Protein AF-A0ABD0RFU5-F1 (afdb_monomer)

InterPro domains:
  IPR001101 Plectin repeat [SM00250] (771-805)
  IPR001101 Plectin repeat [SM00250] (820-855)
  IPR035915 Plakin repeat superfamily [SSF75399] (776-875)
  IPR043197 Plakin [PTHR23169] (759-874)
  IPR058847 Periplakin-like, plectin repeat domain [PF26346] (124-287)
  IPR058847 Periplakin-like, plectin repeat domain [PF26346] (361-521)

Solvent-accessible surface area (backbone atoms only — not comparable to full-atom values): 50513 Å² total; per-residue (Å²): 137,92,83,83,86,82,94,75,61,66,68,57,54,53,51,49,52,52,52,52,50,50,53,50,50,57,49,51,53,50,51,51,51,50,53,53,51,52,49,51,55,55,73,66,53,71,83,75,86,75,83,77,77,81,77,87,74,70,78,75,67,57,66,68,58,51,51,49,50,50,51,51,50,49,50,52,51,50,52,52,48,50,48,51,50,50,50,51,50,50,50,52,48,52,50,51,48,48,50,50,52,46,42,60,70,57,58,67,79,67,61,56,73,44,85,42,77,52,71,82,80,56,68,68,57,55,51,49,52,49,49,54,49,51,52,51,51,49,52,51,51,52,48,51,52,52,50,50,51,50,54,51,50,52,50,52,53,50,51,56,51,51,50,56,54,55,68,70,72,67,84,92,70,94,74,95,70,93,71,86,70,59,70,64,60,57,49,51,51,50,51,50,51,52,50,53,50,49,53,53,51,54,50,48,52,52,52,51,50,50,50,51,51,54,52,49,48,54,48,51,52,51,50,47,54,57,46,63,69,64,69,74,84,88,80,94,70,92,69,84,77,58,66,65,58,56,50,49,51,50,49,52,50,50,52,49,52,53,53,50,51,52,51,51,49,53,50,50,52,51,53,52,51,48,51,52,48,50,52,52,47,54,65,69,61,62,77,77,79,88,65,98,65,93,77,78,79,76,67,58,69,65,59,50,50,50,53,50,48,54,51,50,50,51,52,49,49,52,47,53,51,51,54,50,51,48,51,51,48,52,52,50,51,50,50,49,50,56,65,69,58,54,88,78,80,74,85,72,91,71,77,96,70,87,78,80,81,76,77,62,72,64,59,55,51,51,52,50,51,52,51,50,53,51,52,54,50,49,53,51,50,53,52,50,52,52,50,51,51,52,51,49,51,49,51,48,52,57,68,69,49,70,81,84,79,78,87,72,94,73,81,86,82,88,82,86,76,80,70,60,68,64,63,53,52,48,52,52,50,49,51,48,52,51,50,50,53,54,47,51,52,53,50,52,51,51,51,48,54,53,49,52,49,50,51,51,51,50,52,50,51,72,72,64,77,73,90,72,91,68,93,68,84,81,74,79,74,86,67,58,71,66,61,51,53,50,51,53,52,52,51,52,49,52,51,50,53,51,50,51,53,49,52,52,49,52,51,50,53,52,52,51,51,54,49,52,54,50,53,52,52,50,52,50,54,52,50,52,55,48,53,52,49,53,50,51,52,48,50,51,51,50,49,53,50,48,51,53,50,50,50,51,49,50,50,47,52,50,54,50,56,61,64,66,72,51,95,65,79,78,56,73,64,58,55,49,50,53,50,50,52,49,50,52,52,52,50,52,51,49,52,50,53,50,51,52,51,51,51,53,51,50,52,53,50,49,54,50,48,56,62,51,57,67,71,66,72,68,84,77,88,72,85,75,79,74,83,74,57,67,66,60,54,51,49,53,51,51,52,50,52,52,50,54,50,51,57,47,52,52,51,52,50,54,50,50,51,52,55,50,52,50,51,48,52,52,51,52,50,51,49,54,50,49,51,51,52,50,51,50,51,50,53,52,49,53,50,52,51,52,50,51,52,50,51,52,51,48,52,52,50,54,52,50,51,52,52,50,52,52,50,51,51,48,49,56,63,72,71,54,73,96,66,61,72,66,57,54,51,55,51,50,53,48,50,5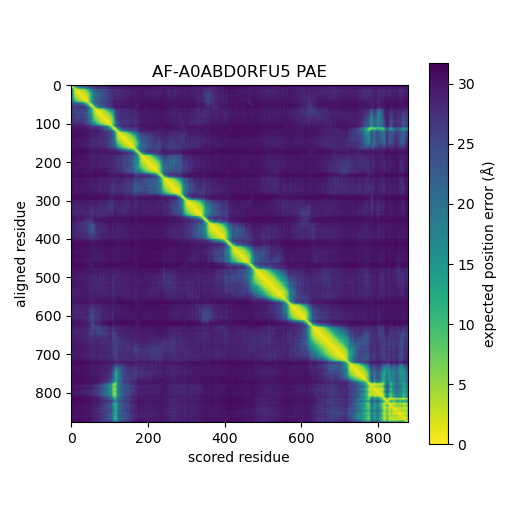0,49,51,52,51,49,51,52,49,53,49,51,55,48,53,52,48,50,51,53,49,50,53,48,50,52,52,48,49,54,53,47,53,59,54,62,48,50,66,33,50,48,58,35,38,29,41,71,88,77,67,47,76,36,46,47,69,57,32,35,77,70,66,75,40,53,74,71,53,33,54,51,56,59,65,69,42,61,50,69,33,68,44,74,47,80,51,102,90,47,79,45,55,29,41,30,35,66,84,78,72,47,73,44,48,53,67,57,26,46,75,70,62,56,43,52,75,66,59,52,50,34,42,76,70,63,75,41,52,72,64,62,51,50,41,39,63,68,57,73,84,114

Radius of gyration: 62.75 Å; Cα contacts (8 Å, |Δi|>4): 184; chains: 1; bounding box: 178×101×195 Å

Secondary structure (DSSP, 8-state):
------TTSHHHHHHHHHHHHHHHHHHHHHHHHHHHHHHHHHHT-PPP--------------HHHHHHHHHHHHHHHHHHHHHHHHHHHHHHHHHHHHHHHHHHHTT----EEEEEEEPPP-HHHHHHHHHHHHHHHHHHHHHHHHHHHHHHHHHHHHHHHHHHHHTTSS--S---------HHHHHHHHHHHHHHHHHHHHHHHHHHHHHHHHHHHHHHHHHHHHHHTT------------HHHHHHHHHHHHHHHHHHHHHHHHHHHHHHHHHHHHHHHHHHT------S--------HHHHHHHHHHHHHHHHHHHHHHHHHHHHHHHHHHHHHHHHH----------------PPPHHHHHHHHHHHHHHHHHHHHHHHHHHHHHHHHHHHHHHHHS-------------------HHHHHHHHHHHHHHHHHHHHHHHHHHHHHHHHHHHHHHHHHHHHS---------------HHHHHHHHHHHHHHHHHHHHHHHHHHHHHHHHHHHHHHHHHHHHHHHHHHHHHHHHHHHHHHHHHHHHHHHHHHHHHHHHHHHTTS--PPPHHHHHHHHHHHHHHHHHHHHHHHHHHHHHHHHHHHHHHHHHHHHH-------------HHHHHHHHHHHHHHHHHHHHHHHHHHHHHHHHHHHHHHHHHHHHHHHHHHHHHHHHHHHHHHHHHHHHHHHHHHHHHHHHHHHHHHHHHH-----HHHHHHHHHHHHHHHHHHHHHHHHHHHHHHHHHHHHHHHHHHHHHHHTT-EEEEEEEPTTT--EE-HHHHHHTTSS-HHHHHHHHHH---EEEEEEEETTEEEEEEEETTTTEEEEHHHHHHTTSS-HHHHHHHHTTSS-HHHHHHHHHTTT-

Foldseek 3Di:
DDDDDDPDCVVVVVVVVVVVVVVVVVVVVVVVVVVVVVVVVVVPDDPPPPDDDDDPPPPPPPVVVVVVVVVVVVVVVVVVVVVVVVVVVVVVVVVVVVVVVVCVVVPVQPWDWDWDFDQDDDVVVVVVVVVVVVVVVVVVVVVVVVVVVVVVVVVVVVVVVVVVVVVVPPDPDDDDDDDPDDVVVVVVVVVVVVVVVVVVVVVVVVVVVVVVVVVVVVVVVVVVVVVVVVPPDDDDDPDPDDPVVVVVVVVVVVVVVVVVVVVVVVVVVVVVVVVVVVVVVVVVPPDDDDDDDDDDPDDDVVVVVVVVVVVVVVVVVVVVVVVVVVVVVVVVVVVVVVVVVPDPPPPPPDDDDPPDDDDDVVVVVVVVVVVVVVVVVVVVVVVVVVVVVVVVVVVVVVVVPDPPDPDDDDDDDDDDPPDDVVVVVVVVVVVVVVVVVVVVVVVVVVVVVVVVVVVVVVVVVVVPDDPDDDDDDPPPPPDPVVVVVVVVVVVVVVVVVVVVVVVVVVVVVVVVVVVVVVVVVVVVVVVVVVVVVVVVVVVVVVVVVVVVVVVVVVVVVVVVVVVVPPDDDDDPVVVVVVVVVVVVVVVVVVVVVVVVVVVVVVVVVVVVVVVVVVVPPPDDPDPPPDPDDVVVVVVVVVVVVVVVVVVVVVVVVVVVVVVVVVVVVVVVVVVVVVVVVVVVVVVVVVVVVVVVVVVVVVVVVVVVVVVVVVVVVVCVVVPDDDDDPVVVVVVVVVVVVVVVVVVVVVVVVVVVVVVVVVVVVVVVVVVLVSVLFRWRAMWIARPVPRDTDHLVVCVVVVVDDPVVSVVNVVPGWRWGWDFDQDPVGTWIWIAGPVVRDIFTPVVCCVVVLDDPVVVVCVVVVVDDSVRVVCSRVSVPD

pLDDT: mean 75.1, std 18.08, range [30.41, 97.56]

Organism: Cirrhinus mrigala (NCBI:txid683832)

Structure (mmCIF, N/CA/C/O backbone):
data_AF-A0ABD0RFU5-F1
#
_entry.id   AF-A0ABD0RFU5-F1
#
loop_
_atom_site.group_PDB
_atom_site.id
_atom_site.type_symbol
_atom_site.label_atom_id
_atom_site.label_alt_id
_atom_site.label_comp_id
_atom_site.label_asym_id
_atom_site.label_entity_id
_atom_site.label_seq_id
_atom_site.pdbx_PDB_ins_code
_atom_site.Cartn_x
_atom_site.Cartn_y
_atom_site.Cartn_z
_atom_site.occupancy
_atom_site.B_iso_or_equiv
_atom_site.auth_seq_id
_atom_site.auth_comp_id
_atom_site.auth_asym_id
_atom_site.auth_atom_id
_atom_site.pdbx_PDB_model_num
ATOM 1 N N . THR A 1 1 ? -107.453 -53.284 82.824 1.00 35.47 1 THR A N 1
ATOM 2 C CA . THR A 1 1 ? -108.414 -53.002 81.732 1.00 35.47 1 THR A CA 1
ATOM 3 C C . THR A 1 1 ? -108.145 -51.609 81.189 1.00 35.47 1 THR A C 1
ATOM 5 O O . THR A 1 1 ? -107.844 -50.714 81.962 1.00 35.47 1 THR A O 1
ATOM 8 N N . VAL A 1 2 ? -108.129 -51.476 79.861 1.00 50.88 2 VAL A N 1
ATOM 9 C CA . VAL A 1 2 ? -107.646 -50.331 79.058 1.00 50.88 2 VAL A CA 1
ATOM 10 C C . VAL A 1 2 ? -108.650 -49.164 79.044 1.00 50.88 2 VAL A C 1
ATOM 12 O O . VAL A 1 2 ? -109.825 -49.450 78.836 1.00 50.88 2 VAL A O 1
ATOM 15 N N . ARG A 1 3 ? -108.195 -47.894 79.156 1.00 39.25 3 ARG A N 1
ATOM 16 C CA . ARG A 1 3 ? -108.497 -46.755 78.233 1.00 39.25 3 ARG A CA 1
ATOM 17 C C . ARG A 1 3 ? -108.211 -45.339 78.798 1.00 39.25 3 ARG A C 1
ATOM 19 O O . ARG A 1 3 ? -108.617 -45.016 79.903 1.00 39.25 3 ARG A O 1
ATOM 26 N N . SER A 1 4 ? -107.577 -44.530 77.934 1.00 41.38 4 SER A N 1
ATOM 27 C CA . SER A 1 4 ? -107.754 -43.085 77.638 1.00 41.38 4 SER A CA 1
ATOM 28 C C . SER A 1 4 ? -107.786 -42.013 78.748 1.00 41.38 4 SER A C 1
ATOM 30 O O . SER A 1 4 ? -108.756 -41.912 79.489 1.00 41.38 4 SER A O 1
ATOM 32 N N . SER A 1 5 ? -106.760 -41.146 78.689 1.00 48.62 5 SER A N 1
ATOM 33 C CA . SER A 1 5 ? -106.679 -39.688 78.952 1.00 48.62 5 SER A CA 1
ATOM 34 C C . SER A 1 5 ? -107.575 -39.026 80.012 1.00 48.62 5 SER A C 1
ATOM 36 O O . SER A 1 5 ? -108.797 -39.004 79.876 1.00 48.62 5 SER A O 1
ATOM 38 N N . ALA A 1 6 ? -106.945 -38.285 80.931 1.00 39.69 6 ALA A N 1
ATOM 39 C CA . ALA A 1 6 ? -107.581 -37.188 81.664 1.00 39.69 6 ALA A CA 1
ATOM 40 C C . ALA A 1 6 ? -107.280 -35.836 80.964 1.00 39.69 6 ALA A C 1
ATOM 42 O O . ALA A 1 6 ? -106.107 -35.501 80.787 1.00 39.69 6 ALA A O 1
ATOM 43 N N . PRO A 1 7 ? -108.295 -35.052 80.550 1.00 51.09 7 PRO A N 1
ATOM 44 C CA . PRO A 1 7 ? -108.116 -33.744 79.925 1.00 51.09 7 PRO A CA 1
ATOM 45 C C . PRO A 1 7 ? -107.973 -32.673 81.018 1.00 51.09 7 PRO A C 1
ATOM 47 O O . PRO A 1 7 ? -108.948 -32.309 81.670 1.00 51.09 7 PRO A O 1
ATOM 50 N N . GLY A 1 8 ? -106.754 -32.183 81.253 1.00 51.75 8 GLY A N 1
ATOM 51 C CA . GLY A 1 8 ? -106.532 -31.121 82.245 1.00 51.75 8 GLY A CA 1
ATOM 52 C C . GLY A 1 8 ? -105.090 -30.639 82.429 1.00 51.75 8 GLY A C 1
ATOM 53 O O . GLY A 1 8 ? -104.894 -29.518 82.888 1.00 51.75 8 GLY A O 1
ATOM 54 N N . GLU A 1 9 ? -104.077 -31.424 82.044 1.00 51.84 9 GLU A N 1
ATOM 55 C CA . GLU A 1 9 ? -102.667 -31.081 82.327 1.00 51.84 9 GLU A CA 1
ATOM 56 C C . GLU A 1 9 ? -101.907 -30.384 81.181 1.00 51.84 9 GLU A C 1
ATOM 58 O O . GLU A 1 9 ? -100.854 -29.787 81.418 1.00 51.84 9 GLU A O 1
ATOM 63 N N . GLU A 1 10 ? -102.426 -30.385 79.950 1.00 57.97 10 GLU A N 1
ATOM 64 C CA . GLU A 1 10 ? -101.756 -29.735 78.810 1.00 57.97 10 GLU A CA 1
ATOM 65 C C . GLU A 1 10 ? -101.673 -28.194 78.907 1.00 57.97 10 GLU A C 1
ATOM 67 O O . GLU A 1 10 ? -100.599 -27.649 78.632 1.00 57.97 10 GLU A O 1
ATOM 72 N N . PRO A 1 11 ? -102.706 -27.454 79.373 1.00 62.16 11 PRO A N 1
ATOM 73 C CA . PRO A 1 11 ? -102.636 -25.992 79.435 1.00 62.16 11 PRO A CA 1
ATOM 74 C C . PRO A 1 11 ? -101.603 -25.484 80.449 1.00 62.16 11 PRO A C 1
ATOM 76 O O . PRO A 1 11 ? -100.984 -24.439 80.240 1.00 62.16 11 PRO A O 1
ATOM 79 N N . TRP A 1 12 ? -101.409 -26.211 81.556 1.00 68.12 12 TRP A N 1
ATOM 80 C CA . TRP A 1 12 ? -100.485 -25.806 82.616 1.00 68.12 12 TRP A CA 1
ATOM 81 C C . TRP A 1 12 ? -99.023 -26.009 82.210 1.00 68.12 12 TRP A C 1
ATOM 83 O O . TRP A 1 12 ? -98.196 -25.136 82.467 1.00 68.12 12 TRP A O 1
ATOM 93 N N . ARG A 1 13 ? -98.708 -27.104 81.504 1.00 72.12 13 ARG A N 1
ATOM 94 C CA . ARG A 1 13 ? -97.360 -27.334 80.957 1.00 72.12 13 ARG A CA 1
ATOM 95 C C . ARG A 1 13 ? -96.965 -26.266 79.946 1.00 72.12 13 ARG A C 1
ATOM 97 O O . ARG A 1 13 ? -95.862 -25.739 80.040 1.00 72.12 13 ARG A O 1
ATOM 104 N N . ILE A 1 14 ? -97.874 -25.914 79.036 1.00 74.38 14 ILE A N 1
ATOM 105 C CA . ILE A 1 14 ? -97.617 -24.887 78.019 1.00 74.38 14 ILE A CA 1
ATOM 106 C C . ILE A 1 14 ? -97.474 -23.510 78.677 1.00 74.38 14 ILE A C 1
ATOM 108 O O . ILE A 1 14 ? -96.556 -22.769 78.339 1.00 74.38 14 ILE A O 1
ATOM 112 N N . ARG A 1 15 ? -98.306 -23.178 79.678 1.00 75.12 15 ARG A N 1
ATOM 113 C CA . ARG A 1 15 ? -98.135 -21.942 80.463 1.00 75.12 15 ARG A CA 1
ATOM 114 C C . ARG A 1 15 ? -96.795 -21.890 81.185 1.00 75.12 15 ARG A C 1
ATOM 116 O O . ARG A 1 15 ? -96.161 -20.843 81.181 1.00 75.12 15 ARG A O 1
ATOM 123 N N . LYS A 1 16 ? -96.357 -23.000 81.778 1.00 81.12 16 LYS A N 1
ATOM 124 C CA . LYS A 1 16 ? -95.074 -23.066 82.480 1.00 81.12 16 LYS A CA 1
ATOM 125 C C . LYS A 1 16 ? -93.895 -22.910 81.518 1.00 81.12 16 LYS A C 1
ATOM 127 O O . LYS A 1 16 ? -93.005 -22.122 81.802 1.00 81.12 16 LYS A O 1
ATOM 132 N N . GLN A 1 17 ? -93.930 -23.575 80.365 1.00 80.44 17 GLN A N 1
ATOM 133 C CA . GLN A 1 17 ? -92.904 -23.427 79.328 1.00 80.44 17 GLN A CA 1
ATOM 134 C C . GLN A 1 17 ? -92.864 -22.008 78.754 1.00 80.44 17 GLN A C 1
ATOM 136 O O . GLN A 1 17 ? -91.788 -21.449 78.585 1.00 80.44 17 GLN A O 1
ATOM 141 N N . LEU A 1 18 ? -94.026 -21.390 78.521 1.00 81.69 18 LEU A N 1
ATOM 142 C CA . LEU A 1 18 ? -94.098 -19.999 78.080 1.00 81.69 18 LEU A CA 1
ATOM 143 C C . LEU A 1 18 ? -93.520 -19.050 79.136 1.00 81.69 18 LEU A C 1
ATOM 145 O O . LEU A 1 18 ? -92.829 -18.099 78.797 1.00 81.69 18 LEU A O 1
ATOM 149 N N . GLN A 1 19 ? -93.769 -19.320 80.416 1.00 83.56 19 GLN A N 1
ATOM 150 C CA . GLN A 1 19 ? -93.255 -18.506 81.512 1.00 83.56 19 GLN A CA 1
ATOM 151 C C . GLN A 1 19 ? -91.744 -18.682 81.717 1.00 83.56 19 GLN A C 1
ATOM 153 O O . GLN A 1 19 ? -91.059 -17.707 82.013 1.00 83.56 19 GLN A O 1
ATOM 158 N N . GLU A 1 20 ? -91.213 -19.885 81.497 1.00 87.56 20 GLU A N 1
ATOM 159 C CA . GLU A 1 20 ? -89.769 -20.152 81.469 1.00 87.56 20 GLU A CA 1
ATOM 160 C C . GLU A 1 20 ? -89.090 -19.471 80.264 1.00 87.56 20 GLU A C 1
ATOM 162 O O . GLU A 1 20 ? -88.023 -18.883 80.421 1.00 87.56 20 GLU A O 1
ATOM 167 N N . GLU A 1 21 ? -89.719 -19.463 79.084 1.00 82.50 21 GLU A N 1
ATOM 168 C CA . GLU A 1 21 ? -89.208 -18.744 77.905 1.00 82.50 21 GLU A CA 1
ATOM 169 C C . GLU A 1 21 ? -89.274 -17.218 78.062 1.00 82.50 21 GLU A C 1
ATOM 171 O O . GLU A 1 21 ? -88.336 -16.523 77.676 1.00 82.50 21 GLU A O 1
ATOM 176 N N . ILE A 1 22 ? -90.319 -16.683 78.703 1.00 87.31 22 ILE A N 1
ATOM 177 C CA . ILE A 1 22 ? -90.385 -15.257 79.063 1.00 87.31 22 ILE A CA 1
ATOM 178 C C . ILE A 1 22 ? -89.231 -14.898 80.008 1.00 87.31 22 ILE A C 1
ATOM 180 O O . ILE A 1 22 ? -88.539 -13.914 79.780 1.00 87.31 22 ILE A O 1
ATOM 184 N N . GLN A 1 23 ? -88.950 -15.729 81.016 1.00 85.94 23 GLN A N 1
ATOM 185 C CA . GLN A 1 23 ? -87.837 -15.486 81.941 1.00 85.94 23 GLN A CA 1
ATOM 186 C C . GLN A 1 23 ? -86.466 -15.538 81.256 1.00 85.94 23 GLN A C 1
ATOM 188 O O . GLN A 1 23 ? -85.592 -14.732 81.585 1.00 85.94 23 GLN A O 1
ATOM 193 N N . ARG A 1 24 ? -86.273 -16.450 80.293 1.00 84.38 24 ARG A N 1
ATOM 194 C CA . ARG A 1 24 ? -85.044 -16.508 79.484 1.00 84.38 24 ARG A CA 1
ATOM 195 C C . ARG A 1 24 ? -84.901 -15.285 78.592 1.00 84.38 24 ARG A C 1
ATOM 197 O O . ARG A 1 24 ? -83.819 -14.707 78.526 1.00 84.38 24 ARG A O 1
ATOM 204 N N . ARG A 1 25 ? -85.989 -14.855 77.950 1.00 84.19 25 ARG A N 1
ATOM 205 C CA . ARG A 1 25 ? -86.008 -13.626 77.154 1.00 84.19 25 ARG A CA 1
ATOM 206 C C . ARG A 1 25 ? -85.663 -12.407 78.012 1.00 84.19 25 ARG A C 1
ATOM 208 O O . ARG A 1 25 ? -84.822 -11.617 77.602 1.00 84.19 25 ARG A O 1
ATOM 215 N N . ASP A 1 26 ? -86.235 -12.292 79.207 1.00 87.31 26 ASP A N 1
ATOM 216 C CA . ASP A 1 26 ? -85.967 -11.182 80.129 1.00 87.31 26 ASP A CA 1
ATOM 217 C C . ASP A 1 26 ? -84.525 -11.192 80.669 1.00 87.31 26 ASP A C 1
ATOM 219 O O . ASP A 1 26 ? -83.987 -10.151 81.052 1.00 87.31 26 ASP A O 1
ATOM 223 N N . GLN A 1 27 ? -83.881 -12.360 80.760 1.00 87.44 27 GLN A N 1
ATOM 224 C CA . GLN A 1 27 ? -82.448 -12.453 81.067 1.00 87.44 27 GLN A CA 1
ATOM 225 C C . GLN A 1 27 ? -81.597 -11.976 79.890 1.00 87.44 27 GLN A C 1
ATOM 227 O O . GLN A 1 27 ? -80.731 -11.127 80.085 1.00 87.44 27 GLN A O 1
ATOM 232 N N . LEU A 1 28 ? -81.897 -12.438 78.676 1.00 84.31 28 LEU A N 1
ATOM 233 C CA . LEU A 1 28 ? -81.171 -12.033 77.472 1.00 84.31 28 LEU A CA 1
ATOM 234 C C . LEU A 1 28 ? -81.341 -10.540 77.165 1.00 84.31 28 LEU A C 1
ATOM 236 O O . LEU A 1 28 ? -80.373 -9.883 76.799 1.00 84.31 28 LEU A O 1
ATOM 240 N N . GLU A 1 29 ? -82.531 -9.966 77.364 1.00 86.25 29 GLU A N 1
ATOM 241 C CA . GLU A 1 29 ? -82.743 -8.519 77.210 1.00 86.25 29 GLU A CA 1
ATOM 242 C C . GLU A 1 29 ? -81.906 -7.708 78.210 1.00 86.25 29 GLU A C 1
ATOM 244 O O . GLU A 1 29 ? -81.348 -6.676 77.838 1.00 86.25 29 GLU A O 1
ATOM 249 N N . ARG A 1 30 ? -81.749 -8.186 79.452 1.00 88.69 30 ARG A N 1
ATOM 250 C CA . ARG A 1 30 ? -80.888 -7.533 80.453 1.00 88.69 30 ARG A CA 1
ATOM 251 C C . ARG A 1 30 ? -79.405 -7.648 80.116 1.00 88.69 30 ARG A C 1
ATOM 253 O O . ARG A 1 30 ? -78.675 -6.675 80.281 1.00 88.69 30 ARG A O 1
ATOM 260 N N . GLU A 1 31 ? -78.960 -8.799 79.622 1.00 87.56 31 GLU A N 1
ATOM 261 C CA . GLU A 1 31 ? -77.579 -8.988 79.162 1.00 87.56 31 GLU A CA 1
ATOM 262 C C . GLU A 1 31 ? -77.273 -8.098 77.952 1.00 87.56 31 GLU A C 1
ATOM 264 O O . GLU A 1 31 ? -76.248 -7.420 77.931 1.00 87.56 31 GLU A O 1
ATOM 269 N N . ILE A 1 32 ? -78.198 -8.006 76.992 1.00 84.50 32 ILE A N 1
ATOM 270 C CA . ILE A 1 32 ? -78.070 -7.111 75.835 1.00 84.50 32 ILE A CA 1
ATOM 271 C C . ILE A 1 32 ? -78.010 -5.646 76.284 1.00 84.50 32 ILE A C 1
ATOM 273 O O . ILE A 1 32 ? -77.172 -4.901 75.782 1.00 84.50 32 ILE A O 1
ATOM 277 N N . GLN A 1 33 ? -78.837 -5.226 77.246 1.00 85.31 33 GLN A N 1
ATOM 278 C CA . GLN A 1 33 ? -78.786 -3.866 77.800 1.00 85.31 33 GLN A CA 1
ATOM 279 C C . GLN A 1 33 ? -77.475 -3.579 78.547 1.00 85.31 33 GLN A C 1
ATOM 281 O O . GLN A 1 33 ? -76.949 -2.469 78.441 1.00 85.31 33 GLN A O 1
ATOM 286 N N . SER A 1 34 ? -76.919 -4.564 79.260 1.00 85.62 34 SER A N 1
ATOM 287 C CA . SER A 1 34 ? -75.598 -4.451 79.893 1.00 85.62 34 SER A CA 1
ATOM 288 C C . SER A 1 34 ? -74.511 -4.250 78.841 1.00 85.62 34 SER A C 1
ATOM 290 O O . SER A 1 34 ? -73.767 -3.279 78.908 1.00 85.62 34 SER A O 1
ATOM 292 N N . VAL A 1 35 ? -74.485 -5.098 77.810 1.00 79.38 35 VAL A N 1
ATOM 293 C CA . VAL A 1 35 ? -73.499 -5.018 76.723 1.00 79.38 35 VAL A CA 1
ATOM 294 C C . VAL A 1 35 ? -73.638 -3.713 75.937 1.00 79.38 35 VAL A C 1
ATOM 296 O O . VAL A 1 35 ? -72.638 -3.097 75.586 1.00 79.38 35 VAL A O 1
ATOM 299 N N . GLN A 1 36 ? -74.862 -3.238 75.692 1.00 75.00 36 GLN A N 1
ATOM 300 C CA . GLN A 1 36 ? -75.094 -1.937 75.056 1.00 75.00 36 GLN A CA 1
ATOM 301 C C . GLN A 1 36 ? -74.589 -0.776 75.919 1.00 75.00 36 GLN A C 1
ATOM 303 O O . GLN A 1 36 ? -74.031 0.176 75.379 1.00 75.00 36 GLN A O 1
ATOM 308 N N . SER A 1 37 ? -74.741 -0.863 77.243 1.00 80.19 37 SER A N 1
ATOM 309 C CA . SER A 1 37 ? -74.216 0.139 78.178 1.00 80.19 37 SER A CA 1
ATOM 310 C C . SER A 1 37 ? -72.684 0.129 78.214 1.00 80.19 37 SER A C 1
ATOM 312 O O . SER A 1 37 ? -72.069 1.195 78.216 1.00 80.19 37 SER A O 1
ATOM 314 N N . ASP A 1 38 ? -72.067 -1.054 78.158 1.00 75.31 38 ASP A N 1
ATOM 315 C CA . ASP A 1 38 ? -70.611 -1.221 78.113 1.00 75.31 38 ASP A CA 1
ATOM 316 C C . ASP A 1 38 ? -70.021 -0.695 76.798 1.00 75.31 38 ASP A C 1
ATOM 318 O O . ASP A 1 38 ? -69.011 0.006 76.808 1.00 75.31 38 ASP A O 1
ATOM 322 N N . ILE A 1 39 ? -70.686 -0.946 75.665 1.00 73.19 39 ILE A N 1
ATOM 323 C CA . ILE A 1 39 ? -70.300 -0.376 74.366 1.00 73.19 39 ILE A CA 1
ATOM 324 C C . ILE A 1 39 ? -70.395 1.151 74.407 1.00 73.19 39 ILE A C 1
ATOM 326 O O . ILE A 1 39 ? -69.466 1.825 73.978 1.00 73.19 39 ILE A O 1
ATOM 330 N N . TYR A 1 40 ? -71.463 1.709 74.983 1.00 75.81 40 TYR A N 1
ATOM 331 C CA . TYR A 1 40 ? -71.621 3.162 75.094 1.00 75.81 40 TYR A CA 1
ATOM 332 C C . TYR A 1 40 ? -70.557 3.799 76.007 1.00 75.81 40 TYR A C 1
ATOM 334 O O . TYR A 1 40 ? -70.088 4.909 75.750 1.00 75.81 40 TYR A O 1
ATOM 342 N N . LEU A 1 41 ? -70.133 3.087 77.058 1.00 73.88 41 LEU A N 1
ATOM 343 C CA . LEU A 1 41 ? -69.018 3.488 77.921 1.00 73.88 41 LEU A CA 1
ATOM 344 C C . LEU A 1 41 ? -67.668 3.428 77.192 1.00 73.88 41 LEU A C 1
ATOM 346 O O . LEU A 1 41 ? -66.829 4.298 77.421 1.00 73.88 41 LEU A O 1
ATOM 350 N N . LEU A 1 42 ? -67.465 2.452 76.304 1.00 67.19 42 LEU A N 1
ATOM 351 C CA . LEU A 1 42 ? -66.245 2.310 75.502 1.00 67.19 42 LEU A CA 1
ATOM 352 C C . LEU A 1 42 ? -66.186 3.316 74.341 1.00 67.19 42 LEU A C 1
ATOM 354 O O . LEU A 1 42 ? -65.129 3.883 74.085 1.00 67.19 42 LEU A O 1
ATOM 358 N N . GLU A 1 43 ? -67.311 3.613 73.687 1.00 64.12 43 GLU A N 1
ATOM 359 C CA . GLU A 1 43 ? -67.405 4.636 72.633 1.00 64.12 43 GLU A CA 1
ATOM 360 C C . GLU A 1 43 ? -67.293 6.067 73.194 1.00 64.12 43 GLU A C 1
ATOM 362 O O . GLU A 1 43 ? -66.829 6.978 72.505 1.00 64.12 43 GLU A O 1
ATOM 367 N N . GLY A 1 44 ? -67.674 6.274 74.461 1.00 56.19 44 GLY A N 1
ATOM 368 C CA . GLY A 1 44 ? -67.515 7.542 75.179 1.00 56.19 44 GLY A CA 1
ATOM 369 C C . GLY A 1 44 ? -66.098 7.808 75.706 1.00 56.19 44 GLY A C 1
ATOM 370 O O . GLY A 1 44 ? -65.784 8.948 76.068 1.00 56.19 44 GLY A O 1
ATOM 371 N N . GLN A 1 45 ? -65.225 6.797 75.737 1.00 48.19 45 GLN A N 1
ATOM 372 C CA . GLN A 1 45 ? -63.822 6.960 76.111 1.00 48.19 45 GLN A CA 1
ATOM 373 C C . GLN A 1 45 ? -63.013 7.435 74.900 1.00 48.19 45 GLN A C 1
ATOM 375 O O . GLN A 1 45 ? -62.533 6.652 74.085 1.00 48.19 45 GLN A O 1
ATOM 380 N N . LYS A 1 46 ? -62.812 8.755 74.798 1.00 51.19 46 LYS A N 1
ATOM 381 C CA . LYS A 1 46 ? -61.717 9.294 73.980 1.00 51.19 46 LYS A CA 1
ATOM 382 C C . LYS A 1 46 ? -60.401 8.706 74.513 1.00 51.19 46 LYS A C 1
ATOM 384 O O . LYS A 1 46 ? -60.172 8.830 75.721 1.00 51.19 46 LYS A O 1
ATOM 389 N N . PRO A 1 47 ? -59.542 8.099 73.675 1.00 46.47 47 PRO A N 1
ATOM 390 C CA . PRO A 1 47 ? -58.239 7.643 74.133 1.00 46.47 47 PRO A CA 1
ATOM 391 C C . PRO A 1 47 ? -57.481 8.846 74.699 1.00 46.47 47 PRO A C 1
ATOM 393 O O . PRO A 1 47 ? -57.372 9.888 74.055 1.00 46.47 47 PRO A O 1
ATOM 396 N N . GLN A 1 48 ? -57.043 8.718 75.951 1.00 41.03 48 GLN A N 1
ATOM 397 C CA . GLN A 1 48 ? -56.195 9.700 76.609 1.00 41.03 48 GLN A CA 1
ATOM 398 C C . GLN A 1 48 ? -54.919 9.873 75.785 1.00 41.03 48 GLN A C 1
ATOM 400 O O . GLN A 1 48 ? -54.284 8.885 75.419 1.00 41.03 48 GLN A O 1
ATOM 405 N N . ASP A 1 49 ? -54.555 11.128 75.521 1.00 43.53 49 ASP A N 1
ATOM 406 C CA . ASP A 1 49 ? -53.274 11.516 74.941 1.00 43.53 49 ASP A CA 1
ATOM 407 C C . ASP A 1 49 ? -52.132 10.978 75.815 1.00 43.53 49 ASP A C 1
ATOM 409 O O . ASP A 1 49 ? -51.690 11.609 76.780 1.00 43.53 49 ASP A O 1
ATOM 413 N N . THR A 1 50 ? -51.633 9.789 75.485 1.00 41.22 50 THR A N 1
ATOM 414 C CA . THR A 1 50 ? -50.338 9.326 75.966 1.00 41.22 50 THR A CA 1
ATOM 415 C C . THR A 1 50 ? -49.275 10.199 75.323 1.00 41.22 50 THR A C 1
ATOM 417 O O . THR A 1 50 ? -48.983 10.102 74.131 1.00 41.22 50 THR A O 1
ATOM 420 N N . ILE A 1 51 ? -48.709 11.080 76.142 1.00 42.84 51 ILE A N 1
ATOM 421 C CA . ILE A 1 51 ? -47.537 11.895 75.849 1.00 42.84 51 ILE A CA 1
ATOM 422 C C . ILE A 1 51 ? -46.379 10.954 75.488 1.00 42.84 51 ILE A C 1
ATOM 424 O O . ILE A 1 51 ? -45.676 10.455 76.365 1.00 42.84 51 ILE A O 1
ATOM 428 N N . VAL A 1 52 ? -46.151 10.733 74.194 1.00 31.27 52 VAL A N 1
ATOM 429 C CA . VAL A 1 52 ? -44.892 10.169 73.701 1.00 31.27 52 VAL A CA 1
ATOM 430 C C . VAL A 1 52 ? -43.885 11.311 73.642 1.00 31.27 52 VAL A C 1
ATOM 432 O O . VAL A 1 52 ? -43.840 12.107 72.702 1.00 31.27 52 VAL A O 1
ATOM 435 N N . LYS A 1 53 ? -43.064 11.416 74.689 1.00 32.84 53 LYS A N 1
ATOM 436 C CA . LYS A 1 53 ? -41.775 12.093 74.567 1.00 32.84 53 LYS A CA 1
ATOM 437 C C . LYS A 1 53 ? -40.899 11.246 73.645 1.00 32.84 53 LYS A C 1
ATOM 439 O O . LYS A 1 53 ? -40.639 10.093 73.950 1.00 32.84 53 LYS A O 1
ATOM 444 N N . LYS A 1 54 ? -40.515 11.875 72.529 1.00 48.22 54 LYS A N 1
ATOM 445 C CA . LYS A 1 54 ? -39.357 11.634 71.653 1.00 48.22 54 LYS A CA 1
ATOM 446 C C . LYS A 1 54 ? -38.549 10.366 71.943 1.00 48.22 54 LYS A C 1
ATOM 448 O O . LYS A 1 54 ? -37.902 10.308 72.973 1.00 48.22 54 LYS A O 1
ATOM 453 N N . GLU A 1 55 ? -38.361 9.571 70.898 1.00 41.34 55 GLU A N 1
ATOM 454 C CA . GLU A 1 55 ? -37.031 9.362 70.326 1.00 41.34 55 GLU A CA 1
ATOM 455 C C . GLU A 1 55 ? -37.190 9.082 68.828 1.00 41.34 55 GLU A C 1
ATOM 457 O O . GLU A 1 55 ? -37.780 8.094 68.400 1.00 41.34 55 GLU A O 1
ATOM 462 N N . LEU A 1 56 ? -36.727 10.029 68.007 1.00 43.66 56 LEU A N 1
ATOM 463 C CA . LEU A 1 56 ? -36.462 9.791 66.593 1.00 43.66 56 LEU A CA 1
ATOM 464 C C . LEU A 1 56 ? -35.316 8.781 66.544 1.00 43.66 56 LEU A C 1
ATOM 466 O O . LEU A 1 56 ? -34.152 9.174 66.459 1.00 43.66 56 LEU A O 1
ATOM 470 N N . ILE A 1 57 ? -35.633 7.490 66.623 1.00 37.72 57 ILE A N 1
ATOM 471 C CA . ILE A 1 57 ? -34.689 6.450 66.238 1.00 37.72 57 ILE A CA 1
ATOM 472 C C . ILE A 1 57 ? -34.544 6.603 64.729 1.00 37.72 57 ILE A C 1
ATOM 474 O O . ILE A 1 57 ? -35.347 6.111 63.933 1.00 37.72 57 ILE A O 1
ATOM 478 N N . LYS A 1 58 ? -33.534 7.388 64.337 1.00 46.41 58 LYS A N 1
ATOM 479 C CA . LYS A 1 58 ? -32.941 7.317 63.009 1.00 46.41 58 LYS A CA 1
ATOM 480 C C . LYS A 1 58 ? -32.734 5.831 62.747 1.00 46.41 58 LYS A C 1
ATOM 482 O O . LYS A 1 58 ? -31.943 5.203 63.444 1.00 46.41 58 LYS A O 1
ATOM 487 N N . LYS A 1 59 ? -33.441 5.277 61.759 1.00 44.41 59 LYS A N 1
ATOM 488 C CA . LYS A 1 59 ? -32.984 4.060 61.094 1.00 44.41 59 LYS A CA 1
ATOM 489 C C . LYS A 1 59 ? -31.574 4.388 60.624 1.00 44.41 59 LYS A C 1
ATOM 491 O O . LYS A 1 59 ? -31.425 5.136 59.657 1.00 44.41 59 LYS A O 1
ATOM 496 N N . VAL A 1 60 ? -30.565 3.960 61.380 1.00 52.41 60 VAL A N 1
ATOM 497 C CA . VAL A 1 60 ? -29.181 4.030 60.931 1.00 52.41 60 VAL A CA 1
ATOM 498 C C . VAL A 1 60 ? -29.177 3.158 59.693 1.00 52.41 60 VAL A C 1
ATOM 500 O O . VAL A 1 60 ? -29.378 1.948 59.781 1.00 52.41 60 VAL A O 1
ATOM 503 N N . HIS A 1 61 ? -29.139 3.815 58.538 1.00 53.62 61 HIS A N 1
ATOM 504 C CA . HIS A 1 61 ? -28.961 3.119 57.285 1.00 53.62 61 HIS A CA 1
ATOM 505 C C . HIS A 1 61 ? -27.615 2.426 57.397 1.00 53.62 61 HIS A C 1
ATOM 507 O O . HIS A 1 61 ? -26.663 3.008 57.921 1.00 53.62 61 HIS A O 1
ATOM 513 N N . ASP A 1 62 ? -27.576 1.163 56.997 1.00 60.59 62 ASP A N 1
ATOM 514 C CA . ASP A 1 62 ? -26.331 0.425 56.927 1.00 60.59 62 ASP A CA 1
ATOM 515 C C . ASP A 1 62 ? -25.377 1.239 56.032 1.00 60.59 62 ASP A C 1
ATOM 517 O O . ASP A 1 62 ? -25.674 1.408 54.846 1.00 60.59 62 ASP A O 1
ATOM 521 N N . PRO A 1 63 ? -24.295 1.831 56.578 1.00 70.38 63 PRO A N 1
ATOM 522 C CA . PRO A 1 63 ? -23.460 2.768 55.831 1.00 70.38 63 PRO A CA 1
ATOM 523 C C . PRO A 1 63 ? -22.829 2.099 54.608 1.00 70.38 63 PRO A C 1
ATOM 525 O O . PRO A 1 63 ? -22.574 2.761 53.609 1.00 70.38 63 PRO A O 1
ATOM 528 N N . LEU A 1 64 ? -22.655 0.775 54.648 1.00 72.38 64 LEU A N 1
ATOM 529 C CA . LEU A 1 64 ? -22.191 -0.004 53.507 1.00 72.38 64 LEU A CA 1
ATOM 530 C C . LEU A 1 64 ? -23.255 -0.087 52.408 1.00 72.38 64 LEU A C 1
ATOM 532 O O . LEU A 1 64 ? -22.927 0.071 51.236 1.00 72.38 64 LEU A O 1
ATOM 536 N N . LEU A 1 65 ? -24.527 -0.266 52.772 1.00 73.50 65 LEU A N 1
ATOM 537 C CA . LEU A 1 65 ? -25.630 -0.326 51.813 1.00 73.50 65 LEU A CA 1
ATOM 538 C C . LEU A 1 65 ? -25.932 1.052 51.210 1.00 73.50 65 LEU A C 1
ATOM 540 O O . LEU A 1 65 ? -26.226 1.144 50.022 1.00 73.50 65 LEU A O 1
ATOM 544 N N . ASP A 1 66 ? -25.811 2.122 51.997 1.00 75.94 66 ASP A N 1
ATOM 545 C CA . ASP A 1 66 ? -25.929 3.492 51.495 1.00 75.94 66 ASP A CA 1
ATOM 546 C C . ASP A 1 66 ? -24.776 3.839 50.562 1.00 75.94 66 ASP A C 1
ATOM 548 O O . ASP A 1 66 ? -25.013 4.391 49.489 1.00 75.94 66 ASP A O 1
ATOM 552 N N . GLU A 1 67 ? -23.539 3.480 50.906 1.00 81.75 67 GLU A N 1
ATOM 553 C CA . GLU A 1 67 ? -22.403 3.647 50.004 1.00 81.75 67 GLU A CA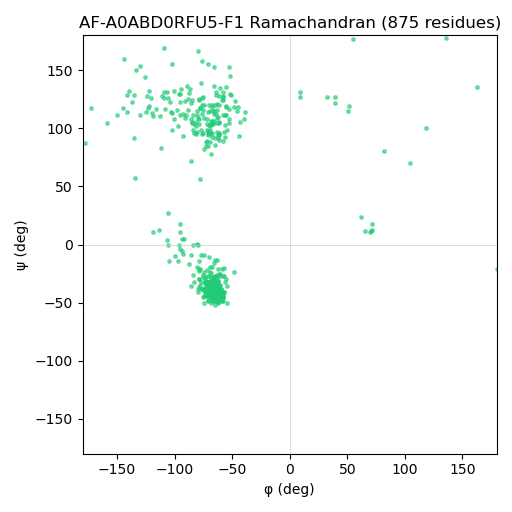 1
ATOM 554 C C . GLU A 1 67 ? -22.570 2.832 48.719 1.00 81.75 67 GLU A C 1
ATOM 556 O O . GLU A 1 67 ? -22.279 3.339 47.637 1.00 81.75 67 GLU A O 1
ATOM 561 N N . GLU A 1 68 ? -23.052 1.592 48.796 1.00 82.69 68 GLU A N 1
ATOM 562 C CA . GLU A 1 68 ? -23.326 0.760 47.622 1.00 82.69 68 GLU A CA 1
ATOM 563 C C . GLU A 1 68 ? -24.459 1.334 46.769 1.00 82.69 68 GLU A C 1
ATOM 565 O O . GLU A 1 68 ? -24.310 1.439 45.550 1.00 82.69 68 GLU A O 1
ATOM 570 N N . TYR A 1 69 ? -25.548 1.791 47.387 1.00 79.62 69 TYR A N 1
ATOM 571 C CA . TYR A 1 69 ? -26.651 2.463 46.708 1.00 79.62 69 TYR A CA 1
ATOM 572 C C . TYR A 1 69 ? -26.185 3.756 46.033 1.00 79.62 69 TYR A C 1
ATOM 574 O O . TYR A 1 69 ? -26.478 3.972 44.859 1.00 79.62 69 TYR A O 1
ATOM 582 N N . HIS A 1 70 ? -25.377 4.577 46.712 1.00 83.75 70 HIS A N 1
ATOM 583 C CA . HIS A 1 70 ? -24.810 5.798 46.139 1.00 83.75 70 HIS A CA 1
ATOM 584 C C . HIS A 1 70 ? -23.818 5.489 45.013 1.00 83.75 70 HIS A C 1
ATOM 586 O O . HIS A 1 70 ? -23.833 6.179 43.995 1.00 83.75 70 HIS A O 1
ATOM 592 N N . ARG A 1 71 ? -23.002 4.431 45.128 1.00 85.81 71 ARG A N 1
ATOM 593 C CA . ARG A 1 71 ? -22.106 3.971 44.050 1.00 85.81 71 ARG A CA 1
ATOM 594 C C . ARG A 1 71 ? -22.894 3.475 42.840 1.00 85.81 71 ARG A C 1
ATOM 596 O O . ARG A 1 71 ? -22.531 3.800 41.713 1.00 85.81 71 ARG A O 1
ATOM 603 N N . VAL A 1 72 ? -23.967 2.710 43.041 1.00 84.31 72 VAL A N 1
ATOM 604 C CA . VAL A 1 72 ? -24.842 2.238 41.954 1.00 84.31 72 VAL A CA 1
ATOM 605 C C . VAL A 1 72 ? -25.587 3.410 41.320 1.00 84.31 72 VAL A C 1
ATOM 607 O O . VAL A 1 72 ? -25.653 3.499 40.098 1.00 84.31 72 VAL A O 1
ATOM 610 N N . GLN A 1 73 ? -26.075 4.358 42.118 1.00 86.81 73 GLN A N 1
ATOM 611 C CA . GLN A 1 73 ? -26.748 5.558 41.629 1.00 86.81 73 GLN A CA 1
ATOM 612 C C . GLN A 1 73 ? -25.787 6.479 40.861 1.00 86.81 73 GLN A C 1
ATOM 614 O O . GLN A 1 73 ? -26.161 7.017 39.821 1.00 86.81 73 GLN A O 1
ATOM 619 N N . GLN A 1 74 ? -24.537 6.624 41.313 1.00 89.00 74 GLN A N 1
ATOM 620 C CA . GLN A 1 74 ? -23.491 7.343 40.579 1.00 89.00 74 GLN A CA 1
ATOM 621 C C . GLN A 1 74 ? -23.154 6.648 39.261 1.00 89.00 74 GLN A C 1
ATOM 623 O O . GLN A 1 74 ? -23.169 7.311 38.228 1.00 89.00 74 GLN A O 1
ATOM 628 N N . LYS A 1 75 ? -22.955 5.325 39.265 1.00 89.25 75 LYS A N 1
ATOM 629 C CA . LYS A 1 75 ? -22.723 4.550 38.037 1.00 89.25 75 LYS A CA 1
ATOM 630 C C . LYS A 1 75 ? -23.890 4.658 37.063 1.00 89.25 75 LYS A C 1
ATOM 632 O O . LYS A 1 75 ? -23.663 4.894 35.887 1.00 89.25 75 LYS A O 1
ATOM 637 N N . LEU A 1 76 ? -25.133 4.591 37.539 1.00 88.69 76 LEU A N 1
ATOM 638 C CA . LEU A 1 76 ? -26.320 4.761 36.700 1.00 88.69 76 LEU A CA 1
ATOM 639 C C . LEU A 1 76 ? -26.408 6.177 36.112 1.00 88.69 76 LEU A C 1
ATOM 641 O O . LEU A 1 76 ? -26.821 6.349 34.967 1.00 88.69 76 LEU A O 1
ATOM 645 N N . LEU A 1 77 ? -26.018 7.207 36.869 1.00 88.38 77 LEU A N 1
ATOM 646 C CA . LEU A 1 77 ? -25.959 8.586 36.376 1.00 88.38 77 LEU A CA 1
ATOM 647 C C . LEU A 1 77 ? -24.817 8.792 35.373 1.00 88.38 77 LEU A C 1
ATOM 649 O O . LEU A 1 77 ? -24.990 9.536 34.410 1.00 88.38 77 LEU A O 1
ATOM 653 N N . GLU A 1 78 ? -23.670 8.148 35.572 1.00 88.62 78 GLU A N 1
ATOM 654 C CA . GLU A 1 78 ? -22.550 8.136 34.627 1.00 88.62 78 GLU A CA 1
ATOM 655 C C . GLU A 1 78 ? -22.912 7.377 33.345 1.00 88.62 78 GLU A C 1
ATOM 657 O O . GLU A 1 78 ? -22.700 7.894 32.250 1.00 88.62 78 GLU A O 1
ATOM 662 N N . GLU A 1 79 ? -23.566 6.222 33.454 1.00 86.50 79 GLU A N 1
ATOM 663 C CA . GLU A 1 79 ? -24.133 5.477 32.327 1.00 86.50 79 GLU A CA 1
ATOM 664 C C . GLU A 1 79 ? -25.222 6.285 31.611 1.00 86.50 79 GLU A C 1
ATOM 666 O O . GLU A 1 79 ? -25.244 6.345 30.386 1.00 86.50 79 GLU A O 1
ATOM 671 N N . SER A 1 80 ? -26.073 7.010 32.342 1.00 82.81 80 SER A N 1
ATOM 672 C CA . SER A 1 80 ? -27.080 7.916 31.762 1.00 82.81 80 SER A CA 1
ATOM 673 C C . SER A 1 80 ? -26.453 9.127 31.057 1.00 82.81 80 SER A C 1
ATOM 675 O O . SER A 1 80 ? -27.001 9.663 30.095 1.00 82.81 80 SER A O 1
ATOM 677 N N . ARG A 1 81 ? -25.301 9.611 31.538 1.00 89.06 81 ARG A N 1
ATOM 678 C CA . ARG A 1 81 ? -24.554 10.704 30.897 1.00 89.06 81 ARG A CA 1
ATOM 679 C C . ARG A 1 81 ? -23.829 10.216 29.654 1.00 89.06 81 ARG A C 1
ATOM 681 O O . ARG A 1 81 ? -23.902 10.885 28.631 1.00 89.06 81 ARG A O 1
ATOM 688 N N . THR A 1 82 ? -23.166 9.067 29.729 1.00 88.12 82 THR A N 1
ATOM 689 C CA . THR A 1 82 ? -22.485 8.457 28.581 1.00 88.12 82 THR A CA 1
ATOM 690 C C . THR A 1 82 ? -23.486 8.067 27.503 1.00 88.12 82 THR A C 1
ATOM 692 O O . THR A 1 82 ? -23.262 8.408 26.351 1.00 88.12 82 THR A O 1
ATOM 695 N N . THR A 1 83 ? -24.638 7.487 27.852 1.00 87.25 83 THR A N 1
ATOM 696 C CA . THR A 1 83 ? -25.725 7.239 26.887 1.00 87.25 83 THR A CA 1
ATOM 697 C C . THR A 1 83 ? -26.246 8.524 26.259 1.00 87.25 83 THR A C 1
ATOM 699 O O . THR A 1 83 ? -26.366 8.556 25.045 1.00 87.25 83 THR A O 1
ATOM 702 N N . ARG A 1 84 ? -26.450 9.618 27.006 1.00 88.56 84 ARG A N 1
ATOM 703 C CA . ARG A 1 84 ? -26.820 10.919 26.405 1.00 88.56 84 ARG A CA 1
ATOM 704 C C . ARG A 1 84 ? -25.748 11.493 25.481 1.00 88.56 84 ARG A C 1
ATOM 706 O O . ARG A 1 84 ? -26.083 12.091 24.462 1.00 88.56 84 ARG A O 1
ATOM 713 N N . VAL A 1 85 ? -24.470 11.344 25.830 1.00 91.31 85 VAL A N 1
ATOM 714 C CA . VAL A 1 85 ? -23.358 11.760 24.961 1.00 91.31 85 VAL A CA 1
ATOM 715 C C . VAL A 1 85 ? -23.361 10.915 23.692 1.00 91.31 85 VAL A C 1
ATOM 717 O O . VAL A 1 85 ? -23.374 11.481 22.604 1.00 91.31 85 VAL A O 1
ATOM 720 N N . LEU A 1 86 ? -23.472 9.593 23.812 1.00 86.00 86 LEU A N 1
ATOM 721 C CA . LEU A 1 86 ? -23.567 8.680 22.677 1.00 86.00 86 LEU A CA 1
ATOM 722 C C . LEU A 1 86 ? -24.812 8.953 21.829 1.00 86.00 86 LEU A C 1
ATOM 724 O O . LEU A 1 86 ? -24.703 8.956 20.615 1.00 86.00 86 LEU A O 1
ATOM 728 N N . GLU A 1 87 ? -25.971 9.244 22.422 1.00 88.00 87 GLU A N 1
ATOM 729 C CA . GLU A 1 87 ? -27.192 9.657 21.716 1.00 88.00 87 GLU A CA 1
ATOM 730 C C . GLU A 1 87 ? -26.975 10.967 20.957 1.00 88.00 87 GLU A C 1
ATOM 732 O O . GLU A 1 87 ? -27.355 11.067 19.792 1.00 88.00 87 GLU A O 1
ATOM 737 N N . SER A 1 88 ? -26.304 11.946 21.571 1.00 89.44 88 SER A N 1
ATOM 738 C CA . SER A 1 88 ? -25.952 13.199 20.902 1.00 89.44 88 SER A CA 1
ATOM 739 C C . SER A 1 88 ? -24.961 12.976 19.758 1.00 89.44 88 SER A C 1
ATOM 741 O O . SER A 1 88 ? -25.142 13.530 18.676 1.00 89.44 88 SER A O 1
ATOM 743 N N . GLU A 1 89 ? -23.966 12.105 19.935 1.00 91.00 89 GLU A N 1
ATOM 744 C CA . GLU A 1 89 ? -23.041 11.698 18.880 1.00 91.00 89 GLU A CA 1
ATOM 745 C C . GLU A 1 89 ? -23.795 10.983 17.756 1.00 91.00 89 GLU A C 1
ATOM 747 O O . GLU A 1 89 ? -23.608 11.322 16.590 1.00 91.00 89 GLU A O 1
ATOM 752 N N . LEU A 1 90 ? -24.723 10.082 18.082 1.00 87.44 90 LEU A N 1
ATOM 753 C CA . LEU A 1 90 ? -25.569 9.368 17.127 1.00 87.44 90 LEU A CA 1
ATOM 754 C C . LEU A 1 90 ? -26.470 10.337 16.353 1.00 87.44 90 LEU A C 1
ATOM 756 O O . LEU A 1 90 ? -26.621 10.191 15.143 1.00 87.44 90 LEU A O 1
ATOM 760 N N . ASP A 1 91 ? -27.009 11.369 16.998 1.00 89.75 91 ASP A N 1
ATOM 761 C CA . ASP A 1 91 ? -27.788 12.413 16.334 1.00 89.75 91 ASP A CA 1
ATOM 762 C C . ASP A 1 91 ? -26.913 13.322 15.461 1.00 89.75 91 ASP A C 1
ATOM 764 O O . ASP A 1 91 ? -27.303 13.624 14.330 1.00 89.75 91 ASP A O 1
ATOM 768 N N . THR A 1 92 ? -25.697 13.682 15.893 1.00 90.81 92 THR A N 1
ATOM 769 C CA . THR A 1 92 ? -24.746 14.390 15.016 1.00 90.81 92 THR A CA 1
ATOM 770 C C . THR A 1 92 ? -24.339 13.534 13.822 1.00 90.81 92 THR A C 1
ATOM 772 O O . THR A 1 92 ? -24.261 14.044 12.705 1.00 90.81 92 THR A O 1
ATOM 775 N N . LEU A 1 93 ? -24.139 12.228 14.019 1.00 84.12 93 LEU A N 1
ATOM 776 C CA . LEU A 1 93 ? -23.850 11.278 12.954 1.00 84.12 93 LEU A CA 1
ATOM 777 C C . LEU A 1 93 ? -25.054 11.129 12.031 1.00 84.12 93 LEU A C 1
ATOM 779 O O . LEU A 1 93 ? -24.865 11.176 10.829 1.00 84.12 93 LEU A O 1
ATOM 783 N N . ARG A 1 94 ? -26.290 11.063 12.534 1.00 86.56 94 ARG A N 1
ATOM 784 C CA . ARG A 1 94 ? -27.515 11.057 11.711 1.00 86.56 94 ARG A CA 1
ATOM 785 C C . ARG A 1 94 ? -27.697 12.346 10.920 1.00 86.56 94 ARG A C 1
ATOM 787 O O . ARG A 1 94 ? -28.246 12.303 9.823 1.00 86.56 94 ARG A O 1
ATOM 794 N N . VAL A 1 95 ? -27.299 13.497 11.460 1.00 86.75 95 VAL A N 1
ATOM 795 C CA . VAL A 1 95 ? -27.311 14.772 10.726 1.00 86.75 95 VAL A CA 1
ATOM 796 C C . VAL A 1 95 ? -26.228 14.780 9.651 1.00 86.75 95 VAL A C 1
ATOM 798 O O . VAL A 1 95 ? -26.527 15.141 8.521 1.00 86.75 95 VAL A O 1
ATOM 801 N N . LYS A 1 96 ? -25.010 14.313 9.951 1.00 84.75 96 LYS A N 1
ATOM 802 C CA . LYS A 1 96 ? -23.933 14.156 8.959 1.00 84.75 96 LYS A CA 1
ATOM 803 C C . LYS A 1 96 ? -24.291 13.146 7.874 1.00 84.75 96 LYS A C 1
ATOM 805 O O . LYS A 1 96 ? -24.041 13.405 6.711 1.00 84.75 96 LYS A O 1
ATOM 810 N N . LEU A 1 97 ? -24.908 12.027 8.240 1.00 79.00 97 LEU A N 1
ATOM 811 C CA . LEU A 1 97 ? -25.333 10.970 7.327 1.00 79.00 97 LEU A CA 1
ATOM 812 C C . LEU A 1 97 ? -26.487 11.466 6.455 1.00 79.00 97 LEU A C 1
ATOM 814 O O . LEU A 1 97 ? -26.446 11.256 5.256 1.00 79.00 97 LEU A O 1
ATOM 818 N N . ARG A 1 98 ? -27.429 12.246 7.008 1.00 80.50 98 ARG A N 1
ATOM 819 C CA . ARG A 1 98 ? -28.408 12.988 6.198 1.00 80.50 98 ARG A CA 1
ATOM 820 C C . ARG A 1 98 ? -27.752 14.020 5.286 1.00 80.50 98 ARG A C 1
ATOM 822 O O . ARG A 1 98 ? -28.180 14.112 4.150 1.00 80.50 98 ARG A O 1
ATOM 829 N N . GLY A 1 99 ? -26.726 14.735 5.749 1.00 73.94 99 GLY A N 1
ATOM 830 C CA . GLY A 1 99 ? -25.921 15.655 4.938 1.00 73.94 99 GLY A CA 1
ATOM 831 C C . GLY A 1 99 ? -25.256 14.950 3.756 1.00 73.94 99 GLY A C 1
ATOM 832 O O . GLY A 1 99 ? -25.434 15.363 2.618 1.00 73.94 99 GLY A O 1
ATOM 833 N N . ILE A 1 100 ? -24.603 13.816 4.009 1.00 73.25 100 ILE A N 1
ATOM 834 C CA . ILE A 1 100 ? -23.977 12.970 2.986 1.00 73.25 100 ILE A CA 1
ATOM 835 C C . ILE A 1 100 ? -25.038 12.359 2.063 1.00 73.25 100 ILE A C 1
ATOM 837 O O . ILE A 1 100 ? -24.862 12.346 0.856 1.00 73.25 100 ILE A O 1
ATOM 841 N N . GLU A 1 101 ? -26.173 11.887 2.581 1.00 71.06 101 GLU A N 1
ATOM 842 C CA . GLU A 1 101 ? -27.283 11.382 1.765 1.00 71.06 101 GLU A CA 1
ATOM 843 C C . GLU A 1 101 ? -27.911 12.484 0.906 1.00 71.06 101 GLU A C 1
ATOM 845 O O . GLU A 1 101 ? -28.345 12.199 -0.209 1.00 71.06 101 GLU A O 1
ATOM 850 N N . THR A 1 102 ? -27.969 13.728 1.390 1.00 68.19 102 THR A N 1
ATOM 851 C CA . THR A 1 102 ? -28.395 14.880 0.588 1.00 68.19 102 THR A CA 1
ATOM 852 C C . THR A 1 102 ? -27.341 15.272 -0.437 1.00 68.19 102 THR A C 1
ATOM 854 O O . THR A 1 102 ? -27.725 15.496 -1.569 1.00 68.19 102 THR A O 1
ATOM 857 N N . GLU A 1 103 ? -26.044 15.225 -0.124 1.00 65.75 103 GLU A N 1
ATOM 858 C CA . GLU A 1 103 ? -24.933 15.413 -1.081 1.00 65.75 103 GLU A CA 1
ATOM 859 C C . GLU A 1 103 ? -24.825 14.258 -2.101 1.00 65.75 103 GLU A C 1
ATOM 861 O O . GLU A 1 103 ? -24.299 14.417 -3.201 1.00 65.75 103 GLU A O 1
ATOM 866 N N . MET A 1 104 ? -25.329 13.069 -1.760 1.00 54.62 104 MET A N 1
ATOM 867 C CA . MET A 1 104 ? -25.451 11.938 -2.683 1.00 54.62 104 MET A CA 1
ATOM 868 C C . MET A 1 104 ? -26.718 12.020 -3.545 1.00 54.62 104 MET A C 1
ATOM 870 O O . MET A 1 104 ? -26.704 11.546 -4.680 1.00 54.62 104 MET A O 1
ATOM 874 N N . LYS A 1 105 ? -27.816 12.592 -3.026 1.00 55.44 105 LYS A N 1
ATOM 875 C CA . LYS A 1 105 ? -29.074 12.815 -3.769 1.00 55.44 105 LYS A CA 1
ATOM 876 C C . LYS A 1 105 ? -28.998 14.047 -4.673 1.00 55.44 105 LYS A C 1
ATOM 878 O O . LYS A 1 105 ? -29.469 13.997 -5.805 1.00 55.44 105 LYS A O 1
ATOM 883 N N . GLU A 1 106 ? -28.390 15.121 -4.193 1.00 52.75 106 GLU A N 1
ATOM 884 C CA . GLU A 1 106 ? -27.915 16.267 -4.964 1.00 52.75 106 GLU A CA 1
ATOM 885 C C . GLU A 1 106 ? -26.524 15.901 -5.463 1.00 52.75 106 GLU A C 1
ATOM 887 O O . GLU A 1 106 ? -25.532 16.355 -4.908 1.00 52.75 106 GLU A O 1
ATOM 892 N N . GLY A 1 107 ? -26.469 14.975 -6.428 1.00 41.06 107 GLY A N 1
ATOM 893 C CA . GLY A 1 107 ? -25.236 14.329 -6.861 1.00 41.06 107 GLY A CA 1
ATOM 894 C C . GLY A 1 107 ? -24.071 15.308 -6.892 1.00 41.06 107 GLY A C 1
ATOM 895 O O . GLY A 1 107 ? -24.094 16.258 -7.673 1.00 41.06 107 GLY A O 1
ATOM 896 N N . ALA A 1 108 ? -23.090 15.084 -6.012 1.00 41.47 108 ALA A N 1
ATOM 897 C CA . ALA A 1 108 ? -21.830 15.802 -6.017 1.00 41.47 108 ALA A CA 1
ATOM 898 C C . ALA A 1 108 ? -21.349 15.900 -7.467 1.00 41.47 108 ALA A C 1
ATOM 900 O O . ALA A 1 108 ? -20.944 14.898 -8.061 1.00 41.47 108 ALA A O 1
ATOM 901 N N . GLN A 1 109 ? -21.465 17.095 -8.050 1.00 46.53 109 GLN A N 1
ATOM 902 C CA . GLN A 1 109 ? -20.962 17.394 -9.379 1.00 46.53 109 GLN A CA 1
ATOM 903 C C . GLN A 1 109 ? -19.454 17.176 -9.314 1.00 46.53 109 GLN A C 1
ATOM 905 O O . GLN A 1 109 ? -18.697 18.038 -8.871 1.00 46.53 109 GLN A O 1
ATOM 910 N N . GLN A 1 110 ? -19.010 15.976 -9.678 1.00 47.78 110 GLN A N 1
ATOM 911 C CA . GLN A 1 110 ? -17.602 15.645 -9.797 1.00 47.78 110 GLN A CA 1
ATOM 912 C C . GLN A 1 110 ? -17.083 16.348 -11.046 1.00 47.78 110 GLN A C 1
ATOM 914 O O . GLN A 1 110 ? -17.042 15.778 -12.131 1.00 47.78 110 GLN A O 1
ATOM 919 N N . TYR A 1 111 ? -16.707 17.615 -10.909 1.00 53.59 111 TYR A N 1
ATOM 920 C CA . TYR A 1 111 ? -16.009 18.328 -11.965 1.00 53.59 111 TYR A CA 1
ATOM 921 C C . TYR A 1 111 ? -14.558 17.834 -12.013 1.00 53.59 111 TYR A C 1
ATOM 923 O O . TYR A 1 111 ? -13.789 17.934 -11.057 1.00 53.59 111 TYR A O 1
ATOM 931 N N . THR A 1 112 ? -14.154 17.278 -13.151 1.00 51.56 112 THR A N 1
ATOM 932 C CA . THR A 1 112 ? -12.744 16.973 -13.405 1.00 51.56 112 THR A CA 1
ATOM 933 C C . THR A 1 112 ? -12.055 18.231 -13.917 1.00 51.56 112 THR A C 1
ATOM 935 O O . THR A 1 112 ? -12.229 18.607 -15.078 1.00 51.56 112 THR A O 1
ATOM 938 N N . VAL A 1 113 ? -11.269 18.890 -13.063 1.00 48.28 113 VAL A N 1
ATOM 939 C CA . VAL A 1 113 ? -10.355 19.959 -13.491 1.00 48.28 113 VAL A CA 1
ATOM 940 C C . VAL A 1 113 ? -9.154 19.306 -14.163 1.00 48.28 113 VAL A C 1
ATOM 942 O O . VAL A 1 113 ? -8.457 18.504 -13.542 1.00 48.28 113 VAL A O 1
ATOM 945 N N . LYS A 1 114 ? -8.908 19.633 -15.435 1.00 51.00 114 LYS A N 1
ATOM 946 C CA . LYS A 1 114 ? -7.699 19.197 -16.143 1.00 51.00 114 LYS A CA 1
ATOM 947 C C . LYS A 1 114 ? -6.796 20.397 -16.400 1.00 51.00 114 LYS A C 1
ATOM 949 O O . LYS A 1 114 ? -7.218 21.394 -16.985 1.00 51.00 114 LYS A O 1
ATOM 954 N N . GLU A 1 115 ? -5.536 20.273 -15.994 1.00 46.38 115 GLU A N 1
ATOM 955 C CA . GLU A 1 115 ? -4.468 21.160 -16.448 1.00 46.38 115 GLU A CA 1
ATOM 956 C C . GLU A 1 115 ? -4.068 20.724 -17.861 1.00 46.38 115 GLU A C 1
ATOM 958 O O . GLU A 1 115 ? -3.640 19.587 -18.071 1.00 46.38 115 GLU A O 1
ATOM 963 N N . VAL A 1 116 ? -4.254 21.601 -18.849 1.00 49.31 116 VAL A N 1
ATOM 964 C CA . VAL A 1 116 ? -3.933 21.290 -20.246 1.00 49.31 116 VAL A CA 1
ATOM 965 C C . VAL A 1 116 ? -2.927 22.307 -20.767 1.00 49.31 116 VAL A C 1
ATOM 967 O O . VAL A 1 116 ? -3.205 23.503 -20.850 1.00 49.31 116 VAL A O 1
ATOM 970 N N . LEU A 1 117 ? -1.757 21.813 -21.174 1.00 41.56 117 LEU A N 1
ATOM 971 C CA . LEU A 1 117 ? -0.780 22.584 -21.938 1.00 41.56 117 LEU A CA 1
ATOM 972 C C . LEU A 1 117 ? -1.322 22.773 -23.360 1.00 41.56 117 LEU A C 1
ATOM 974 O O . LEU A 1 117 ? -1.316 21.840 -24.167 1.00 41.56 117 LEU A O 1
ATOM 978 N N . ARG A 1 118 ? -1.830 23.969 -23.675 1.00 46.12 118 ARG A N 1
ATOM 979 C CA . ARG A 1 118 ? -2.296 24.294 -25.031 1.00 46.12 118 ARG A CA 1
ATOM 980 C C . ARG A 1 118 ? -1.152 24.895 -25.839 1.00 46.12 118 ARG A C 1
ATOM 982 O O . ARG A 1 118 ? -0.766 26.040 -25.636 1.00 46.12 118 ARG A O 1
ATOM 989 N N . ILE A 1 119 ? -0.658 24.113 -26.794 1.00 42.19 119 ILE A N 1
ATOM 990 C CA . ILE A 1 119 ? 0.157 24.602 -27.908 1.00 42.19 119 ILE A CA 1
ATOM 991 C C . ILE A 1 119 ? -0.821 25.229 -28.911 1.00 42.19 119 ILE A C 1
ATOM 993 O O . ILE A 1 119 ? -1.711 24.537 -29.413 1.00 42.19 119 ILE A O 1
ATOM 997 N N . GLU A 1 120 ? -0.715 26.535 -29.174 1.00 44.19 120 GLU A N 1
ATOM 998 C CA . GLU A 1 120 ? -1.470 27.157 -30.270 1.00 44.19 120 GLU A CA 1
ATOM 999 C C . GLU A 1 120 ? -1.079 26.467 -31.586 1.00 44.19 120 GLU A C 1
ATOM 1001 O O . GLU A 1 120 ? 0.101 26.339 -31.913 1.00 44.19 120 GLU A O 1
ATOM 1006 N N . ARG A 1 121 ? -2.079 25.945 -32.306 1.00 44.56 121 ARG A N 1
ATOM 1007 C CA . ARG A 1 121 ? -1.863 25.206 -33.553 1.00 44.56 121 ARG A CA 1
ATOM 1008 C C . ARG A 1 121 ? -1.413 26.171 -34.639 1.00 44.56 121 ARG A C 1
ATOM 1010 O O . ARG A 1 121 ? -2.129 27.107 -34.989 1.00 44.56 121 ARG A O 1
ATOM 1017 N N . ASP A 1 122 ? -0.227 25.911 -35.166 1.00 50.91 122 ASP A N 1
ATOM 1018 C CA . ASP A 1 122 ? 0.355 26.644 -36.277 1.00 50.91 122 ASP A CA 1
ATOM 1019 C C . ASP A 1 122 ? -0.439 26.330 -37.558 1.00 50.91 122 ASP A C 1
ATOM 1021 O O . ASP A 1 122 ? -0.478 25.183 -38.012 1.00 50.91 122 ASP A O 1
ATOM 1025 N N . ARG A 1 123 ? -1.114 27.337 -38.132 1.00 58.81 123 ARG A N 1
ATOM 1026 C CA . ARG A 1 123 ? -1.935 27.181 -39.350 1.00 58.81 123 ARG A CA 1
ATOM 1027 C C . ARG A 1 123 ? -1.136 26.588 -40.514 1.00 58.81 123 ARG A C 1
ATOM 1029 O O . ARG A 1 123 ? -1.704 25.846 -41.311 1.00 58.81 123 ARG A O 1
ATOM 1036 N N . ALA A 1 124 ? 0.173 26.839 -40.563 1.00 57.41 124 ALA A N 1
ATOM 1037 C CA . ALA A 1 124 ? 1.053 26.263 -41.573 1.00 57.41 124 ALA A CA 1
ATOM 1038 C C . ALA A 1 124 ? 1.172 24.732 -41.442 1.00 57.41 124 ALA A C 1
ATOM 1040 O O . ALA A 1 124 ? 1.195 24.026 -42.448 1.00 57.41 124 ALA A O 1
ATOM 1041 N N . GLN A 1 125 ? 1.167 24.194 -40.216 1.00 59.06 125 GLN A N 1
ATOM 1042 C CA . GLN A 1 125 ? 1.223 22.747 -39.984 1.00 59.06 125 GLN A CA 1
ATOM 1043 C C . GLN A 1 125 ? -0.098 22.048 -40.324 1.00 59.06 125 GLN A C 1
ATOM 1045 O O . GLN A 1 125 ? -0.087 20.911 -40.788 1.00 59.06 125 GLN A O 1
ATOM 1050 N N . GLU A 1 126 ? -1.245 22.704 -40.122 1.00 63.59 126 GLU A N 1
ATOM 1051 C CA . GLU A 1 126 ? -2.538 22.154 -40.557 1.00 63.59 126 GLU A CA 1
ATOM 1052 C C . GLU A 1 126 ? -2.662 22.125 -42.085 1.00 63.59 126 GLU A C 1
ATOM 1054 O O . GLU A 1 126 ? -3.219 21.176 -42.637 1.00 63.59 126 GLU A O 1
ATOM 1059 N N . GLU A 1 127 ? -2.108 23.122 -42.774 1.00 69.88 127 GLU A N 1
ATOM 1060 C CA . GLU A 1 127 ? -2.035 23.145 -44.235 1.00 69.88 127 GLU A CA 1
ATOM 1061 C C . GLU A 1 127 ? -1.068 22.083 -44.776 1.00 69.88 127 GLU A C 1
ATOM 1063 O O . GLU A 1 127 ? -1.415 21.388 -45.730 1.00 69.88 127 GLU A O 1
ATOM 1068 N N . GLU A 1 128 ? 0.086 21.866 -44.136 1.00 68.25 128 GLU A N 1
ATOM 1069 C CA . GLU A 1 128 ? 0.997 20.760 -44.470 1.00 68.25 128 GLU A CA 1
ATOM 1070 C C . GLU A 1 128 ? 0.365 19.389 -44.205 1.00 68.25 128 GLU A C 1
ATOM 1072 O O . GLU A 1 128 ? 0.455 18.501 -45.046 1.00 68.25 128 GLU A O 1
ATOM 1077 N N . LEU A 1 129 ? -0.340 19.206 -43.085 1.00 62.38 129 LEU A N 1
ATOM 1078 C CA . LEU A 1 129 ? -1.062 17.961 -42.810 1.00 62.38 129 LEU A CA 1
ATOM 1079 C C . LEU A 1 129 ? -2.205 17.730 -43.798 1.00 62.38 129 LEU A C 1
ATOM 1081 O O . LEU A 1 129 ? -2.494 16.580 -44.124 1.00 62.38 129 LEU A O 1
ATOM 1085 N N . ARG A 1 130 ? -2.861 18.793 -44.277 1.00 77.44 130 ARG A N 1
ATOM 1086 C CA . ARG A 1 130 ? -3.887 18.687 -45.319 1.00 77.44 130 ARG A CA 1
ATOM 1087 C C . ARG A 1 130 ? -3.262 18.275 -46.653 1.00 77.44 130 ARG A C 1
ATOM 1089 O O . ARG A 1 130 ? -3.751 17.324 -47.249 1.00 77.44 130 ARG A O 1
ATOM 1096 N N . ARG A 1 131 ? -2.136 18.882 -47.044 1.00 81.88 131 ARG A N 1
ATOM 1097 C CA . ARG A 1 131 ? -1.375 18.490 -48.245 1.00 81.88 131 ARG A CA 1
ATOM 1098 C C . ARG A 1 131 ? -0.863 17.054 -48.164 1.00 81.88 131 ARG A C 1
ATOM 1100 O O . ARG A 1 131 ? -1.094 16.281 -49.077 1.00 81.88 131 ARG A O 1
ATOM 1107 N N . LEU A 1 132 ? -0.270 16.651 -47.040 1.00 78.62 132 LEU A N 1
ATOM 1108 C CA . LEU A 1 132 ? 0.202 15.276 -46.837 1.00 78.62 132 LEU A CA 1
ATOM 1109 C C . LEU A 1 132 ? -0.947 14.260 -46.845 1.00 78.62 132 LEU A C 1
ATOM 1111 O O . LEU A 1 132 ? -0.764 13.123 -47.272 1.00 78.62 132 LEU A O 1
ATOM 1115 N N . ARG A 1 133 ? -2.144 14.642 -46.378 1.00 80.56 133 ARG A N 1
ATOM 1116 C CA . ARG A 1 133 ? -3.343 13.798 -46.492 1.00 80.56 133 ARG A CA 1
ATOM 1117 C C . ARG A 1 133 ? -3.816 13.682 -47.937 1.00 80.56 133 ARG A C 1
ATOM 1119 O O . ARG A 1 133 ? -4.138 12.574 -48.348 1.00 80.56 133 ARG A O 1
ATOM 1126 N N . GLU A 1 134 ? -3.821 14.779 -48.688 1.00 85.44 134 GLU A N 1
ATOM 1127 C CA . GLU A 1 134 ? -4.144 14.788 -50.120 1.00 85.44 134 GLU A CA 1
ATOM 1128 C C . GLU A 1 134 ? -3.144 13.928 -50.916 1.00 85.44 134 GLU A C 1
ATOM 1130 O O . GLU A 1 134 ? -3.563 13.038 -51.654 1.00 85.44 134 GLU A O 1
ATOM 1135 N N . GLU A 1 135 ? -1.840 14.070 -50.666 1.00 87.06 135 GLU A N 1
ATOM 1136 C CA . GLU A 1 135 ? -0.784 13.242 -51.269 1.00 87.06 135 GLU A CA 1
ATOM 1137 C C . GLU A 1 135 ? -0.932 11.757 -50.894 1.00 87.06 135 GLU A C 1
ATOM 1139 O O . GLU A 1 135 ? -0.797 10.871 -51.739 1.00 87.06 135 GLU A O 1
ATOM 1144 N N . LEU A 1 136 ? -1.268 11.444 -49.636 1.00 83.06 136 LEU A N 1
ATOM 1145 C CA . LEU A 1 136 ? -1.506 10.063 -49.205 1.00 83.06 136 LEU A CA 1
ATOM 1146 C C . LEU A 1 136 ? -2.757 9.465 -49.872 1.00 83.06 136 LEU A C 1
ATOM 1148 O O . LEU A 1 136 ? -2.779 8.275 -50.197 1.00 83.06 136 LEU A O 1
ATOM 1152 N N . GLU A 1 137 ? -3.809 10.260 -50.070 1.00 85.75 137 GLU A N 1
ATOM 1153 C CA . GLU A 1 137 ? -4.995 9.843 -50.819 1.00 85.75 137 GLU A CA 1
ATOM 1154 C C . GLU A 1 137 ? -4.682 9.616 -52.302 1.00 85.75 137 GLU A C 1
ATOM 1156 O O . GLU A 1 137 ? -5.149 8.626 -52.871 1.00 85.75 137 GLU A O 1
ATOM 1161 N N . GLU A 1 138 ? -3.844 10.448 -52.917 1.00 86.44 138 GLU A N 1
ATOM 1162 C CA . GLU A 1 138 ? -3.358 10.242 -54.285 1.00 86.44 138 GLU A CA 1
ATOM 1163 C C . GLU A 1 138 ? -2.519 8.967 -54.411 1.00 86.44 138 GLU A C 1
ATOM 1165 O O . GLU A 1 138 ? -2.766 8.155 -55.306 1.00 86.44 138 GLU A O 1
ATOM 1170 N N . VAL A 1 139 ? -1.608 8.708 -53.469 1.00 84.88 139 VAL A N 1
ATOM 1171 C CA . VAL A 1 139 ? -0.829 7.459 -53.427 1.00 84.88 139 VAL A CA 1
ATOM 1172 C C . VAL A 1 139 ? -1.744 6.243 -53.263 1.00 84.88 139 VAL A C 1
ATOM 1174 O O . VAL A 1 139 ? -1.538 5.221 -53.920 1.00 84.88 139 VAL A O 1
ATOM 1177 N N . LYS A 1 140 ? -2.801 6.337 -52.446 1.00 84.19 140 LYS A N 1
ATOM 1178 C CA . LYS A 1 140 ? -3.805 5.266 -52.318 1.00 84.19 140 LYS A CA 1
ATOM 1179 C C . LYS A 1 140 ? -4.584 5.043 -53.616 1.00 84.19 140 LYS A C 1
ATOM 1181 O O . LYS A 1 140 ? -4.810 3.889 -53.979 1.00 84.19 140 LYS A O 1
ATOM 1186 N N . ARG A 1 141 ? -4.955 6.106 -54.340 1.00 88.75 141 ARG A N 1
ATOM 1187 C CA . ARG A 1 141 ? -5.603 5.994 -55.661 1.00 88.75 141 ARG A CA 1
ATOM 1188 C C . ARG A 1 141 ? -4.673 5.332 -56.677 1.00 88.75 141 ARG A C 1
ATOM 1190 O O . ARG A 1 141 ? -5.096 4.407 -57.364 1.00 88.75 141 ARG A O 1
ATOM 1197 N N . LEU A 1 142 ? -3.401 5.732 -56.721 1.00 87.19 142 LEU A N 1
ATOM 1198 C CA . LEU A 1 142 ? -2.394 5.110 -57.587 1.00 87.19 142 LEU A CA 1
ATOM 1199 C C . LEU A 1 142 ? -2.180 3.632 -57.238 1.00 87.19 142 LEU A C 1
ATOM 1201 O O . LEU A 1 142 ? -2.094 2.802 -58.141 1.00 87.19 142 LEU A O 1
ATOM 1205 N N . LYS A 1 143 ? -2.167 3.277 -55.947 1.00 88.69 143 LYS A N 1
ATOM 1206 C CA . LYS A 1 143 ? -2.102 1.880 -55.499 1.00 88.69 143 LYS A CA 1
ATOM 1207 C C . LYS A 1 143 ? -3.297 1.069 -56.002 1.00 88.69 143 LYS A C 1
ATOM 1209 O O . LYS A 1 143 ? -3.086 -0.008 -56.543 1.00 88.69 143 LYS A O 1
ATOM 1214 N N . MET A 1 144 ? -4.518 1.597 -55.896 1.00 84.06 144 MET A N 1
ATOM 1215 C CA . MET A 1 144 ? -5.717 0.930 -56.423 1.00 84.06 144 MET A CA 1
ATOM 12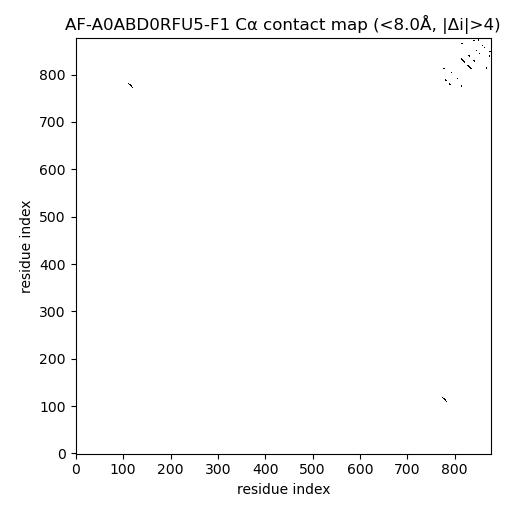16 C C . MET A 1 144 ? -5.660 0.739 -57.945 1.00 84.06 144 MET A C 1
ATOM 1218 O O . MET A 1 144 ? -6.049 -0.314 -58.443 1.00 84.06 144 MET A O 1
ATOM 1222 N N . VAL A 1 145 ? -5.147 1.720 -58.697 1.00 90.19 145 VAL A N 1
ATOM 1223 C CA . VAL A 1 145 ? -4.951 1.582 -60.152 1.00 90.19 145 VAL A CA 1
ATOM 1224 C C . VAL A 1 145 ? -3.940 0.475 -60.461 1.00 90.19 145 VAL A C 1
ATOM 1226 O O . VAL A 1 145 ? -4.237 -0.405 -61.263 1.00 90.19 145 VAL A O 1
ATOM 1229 N N . ARG A 1 146 ? -2.794 0.451 -59.769 1.00 88.12 146 ARG A N 1
ATOM 1230 C CA . ARG A 1 146 ? -1.774 -0.602 -59.919 1.00 88.12 146 ARG A CA 1
ATOM 1231 C C . ARG A 1 146 ? -2.295 -1.986 -59.523 1.00 88.12 146 ARG A C 1
ATOM 1233 O O . ARG A 1 146 ? -1.989 -2.964 -60.192 1.00 88.12 146 ARG A O 1
ATOM 1240 N N . GLU A 1 147 ? -3.096 -2.085 -58.465 1.00 85.81 147 GLU A N 1
ATOM 1241 C CA . GLU A 1 147 ? -3.743 -3.340 -58.057 1.00 85.81 147 GLU A CA 1
ATOM 1242 C C . GLU A 1 147 ? -4.726 -3.830 -59.131 1.00 85.81 147 GLU A C 1
ATOM 1244 O O . GLU A 1 147 ? -4.729 -5.014 -59.466 1.00 85.81 147 GLU A O 1
ATOM 1249 N N . ASN A 1 148 ? -5.491 -2.925 -59.748 1.00 88.44 148 ASN A N 1
ATOM 1250 C CA . ASN A 1 148 ? -6.370 -3.262 -60.868 1.00 88.44 148 ASN A CA 1
ATOM 1251 C C . ASN A 1 148 ? -5.589 -3.697 -62.121 1.00 88.44 148 ASN A C 1
ATOM 1253 O O . ASN A 1 148 ? -5.994 -4.661 -62.772 1.00 88.44 148 ASN A O 1
ATOM 1257 N N . GLU A 1 149 ? -4.464 -3.048 -62.441 1.00 89.06 149 GLU A N 1
ATOM 1258 C CA . GLU A 1 149 ? -3.550 -3.474 -63.515 1.00 89.06 149 GLU A CA 1
ATOM 1259 C C . GLU A 1 149 ? -2.997 -4.882 -63.246 1.00 89.06 149 GLU A C 1
ATOM 1261 O O . GLU A 1 149 ? -3.010 -5.732 -64.134 1.00 89.06 149 GLU A O 1
ATOM 1266 N N . ILE A 1 150 ? -2.581 -5.172 -62.008 1.00 86.31 150 ILE A N 1
ATOM 1267 C CA . ILE A 1 150 ? -2.102 -6.504 -61.609 1.00 86.31 150 ILE A CA 1
ATOM 1268 C C . ILE A 1 150 ? -3.205 -7.552 -61.785 1.00 86.31 150 ILE A C 1
ATOM 1270 O O . ILE A 1 150 ? -2.941 -8.621 -62.332 1.00 86.31 150 ILE A O 1
ATOM 1274 N N . ILE A 1 151 ? -4.443 -7.251 -61.384 1.00 88.69 151 ILE A N 1
ATOM 1275 C CA . ILE A 1 151 ? -5.584 -8.159 -61.573 1.00 88.69 151 ILE A CA 1
ATOM 1276 C C . ILE A 1 151 ? -5.851 -8.397 -63.067 1.00 88.69 151 ILE A C 1
ATOM 1278 O O . ILE A 1 151 ? -6.146 -9.523 -63.467 1.00 88.69 151 ILE A O 1
ATOM 1282 N N . GLN A 1 152 ? -5.738 -7.369 -63.913 1.00 86.06 152 GLN A N 1
ATOM 1283 C CA . GLN A 1 152 ? -5.885 -7.521 -65.365 1.00 86.06 152 GLN A CA 1
ATOM 1284 C C . GLN A 1 152 ? -4.773 -8.389 -65.967 1.00 86.06 152 GLN A C 1
ATOM 1286 O O . GLN A 1 152 ? -5.070 -9.283 -66.757 1.00 86.06 152 GLN A O 1
ATOM 1291 N N . ILE A 1 153 ? -3.522 -8.192 -65.547 1.00 86.12 153 ILE A N 1
ATOM 1292 C CA . ILE A 1 153 ? -2.384 -9.014 -65.980 1.00 86.12 153 ILE A CA 1
ATOM 1293 C C . ILE A 1 153 ? -2.565 -10.463 -65.515 1.00 86.12 153 ILE A C 1
ATOM 1295 O O . ILE A 1 153 ? -2.380 -11.387 -66.299 1.00 86.12 153 ILE A O 1
ATOM 1299 N N . GLN A 1 154 ? -2.999 -10.694 -64.274 1.00 82.00 154 GLN A N 1
ATOM 1300 C CA . GLN A 1 154 ? -3.286 -12.040 -63.764 1.00 82.00 154 GLN A CA 1
ATOM 1301 C C . GLN A 1 154 ? -4.409 -12.731 -64.550 1.00 82.00 154 GLN A C 1
ATOM 1303 O O . GLN A 1 154 ? -4.314 -13.926 -64.833 1.00 82.00 154 GLN A O 1
ATOM 1308 N N . LYS A 1 155 ? -5.445 -11.987 -64.959 1.00 85.12 155 LYS A N 1
ATOM 1309 C CA . LYS A 1 155 ? -6.501 -12.494 -65.851 1.00 85.12 155 LYS A CA 1
ATOM 1310 C C . LYS A 1 155 ? -5.964 -12.851 -67.238 1.00 85.12 155 LYS A C 1
ATOM 1312 O O . LYS A 1 155 ? -6.312 -13.893 -67.773 1.00 85.12 155 LYS A O 1
ATOM 1317 N N . GLN A 1 156 ? -5.079 -12.035 -67.808 1.00 83.00 156 GLN A N 1
ATOM 1318 C CA . GLN A 1 156 ? -4.433 -12.360 -69.085 1.00 83.00 156 GLN A CA 1
ATOM 1319 C C . GLN A 1 156 ? -3.533 -13.595 -68.969 1.00 83.00 156 GLN A C 1
ATOM 1321 O O . GLN A 1 156 ? -3.572 -14.459 -69.835 1.00 83.00 156 GLN A O 1
ATOM 1326 N N . VAL A 1 157 ? -2.772 -13.727 -67.880 1.00 82.56 157 VAL A N 1
ATOM 1327 C CA . VAL A 1 157 ? -1.915 -14.896 -67.631 1.00 82.56 157 VAL A CA 1
ATOM 1328 C C . VAL A 1 157 ? -2.738 -16.171 -67.446 1.00 82.56 157 VAL A C 1
ATOM 1330 O O . VAL A 1 157 ? -2.343 -17.219 -67.945 1.00 82.56 157 VAL A O 1
ATOM 1333 N N . THR A 1 158 ? -3.883 -16.097 -66.765 1.00 82.69 158 THR A N 1
ATOM 1334 C CA . THR A 1 158 ? -4.785 -17.250 -66.599 1.00 82.69 158 THR A CA 1
ATOM 1335 C C . THR A 1 158 ? -5.449 -17.647 -67.913 1.00 82.69 158 THR A C 1
ATOM 1337 O O . THR A 1 158 ? -5.439 -18.828 -68.238 1.00 82.69 158 THR A O 1
ATOM 1340 N N . ILE A 1 159 ? -5.903 -16.686 -68.725 1.00 83.31 159 ILE A N 1
ATOM 1341 C CA . ILE A 1 159 ? -6.422 -16.965 -70.075 1.00 83.31 159 ILE A CA 1
ATOM 1342 C C . ILE A 1 159 ? -5.339 -17.607 -70.956 1.00 83.31 159 ILE A C 1
ATOM 1344 O O . ILE A 1 159 ? -5.588 -18.641 -71.561 1.00 83.31 159 ILE A O 1
ATOM 1348 N N . LEU A 1 160 ? -4.115 -17.069 -70.965 1.00 78.50 160 LEU A N 1
ATOM 1349 C CA . LEU A 1 160 ? -2.995 -17.636 -71.731 1.00 78.50 160 LEU A CA 1
ATOM 1350 C C . LEU A 1 160 ? -2.576 -19.032 -71.233 1.00 78.50 160 LEU A C 1
ATOM 1352 O O . LEU A 1 160 ? -2.103 -19.860 -72.013 1.00 78.50 160 LEU A O 1
ATOM 1356 N N . ALA A 1 161 ? -2.725 -19.311 -69.935 1.00 71.75 161 ALA A N 1
ATOM 1357 C CA . ALA A 1 161 ? -2.480 -20.636 -69.370 1.00 71.75 161 ALA A CA 1
ATOM 1358 C C . ALA A 1 161 ? -3.577 -21.640 -69.766 1.00 71.75 161 ALA A C 1
ATOM 1360 O O . ALA A 1 161 ? -3.258 -22.788 -70.072 1.00 71.75 161 ALA A O 1
ATOM 1361 N N . GLU A 1 162 ? -4.839 -21.204 -69.812 1.00 72.62 162 GLU A N 1
ATOM 1362 C CA . GLU A 1 162 ? -5.974 -22.007 -70.286 1.00 72.62 162 GLU A CA 1
ATOM 1363 C C . GLU A 1 162 ? -5.934 -22.243 -71.804 1.00 72.62 162 GLU A C 1
ATOM 1365 O O . GLU A 1 162 ? -6.283 -23.324 -72.271 1.00 72.62 162 GLU A O 1
ATOM 1370 N N . GLU A 1 163 ? -5.471 -21.271 -72.594 1.00 71.12 163 GLU A N 1
ATOM 1371 C CA . GLU A 1 163 ? -5.227 -21.447 -74.031 1.00 71.12 163 GLU A CA 1
ATOM 1372 C C . GLU A 1 163 ? -4.129 -22.491 -74.271 1.00 71.12 163 GLU A C 1
ATOM 1374 O O . GLU A 1 163 ? -4.323 -23.413 -75.062 1.00 71.12 163 GLU A O 1
ATOM 1379 N N . LYS A 1 164 ? -3.036 -22.450 -73.493 1.00 62.16 164 LYS A N 1
ATOM 1380 C CA . LYS A 1 164 ? -1.995 -23.490 -73.533 1.00 62.16 164 LYS A CA 1
ATOM 1381 C C . LYS A 1 164 ? -2.482 -24.875 -73.108 1.00 62.16 164 LYS A C 1
ATOM 1383 O O . LYS A 1 164 ? -1.953 -25.862 -73.615 1.00 62.16 164 LYS A O 1
ATOM 1388 N N . SER A 1 165 ? -3.438 -24.980 -72.182 1.00 54.78 165 SER A N 1
ATOM 1389 C CA . SER A 1 165 ? -3.998 -26.282 -71.796 1.00 54.78 165 SER A CA 1
ATOM 1390 C C . SER A 1 165 ? -5.020 -26.799 -72.812 1.00 54.78 165 SER A C 1
ATOM 1392 O O . SER A 1 165 ? -5.103 -28.006 -73.011 1.00 54.78 165 SER A O 1
ATOM 1394 N N . ARG A 1 166 ? -5.741 -25.913 -73.516 1.00 57.16 166 ARG A N 1
ATOM 1395 C CA . ARG A 1 166 ? -6.653 -26.280 -74.618 1.00 57.16 166 ARG A CA 1
ATOM 1396 C C . ARG A 1 166 ? -5.913 -26.707 -75.887 1.00 57.16 166 ARG A C 1
ATOM 1398 O O . ARG A 1 166 ? -6.348 -27.646 -76.545 1.00 57.16 166 ARG A O 1
ATOM 1405 N N . GLU A 1 167 ? -4.771 -26.091 -76.197 1.00 53.66 167 GLU A N 1
ATOM 1406 C CA . GLU A 1 167 ? -3.893 -26.533 -77.296 1.00 53.66 167 GLU A CA 1
ATOM 1407 C C . GLU A 1 167 ? -3.266 -27.920 -77.043 1.00 53.66 167 GLU A C 1
ATOM 1409 O O . GLU A 1 167 ? -2.799 -28.559 -77.981 1.00 53.66 167 GLU A O 1
ATOM 1414 N N . GLN A 1 168 ? -3.291 -28.423 -75.800 1.00 47.16 168 GLN A N 1
ATOM 1415 C CA . GLN A 1 168 ? -2.797 -29.759 -75.439 1.00 47.16 168 GLN A CA 1
ATOM 1416 C C . GLN A 1 168 ? -3.876 -30.861 -75.444 1.00 47.16 168 GLN A C 1
ATOM 1418 O O . GLN A 1 168 ? -3.521 -32.031 -75.296 1.00 47.16 168 GLN A O 1
ATOM 1423 N N . GLU A 1 169 ? -5.161 -30.538 -75.654 1.00 42.97 169 GLU A N 1
ATOM 1424 C CA . GLU A 1 169 ? -6.264 -31.522 -75.639 1.00 42.97 169 GLU A CA 1
ATOM 1425 C C . GLU A 1 169 ? -6.837 -31.893 -77.020 1.00 42.97 169 GLU A C 1
ATOM 1427 O O . GLU A 1 169 ? -7.699 -32.766 -77.106 1.00 42.97 169 GLU A O 1
ATOM 1432 N N . ILE A 1 170 ? -6.330 -31.330 -78.122 1.00 44.03 170 ILE A N 1
ATOM 1433 C CA . ILE A 1 170 ? -6.702 -31.774 -79.474 1.00 44.03 170 ILE A CA 1
ATOM 1434 C C . ILE A 1 170 ? -5.527 -32.551 -80.085 1.00 44.03 170 ILE A C 1
ATOM 1436 O O . ILE A 1 170 ? -4.399 -32.071 -80.096 1.00 44.03 170 ILE A O 1
ATOM 1440 N N . ILE A 1 171 ? -5.840 -33.734 -80.634 1.00 38.97 171 ILE A N 1
ATOM 1441 C CA . ILE A 1 171 ? -4.990 -34.717 -81.347 1.00 38.97 171 ILE A CA 1
ATOM 1442 C C . ILE A 1 171 ? -4.626 -35.966 -80.511 1.00 38.97 171 ILE A C 1
ATOM 1444 O O . ILE A 1 171 ? -3.478 -36.237 -80.161 1.00 38.97 171 ILE A O 1
ATOM 1448 N N . ARG A 1 172 ? -5.642 -36.808 -80.279 1.00 38.53 172 ARG A N 1
ATOM 1449 C CA . ARG A 1 172 ? -5.530 -38.277 -80.348 1.00 38.53 172 ARG A CA 1
ATOM 1450 C C . ARG A 1 172 ? -6.710 -38.850 -81.133 1.00 38.53 172 ARG A C 1
ATOM 1452 O O . ARG A 1 172 ? -7.438 -39.683 -80.620 1.00 38.53 172 ARG A O 1
ATOM 1459 N N . GLU A 1 173 ? -6.891 -38.403 -82.368 1.00 34.47 173 GLU A N 1
ATOM 1460 C CA . GLU A 1 173 ? -7.633 -39.172 -83.369 1.00 34.47 173 GLU A CA 1
ATOM 1461 C C . GLU A 1 173 ? -6.855 -39.094 -84.684 1.00 34.47 173 GLU A C 1
ATOM 1463 O O . GLU A 1 173 ? -6.470 -38.021 -85.149 1.00 34.47 173 GLU A O 1
ATOM 1468 N N . GLU A 1 174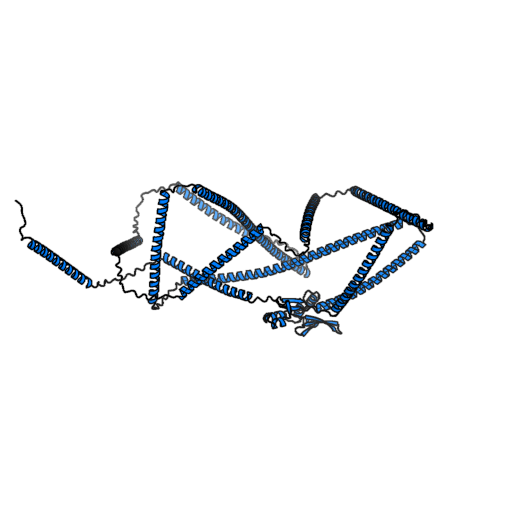 ? -6.508 -40.271 -85.195 1.00 35.44 174 GLU A N 1
ATOM 1469 C CA . GLU A 1 174 ? -5.768 -40.482 -86.429 1.00 35.44 174 GLU A CA 1
ATOM 1470 C C . GLU A 1 174 ? -6.664 -40.148 -87.623 1.00 35.44 174 GLU A C 1
ATOM 1472 O O . GLU A 1 174 ? -7.521 -40.951 -87.964 1.00 35.44 174 GLU A O 1
ATOM 1477 N N . GLU A 1 175 ? -6.427 -39.038 -88.323 1.00 30.41 175 GLU A N 1
ATOM 1478 C CA . GLU A 1 175 ? -6.747 -38.961 -89.750 1.00 30.41 175 GLU A CA 1
ATOM 1479 C C . GLU A 1 175 ? -5.653 -38.219 -90.522 1.00 30.41 175 GLU A C 1
ATOM 1481 O O . GLU A 1 175 ? -5.131 -37.170 -90.146 1.00 30.41 175 GLU A O 1
ATOM 1486 N N . VAL A 1 176 ? -5.262 -38.863 -91.614 1.00 39.97 176 VAL A N 1
ATOM 1487 C CA . VAL A 1 176 ? -4.122 -38.568 -92.469 1.00 39.97 176 VAL A CA 1
ATOM 1488 C C . VAL A 1 176 ? -4.306 -37.222 -93.168 1.00 39.97 176 VAL A C 1
ATOM 1490 O O . VAL A 1 176 ? -5.019 -37.131 -94.163 1.00 39.97 176 VAL A O 1
ATOM 1493 N N . ILE A 1 177 ? -3.570 -36.198 -92.736 1.00 33.62 177 ILE A N 1
ATOM 1494 C CA . ILE A 1 177 ? -3.278 -35.026 -93.568 1.00 33.62 177 ILE A CA 1
ATOM 1495 C C . ILE A 1 177 ? -1.772 -34.781 -93.520 1.00 33.62 177 ILE A C 1
ATOM 1497 O O . ILE A 1 177 ? -1.202 -34.419 -92.495 1.00 33.62 177 ILE A O 1
ATOM 1501 N N . LYS A 1 178 ? -1.115 -35.013 -94.663 1.00 45.06 178 LYS A N 1
ATOM 1502 C CA . LYS A 1 178 ? 0.282 -34.646 -94.906 1.00 45.06 178 LYS A CA 1
ATOM 1503 C C . LYS A 1 178 ? 0.412 -33.126 -94.810 1.00 45.06 178 LYS A C 1
ATOM 1505 O O . LYS A 1 178 ? 0.201 -32.432 -95.800 1.00 45.06 178 LYS A O 1
ATOM 1510 N N . VAL A 1 179 ? 0.780 -32.621 -93.641 1.00 44.09 179 VAL A N 1
ATOM 1511 C CA . VAL A 1 179 ? 1.306 -31.264 -93.505 1.00 44.09 179 VAL A CA 1
ATOM 1512 C C . VAL A 1 179 ? 2.820 -31.382 -93.615 1.00 44.09 179 VAL A C 1
ATOM 1514 O O . VAL A 1 179 ? 3.470 -32.028 -92.796 1.00 44.09 179 VAL A O 1
ATOM 1517 N N . GLN A 1 180 ? 3.375 -30.840 -94.699 1.00 48.62 180 GLN A N 1
ATOM 1518 C CA . GLN A 1 180 ? 4.809 -30.599 -94.804 1.00 48.62 180 GLN A CA 1
ATOM 1519 C C . GLN A 1 180 ? 5.174 -29.589 -93.715 1.00 48.62 180 GLN A C 1
ATOM 1521 O O . GLN A 1 180 ? 4.980 -28.391 -93.893 1.00 48.62 180 GLN A O 1
ATOM 1526 N N . ASN A 1 181 ? 5.659 -30.079 -92.576 1.00 52.00 181 ASN A N 1
ATOM 1527 C CA . ASN A 1 181 ? 6.344 -29.232 -91.614 1.00 52.00 181 ASN A CA 1
ATOM 1528 C C . ASN A 1 181 ? 7.611 -28.703 -92.283 1.00 52.00 181 ASN A C 1
ATOM 1530 O O . ASN A 1 181 ? 8.391 -29.480 -92.844 1.00 52.00 181 ASN A O 1
ATOM 1534 N N . ASP A 1 182 ? 7.806 -27.387 -92.234 1.00 59.00 182 ASP A N 1
ATOM 1535 C CA . ASP A 1 182 ? 9.034 -26.758 -92.700 1.00 59.00 182 ASP A CA 1
ATOM 1536 C C . ASP A 1 182 ? 10.225 -27.406 -91.965 1.00 59.00 182 ASP A C 1
ATOM 1538 O O . ASP A 1 182 ? 10.308 -27.321 -90.733 1.00 59.00 182 ASP A O 1
ATOM 1542 N N . PRO A 1 183 ? 11.163 -28.067 -92.671 1.00 68.31 183 PRO A N 1
ATOM 1543 C CA . PRO A 1 183 ? 12.248 -28.821 -92.036 1.00 68.31 183 PRO A CA 1
ATOM 1544 C C . PRO A 1 183 ? 13.165 -27.926 -91.192 1.00 68.31 183 PRO A C 1
ATOM 1546 O O . PRO A 1 183 ? 13.839 -28.400 -90.277 1.00 68.31 183 PRO A O 1
ATOM 1549 N N . GLN A 1 184 ? 13.162 -26.622 -91.471 1.00 68.06 184 GLN A N 1
ATOM 1550 C CA . GLN A 1 184 ? 13.893 -25.617 -90.711 1.00 68.06 184 GLN A CA 1
ATOM 1551 C C . GLN A 1 184 ? 13.297 -25.421 -89.312 1.00 68.06 184 GLN A C 1
ATOM 1553 O O . GLN A 1 184 ? 14.045 -25.466 -88.337 1.00 68.06 184 GLN A O 1
ATOM 1558 N N . LEU A 1 185 ? 11.971 -25.336 -89.176 1.00 71.38 185 LEU A N 1
ATOM 1559 C CA . LEU A 1 185 ? 11.321 -25.115 -87.882 1.00 71.38 185 LEU A CA 1
ATOM 1560 C C . LEU A 1 185 ? 11.436 -26.342 -86.964 1.00 71.38 185 LEU A C 1
ATOM 1562 O O . LEU A 1 185 ? 11.683 -26.205 -85.767 1.00 71.38 185 LEU A O 1
ATOM 1566 N N . GLU A 1 186 ? 11.348 -27.555 -87.520 1.00 71.38 186 GLU A N 1
ATOM 1567 C CA . GLU A 1 186 ? 11.625 -28.776 -86.753 1.00 71.38 186 GLU A CA 1
ATOM 1568 C C . GLU A 1 186 ? 13.087 -28.859 -86.306 1.00 71.38 186 GLU A C 1
ATOM 1570 O O . GLU A 1 186 ? 13.367 -29.317 -85.196 1.00 71.38 186 GLU A O 1
ATOM 1575 N N . SER A 1 187 ? 14.028 -28.421 -87.149 1.00 74.19 187 SER A N 1
ATOM 1576 C CA . SER A 1 187 ? 15.444 -28.392 -86.780 1.00 74.19 187 SER A CA 1
ATOM 1577 C C . SER A 1 187 ? 15.715 -27.376 -85.669 1.00 74.19 187 SER A C 1
ATOM 1579 O O . SER A 1 187 ? 16.419 -27.691 -84.712 1.00 74.19 187 SER A O 1
ATOM 1581 N N . GLU A 1 188 ? 15.082 -26.203 -85.723 1.00 78.75 188 GLU A N 1
ATOM 1582 C CA . GLU A 1 188 ? 15.192 -25.172 -84.692 1.00 78.75 188 GLU A CA 1
ATOM 1583 C C . GLU A 1 188 ? 14.546 -25.611 -83.377 1.00 78.75 188 GLU A C 1
ATOM 1585 O O . GLU A 1 188 ? 15.135 -25.414 -82.314 1.00 78.75 188 GLU A O 1
ATOM 1590 N N . TYR A 1 189 ? 13.393 -26.284 -83.433 1.00 73.19 189 TYR A N 1
ATOM 1591 C CA . TYR A 1 189 ? 12.747 -26.859 -82.255 1.00 73.19 189 TYR A CA 1
ATOM 1592 C C . TYR A 1 189 ? 13.601 -27.960 -81.610 1.00 73.19 189 TYR A C 1
ATOM 1594 O O . TYR A 1 189 ? 13.750 -27.989 -80.387 1.00 73.19 189 TYR A O 1
ATOM 1602 N N . ARG A 1 190 ? 14.240 -28.825 -82.415 1.00 81.75 190 ARG A N 1
ATOM 1603 C CA . ARG A 1 190 ? 15.200 -29.825 -81.913 1.00 81.75 190 ARG A CA 1
ATOM 1604 C C . ARG A 1 190 ? 16.425 -29.167 -81.281 1.00 81.75 190 ARG A C 1
ATOM 1606 O O . ARG A 1 190 ? 16.820 -29.568 -80.191 1.00 81.75 190 ARG A O 1
ATOM 1613 N N . ILE A 1 191 ? 16.976 -28.119 -81.895 1.00 83.25 191 ILE A N 1
ATOM 1614 C CA . ILE A 1 191 ? 18.101 -27.354 -81.332 1.00 83.25 191 ILE A CA 1
ATOM 1615 C C . ILE A 1 191 ? 17.698 -26.677 -80.013 1.00 83.25 191 ILE A C 1
ATOM 1617 O O . ILE A 1 191 ? 18.486 -26.651 -79.070 1.00 83.25 191 ILE A O 1
ATOM 1621 N N . LEU A 1 192 ? 16.479 -26.146 -79.910 1.00 82.06 192 LEU A N 1
ATOM 1622 C CA . LEU A 1 192 ? 15.952 -25.555 -78.677 1.00 82.06 192 LEU A CA 1
ATOM 1623 C C . LEU A 1 192 ? 15.753 -26.596 -77.572 1.00 82.06 192 LEU A C 1
ATOM 1625 O O . LEU A 1 192 ? 16.110 -26.331 -76.424 1.00 82.06 192 LEU A O 1
ATOM 1629 N N . LEU A 1 193 ? 15.248 -27.785 -77.908 1.00 80.62 193 LEU A N 1
ATOM 1630 C CA . LEU A 1 193 ? 15.163 -28.913 -76.978 1.00 80.62 193 LEU A CA 1
ATOM 1631 C C . LEU A 1 193 ? 16.548 -29.361 -76.507 1.00 80.62 193 LEU A C 1
ATOM 1633 O O . LEU A 1 193 ? 16.745 -29.541 -75.308 1.00 80.62 193 LEU A O 1
ATOM 1637 N N . GLU A 1 194 ? 17.522 -29.469 -77.411 1.00 87.06 194 GLU A N 1
ATOM 1638 C CA . GLU A 1 194 ? 18.905 -29.796 -77.053 1.00 87.06 194 GLU A CA 1
ATOM 1639 C C . GLU A 1 194 ? 19.553 -28.714 -76.184 1.00 87.06 194 GLU A C 1
ATOM 1641 O O . GLU A 1 194 ? 20.277 -29.040 -75.247 1.00 87.06 194 GLU A O 1
ATOM 1646 N N . ARG A 1 195 ? 19.290 -27.428 -76.448 1.00 86.44 195 ARG A N 1
ATOM 1647 C CA . ARG A 1 195 ? 19.778 -26.319 -75.611 1.00 86.44 195 ARG A CA 1
ATOM 1648 C C . ARG A 1 195 ? 19.163 -26.361 -74.219 1.00 86.44 195 ARG A C 1
ATOM 1650 O O . ARG A 1 195 ? 19.900 -26.282 -73.244 1.00 86.44 195 ARG A O 1
ATOM 1657 N N . LYS A 1 196 ? 17.847 -26.566 -74.124 1.00 86.44 196 LYS A N 1
ATOM 1658 C CA . LYS A 1 196 ? 17.148 -26.729 -72.843 1.00 86.44 196 LYS A CA 1
ATOM 1659 C C . LYS A 1 196 ? 17.686 -27.933 -72.071 1.00 86.44 196 LYS A C 1
ATOM 1661 O O . LYS A 1 196 ? 17.877 -27.847 -70.864 1.00 86.44 196 LYS A O 1
ATOM 1666 N N . GLN A 1 197 ? 17.947 -29.044 -72.758 1.00 86.69 197 GLN A N 1
ATOM 1667 C CA . GLN A 1 197 ? 18.491 -30.244 -72.134 1.00 86.69 197 GLN A CA 1
ATOM 1668 C C . GLN A 1 197 ? 19.921 -30.015 -71.628 1.00 86.69 197 GLN A C 1
ATOM 1670 O O . GLN A 1 197 ? 20.205 -30.321 -70.476 1.00 86.69 197 GLN A O 1
ATOM 1675 N N . LYS A 1 198 ? 20.783 -29.378 -72.431 1.00 89.38 198 LYS A N 1
ATOM 1676 C CA . LYS A 1 198 ? 22.137 -28.981 -72.012 1.00 89.38 198 LYS A CA 1
ATOM 1677 C C . LYS A 1 198 ? 22.116 -28.042 -70.809 1.00 89.38 198 LYS A C 1
ATOM 1679 O O . LYS A 1 198 ? 22.906 -28.221 -69.897 1.00 89.38 198 LYS A O 1
ATOM 1684 N N . GLU A 1 199 ? 21.196 -27.085 -70.769 1.00 83.50 199 GLU A N 1
ATOM 1685 C CA . GLU A 1 199 ? 21.062 -26.153 -69.645 1.00 83.50 199 GLU A CA 1
ATOM 1686 C C . GLU A 1 199 ? 20.570 -26.851 -68.363 1.00 83.50 199 GLU A C 1
ATOM 1688 O O . GLU A 1 199 ? 21.051 -26.552 -67.270 1.00 83.50 199 GLU A O 1
ATOM 1693 N N . ILE A 1 200 ? 19.670 -27.836 -68.487 1.00 86.88 200 ILE A N 1
ATOM 1694 C CA . ILE A 1 200 ? 19.259 -28.701 -67.370 1.00 86.88 200 ILE A CA 1
ATOM 1695 C C . ILE A 1 200 ? 20.446 -29.516 -66.852 1.00 86.88 200 ILE A C 1
ATOM 1697 O O . ILE A 1 200 ? 20.617 -29.634 -65.639 1.00 86.88 200 ILE A O 1
ATOM 1701 N N . ASP A 1 201 ? 21.254 -30.077 -67.746 1.00 88.81 201 ASP A N 1
ATOM 1702 C CA . ASP A 1 201 ? 22.374 -30.929 -67.359 1.00 88.81 201 ASP A CA 1
ATOM 1703 C C . ASP A 1 201 ? 23.531 -30.101 -66.765 1.00 88.81 201 ASP A C 1
ATOM 1705 O O . ASP A 1 201 ? 24.020 -30.449 -65.694 1.00 88.81 201 ASP A O 1
ATOM 1709 N N . SER A 1 202 ? 23.850 -28.921 -67.314 1.00 86.69 202 SER A N 1
ATOM 1710 C CA . SER A 1 202 ? 24.794 -27.974 -66.694 1.00 86.69 202 SER A CA 1
ATOM 1711 C C . SER A 1 202 ? 24.315 -27.466 -65.331 1.00 86.69 202 SER A C 1
ATOM 1713 O O . SER A 1 202 ? 25.112 -27.293 -64.411 1.00 86.69 202 SER A O 1
ATOM 1715 N N . ARG A 1 203 ? 23.005 -27.250 -65.151 1.00 87.50 203 ARG A N 1
ATOM 1716 C CA . ARG A 1 203 ? 22.453 -26.892 -63.839 1.00 87.50 203 ARG A CA 1
ATOM 1717 C C . ARG A 1 203 ? 22.617 -28.028 -62.828 1.00 87.50 203 ARG A C 1
ATOM 1719 O O . ARG A 1 203 ? 22.936 -27.750 -61.677 1.00 87.50 203 ARG A O 1
ATOM 1726 N N . LYS A 1 204 ? 22.416 -29.284 -63.239 1.00 89.75 204 LYS A N 1
ATOM 1727 C CA . LYS A 1 204 ? 22.656 -30.447 -62.368 1.00 89.75 204 LYS A CA 1
ATOM 1728 C C . LYS A 1 204 ? 24.128 -30.568 -61.987 1.00 89.75 204 LYS A C 1
ATOM 1730 O O . LYS A 1 204 ? 24.408 -30.780 -60.816 1.00 89.75 204 LYS A O 1
ATOM 1735 N N . GLU A 1 205 ? 25.046 -30.369 -62.933 1.00 90.44 205 GLU A N 1
ATOM 1736 C CA . GLU A 1 205 ? 26.490 -30.367 -62.660 1.00 90.44 205 GLU A CA 1
ATOM 1737 C C . GLU A 1 205 ? 26.856 -29.312 -61.603 1.00 90.44 205 GLU A C 1
ATOM 1739 O O . GLU A 1 205 ? 27.519 -29.633 -60.620 1.00 90.44 205 GLU A O 1
ATOM 1744 N N . LEU A 1 206 ? 26.332 -28.087 -61.726 1.00 88.44 206 LEU A N 1
ATOM 1745 C CA . LEU A 1 206 ? 26.536 -27.029 -60.728 1.00 88.44 206 LEU A CA 1
ATOM 1746 C C . LEU A 1 206 ? 25.884 -27.347 -59.371 1.00 88.44 206 LEU A C 1
ATOM 1748 O O . LEU A 1 206 ? 26.447 -27.032 -58.322 1.00 88.44 206 LEU A O 1
ATOM 1752 N N . GLU A 1 207 ? 24.699 -27.964 -59.361 1.00 87.25 207 GLU A N 1
ATOM 1753 C CA . GLU A 1 207 ? 24.035 -28.406 -58.128 1.00 87.25 207 GLU A CA 1
ATOM 1754 C C . GLU A 1 207 ? 24.828 -29.527 -57.429 1.00 87.25 207 GLU A C 1
ATOM 1756 O O . GLU A 1 207 ? 24.924 -29.534 -56.197 1.00 87.25 207 GLU A O 1
ATOM 1761 N N . ASP A 1 208 ? 25.443 -30.435 -58.186 1.00 90.25 208 ASP A N 1
ATOM 1762 C CA . ASP A 1 208 ? 26.293 -31.505 -57.662 1.00 90.25 208 ASP A CA 1
ATOM 1763 C C . ASP A 1 208 ? 27.654 -30.975 -57.177 1.00 90.25 208 ASP A C 1
ATOM 1765 O O . ASP A 1 208 ? 28.117 -31.371 -56.102 1.00 90.25 208 ASP A O 1
ATOM 1769 N N . GLU A 1 209 ? 28.260 -30.010 -57.876 1.00 92.31 209 GLU A N 1
ATOM 1770 C CA . GLU A 1 209 ? 29.449 -29.288 -57.404 1.00 92.31 209 GLU A CA 1
ATOM 1771 C C . GLU A 1 209 ? 29.168 -28.520 -56.107 1.00 92.31 209 GLU A C 1
ATOM 1773 O O . GLU A 1 209 ? 29.961 -28.579 -55.162 1.00 92.31 209 GLU A O 1
ATOM 1778 N N . LEU A 1 210 ? 28.013 -27.853 -56.009 1.00 85.88 210 LEU A N 1
ATOM 1779 C CA . LEU A 1 210 ? 27.585 -27.171 -54.789 1.00 85.88 210 LEU A CA 1
ATOM 1780 C C . LEU A 1 210 ? 27.453 -28.163 -53.627 1.00 85.88 210 LEU A C 1
ATOM 1782 O O . LEU A 1 210 ? 27.937 -27.889 -52.526 1.00 85.88 210 LEU A O 1
ATOM 1786 N N . ARG A 1 211 ? 26.833 -29.327 -53.860 1.00 89.06 211 ARG A N 1
ATOM 1787 C CA . ARG A 1 211 ? 26.720 -30.393 -52.850 1.00 89.06 211 ARG A CA 1
ATOM 1788 C C . ARG A 1 211 ? 28.094 -30.898 -52.426 1.00 89.06 211 ARG A C 1
ATOM 1790 O O . ARG A 1 211 ? 28.344 -31.021 -51.228 1.00 89.06 211 ARG A O 1
ATOM 1797 N N . PHE A 1 212 ? 29.000 -31.122 -53.375 1.00 91.19 212 PHE A N 1
ATOM 1798 C CA . PHE A 1 212 ? 30.367 -31.547 -53.090 1.00 91.19 212 PHE A CA 1
ATOM 1799 C C . PHE A 1 212 ? 31.135 -30.508 -52.260 1.00 91.19 212 PHE A C 1
ATOM 1801 O O . PHE A 1 212 ? 31.787 -30.862 -51.274 1.00 91.19 212 PHE A O 1
ATOM 1808 N N . LEU A 1 213 ? 31.027 -29.219 -52.598 1.00 89.56 213 LEU A N 1
ATOM 1809 C CA . LEU A 1 213 ? 31.651 -28.130 -51.843 1.00 89.56 213 LEU A CA 1
ATOM 1810 C C . LEU A 1 213 ? 31.059 -27.990 -50.439 1.00 89.56 213 LEU A C 1
ATOM 1812 O O . LEU A 1 213 ? 31.814 -27.820 -49.483 1.00 89.56 213 LEU A O 1
ATOM 1816 N N . GLN A 1 214 ? 29.741 -28.125 -50.283 1.00 84.38 214 GLN A N 1
ATOM 1817 C CA . GLN A 1 214 ? 29.084 -28.136 -48.971 1.00 84.38 214 GLN A CA 1
ATOM 1818 C C . GLN A 1 214 ? 29.544 -29.320 -48.115 1.00 84.38 214 GLN A C 1
ATOM 1820 O O . GLN A 1 214 ? 29.773 -29.177 -46.912 1.00 84.38 214 GLN A O 1
ATOM 1825 N N . GLU A 1 215 ? 29.713 -30.496 -48.716 1.00 89.31 215 GLU A N 1
ATOM 1826 C CA . GLU A 1 215 ? 30.194 -31.674 -48.005 1.00 89.31 215 GLU A CA 1
ATOM 1827 C C . GLU A 1 215 ? 31.677 -31.547 -47.628 1.00 89.31 215 GLU A C 1
ATOM 1829 O O . GLU A 1 215 ? 32.069 -31.902 -46.514 1.00 89.31 215 GLU A O 1
ATOM 1834 N N . ARG A 1 216 ? 32.497 -30.962 -48.510 1.00 88.38 216 ARG A N 1
ATOM 1835 C CA . ARG A 1 216 ? 33.898 -30.624 -48.230 1.00 88.38 216 ARG A CA 1
ATOM 1836 C C . ARG A 1 216 ? 34.021 -29.571 -47.130 1.00 88.38 216 ARG A C 1
ATOM 1838 O O . ARG A 1 216 ? 34.868 -29.733 -46.257 1.00 88.38 216 ARG A O 1
ATOM 1845 N N . LEU A 1 217 ? 33.160 -28.554 -47.120 1.00 83.62 217 LEU A N 1
ATOM 1846 C CA . LEU A 1 217 ? 33.095 -27.553 -46.054 1.00 83.62 217 LEU A CA 1
ATOM 1847 C C . LEU A 1 217 ? 32.788 -28.222 -44.711 1.00 83.62 217 LEU A C 1
ATOM 1849 O O . LEU A 1 217 ? 33.531 -28.032 -43.757 1.00 83.62 217 LEU A O 1
ATOM 1853 N N . ARG A 1 218 ? 31.785 -29.109 -44.659 1.00 87.50 218 ARG A N 1
ATOM 1854 C CA . ARG A 1 218 ? 31.460 -29.877 -43.444 1.00 87.50 218 ARG A CA 1
ATOM 1855 C C . ARG A 1 218 ? 32.608 -30.770 -42.973 1.00 87.50 218 ARG A C 1
ATOM 1857 O O . ARG A 1 218 ? 32.767 -30.972 -41.771 1.00 87.50 218 ARG A O 1
ATOM 1864 N N . ARG A 1 219 ? 33.394 -31.344 -43.891 1.00 87.00 219 ARG A N 1
ATOM 1865 C CA . ARG A 1 219 ? 34.599 -32.119 -43.538 1.00 87.00 219 ARG A CA 1
ATOM 1866 C C . ARG A 1 219 ? 35.679 -31.213 -42.953 1.00 87.00 219 ARG A C 1
ATOM 1868 O O . ARG A 1 219 ? 36.192 -31.538 -41.892 1.00 87.00 219 ARG A O 1
ATOM 1875 N N . LEU A 1 220 ? 35.941 -30.061 -43.567 1.00 81.94 220 LEU A N 1
ATOM 1876 C CA . LEU A 1 220 ? 36.895 -29.073 -43.056 1.00 81.94 220 LEU A CA 1
ATOM 1877 C C . LEU A 1 220 ? 36.460 -28.477 -41.711 1.00 81.94 220 LEU A C 1
ATOM 1879 O O . LEU A 1 220 ? 37.297 -28.262 -40.846 1.00 81.94 220 LEU A O 1
ATOM 1883 N N . GLU A 1 221 ? 35.165 -28.259 -41.490 1.00 78.94 221 GLU A N 1
ATOM 1884 C CA . GLU A 1 221 ? 34.619 -27.827 -40.198 1.00 78.94 221 GLU A CA 1
ATOM 1885 C C . GLU A 1 221 ? 34.812 -28.897 -39.117 1.00 78.94 221 GLU A C 1
ATOM 1887 O O . GLU A 1 221 ? 35.213 -28.578 -37.999 1.00 78.94 221 GLU A O 1
ATOM 1892 N N . LYS A 1 222 ? 34.594 -30.176 -39.453 1.00 81.81 222 LYS A N 1
ATOM 1893 C CA . LYS A 1 222 ? 34.883 -31.299 -38.548 1.00 81.81 222 LYS A CA 1
ATOM 1894 C C . LYS A 1 222 ? 36.379 -31.445 -38.279 1.00 81.81 222 LYS A C 1
ATOM 1896 O O . LYS A 1 222 ? 36.764 -31.677 -37.141 1.00 81.81 222 LYS A O 1
ATOM 1901 N N . GLU A 1 223 ? 37.225 -31.295 -39.291 1.00 77.75 223 GLU A N 1
ATOM 1902 C CA . GLU A 1 223 ? 38.683 -31.318 -39.137 1.00 77.75 223 GLU A CA 1
ATOM 1903 C C . GLU A 1 223 ? 39.180 -30.131 -38.310 1.00 77.75 223 GLU A C 1
ATOM 1905 O O . GLU A 1 223 ? 40.052 -30.315 -37.467 1.00 77.75 223 GLU A O 1
ATOM 1910 N N . LYS A 1 224 ? 38.583 -28.946 -38.476 1.00 72.56 224 LYS A N 1
ATOM 1911 C CA . LYS A 1 224 ? 38.851 -27.764 -37.654 1.00 72.56 224 LYS A CA 1
ATOM 1912 C C . LYS A 1 224 ? 38.460 -28.006 -36.197 1.00 72.56 224 LYS A C 1
ATOM 1914 O O . LYS A 1 224 ? 39.291 -27.774 -35.331 1.00 72.56 224 LYS A O 1
ATOM 1919 N N . ALA A 1 225 ? 37.275 -28.557 -35.928 1.00 70.38 225 ALA A N 1
ATOM 1920 C CA . ALA A 1 225 ? 36.869 -28.931 -34.571 1.00 70.38 225 ALA A CA 1
ATOM 1921 C C . ALA A 1 225 ? 37.827 -29.972 -33.950 1.00 70.38 225 ALA A C 1
ATOM 1923 O O . ALA A 1 225 ? 38.260 -29.825 -32.810 1.00 70.38 225 ALA A O 1
ATOM 1924 N N . MET A 1 226 ? 38.246 -30.976 -34.729 1.00 65.50 226 MET A N 1
ATOM 1925 C CA . MET A 1 226 ? 39.210 -31.998 -34.291 1.00 65.50 226 MET A CA 1
ATOM 1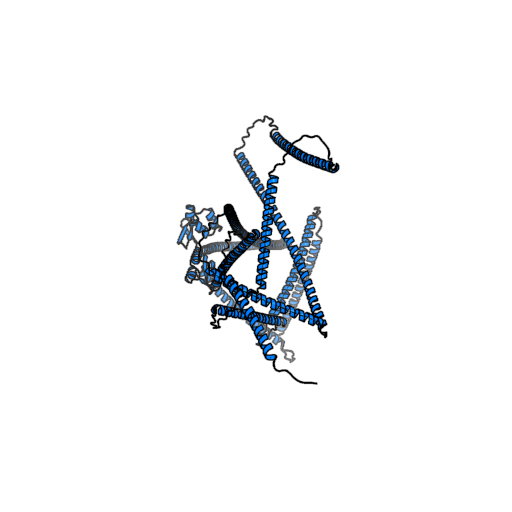926 C C . MET A 1 226 ? 40.641 -31.456 -34.121 1.00 65.50 226 MET A C 1
ATOM 1928 O O . MET A 1 226 ? 41.423 -32.020 -33.354 1.00 65.50 226 MET A O 1
ATOM 1932 N N . ALA A 1 227 ? 41.021 -30.404 -34.850 1.00 59.59 227 ALA A N 1
ATOM 1933 C CA . ALA A 1 227 ? 42.311 -29.730 -34.717 1.00 59.59 227 ALA A CA 1
ATOM 1934 C C . ALA A 1 227 ? 42.316 -28.762 -33.525 1.00 59.59 227 ALA A C 1
ATOM 1936 O O . ALA A 1 227 ? 43.297 -28.718 -32.789 1.00 59.59 227 ALA A O 1
ATOM 1937 N N . GLU A 1 228 ? 41.211 -28.056 -33.283 1.00 56.91 228 GLU A N 1
ATOM 1938 C CA . GLU A 1 228 ? 41.016 -27.200 -32.109 1.00 56.91 228 GLU A CA 1
ATOM 1939 C C . GLU A 1 228 ? 41.056 -28.020 -30.807 1.00 56.91 228 GLU A C 1
ATOM 1941 O O . GLU A 1 228 ? 41.686 -27.591 -29.842 1.00 56.91 228 GLU A O 1
ATOM 1946 N N . GLU A 1 229 ? 40.528 -29.251 -30.800 1.00 54.03 229 GLU A N 1
ATOM 1947 C CA . GLU A 1 229 ? 40.667 -30.181 -29.664 1.00 54.03 229 GLU A CA 1
ATOM 1948 C C . GLU A 1 229 ? 42.089 -30.760 -29.495 1.00 54.03 229 GLU A C 1
ATOM 1950 O O . GLU A 1 229 ? 42.464 -31.167 -28.396 1.00 54.03 229 GLU A O 1
ATOM 1955 N N . LYS A 1 230 ? 42.922 -30.781 -30.547 1.00 50.34 230 LYS A N 1
ATOM 1956 C CA . LYS A 1 230 ? 44.302 -31.316 -30.499 1.00 50.34 230 LYS A CA 1
ATOM 1957 C C . LYS A 1 230 ? 45.382 -30.272 -30.197 1.00 50.34 230 LYS A C 1
ATOM 1959 O O . LYS A 1 230 ? 46.527 -30.658 -29.966 1.00 50.34 230 LYS A O 1
ATOM 1964 N N . ILE A 1 231 ? 45.050 -28.978 -30.171 1.00 44.44 231 ILE A N 1
ATOM 1965 C CA . ILE A 1 231 ? 46.004 -27.877 -29.914 1.00 44.44 231 ILE A CA 1
ATOM 1966 C C . ILE A 1 231 ? 46.013 -27.447 -28.430 1.00 44.44 231 ILE A C 1
ATOM 1968 O O . ILE A 1 231 ? 46.683 -26.491 -28.047 1.00 44.44 231 ILE A O 1
ATOM 1972 N N . SER A 1 232 ? 45.379 -28.196 -27.524 1.00 45.00 232 SER A N 1
ATOM 1973 C CA . SER A 1 232 ? 45.697 -28.058 -26.102 1.00 45.00 232 SER A CA 1
ATOM 1974 C C . SER A 1 232 ? 46.927 -28.902 -25.748 1.00 45.00 232 SER A C 1
ATOM 1976 O O . SER A 1 232 ? 46.839 -30.127 -25.693 1.00 45.00 232 SER A O 1
ATOM 1978 N N . ILE A 1 233 ? 48.024 -28.202 -25.430 1.00 35.59 233 ILE A N 1
ATOM 1979 C CA . ILE A 1 233 ? 49.225 -28.596 -24.658 1.00 35.59 233 ILE A CA 1
ATOM 1980 C C . ILE A 1 233 ? 50.529 -28.537 -25.477 1.00 35.59 233 ILE A C 1
ATOM 1982 O O . ILE A 1 233 ? 50.899 -29.484 -26.168 1.00 35.59 233 ILE A O 1
ATOM 1986 N N . LYS A 1 234 ? 51.287 -27.446 -25.282 1.00 39.25 234 LYS A N 1
ATOM 1987 C CA . LYS A 1 234 ? 52.633 -27.438 -24.667 1.00 39.25 234 LYS A CA 1
ATOM 1988 C C . LYS A 1 234 ? 53.151 -25.998 -24.563 1.00 39.25 234 LYS A C 1
ATOM 1990 O O . LYS A 1 234 ? 53.905 -25.543 -25.409 1.00 39.25 234 LYS A O 1
ATOM 1995 N N . GLU A 1 235 ? 52.819 -25.326 -23.468 1.00 39.12 235 GLU A N 1
ATOM 1996 C CA . GLU A 1 235 ? 53.770 -24.415 -22.836 1.00 39.12 235 GLU A CA 1
ATOM 1997 C C . GLU A 1 235 ? 53.572 -24.485 -21.325 1.00 39.12 235 GLU A C 1
ATOM 1999 O O . GLU A 1 235 ? 52.482 -24.299 -20.786 1.00 39.12 235 GLU A O 1
ATOM 2004 N N . VAL A 1 236 ? 54.634 -24.926 -20.661 1.00 42.72 236 VAL A N 1
ATOM 2005 C CA . VAL A 1 236 ? 54.687 -25.170 -19.229 1.00 42.72 236 VAL A CA 1
ATOM 2006 C C . VAL A 1 236 ? 54.922 -23.831 -18.546 1.00 42.72 236 VAL A C 1
ATOM 2008 O O . VAL A 1 236 ? 56.045 -23.341 -18.516 1.00 42.72 236 VAL A O 1
ATOM 2011 N N . LEU A 1 237 ? 53.879 -23.291 -17.925 1.00 35.00 237 LEU A N 1
ATOM 2012 C CA . LEU A 1 237 ? 54.014 -22.473 -16.727 1.00 35.00 237 LEU A CA 1
ATOM 2013 C C . LEU A 1 237 ? 53.158 -23.134 -15.649 1.00 35.00 237 LEU A C 1
ATOM 2015 O O . LEU A 1 237 ? 51.951 -23.306 -15.809 1.00 35.00 237 LEU A O 1
ATOM 2019 N N . LYS A 1 238 ? 53.807 -23.573 -14.565 1.00 49.66 238 LYS A N 1
ATOM 2020 C CA . LYS A 1 238 ? 53.124 -23.982 -13.336 1.00 49.66 238 LYS A CA 1
ATOM 2021 C C . LYS A 1 238 ? 52.375 -22.759 -12.807 1.00 49.66 238 LYS A C 1
ATOM 2023 O O . LYS A 1 238 ? 52.970 -21.932 -12.127 1.00 49.66 238 LYS A O 1
ATOM 2028 N N . VAL A 1 239 ? 51.097 -22.640 -13.142 1.00 49.56 239 VAL A N 1
ATOM 2029 C CA . VAL A 1 239 ? 50.177 -21.760 -12.427 1.00 49.56 239 VAL A CA 1
ATOM 2030 C C . VAL A 1 239 ? 49.619 -22.599 -11.289 1.00 49.56 239 VAL A C 1
ATOM 2032 O O . VAL A 1 239 ? 49.006 -23.643 -11.527 1.00 49.56 239 VAL A O 1
ATOM 2035 N N . GLU A 1 240 ? 49.919 -22.199 -10.057 1.00 50.72 240 GLU A N 1
ATOM 2036 C CA . GLU A 1 240 ? 49.241 -22.730 -8.880 1.00 50.72 240 GLU A CA 1
ATOM 2037 C C . GLU A 1 240 ? 47.737 -22.573 -9.100 1.00 50.72 240 GLU A C 1
ATOM 2039 O O . GLU A 1 240 ? 47.223 -21.477 -9.314 1.00 50.72 240 GLU A O 1
ATOM 2044 N N . LYS A 1 241 ? 47.044 -23.706 -9.163 1.00 51.03 241 LYS A N 1
ATOM 2045 C CA . LYS A 1 241 ? 45.602 -23.739 -9.346 1.00 51.03 241 LYS A CA 1
ATOM 2046 C C . LYS A 1 241 ? 44.950 -23.385 -8.021 1.00 51.03 241 LYS A C 1
ATOM 2048 O O . LYS A 1 241 ? 45.008 -24.175 -7.079 1.00 51.03 241 LYS A O 1
ATOM 2053 N N . ASP A 1 242 ? 44.299 -22.233 -7.967 1.00 64.44 242 ASP A N 1
ATOM 2054 C CA . ASP A 1 242 ? 43.412 -21.896 -6.863 1.00 64.44 242 ASP A CA 1
ATOM 2055 C C . ASP A 1 242 ? 42.188 -22.821 -6.884 1.00 64.44 242 ASP A C 1
ATOM 2057 O O . ASP A 1 242 ? 41.263 -22.670 -7.684 1.00 64.44 242 ASP A O 1
ATOM 2061 N N . ILE A 1 243 ? 42.171 -23.786 -5.963 1.00 72.62 243 ILE A N 1
ATOM 2062 C CA . ILE A 1 243 ? 41.069 -24.744 -5.765 1.00 72.62 243 ILE A CA 1
ATOM 2063 C C . ILE A 1 243 ? 39.745 -24.008 -5.477 1.00 72.62 243 ILE A C 1
ATOM 2065 O O . ILE A 1 243 ? 38.665 -24.518 -5.777 1.00 72.62 243 ILE A O 1
ATOM 2069 N N . ALA A 1 244 ? 39.815 -22.801 -4.904 1.00 72.31 244 ALA A N 1
ATOM 2070 C CA . ALA A 1 244 ? 38.655 -21.949 -4.661 1.00 72.31 244 ALA A CA 1
ATOM 2071 C C . ALA A 1 244 ? 38.006 -21.470 -5.971 1.00 72.31 244 ALA A C 1
ATOM 2073 O O . ALA A 1 244 ? 36.795 -21.611 -6.127 1.00 72.31 244 ALA A O 1
ATOM 2074 N N . LEU A 1 245 ? 38.805 -21.015 -6.942 1.00 75.44 245 LEU A N 1
ATOM 2075 C CA . LEU A 1 245 ? 38.310 -20.565 -8.245 1.00 75.44 245 LEU A CA 1
ATOM 2076 C C . LEU A 1 245 ? 37.740 -21.725 -9.069 1.00 75.44 245 LEU A C 1
ATOM 2078 O O . LEU A 1 245 ? 36.695 -21.568 -9.693 1.00 75.44 245 LEU A O 1
ATOM 2082 N N . GLU A 1 246 ? 38.355 -22.913 -9.032 1.00 80.00 246 GLU A N 1
ATOM 2083 C CA . GLU A 1 246 ? 37.785 -24.098 -9.696 1.00 80.00 246 GLU A CA 1
ATOM 2084 C C . GLU A 1 246 ? 36.415 -24.471 -9.095 1.00 80.00 246 GLU A C 1
ATOM 2086 O O . GLU A 1 246 ? 35.477 -24.755 -9.837 1.00 80.00 246 GLU A O 1
ATOM 2091 N N . ARG A 1 247 ? 36.247 -24.382 -7.766 1.00 83.88 247 ARG A N 1
ATOM 2092 C CA . ARG A 1 247 ? 34.947 -24.612 -7.106 1.00 83.88 247 ARG A CA 1
ATOM 2093 C C . ARG A 1 247 ? 33.914 -23.540 -7.436 1.00 83.88 247 ARG A C 1
ATOM 2095 O O . ARG A 1 247 ? 32.744 -23.871 -7.606 1.00 83.88 247 ARG A O 1
ATOM 2102 N N . GLU A 1 248 ? 34.313 -22.277 -7.526 1.00 85.62 248 GLU A N 1
ATOM 2103 C CA . GLU A 1 248 ? 33.417 -21.191 -7.932 1.00 85.62 248 GLU A CA 1
ATOM 2104 C C . GLU A 1 248 ? 32.965 -21.354 -9.383 1.00 85.62 248 GLU A C 1
ATOM 2106 O O . GLU A 1 248 ? 31.778 -21.226 -9.670 1.00 85.62 248 GLU A O 1
ATOM 2111 N N . VAL A 1 249 ? 33.872 -21.733 -10.285 1.00 84.81 249 VAL A N 1
ATOM 2112 C CA . VAL A 1 249 ? 33.536 -22.036 -11.680 1.00 84.81 249 VAL A CA 1
ATOM 2113 C C . VAL A 1 249 ? 32.612 -23.253 -11.773 1.00 84.81 249 VAL A C 1
ATOM 2115 O O . VAL A 1 249 ? 31.650 -23.219 -12.539 1.00 84.81 249 VAL A O 1
ATOM 2118 N N . GLU A 1 250 ? 32.837 -24.302 -10.979 1.00 86.75 250 GLU A N 1
ATOM 2119 C CA . GLU A 1 250 ? 31.953 -25.475 -10.913 1.00 86.75 250 GLU A CA 1
ATOM 2120 C C . GLU A 1 250 ? 30.557 -25.102 -10.377 1.00 86.75 250 GLU A C 1
ATOM 2122 O O . GLU A 1 250 ? 29.535 -25.510 -10.932 1.00 86.75 250 GLU A O 1
ATOM 2127 N N . ASN A 1 251 ? 30.494 -24.255 -9.343 1.00 90.38 251 ASN A N 1
ATOM 2128 C CA . ASN A 1 251 ? 29.241 -23.747 -8.785 1.00 90.38 251 ASN A CA 1
ATOM 2129 C C . ASN A 1 251 ? 28.485 -22.869 -9.791 1.00 90.38 251 ASN A C 1
ATOM 2131 O O . ASN A 1 251 ? 27.277 -23.036 -9.953 1.00 90.38 251 ASN A O 1
ATOM 2135 N N . LEU A 1 252 ? 29.179 -21.978 -10.503 1.00 88.50 252 LEU A N 1
ATOM 2136 C CA . LEU A 1 252 ? 28.593 -21.141 -11.551 1.00 88.50 252 LEU A CA 1
ATOM 2137 C C . LEU A 1 252 ? 28.099 -21.983 -12.734 1.00 88.50 252 LEU A C 1
ATOM 2139 O O . LEU A 1 252 ? 27.024 -21.716 -13.267 1.00 88.50 252 LEU A O 1
ATOM 2143 N N . ARG A 1 253 ? 28.828 -23.041 -13.117 1.00 89.56 253 ARG A N 1
ATOM 2144 C CA . ARG A 1 253 ? 28.378 -24.011 -14.131 1.00 89.56 253 ARG A CA 1
ATOM 2145 C C . ARG A 1 253 ? 27.113 -24.740 -13.690 1.00 89.56 253 ARG A C 1
ATOM 2147 O O . ARG A 1 253 ? 26.186 -24.873 -14.486 1.00 89.56 253 ARG A O 1
ATOM 2154 N N . ARG A 1 254 ? 27.044 -25.165 -12.426 1.00 93.62 254 ARG A N 1
ATOM 2155 C CA . ARG A 1 254 ? 25.854 -25.818 -11.866 1.00 93.62 254 ARG A CA 1
ATOM 2156 C C . ARG A 1 254 ? 24.653 -24.873 -11.826 1.00 93.62 254 ARG A C 1
ATOM 2158 O O . ARG A 1 254 ? 23.585 -25.248 -12.290 1.00 93.62 254 ARG A O 1
ATOM 2165 N N . GLN A 1 255 ? 24.842 -23.637 -11.364 1.00 87.75 255 GLN A N 1
ATOM 2166 C CA . GLN A 1 255 ? 23.794 -22.610 -11.372 1.00 87.75 255 GLN A CA 1
ATOM 2167 C C . GLN A 1 255 ? 23.318 -22.287 -12.793 1.00 87.75 255 GLN A C 1
ATOM 2169 O O . GLN A 1 255 ? 22.122 -22.125 -13.018 1.00 87.75 255 GLN A O 1
ATOM 2174 N N . TYR A 1 256 ? 24.230 -22.239 -13.765 1.00 91.00 256 TYR A N 1
ATOM 2175 C CA . TYR A 1 256 ? 23.879 -22.036 -15.166 1.00 91.00 256 TYR A CA 1
ATOM 2176 C C . TYR A 1 256 ? 23.041 -23.192 -15.732 1.00 91.00 256 TYR A C 1
ATOM 2178 O O . TYR A 1 256 ? 22.041 -22.942 -16.407 1.00 91.00 256 TYR A O 1
ATOM 2186 N N . GLU A 1 257 ? 23.399 -24.449 -15.453 1.00 91.69 257 GLU A N 1
ATOM 2187 C CA . GLU A 1 257 ? 22.597 -25.607 -15.877 1.00 91.69 257 GLU A CA 1
ATOM 2188 C C . GLU A 1 257 ? 21.237 -25.663 -15.152 1.00 91.69 257 GLU A C 1
ATOM 2190 O O . GLU A 1 257 ? 20.215 -25.944 -15.783 1.00 91.69 257 GLU A O 1
ATOM 2195 N N . ASP A 1 258 ? 21.173 -25.297 -13.870 1.00 92.12 258 ASP A N 1
ATOM 2196 C CA . ASP A 1 258 ? 19.912 -25.182 -13.127 1.00 92.12 258 ASP A CA 1
ATOM 2197 C C . ASP A 1 258 ? 19.007 -24.080 -13.720 1.00 92.12 258 ASP A C 1
ATOM 2199 O O . ASP A 1 258 ? 17.818 -24.295 -13.950 1.00 92.12 258 ASP A O 1
ATOM 2203 N N . GLU A 1 259 ? 19.551 -22.912 -14.067 1.00 87.25 259 GLU A N 1
ATOM 2204 C CA . GLU A 1 259 ? 18.787 -21.847 -14.735 1.00 87.25 259 GLU A CA 1
ATOM 2205 C C . GLU A 1 259 ? 18.370 -22.230 -16.162 1.00 87.25 259 GLU A C 1
ATOM 2207 O O . GLU A 1 259 ? 17.266 -21.914 -16.612 1.00 87.25 259 GLU A O 1
ATOM 2212 N N . LYS A 1 260 ? 19.205 -22.978 -16.883 1.00 92.25 260 LYS A N 1
ATOM 2213 C CA . LYS A 1 260 ? 18.882 -23.502 -18.215 1.00 92.25 260 LYS A CA 1
ATOM 2214 C C . LYS A 1 260 ? 17.759 -24.538 -18.165 1.00 92.25 260 LYS A C 1
ATOM 2216 O O . LYS A 1 260 ? 16.874 -24.507 -19.025 1.00 92.25 260 LYS A O 1
ATOM 2221 N N . THR A 1 261 ? 17.740 -25.414 -17.160 1.00 91.81 261 THR A N 1
ATOM 2222 C CA . THR A 1 261 ? 16.640 -26.372 -16.962 1.00 91.81 261 THR A CA 1
ATOM 2223 C C . THR A 1 261 ? 15.341 -25.667 -16.568 1.00 91.81 261 THR A C 1
ATOM 2225 O O . THR A 1 261 ? 14.312 -25.954 -17.182 1.00 91.81 261 THR A O 1
ATOM 2228 N N . LYS A 1 262 ? 15.383 -24.669 -15.670 1.00 91.94 262 LYS A N 1
ATOM 2229 C CA . LYS A 1 262 ? 14.225 -23.807 -15.353 1.00 91.94 262 LYS A CA 1
ATOM 2230 C C . LYS A 1 262 ? 13.715 -23.043 -16.573 1.00 91.94 262 LYS A C 1
ATOM 2232 O O . LYS A 1 262 ? 12.517 -22.990 -16.833 1.00 91.94 262 LYS A O 1
ATOM 2237 N N . ARG A 1 263 ? 14.610 -22.478 -17.386 1.00 88.06 263 ARG A N 1
ATOM 2238 C CA . ARG A 1 263 ? 14.224 -21.801 -18.631 1.00 88.06 263 ARG A CA 1
ATOM 2239 C C . ARG A 1 263 ? 13.571 -22.776 -19.610 1.00 88.06 263 ARG A C 1
ATOM 2241 O O . ARG A 1 263 ? 12.612 -22.405 -20.282 1.00 88.06 263 ARG A O 1
ATOM 2248 N N . SER A 1 264 ? 14.046 -24.021 -19.672 1.00 88.38 264 SER A N 1
ATOM 2249 C CA . SER A 1 264 ? 13.417 -25.064 -20.483 1.00 88.38 264 SER A CA 1
ATOM 2250 C C . SER A 1 264 ? 12.047 -25.491 -19.945 1.00 88.38 264 SER A C 1
ATOM 2252 O O . SER A 1 264 ? 11.178 -25.791 -20.763 1.00 88.38 264 SER A O 1
ATOM 2254 N N . SER A 1 265 ? 11.830 -25.544 -18.626 1.00 90.25 265 SER A N 1
ATOM 2255 C CA . SER A 1 265 ? 10.515 -25.867 -18.053 1.00 90.25 265 SER A CA 1
ATOM 2256 C C . SER A 1 265 ? 9.519 -24.729 -18.271 1.00 90.25 265 SER A C 1
ATOM 2258 O O . SER A 1 265 ? 8.429 -24.977 -18.776 1.00 90.25 265 SER A O 1
ATOM 2260 N N . LEU A 1 266 ? 9.929 -23.478 -18.041 1.00 91.25 266 LEU A N 1
ATOM 2261 C CA . LEU A 1 266 ? 9.114 -22.291 -18.324 1.00 91.25 266 LEU A CA 1
ATOM 2262 C C . LEU A 1 266 ? 8.770 -22.167 -19.813 1.00 91.25 266 LEU A C 1
ATOM 2264 O O . LEU A 1 266 ? 7.668 -21.754 -20.168 1.00 91.25 266 LEU A O 1
ATOM 2268 N N . LEU A 1 267 ? 9.688 -22.548 -20.709 1.00 93.50 267 LEU A N 1
ATOM 2269 C CA . LEU A 1 267 ? 9.401 -22.584 -22.143 1.00 93.50 267 LEU A CA 1
ATOM 2270 C C . LEU A 1 267 ? 8.327 -23.630 -22.472 1.00 93.50 267 LEU A C 1
ATOM 2272 O O . LEU A 1 267 ? 7.450 -23.343 -23.281 1.00 93.50 267 LEU A O 1
ATOM 2276 N N . ARG A 1 268 ? 8.360 -24.808 -21.831 1.00 92.69 268 ARG A N 1
ATOM 2277 C CA . ARG A 1 268 ? 7.318 -25.837 -21.991 1.00 92.69 268 ARG A CA 1
ATOM 2278 C C . ARG A 1 268 ? 5.967 -25.345 -21.475 1.00 92.69 268 ARG A C 1
ATOM 2280 O O . ARG A 1 268 ? 4.990 -25.409 -22.215 1.00 92.69 268 ARG A O 1
ATOM 2287 N N . GLU A 1 269 ? 5.932 -24.754 -20.284 1.00 92.19 269 GLU A N 1
ATOM 2288 C CA . GLU A 1 269 ? 4.716 -24.151 -19.723 1.00 92.19 269 GLU A CA 1
ATOM 2289 C C . GLU A 1 269 ? 4.158 -23.053 -20.633 1.00 92.19 269 GLU A C 1
ATOM 2291 O O . GLU A 1 269 ? 2.964 -23.035 -20.922 1.00 92.19 269 GLU A O 1
ATOM 2296 N N . LYS A 1 270 ? 5.020 -22.185 -21.175 1.00 90.81 270 LYS A N 1
ATOM 2297 C CA . LYS A 1 270 ? 4.618 -21.178 -22.162 1.00 90.81 270 LYS A CA 1
ATOM 2298 C C . LYS A 1 270 ? 4.016 -21.824 -23.408 1.00 90.81 270 LYS A C 1
ATOM 2300 O O . LYS A 1 270 ? 2.989 -21.346 -23.882 1.00 90.81 270 LYS A O 1
ATOM 2305 N N . THR A 1 271 ? 4.620 -22.888 -23.940 1.00 91.06 271 THR A N 1
ATOM 2306 C CA . THR A 1 271 ? 4.065 -23.585 -25.110 1.00 91.06 271 THR A CA 1
ATOM 2307 C C . THR A 1 271 ? 2.735 -24.269 -24.805 1.00 91.06 271 THR A C 1
ATOM 2309 O O . THR A 1 271 ? 1.846 -24.260 -25.653 1.00 91.06 271 THR A O 1
ATOM 2312 N N . ASP A 1 272 ? 2.550 -24.804 -23.599 1.00 92.50 272 ASP A N 1
ATOM 2313 C CA . ASP A 1 272 ? 1.295 -25.437 -23.189 1.00 92.50 272 ASP A CA 1
ATOM 2314 C C . ASP A 1 272 ? 0.191 -24.401 -22.946 1.00 92.50 272 ASP A C 1
ATOM 2316 O O . ASP A 1 272 ? -0.943 -24.599 -23.382 1.00 92.50 272 ASP A O 1
ATOM 2320 N N . LEU A 1 273 ? 0.525 -23.248 -22.356 1.00 91.19 273 LEU A N 1
ATOM 2321 C CA . LEU A 1 273 ? -0.380 -22.103 -22.252 1.00 91.19 273 LEU A CA 1
ATOM 2322 C C . LEU A 1 273 ? -0.735 -21.541 -23.628 1.00 91.19 273 LEU A C 1
ATOM 2324 O O . LEU A 1 273 ? -1.899 -21.246 -23.871 1.00 91.19 273 LEU A O 1
ATOM 2328 N N . GLN A 1 274 ? 0.222 -21.443 -24.553 1.00 87.94 274 GLN A N 1
ATOM 2329 C CA . GLN A 1 274 ? -0.052 -21.039 -25.932 1.00 87.94 274 GLN A CA 1
ATOM 2330 C C . GLN A 1 274 ? -0.995 -22.026 -26.626 1.00 87.94 274 GLN A C 1
ATOM 2332 O O . GLN A 1 274 ? -1.970 -21.585 -27.216 1.00 87.94 274 GLN A O 1
ATOM 2337 N N . ARG A 1 275 ? -0.801 -23.344 -26.479 1.00 91.38 275 ARG A N 1
ATOM 2338 C CA . ARG A 1 275 ? -1.752 -24.358 -26.982 1.00 91.38 275 ARG A CA 1
ATOM 2339 C C . ARG A 1 275 ? -3.136 -24.228 -26.338 1.00 91.38 275 ARG A C 1
ATOM 2341 O O . ARG A 1 275 ? -4.149 -24.388 -27.016 1.00 91.38 275 ARG A O 1
ATOM 2348 N N . LYS A 1 276 ? -3.204 -23.927 -25.037 1.00 90.31 276 LYS A N 1
ATOM 2349 C CA . LYS A 1 276 ? -4.465 -23.673 -24.322 1.00 90.31 276 LYS A CA 1
ATOM 2350 C C . LYS A 1 276 ? -5.166 -22.421 -24.859 1.00 90.31 276 LYS A C 1
ATOM 2352 O O . LYS A 1 276 ? -6.372 -22.435 -25.052 1.00 90.31 276 LYS A O 1
ATOM 2357 N N . ILE A 1 277 ? -4.413 -21.358 -25.129 1.00 84.00 277 ILE A N 1
ATOM 2358 C CA . ILE A 1 277 ? -4.934 -20.128 -25.730 1.00 84.00 277 ILE A CA 1
ATOM 2359 C C . ILE A 1 277 ? -5.432 -20.414 -27.144 1.00 84.00 277 ILE A C 1
ATOM 2361 O O . ILE A 1 277 ? -6.572 -20.086 -27.431 1.00 84.00 277 ILE A O 1
ATOM 2365 N N . THR A 1 278 ? -4.654 -21.105 -27.981 1.00 88.94 278 THR A N 1
ATOM 2366 C CA . THR A 1 278 ? -5.071 -21.462 -29.344 1.00 88.94 278 THR A CA 1
ATOM 2367 C C . THR A 1 278 ? -6.309 -22.356 -29.343 1.00 88.94 278 THR A C 1
ATOM 2369 O O . THR A 1 278 ? -7.226 -22.090 -30.102 1.00 88.94 278 THR A O 1
ATOM 2372 N N . SER A 1 279 ? -6.414 -23.346 -28.449 1.00 83.44 279 SER A N 1
ATOM 2373 C CA . SER A 1 279 ? -7.641 -24.158 -28.324 1.00 83.44 279 SER A CA 1
ATOM 2374 C C . SER A 1 279 ? -8.849 -23.343 -27.848 1.00 83.44 279 SER A C 1
ATOM 2376 O O . SER A 1 279 ? -9.941 -23.513 -28.380 1.00 83.44 279 SER A O 1
ATOM 2378 N N . LEU A 1 280 ? -8.669 -22.401 -26.917 1.00 78.94 280 LEU A N 1
ATOM 2379 C CA . LEU A 1 280 ? -9.728 -21.468 -26.512 1.00 78.94 280 LEU A CA 1
ATOM 2380 C C . LEU A 1 280 ? -10.092 -20.473 -27.627 1.00 78.94 280 LEU A C 1
ATOM 2382 O O . LEU A 1 280 ? -11.244 -20.062 -27.738 1.00 78.94 280 LEU A O 1
ATOM 2386 N N . GLU A 1 281 ? -9.133 -20.062 -28.451 1.00 76.00 281 GLU A N 1
ATOM 2387 C CA . GLU A 1 281 ? -9.347 -19.208 -29.621 1.00 76.00 281 GLU A CA 1
ATOM 2388 C C . GLU A 1 281 ? -10.033 -19.976 -30.757 1.00 76.00 281 GLU A C 1
ATOM 2390 O O . GLU A 1 281 ? -10.916 -19.424 -31.405 1.00 76.00 281 GLU A O 1
ATOM 2395 N N . GLU A 1 282 ? -9.716 -21.255 -30.963 1.00 79.50 282 GLU A N 1
ATOM 2396 C CA . GLU A 1 282 ? -10.410 -22.176 -31.874 1.00 79.50 282 GLU A CA 1
ATOM 2397 C C . GLU A 1 282 ? -11.845 -22.456 -31.406 1.00 79.50 282 GLU A C 1
ATOM 2399 O O . GLU A 1 282 ? -12.773 -22.473 -32.214 1.00 79.50 282 GLU A O 1
ATOM 2404 N N . GLU A 1 283 ? -12.068 -22.604 -30.098 1.00 71.69 283 GLU A N 1
ATOM 2405 C CA . GLU A 1 283 ? -13.413 -22.680 -29.518 1.00 71.69 283 GLU A CA 1
ATOM 2406 C C . GLU A 1 283 ? -14.196 -21.375 -29.718 1.00 71.69 283 GLU A C 1
ATOM 2408 O O . GLU A 1 283 ? -15.378 -21.419 -30.062 1.00 71.69 283 GLU A O 1
ATOM 2413 N N . LYS A 1 284 ? -13.543 -20.214 -29.572 1.00 69.50 284 LYS A N 1
ATOM 2414 C CA . LYS A 1 284 ? -14.158 -18.891 -29.782 1.00 69.50 284 LYS A CA 1
ATOM 2415 C C . LYS A 1 284 ? -14.371 -18.526 -31.254 1.00 69.50 284 LYS A C 1
ATOM 2417 O O . LYS A 1 284 ? -15.267 -17.741 -31.548 1.00 69.50 284 LYS A O 1
ATOM 2422 N N . SER A 1 285 ? -13.560 -19.054 -32.169 1.00 58.00 285 SER A N 1
ATOM 2423 C CA . SER A 1 285 ? -13.601 -18.741 -33.607 1.00 58.00 285 SER A CA 1
ATOM 2424 C C . SER A 1 285 ? -14.483 -19.687 -34.422 1.00 58.00 285 SER A C 1
ATOM 2426 O O . SER A 1 285 ? -14.595 -19.521 -35.638 1.00 58.00 285 SER A O 1
ATOM 2428 N N . LYS A 1 286 ? -15.197 -20.621 -33.778 1.00 54.38 286 LYS A N 1
ATOM 2429 C CA . LYS A 1 286 ? -16.337 -21.308 -34.399 1.00 54.38 286 LYS A CA 1
ATOM 2430 C C . LYS A 1 286 ? -17.453 -20.296 -34.673 1.00 54.38 286 LYS A C 1
ATOM 2432 O O . LYS A 1 286 ? -18.297 -20.008 -33.830 1.00 54.38 286 LYS A O 1
ATOM 2437 N N . VAL A 1 287 ? -17.417 -19.741 -35.880 1.00 48.91 287 VAL A N 1
ATOM 2438 C CA . VAL A 1 287 ? -18.419 -18.832 -36.435 1.00 48.91 287 VAL A CA 1
ATOM 2439 C C . VAL A 1 287 ? -19.755 -19.568 -36.545 1.00 48.91 287 VAL A C 1
ATOM 2441 O O . VAL A 1 287 ? -19.924 -20.452 -37.383 1.00 48.91 287 VAL A O 1
ATOM 2444 N N . ILE A 1 288 ? -20.717 -19.185 -35.705 1.00 46.53 288 ILE A N 1
ATOM 2445 C CA . ILE A 1 288 ? -22.123 -19.558 -35.868 1.00 46.53 288 ILE A CA 1
ATOM 2446 C C . ILE A 1 288 ? -22.674 -18.713 -37.021 1.00 46.53 288 ILE A C 1
ATOM 2448 O O . ILE A 1 288 ? -22.832 -17.496 -36.899 1.00 46.53 288 ILE A O 1
ATOM 2452 N N . ILE A 1 289 ? -22.935 -19.357 -38.158 1.00 46.22 289 ILE A N 1
ATOM 2453 C CA . ILE A 1 289 ? -23.661 -18.767 -39.285 1.00 46.22 289 ILE A CA 1
ATOM 2454 C C . ILE A 1 289 ? -25.077 -18.450 -38.787 1.00 46.22 289 ILE A C 1
ATOM 2456 O O . ILE A 1 289 ? -25.821 -19.348 -38.400 1.00 46.22 289 ILE A O 1
ATOM 2460 N N . GLN A 1 290 ? -25.437 -17.165 -38.749 1.00 38.31 290 GLN A N 1
ATOM 2461 C CA . GLN A 1 290 ? -26.761 -16.708 -38.328 1.00 38.31 290 GLN A CA 1
ATOM 2462 C C . GLN A 1 290 ? -27.805 -17.023 -39.404 1.00 38.31 290 GLN A C 1
ATOM 2464 O O . GLN A 1 290 ? -28.131 -16.180 -40.239 1.00 38.31 290 GLN A O 1
ATOM 2469 N N . GLU A 1 291 ? -28.383 -18.217 -39.338 1.00 40.00 291 GLU A N 1
ATOM 2470 C CA . GLU A 1 291 ? -29.734 -18.455 -39.835 1.00 40.00 291 GLU A CA 1
ATOM 2471 C C . GLU A 1 291 ? -30.692 -18.358 -38.641 1.00 40.00 291 GLU A C 1
ATOM 2473 O O . GLU A 1 291 ? -30.435 -18.907 -37.571 1.00 40.00 291 GLU A O 1
ATOM 2478 N N . LYS A 1 292 ? -31.758 -17.563 -38.774 1.00 41.12 292 LYS A N 1
ATOM 2479 C CA . LYS A 1 292 ? -32.684 -17.234 -37.680 1.00 41.12 292 LYS A CA 1
ATOM 2480 C C . LYS A 1 292 ? -33.377 -18.487 -37.122 1.00 41.12 292 LYS A C 1
ATOM 2482 O O . LYS A 1 292 ? -34.497 -18.785 -37.519 1.00 41.12 292 LYS A O 1
ATOM 2487 N N . VAL A 1 293 ? -32.785 -19.138 -36.123 1.00 36.81 293 VAL A N 1
ATOM 2488 C CA . VAL A 1 293 ? -33.468 -20.062 -35.208 1.00 36.81 293 VAL A CA 1
ATOM 2489 C C . VAL A 1 293 ? -32.893 -19.862 -33.806 1.00 36.81 293 VAL A C 1
ATOM 2491 O O . VAL A 1 293 ? -31.684 -19.831 -33.609 1.00 36.81 293 VAL A O 1
ATOM 2494 N N . ARG A 1 294 ? -33.779 -19.658 -32.825 1.00 39.97 294 ARG A N 1
ATOM 2495 C CA . ARG A 1 294 ? -33.430 -19.536 -31.404 1.00 39.97 294 ARG A CA 1
ATOM 2496 C C . ARG A 1 294 ? -32.784 -20.844 -30.945 1.00 39.97 294 ARG A C 1
ATOM 2498 O O . ARG A 1 294 ? -33.502 -21.817 -30.739 1.00 39.97 294 ARG A O 1
ATOM 2505 N N . GLU A 1 295 ? -31.471 -20.862 -30.761 1.00 38.59 295 GLU A N 1
ATOM 2506 C CA . GLU A 1 295 ? -30.786 -22.009 -30.173 1.00 38.59 295 GLU A CA 1
ATOM 2507 C C . GLU A 1 295 ? -30.500 -21.724 -28.695 1.00 38.59 295 GLU A C 1
ATOM 2509 O O . GLU A 1 295 ? -29.722 -20.845 -28.322 1.00 38.59 295 GLU A O 1
ATOM 2514 N N . ILE A 1 296 ? -31.255 -22.420 -27.848 1.00 41.59 296 ILE A N 1
ATOM 2515 C CA . ILE A 1 296 ? -31.176 -22.367 -26.393 1.00 41.59 296 ILE A CA 1
ATOM 2516 C C . ILE A 1 296 ? -29.858 -23.035 -26.003 1.00 41.59 296 ILE A C 1
ATOM 2518 O O . ILE A 1 296 ? -29.765 -24.262 -25.988 1.00 41.59 296 ILE A O 1
ATOM 2522 N N . VAL A 1 297 ? -28.843 -22.238 -25.663 1.00 43.16 297 VAL A N 1
ATOM 2523 C CA . VAL A 1 297 ? -27.764 -22.722 -24.797 1.00 43.16 297 VAL A CA 1
ATOM 2524 C C . VAL A 1 297 ? -28.466 -23.228 -23.540 1.00 43.16 297 VAL A C 1
ATOM 2526 O O . VAL A 1 297 ? -29.202 -22.462 -22.926 1.00 43.16 297 VAL A O 1
ATOM 2529 N N . ARG A 1 298 ? -28.330 -24.516 -23.209 1.00 51.66 298 ARG A N 1
ATOM 2530 C CA . ARG A 1 298 ? -28.720 -25.040 -21.895 1.00 51.66 298 ARG A CA 1
ATOM 2531 C C . ARG A 1 298 ? -27.539 -24.803 -20.959 1.00 51.66 298 ARG A C 1
ATOM 2533 O O . ARG A 1 298 ? -26.530 -25.496 -21.117 1.00 51.66 298 ARG A O 1
ATOM 2540 N N . PRO A 1 299 ? -27.603 -23.829 -20.038 1.00 59.34 299 PRO A N 1
ATOM 2541 C CA . PRO A 1 299 ? -26.714 -23.821 -18.895 1.00 59.34 299 PRO A CA 1
ATOM 2542 C C . PRO A 1 299 ? -26.794 -25.168 -18.171 1.00 59.34 299 PRO A C 1
ATOM 2544 O O . PRO A 1 299 ? -27.782 -25.895 -18.276 1.00 59.34 299 PRO A O 1
ATOM 2547 N N . ASP A 1 300 ? -25.710 -25.530 -17.492 1.00 62.94 300 ASP A N 1
ATOM 2548 C CA . ASP A 1 300 ? -25.612 -26.784 -16.750 1.00 62.94 300 ASP A CA 1
ATOM 2549 C C . ASP A 1 300 ? -26.871 -26.960 -15.870 1.00 62.94 300 ASP A C 1
ATOM 2551 O O . ASP A 1 300 ? -27.122 -26.101 -15.021 1.00 62.94 300 ASP A O 1
ATOM 2555 N N . PRO A 1 301 ? -27.699 -28.008 -16.061 1.00 76.44 301 PRO A N 1
ATOM 2556 C CA . PRO A 1 301 ? -29.000 -28.131 -15.398 1.00 76.44 301 PRO A CA 1
ATOM 2557 C C . PRO A 1 301 ? -28.897 -28.118 -13.869 1.00 76.44 301 PRO A C 1
ATOM 2559 O O . PRO A 1 301 ? -29.867 -27.790 -13.189 1.00 76.44 301 PRO A O 1
ATOM 2562 N N . LYS A 1 302 ? -27.721 -28.436 -13.315 1.00 73.75 302 LYS A N 1
ATOM 2563 C CA . LYS A 1 302 ? -27.443 -28.292 -11.882 1.00 73.75 302 LYS A CA 1
ATOM 2564 C C . LYS A 1 302 ? -27.244 -26.833 -11.477 1.00 73.75 302 LYS A C 1
ATOM 2566 O O . LYS A 1 302 ? -27.850 -26.399 -10.505 1.00 73.75 302 LYS A O 1
ATOM 2571 N N . ALA A 1 303 ? -26.479 -26.067 -12.253 1.00 76.94 303 ALA A N 1
ATOM 2572 C CA . ALA A 1 303 ? -26.300 -24.636 -12.026 1.00 76.94 303 ALA A CA 1
ATOM 2573 C C . ALA A 1 303 ? -27.612 -23.863 -12.244 1.00 76.94 303 ALA A C 1
ATOM 2575 O O . ALA A 1 303 ? -27.919 -22.955 -11.479 1.00 76.94 303 ALA A O 1
ATOM 2576 N N . GLU A 1 304 ? -28.433 -24.245 -13.230 1.00 78.31 304 GLU A N 1
ATOM 2577 C CA . GLU A 1 304 ? -29.771 -23.663 -13.403 1.00 78.31 304 GLU A CA 1
ATOM 2578 C C . GLU A 1 304 ? -30.698 -23.980 -12.232 1.00 78.31 304 GLU A C 1
ATOM 2580 O O . GLU A 1 304 ? -31.404 -23.088 -11.766 1.00 78.31 304 GLU A O 1
ATOM 2585 N N . ALA A 1 305 ? -30.691 -25.223 -11.738 1.00 83.81 305 ALA A N 1
ATOM 2586 C CA . ALA A 1 305 ? -31.501 -25.625 -10.592 1.00 83.81 305 ALA A CA 1
ATOM 2587 C C . ALA A 1 305 ? -31.058 -24.921 -9.301 1.00 83.81 305 ALA A C 1
ATOM 2589 O O . ALA A 1 305 ? -31.902 -24.447 -8.546 1.00 83.81 305 ALA A O 1
ATOM 2590 N N . GLU A 1 306 ? -29.752 -24.790 -9.062 1.00 85.31 306 GLU A N 1
ATOM 2591 C CA . GLU A 1 306 ? -29.211 -24.050 -7.918 1.00 85.31 306 GLU A CA 1
ATOM 2592 C C . GLU A 1 306 ? -29.537 -22.558 -8.008 1.00 85.31 306 GLU A C 1
ATOM 2594 O O . GLU A 1 306 ? -30.026 -21.978 -7.042 1.00 85.31 306 GLU A O 1
ATOM 2599 N N . VAL A 1 307 ? -29.370 -21.935 -9.178 1.00 82.94 307 VAL A N 1
ATOM 2600 C CA . VAL A 1 307 ? -29.749 -20.530 -9.389 1.00 82.94 307 VAL A CA 1
ATOM 2601 C C . VAL A 1 307 ? -31.261 -20.338 -9.254 1.00 82.94 307 VAL A C 1
ATOM 2603 O O . VAL A 1 307 ? -31.697 -19.326 -8.706 1.00 82.94 307 VAL A O 1
ATOM 2606 N N . ALA A 1 308 ? -32.081 -21.285 -9.712 1.00 86.25 308 ALA A N 1
ATOM 2607 C CA . ALA A 1 308 ? -33.530 -21.245 -9.532 1.00 86.25 308 ALA A CA 1
ATOM 2608 C C . ALA A 1 308 ? -33.928 -21.383 -8.055 1.00 86.25 308 ALA A C 1
ATOM 2610 O O . ALA A 1 308 ? -34.769 -20.615 -7.589 1.00 86.25 308 ALA A O 1
ATOM 2611 N N . ASN A 1 309 ? -33.287 -22.285 -7.307 1.00 88.69 309 ASN A N 1
ATOM 2612 C CA . ASN A 1 309 ? -33.505 -22.455 -5.870 1.00 88.69 309 ASN A CA 1
ATOM 2613 C C . ASN A 1 309 ? -33.076 -21.209 -5.087 1.00 88.69 309 ASN A C 1
ATOM 2615 O O . ASN A 1 309 ? -33.854 -20.712 -4.282 1.00 88.69 309 ASN A O 1
ATOM 2619 N N . LEU A 1 310 ? -31.903 -20.640 -5.383 1.00 90.38 310 LEU A N 1
ATOM 2620 C CA . LEU A 1 310 ? -31.426 -19.399 -4.762 1.00 90.38 310 LEU A CA 1
ATOM 2621 C C . LEU A 1 310 ? -32.328 -18.205 -5.096 1.00 90.38 310 LEU A C 1
ATOM 2623 O O . LEU A 1 310 ? -32.575 -17.356 -4.244 1.00 90.38 310 LEU A O 1
ATOM 2627 N N . ARG A 1 311 ? -32.864 -18.135 -6.322 1.00 90.44 311 ARG A N 1
ATOM 2628 C CA . ARG A 1 311 ? -33.867 -17.124 -6.695 1.00 90.44 311 ARG A CA 1
ATOM 2629 C C . ARG A 1 311 ? -35.168 -17.311 -5.921 1.00 90.44 311 ARG A C 1
ATOM 2631 O O . ARG A 1 311 ? -35.745 -16.317 -5.489 1.00 90.44 311 ARG A O 1
ATOM 2638 N N . LEU A 1 312 ? -35.625 -18.549 -5.742 1.00 92.25 312 LEU A N 1
ATOM 2639 C CA . LEU A 1 312 ? -36.829 -18.852 -4.970 1.00 92.25 312 LEU A CA 1
ATOM 2640 C C . LEU A 1 312 ? -36.636 -18.494 -3.490 1.00 92.25 312 LEU A C 1
ATOM 2642 O O . LEU A 1 312 ? -37.488 -17.828 -2.913 1.00 92.25 312 LEU A O 1
ATOM 2646 N N . GLU A 1 313 ? -35.490 -18.855 -2.914 1.00 90.81 313 GLU A N 1
ATOM 2647 C CA . GLU A 1 313 ? -35.133 -18.555 -1.528 1.00 90.81 313 GLU A CA 1
ATOM 2648 C C . GLU A 1 313 ? -34.983 -17.046 -1.303 1.00 90.81 313 GLU A C 1
ATOM 2650 O O . GLU A 1 313 ? -35.518 -16.517 -0.333 1.00 90.81 313 GLU A O 1
ATOM 2655 N N . LEU A 1 314 ? -34.370 -16.312 -2.238 1.00 91.62 314 LEU A N 1
ATOM 2656 C CA . LEU A 1 314 ? -34.302 -14.850 -2.182 1.00 91.62 314 LEU A CA 1
ATOM 2657 C C . LEU A 1 314 ? -35.697 -14.212 -2.210 1.00 91.62 314 LEU A C 1
ATOM 2659 O O . LEU A 1 314 ? -35.971 -13.305 -1.427 1.00 91.62 314 LEU A O 1
ATOM 2663 N N . VAL A 1 315 ? -36.586 -14.677 -3.093 1.00 94.12 315 VAL A N 1
ATOM 2664 C CA . VAL A 1 315 ? -37.969 -14.179 -3.174 1.00 94.12 315 VAL A CA 1
ATOM 2665 C C . VAL A 1 315 ? -38.750 -14.524 -1.906 1.00 94.12 315 VAL A C 1
ATOM 2667 O O . VAL A 1 315 ? -39.519 -13.697 -1.416 1.00 94.12 315 VAL A O 1
ATOM 2670 N N . GLU A 1 316 ? -38.544 -15.711 -1.340 1.00 92.56 316 GLU A N 1
ATOM 2671 C CA . GLU A 1 316 ? -39.187 -16.120 -0.095 1.00 92.56 316 GLU A CA 1
ATOM 2672 C C . GLU A 1 316 ? -38.683 -15.301 1.099 1.00 92.56 316 GLU A C 1
ATOM 2674 O O . GLU A 1 316 ? -39.494 -14.849 1.907 1.00 92.56 316 GLU A O 1
ATOM 2679 N N . GLN A 1 317 ? -37.381 -15.015 1.179 1.00 89.44 317 GLN A N 1
ATOM 2680 C CA . GLN A 1 317 ? -36.821 -14.118 2.193 1.00 89.44 317 GLN A CA 1
ATOM 2681 C C . GLN A 1 317 ? -37.330 -12.686 2.020 1.00 89.44 317 GLN A C 1
ATOM 2683 O O . GLN A 1 317 ? -37.775 -12.080 2.989 1.00 89.44 317 GLN A O 1
ATOM 2688 N N . GLN A 1 318 ? -37.377 -12.162 0.792 1.00 88.62 318 GLN A N 1
ATOM 2689 C CA . GLN A 1 318 ? -37.978 -10.852 0.520 1.00 88.62 318 GLN A CA 1
ATOM 2690 C C . GLN A 1 318 ? -39.456 -10.802 0.924 1.00 88.62 318 GLN A C 1
ATOM 2692 O O . GLN A 1 318 ? -39.913 -9.787 1.447 1.00 88.62 318 GLN A O 1
ATOM 2697 N N . ARG A 1 319 ? -40.208 -11.888 0.715 1.00 93.44 319 ARG A N 1
ATOM 2698 C CA . ARG A 1 319 ? -41.598 -11.997 1.166 1.00 93.44 319 ARG A CA 1
ATOM 2699 C C . ARG A 1 319 ? -41.691 -12.016 2.690 1.00 93.44 319 ARG A C 1
ATOM 2701 O O . ARG A 1 319 ? -42.481 -11.257 3.231 1.00 93.44 319 ARG A O 1
ATOM 2708 N N . ARG A 1 320 ? -40.863 -12.804 3.381 1.00 91.56 320 ARG A N 1
ATOM 2709 C CA . ARG A 1 320 ? -40.826 -12.839 4.854 1.00 91.56 320 ARG A CA 1
ATOM 2710 C C . ARG A 1 320 ? -40.447 -11.483 5.449 1.00 91.56 320 ARG A C 1
ATOM 2712 O O . ARG A 1 320 ? -41.065 -11.065 6.427 1.00 91.56 320 ARG A O 1
ATOM 2719 N N . CYS A 1 321 ? -39.486 -10.779 4.846 1.00 89.88 321 CYS A N 1
ATOM 2720 C CA . CYS A 1 321 ? -39.118 -9.419 5.241 1.00 89.88 321 CYS A CA 1
ATOM 2721 C C . CYS A 1 321 ? -40.295 -8.456 5.062 1.00 89.88 321 CYS A C 1
ATOM 2723 O O . CYS A 1 321 ? -40.646 -7.771 6.013 1.00 89.88 321 CYS A O 1
ATOM 2725 N N . ARG A 1 322 ? -40.969 -8.466 3.904 1.00 93.31 322 ARG A N 1
ATOM 2726 C CA . ARG A 1 322 ? -42.161 -7.632 3.664 1.00 93.31 322 ARG A CA 1
ATOM 2727 C C . ARG A 1 322 ? -43.320 -7.964 4.602 1.00 93.31 322 ARG A C 1
ATOM 2729 O O . ARG A 1 322 ? -43.977 -7.050 5.086 1.00 93.31 322 ARG A O 1
ATOM 2736 N N . ASP A 1 323 ? -43.567 -9.243 4.875 1.00 92.62 323 ASP A N 1
ATOM 2737 C CA . ASP A 1 323 ? -44.624 -9.676 5.793 1.00 92.62 323 ASP A CA 1
ATOM 2738 C C . ASP A 1 323 ? -44.316 -9.207 7.227 1.00 92.62 323 ASP A C 1
ATOM 2740 O O . ASP A 1 323 ? -45.202 -8.702 7.914 1.00 92.62 323 ASP A O 1
ATOM 2744 N N . SER A 1 324 ? -43.049 -9.283 7.651 1.00 89.94 324 SER A N 1
ATOM 2745 C CA . SER A 1 324 ? -42.593 -8.777 8.956 1.00 89.94 324 SER A CA 1
ATOM 2746 C C . SER A 1 324 ? -42.638 -7.247 9.035 1.00 89.94 324 SER A C 1
ATOM 2748 O O . SER A 1 324 ? -43.051 -6.697 10.051 1.00 89.94 324 SER A O 1
ATOM 2750 N N . GLU A 1 325 ? -42.257 -6.543 7.967 1.00 91.81 325 GLU A N 1
ATOM 2751 C CA . GLU A 1 325 ? -42.370 -5.081 7.856 1.00 91.81 325 GLU A CA 1
ATOM 2752 C C . GLU A 1 325 ? -43.833 -4.631 7.908 1.00 91.81 325 GLU A C 1
ATOM 2754 O O . GLU A 1 325 ? -44.154 -3.635 8.557 1.00 91.81 325 GLU A O 1
ATOM 2759 N N . LEU A 1 326 ? -44.737 -5.379 7.268 1.00 95.31 326 LEU A N 1
ATOM 2760 C CA . LEU A 1 326 ? -46.169 -5.114 7.320 1.00 95.31 326 LEU A CA 1
ATOM 2761 C C . LEU A 1 326 ? -46.718 -5.339 8.733 1.00 95.31 326 LEU A C 1
ATOM 2763 O O . LEU A 1 326 ? -47.463 -4.491 9.211 1.00 95.31 326 LEU A O 1
ATOM 2767 N N . GLN A 1 327 ? -46.311 -6.415 9.417 1.00 92.50 327 GLN A N 1
ATOM 2768 C CA . GLN A 1 327 ? -46.671 -6.672 10.820 1.00 92.50 327 GLN A CA 1
ATOM 2769 C C . GLN A 1 327 ? -46.156 -5.574 11.758 1.00 92.50 327 GLN A C 1
ATOM 2771 O O . GLN A 1 327 ? -46.883 -5.090 12.628 1.00 92.50 327 GLN A O 1
ATOM 2776 N N . LEU A 1 328 ? -44.913 -5.130 11.557 1.00 92.38 328 LEU A N 1
ATOM 2777 C CA . LEU A 1 328 ? -44.338 -4.016 12.304 1.00 92.38 328 LEU A CA 1
ATOM 2778 C C . LEU A 1 328 ? -45.165 -2.746 12.089 1.00 92.38 328 LEU A C 1
ATOM 2780 O O . LEU A 1 328 ? -45.484 -2.049 13.049 1.00 92.38 328 LEU A O 1
ATOM 2784 N N . LYS A 1 329 ? -45.549 -2.468 10.840 1.00 93.81 329 LYS A N 1
ATOM 2785 C CA . LYS A 1 329 ? -46.364 -1.307 10.492 1.00 93.81 329 LYS A CA 1
ATOM 2786 C C . LYS A 1 329 ? -47.766 -1.395 11.091 1.00 93.81 329 LYS A C 1
ATOM 2788 O O . LYS A 1 329 ? -48.222 -0.413 11.660 1.00 93.81 329 LYS A O 1
ATOM 2793 N N . THR A 1 330 ? -48.414 -2.562 11.062 1.00 93.50 330 THR A N 1
ATOM 2794 C CA . THR A 1 330 ? -49.720 -2.748 11.714 1.00 93.50 330 THR A CA 1
ATOM 2795 C C . THR A 1 330 ? -49.632 -2.549 13.222 1.00 93.50 330 THR A C 1
ATOM 2797 O O . THR A 1 330 ? -50.489 -1.878 13.781 1.00 93.50 330 THR A O 1
ATOM 2800 N N . HIS A 1 331 ? -48.579 -3.038 13.882 1.00 91.19 331 HIS A N 1
ATOM 2801 C CA . HIS A 1 331 ? -48.392 -2.805 15.316 1.00 91.19 331 HIS A CA 1
ATOM 2802 C C . HIS A 1 331 ? -48.051 -1.349 15.634 1.00 91.19 331 HIS A C 1
ATOM 2804 O O . HIS A 1 331 ? -48.515 -0.813 16.637 1.00 91.19 331 HIS A O 1
ATOM 2810 N N . GLN A 1 332 ? -47.275 -0.676 14.782 1.00 93.69 332 GLN A N 1
ATOM 2811 C CA . GLN A 1 332 ? -47.045 0.763 14.903 1.00 93.69 332 GLN A CA 1
ATOM 2812 C C . GLN A 1 332 ? -48.354 1.544 14.756 1.00 93.69 332 GLN A C 1
ATOM 2814 O O . GLN A 1 332 ? -48.622 2.421 15.573 1.00 93.69 332 GLN A O 1
ATOM 2819 N N . ASP A 1 333 ? -49.192 1.195 13.781 1.00 91.44 333 ASP A N 1
ATOM 2820 C CA . ASP A 1 333 ? -50.500 1.814 13.576 1.00 91.44 333 ASP A CA 1
ATOM 2821 C C . ASP A 1 333 ? -51.452 1.518 14.750 1.00 91.44 333 ASP A C 1
ATOM 2823 O O . ASP A 1 333 ? -52.145 2.420 15.214 1.00 91.44 333 ASP A O 1
ATOM 2827 N N . GLU A 1 334 ? -51.446 0.302 15.308 1.00 92.81 334 GLU A N 1
ATOM 2828 C CA . GLU A 1 334 ? -52.188 -0.062 16.526 1.00 92.81 334 GLU A CA 1
ATOM 2829 C C . GLU A 1 334 ? -51.720 0.738 17.745 1.00 92.81 334 GLU A C 1
ATOM 2831 O O . GLU A 1 334 ? -52.545 1.258 18.497 1.00 92.81 334 GLU A O 1
ATOM 2836 N N . LEU A 1 335 ? -50.407 0.896 17.928 1.00 85.19 335 LEU A N 1
ATOM 2837 C CA . LEU A 1 335 ? -49.838 1.716 18.997 1.00 85.19 335 LEU A CA 1
ATOM 2838 C C . LEU A 1 335 ? -50.197 3.191 18.821 1.00 85.19 335 LEU A C 1
ATOM 2840 O O . LEU A 1 335 ? -50.533 3.855 19.800 1.00 85.19 335 LEU A O 1
ATOM 2844 N N . ILE A 1 336 ? -50.178 3.704 17.588 1.00 89.50 336 ILE A N 1
ATOM 2845 C CA . ILE A 1 336 ? -50.629 5.063 17.271 1.00 89.50 336 ILE A CA 1
ATOM 2846 C C . ILE A 1 336 ? -52.127 5.193 17.558 1.00 89.50 336 ILE A C 1
ATOM 2848 O O . ILE A 1 336 ? -52.536 6.161 18.190 1.00 89.50 336 ILE A O 1
ATOM 2852 N N . MET A 1 337 ? -52.947 4.213 17.180 1.00 82.94 337 MET A N 1
ATOM 2853 C CA . MET A 1 337 ? -54.382 4.196 17.464 1.00 82.94 337 MET A CA 1
ATOM 2854 C C . MET A 1 337 ? -54.671 4.150 18.964 1.00 82.94 337 MET A C 1
ATOM 2856 O O . MET A 1 337 ? -55.530 4.896 19.420 1.00 82.94 337 MET A O 1
ATOM 2860 N N . LEU A 1 338 ? -53.952 3.340 19.746 1.00 80.19 338 LEU A N 1
ATOM 2861 C CA . LEU A 1 338 ? -54.084 3.270 21.206 1.00 80.19 338 LEU A CA 1
ATOM 2862 C C . LEU A 1 338 ? -53.617 4.561 21.880 1.00 80.19 338 LEU A C 1
ATOM 2864 O O . LEU A 1 338 ? -54.301 5.082 22.760 1.00 80.19 338 LEU A O 1
ATOM 2868 N N . ARG A 1 339 ? -52.499 5.126 21.415 1.00 78.81 339 ARG A N 1
ATOM 2869 C CA . ARG A 1 339 ? -51.987 6.418 21.881 1.00 78.81 339 ARG A CA 1
ATOM 2870 C C . ARG A 1 339 ? -52.960 7.556 21.569 1.00 78.81 339 ARG A C 1
ATOM 2872 O O . ARG A 1 339 ? -53.151 8.433 22.405 1.00 78.81 339 ARG A O 1
ATOM 2879 N N . ASN A 1 340 ? -53.603 7.517 20.403 1.00 79.00 340 ASN A N 1
ATOM 2880 C CA . ASN A 1 340 ? -54.599 8.499 19.974 1.00 79.00 340 ASN A CA 1
ATOM 2881 C C . ASN A 1 340 ? -55.974 8.277 20.619 1.00 79.00 340 ASN A C 1
ATOM 2883 O O . ASN A 1 340 ? -56.767 9.214 20.677 1.00 79.00 340 ASN A O 1
ATOM 2887 N N . ARG A 1 341 ? -56.276 7.067 21.111 1.00 73.00 341 ARG A N 1
ATOM 2888 C CA . ARG A 1 341 ? -57.565 6.758 21.748 1.00 73.00 341 ARG A CA 1
ATOM 2889 C C . ARG A 1 341 ? -57.738 7.450 23.098 1.00 73.00 341 ARG A C 1
ATOM 2891 O O . ARG A 1 341 ? -58.881 7.667 23.491 1.00 73.00 341 ARG A O 1
ATOM 2898 N N . GLY A 1 342 ? -56.641 7.819 23.772 1.00 57.25 342 GLY A N 1
ATOM 2899 C CA . GLY A 1 342 ? -56.670 8.390 25.123 1.00 57.25 342 GLY A CA 1
ATOM 2900 C C . GLY A 1 342 ? -57.408 7.490 26.133 1.00 57.25 342 GLY A C 1
ATOM 2901 O O . GLY A 1 342 ? -57.928 6.433 25.772 1.00 57.25 342 GLY A O 1
ATOM 2902 N N . PRO A 1 343 ? -57.467 7.852 27.424 1.00 57.50 343 PRO A N 1
ATOM 2903 C CA . PRO A 1 343 ? -58.274 7.107 28.384 1.00 57.50 343 PRO A CA 1
ATOM 2904 C C . PRO A 1 343 ? -59.760 7.211 28.002 1.00 57.50 343 PRO A C 1
ATOM 2906 O O . PRO A 1 343 ? -60.361 8.283 28.090 1.00 57.50 343 PRO A O 1
ATOM 2909 N N . GLN A 1 344 ? -60.366 6.097 27.581 1.00 45.81 344 GLN A N 1
ATOM 2910 C CA . GLN A 1 344 ? -61.818 5.998 27.447 1.00 45.81 344 GLN A CA 1
ATOM 2911 C C . GLN A 1 344 ? -62.439 6.071 28.845 1.00 45.81 344 GLN A C 1
ATOM 2913 O O . GLN A 1 344 ? -62.407 5.107 29.607 1.00 45.81 344 GLN A O 1
ATOM 2918 N N . ILE A 1 345 ? -63.015 7.225 29.182 1.00 54.50 345 ILE A N 1
ATOM 2919 C CA . ILE A 1 345 ? -63.964 7.341 30.289 1.00 54.50 345 ILE A CA 1
ATOM 2920 C C . ILE A 1 345 ? -65.247 6.650 29.819 1.00 54.50 345 ILE A C 1
ATOM 2922 O O . ILE A 1 345 ? -66.115 7.259 29.194 1.00 54.50 345 ILE A O 1
ATOM 2926 N N . GLU A 1 346 ? -65.346 5.346 30.072 1.00 44.47 346 GLU A N 1
ATOM 2927 C CA . GLU A 1 346 ? -66.635 4.666 30.065 1.00 44.47 346 GLU A CA 1
ATOM 2928 C C . GLU A 1 346 ? -67.436 5.191 31.260 1.00 44.47 346 GLU A C 1
ATOM 2930 O O . GLU A 1 346 ? -67.204 4.804 32.406 1.00 44.47 346 GLU A O 1
ATOM 2935 N N . TYR A 1 347 ? -68.408 6.068 31.003 1.00 44.12 347 TYR A N 1
ATOM 2936 C CA . TYR A 1 347 ? -69.505 6.293 31.938 1.00 44.12 347 TYR A CA 1
ATOM 2937 C C . TYR A 1 347 ? -70.371 5.027 31.968 1.00 44.12 347 TYR A C 1
ATOM 2939 O O . TYR A 1 347 ? -71.419 4.953 31.333 1.00 44.12 347 TYR A O 1
ATOM 2947 N N . LYS A 1 348 ? -69.914 3.992 32.676 1.00 38.75 348 LYS A N 1
ATOM 2948 C CA . LYS A 1 348 ? -70.792 2.917 33.134 1.00 38.75 348 LYS A CA 1
ATOM 2949 C C . LYS A 1 348 ? -71.425 3.378 34.436 1.00 38.75 348 LYS A C 1
ATOM 2951 O O . LYS A 1 348 ? -70.818 3.319 35.501 1.00 38.75 348 LYS A O 1
ATOM 2956 N N . GLU A 1 349 ? -72.650 3.875 34.322 1.00 48.12 349 GLU A N 1
ATOM 2957 C CA . GLU A 1 349 ? -73.574 4.047 35.439 1.00 48.12 349 GLU A CA 1
ATOM 2958 C C . GLU A 1 349 ? -73.811 2.687 36.110 1.00 48.12 349 GLU A C 1
ATOM 2960 O O . GLU A 1 349 ? -74.704 1.941 35.721 1.00 48.12 349 GLU A O 1
ATOM 2965 N N . ILE A 1 350 ? -72.997 2.314 37.098 1.00 35.16 350 ILE A N 1
ATOM 2966 C CA . ILE A 1 350 ? -73.259 1.132 37.924 1.00 35.16 350 ILE A CA 1
ATOM 2967 C C . ILE A 1 350 ? -73.024 1.505 39.389 1.00 35.16 350 ILE A C 1
ATOM 2969 O O . ILE A 1 350 ? -71.908 1.516 39.888 1.00 35.16 350 ILE A O 1
ATOM 2973 N N . ILE A 1 351 ? -74.131 1.925 40.006 1.00 34.12 351 ILE A N 1
ATOM 2974 C CA . ILE A 1 351 ? -74.613 1.632 41.366 1.00 34.12 351 ILE A CA 1
ATOM 2975 C C . ILE A 1 351 ? -73.557 1.569 42.489 1.00 34.12 351 ILE A C 1
ATOM 2977 O O . ILE A 1 351 ? -72.678 0.718 42.530 1.00 34.12 351 ILE A O 1
ATOM 2981 N N . LYS A 1 352 ? -73.761 2.437 43.491 1.00 36.66 352 LYS A N 1
ATOM 2982 C CA . LYS A 1 352 ? -73.132 2.391 44.818 1.00 36.66 352 LYS A CA 1
ATOM 2983 C C . LYS A 1 352 ? -73.327 1.015 45.471 1.00 36.66 352 LYS A C 1
ATOM 2985 O O . LYS A 1 352 ? -74.378 0.773 46.055 1.00 36.66 352 LYS A O 1
ATOM 2990 N N . GLU A 1 353 ? -72.292 0.186 45.495 1.00 36.75 353 GLU A N 1
ATOM 2991 C CA . GLU A 1 353 ? -72.164 -0.874 46.494 1.00 36.75 353 GLU A CA 1
ATOM 2992 C C . GLU A 1 353 ? -70.898 -0.643 47.316 1.00 36.75 353 GLU A C 1
ATOM 2994 O O . GLU A 1 353 ? -69.764 -0.714 46.847 1.00 36.75 353 GLU A O 1
ATOM 2999 N N . VAL A 1 354 ? -71.130 -0.287 48.577 1.00 35.53 354 VAL A N 1
ATOM 3000 C CA . VAL A 1 354 ? -70.112 -0.158 49.611 1.00 35.53 354 VAL A CA 1
ATOM 3001 C C . VAL A 1 354 ? -69.649 -1.568 49.967 1.00 35.53 354 VAL A C 1
ATOM 3003 O O . VAL A 1 354 ? -70.265 -2.236 50.794 1.00 35.53 354 VAL A O 1
ATOM 3006 N N . ILE A 1 355 ? -68.554 -2.026 49.365 1.00 41.75 355 ILE A N 1
ATOM 3007 C CA . ILE A 1 355 ? -67.858 -3.225 49.836 1.00 41.75 355 ILE A CA 1
ATOM 3008 C C . ILE A 1 355 ? -66.975 -2.796 51.014 1.00 41.75 355 ILE A C 1
ATOM 3010 O O . ILE A 1 355 ? -65.865 -2.296 50.843 1.00 41.75 355 ILE A O 1
ATOM 3014 N N . LYS A 1 356 ? -67.495 -2.953 52.239 1.00 45.31 356 LYS A N 1
ATOM 3015 C CA . LYS A 1 356 ? -66.673 -2.948 53.457 1.00 45.31 356 LYS A CA 1
ATOM 3016 C C . LYS A 1 356 ? -65.826 -4.223 53.452 1.00 45.31 356 LYS A C 1
ATOM 3018 O O . LYS A 1 356 ? -66.333 -5.286 53.801 1.00 45.31 356 LYS A O 1
ATOM 3023 N N . TYR A 1 357 ? -64.551 -4.117 53.093 1.00 41.69 357 TYR A N 1
ATOM 3024 C CA . TYR A 1 357 ? -63.575 -5.165 53.388 1.00 41.69 357 TYR A CA 1
ATOM 3025 C C . TYR A 1 357 ? -63.383 -5.229 54.908 1.00 41.69 357 TYR A C 1
ATOM 3027 O O . TYR A 1 357 ? -62.940 -4.260 55.525 1.00 41.69 357 TYR A O 1
ATOM 3035 N N . LYS A 1 358 ? -63.768 -6.349 55.523 1.00 46.12 358 LYS A N 1
ATOM 3036 C CA . LYS A 1 358 ? -63.301 -6.709 56.863 1.00 46.12 358 LYS A CA 1
ATOM 3037 C C . LYS A 1 358 ? -61.967 -7.422 56.675 1.00 46.12 358 LYS A C 1
ATOM 3039 O O . LYS A 1 358 ? -61.900 -8.375 55.908 1.00 46.12 358 LYS A O 1
ATOM 3044 N N . ILE A 1 359 ? -60.928 -6.917 57.329 1.00 53.06 359 ILE A N 1
ATOM 3045 C CA . ILE A 1 359 ? -59.635 -7.592 57.441 1.00 53.06 359 ILE A CA 1
ATOM 3046 C C . ILE A 1 359 ? -59.861 -8.856 58.278 1.00 53.06 359 ILE A C 1
ATOM 3048 O O . ILE A 1 359 ? -60.594 -8.807 59.271 1.00 53.06 359 ILE A O 1
ATOM 3052 N N . ASP A 1 360 ? -59.282 -9.983 57.862 1.00 58.81 360 ASP A N 1
ATOM 3053 C CA . ASP A 1 360 ? -59.380 -11.232 58.612 1.00 58.81 360 ASP A CA 1
ATOM 3054 C C . ASP A 1 360 ? -58.746 -11.046 60.004 1.00 58.81 360 ASP A C 1
ATOM 3056 O O . ASP A 1 360 ? -57.553 -10.740 60.096 1.00 58.81 360 ASP A O 1
ATOM 3060 N N . PRO A 1 361 ? -59.500 -11.239 61.103 1.00 76.88 361 PRO A N 1
ATOM 3061 C CA . PRO A 1 361 ? -59.058 -10.923 62.467 1.00 76.88 361 PRO A CA 1
ATOM 3062 C C . PRO A 1 361 ? -57.881 -11.785 62.945 1.00 76.88 361 PRO A C 1
ATOM 3064 O O . PRO A 1 361 ? -57.266 -11.495 63.970 1.00 76.88 361 PRO A O 1
ATOM 3067 N N . GLU A 1 362 ? -57.568 -12.863 62.232 1.00 69.06 362 GLU A N 1
ATOM 3068 C CA . GLU A 1 362 ? -56.405 -13.710 62.495 1.00 69.06 362 GLU A CA 1
ATOM 3069 C C . GLU A 1 362 ? -55.115 -13.052 61.996 1.00 69.06 362 GLU A C 1
ATOM 3071 O O . GLU A 1 362 ? -54.117 -13.057 62.713 1.00 69.06 362 GLU A O 1
ATOM 3076 N N . THR A 1 363 ? -55.166 -12.374 60.844 1.00 74.25 363 THR A N 1
ATOM 3077 C CA . THR A 1 363 ? -54.013 -11.649 60.288 1.00 74.25 363 THR A CA 1
ATOM 3078 C C . THR A 1 363 ? -53.625 -10.450 61.151 1.00 74.25 363 THR A C 1
ATOM 3080 O O . THR A 1 363 ? -52.444 -10.192 61.369 1.00 74.25 363 THR A O 1
ATOM 3083 N N . GLU A 1 364 ? -54.606 -9.754 61.730 1.00 77.06 364 GLU A N 1
ATOM 3084 C CA . GLU A 1 364 ? -54.353 -8.632 62.636 1.00 77.06 364 GLU A CA 1
ATOM 3085 C C . GLU A 1 364 ? -53.734 -9.107 63.960 1.00 77.06 364 GLU A C 1
ATOM 3087 O O . GLU A 1 364 ? -52.760 -8.522 64.430 1.00 77.06 364 GLU A O 1
ATOM 3092 N N . LYS A 1 365 ? -54.198 -10.242 64.501 1.00 82.38 365 LYS A N 1
ATOM 3093 C CA . LYS A 1 365 ? -53.607 -10.867 65.696 1.00 82.38 365 LYS A CA 1
ATOM 3094 C C . LYS A 1 365 ? -52.184 -11.364 65.461 1.00 82.38 365 LYS A C 1
ATOM 3096 O O . LYS A 1 365 ? -51.357 -11.279 66.367 1.00 82.38 365 LYS A O 1
ATOM 3101 N N . GLU A 1 366 ? -51.880 -11.903 64.284 1.00 83.25 366 GLU A N 1
ATOM 3102 C CA . GLU A 1 366 ? -50.513 -12.306 63.939 1.00 83.25 366 GLU A CA 1
ATOM 3103 C C . GLU A 1 366 ? -49.593 -11.096 63.768 1.00 83.25 366 GLU A C 1
ATOM 3105 O O . GLU A 1 366 ? -48.481 -11.099 64.298 1.00 83.25 366 GLU A O 1
ATOM 3110 N N . LEU A 1 367 ? -50.072 -10.024 63.135 1.00 79.06 367 LEU A N 1
ATOM 3111 C CA . LEU A 1 367 ? -49.330 -8.768 63.042 1.00 79.06 367 LEU A CA 1
ATOM 3112 C C . LEU A 1 367 ? -49.095 -8.135 64.419 1.00 79.06 367 LEU A C 1
ATOM 3114 O O . LEU A 1 367 ? -48.002 -7.636 64.671 1.00 79.06 367 LEU A O 1
ATOM 3118 N N . GLU A 1 368 ? -50.068 -8.179 65.329 1.00 82.81 368 GLU A N 1
ATOM 3119 C CA . GLU A 1 368 ? -49.895 -7.715 66.710 1.00 82.81 368 GLU A CA 1
ATOM 3120 C C . GLU A 1 368 ? -48.901 -8.577 67.497 1.00 82.81 368 GLU A C 1
ATOM 3122 O O . GLU A 1 368 ? -48.050 -8.033 68.201 1.00 82.81 368 GLU A O 1
ATOM 3127 N N . ARG A 1 369 ? -48.935 -9.908 67.345 1.00 92.00 369 ARG A N 1
ATOM 3128 C CA . ARG A 1 369 ? -47.939 -10.804 67.960 1.00 92.00 369 ARG A CA 1
ATOM 3129 C C . ARG A 1 369 ? -46.528 -10.505 67.465 1.00 92.00 369 ARG A C 1
ATOM 3131 O O . ARG A 1 369 ? -45.624 -10.381 68.284 1.00 92.00 369 ARG A O 1
ATOM 3138 N N . LEU A 1 370 ? -46.351 -10.349 66.153 1.00 88.06 370 LEU A N 1
ATOM 3139 C CA . LEU A 1 370 ? -45.053 -10.023 65.557 1.00 88.06 370 LEU A CA 1
ATOM 3140 C C . LEU A 1 370 ? -44.574 -8.630 65.975 1.00 88.06 370 LEU A C 1
ATOM 3142 O O . LEU A 1 370 ? -43.393 -8.450 66.258 1.00 88.06 370 LEU A O 1
ATOM 3146 N N . ARG A 1 371 ? -45.480 -7.649 66.077 1.00 88.88 371 ARG A N 1
ATOM 3147 C CA . ARG A 1 371 ? -45.157 -6.317 66.613 1.00 88.88 371 ARG A CA 1
ATOM 3148 C C . ARG A 1 371 ? -44.676 -6.399 68.060 1.00 88.88 371 ARG A C 1
ATOM 3150 O O . ARG A 1 371 ? -43.653 -5.798 68.373 1.00 88.88 371 ARG A O 1
ATOM 3157 N N . ASN A 1 372 ? -45.353 -7.170 68.909 1.00 91.12 372 ASN A N 1
ATOM 3158 C CA . ASN A 1 372 ? -44.945 -7.353 70.302 1.00 91.12 372 ASN A CA 1
ATOM 3159 C C . ASN A 1 372 ? -43.605 -8.098 70.415 1.00 91.12 372 ASN A C 1
ATOM 3161 O O . ASN A 1 372 ? -42.750 -7.684 71.189 1.00 91.12 372 ASN A O 1
ATOM 3165 N N . GLU A 1 373 ? -43.364 -9.125 69.592 1.00 93.69 373 GLU A N 1
ATOM 3166 C CA . GLU A 1 373 ? -42.080 -9.841 69.581 1.00 93.69 373 GLU A CA 1
ATOM 3167 C C . GLU A 1 373 ? -40.916 -8.936 69.144 1.00 93.69 373 GLU A C 1
ATOM 3169 O O . GLU A 1 373 ? -39.816 -9.021 69.696 1.00 93.69 373 GLU A O 1
ATOM 3174 N N . ILE A 1 374 ? -41.149 -8.041 68.176 1.00 90.12 374 ILE A N 1
ATOM 3175 C CA . ILE A 1 374 ? -40.155 -7.041 67.768 1.00 90.12 374 ILE A CA 1
ATOM 3176 C C . ILE A 1 374 ? -39.846 -6.100 68.937 1.00 90.12 374 ILE A C 1
ATOM 3178 O O . ILE A 1 374 ? -38.670 -5.877 69.218 1.00 90.12 374 ILE A O 1
ATOM 3182 N N . VAL A 1 375 ? -40.870 -5.607 69.642 1.00 93.25 375 VAL A N 1
ATOM 3183 C CA . VAL A 1 375 ? -40.704 -4.709 70.799 1.00 93.25 375 VAL A CA 1
ATOM 3184 C C . VAL A 1 375 ? -39.932 -5.391 71.939 1.00 93.25 375 VAL A C 1
ATOM 3186 O O . VAL A 1 375 ? -38.992 -4.813 72.492 1.00 93.25 375 VAL A O 1
ATOM 3189 N N . ASP A 1 376 ? -40.250 -6.648 72.247 1.00 90.75 376 ASP A N 1
ATOM 3190 C CA . ASP A 1 376 ? -39.548 -7.414 73.281 1.00 90.75 376 ASP A CA 1
ATOM 3191 C C . ASP A 1 376 ? -38.071 -7.642 72.921 1.00 90.75 376 ASP A C 1
ATOM 3193 O O . ASP A 1 376 ? -37.188 -7.506 73.774 1.00 90.75 376 ASP A O 1
ATOM 3197 N N . LYS A 1 377 ? -37.768 -7.939 71.648 1.00 91.38 377 LYS A N 1
ATOM 3198 C CA . LYS A 1 377 ? -36.380 -8.085 71.177 1.00 91.38 377 LYS A CA 1
ATOM 3199 C C . LYS A 1 377 ? -35.626 -6.759 71.161 1.00 91.38 377 LYS A C 1
ATOM 3201 O O . LYS A 1 377 ? -34.438 -6.751 71.493 1.00 91.38 377 LYS A O 1
ATOM 3206 N N . THR A 1 378 ? -36.281 -5.642 70.838 1.00 89.06 378 THR A N 1
ATOM 3207 C CA . THR A 1 378 ? -35.646 -4.318 70.939 1.00 89.06 378 THR A CA 1
ATOM 3208 C C . THR A 1 378 ? -35.288 -3.987 72.383 1.00 89.06 378 THR A C 1
ATOM 3210 O O . THR A 1 378 ? -34.143 -3.631 72.641 1.00 89.06 378 THR A O 1
ATOM 3213 N N . HIS A 1 379 ? -36.174 -4.250 73.347 1.00 90.56 379 HIS A N 1
ATOM 3214 C CA . HIS A 1 379 ? -35.867 -4.037 74.765 1.00 90.56 379 HIS A CA 1
ATOM 3215 C C . HIS A 1 379 ? -34.756 -4.954 75.295 1.00 90.56 379 HIS A C 1
ATOM 3217 O O . HIS A 1 379 ? -33.942 -4.538 76.121 1.00 90.56 379 HIS A O 1
ATOM 3223 N N . GLN A 1 380 ? -34.681 -6.203 74.823 1.00 91.56 380 GLN A N 1
ATOM 3224 C CA . GLN A 1 380 ? -33.552 -7.083 75.149 1.00 91.56 380 GLN A CA 1
ATOM 3225 C C . GLN A 1 380 ? -32.235 -6.543 74.585 1.00 91.56 380 GLN A C 1
ATOM 3227 O O . GLN A 1 380 ? -31.220 -6.570 75.278 1.00 91.56 380 GLN A O 1
ATOM 3232 N N . THR A 1 381 ? -32.262 -6.013 73.363 1.00 89.25 381 THR A N 1
ATOM 3233 C CA . THR A 1 381 ? -31.085 -5.421 72.715 1.00 89.25 381 THR A CA 1
ATOM 3234 C C . THR A 1 381 ? -30.613 -4.181 73.471 1.00 89.25 381 THR A C 1
ATOM 3236 O O . THR A 1 381 ? -29.447 -4.116 73.843 1.00 89.25 381 THR A O 1
ATOM 3239 N N . GLU A 1 382 ? -31.521 -3.267 73.819 1.00 90.44 382 GLU A N 1
ATOM 3240 C CA . GLU A 1 382 ? -31.225 -2.087 74.647 1.00 90.44 382 GLU A CA 1
ATOM 3241 C C . GLU A 1 382 ? -30.624 -2.479 76.007 1.00 90.44 382 GLU A C 1
ATOM 3243 O O . GLU A 1 382 ? -29.666 -1.867 76.482 1.00 90.44 382 GLU A O 1
ATOM 3248 N N . ARG A 1 383 ? -31.142 -3.544 76.636 1.00 92.75 383 ARG A N 1
ATOM 3249 C CA . ARG A 1 383 ? -30.591 -4.063 77.894 1.00 92.75 383 ARG A CA 1
ATOM 3250 C C . ARG A 1 383 ? -29.155 -4.563 77.724 1.00 92.75 383 ARG A C 1
ATOM 3252 O O . ARG A 1 383 ? -28.316 -4.253 78.570 1.00 92.75 383 ARG A O 1
ATOM 3259 N N . PHE A 1 384 ? -28.866 -5.305 76.654 1.00 91.31 384 PHE A N 1
ATOM 3260 C CA . PHE A 1 384 ? -27.508 -5.767 76.361 1.00 91.31 384 PHE A CA 1
ATOM 3261 C C . PHE A 1 384 ? -26.570 -4.611 76.007 1.00 91.31 384 PHE A C 1
ATOM 3263 O O . PHE A 1 384 ? -25.418 -4.613 76.428 1.00 91.31 384 PHE A O 1
ATOM 3270 N N . GLU A 1 385 ? -27.043 -3.594 75.291 1.00 90.94 385 GLU A N 1
ATOM 3271 C CA . GLU A 1 385 ? -26.252 -2.399 74.983 1.00 90.94 385 GLU A CA 1
ATOM 3272 C C . GLU A 1 385 ? -25.876 -1.623 76.249 1.00 90.94 385 GLU A C 1
ATOM 3274 O O . GLU A 1 385 ? -24.717 -1.232 76.413 1.00 90.94 385 GLU A O 1
ATOM 3279 N N . MET A 1 386 ? -26.814 -1.472 77.188 1.00 90.69 386 MET A N 1
ATOM 3280 C CA . MET A 1 386 ? -26.539 -0.861 78.490 1.00 90.69 386 MET A CA 1
ATOM 3281 C C . MET A 1 386 ? -25.545 -1.680 79.320 1.00 90.69 386 MET A C 1
ATOM 3283 O O . MET A 1 386 ? -24.660 -1.101 79.951 1.00 90.69 386 MET A O 1
ATOM 3287 N N . GLU A 1 387 ? -25.639 -3.010 79.297 1.00 92.81 387 GLU A N 1
ATOM 3288 C CA . GLU A 1 387 ? -24.678 -3.901 79.961 1.00 92.81 387 GLU A CA 1
ATOM 3289 C C . GLU A 1 387 ? -23.282 -3.795 79.326 1.00 92.81 387 GLU A C 1
ATOM 3291 O O . GLU A 1 387 ? -22.281 -3.677 80.030 1.00 92.81 387 GLU A O 1
ATOM 3296 N N . ILE A 1 388 ? -23.201 -3.724 77.994 1.00 90.94 388 ILE A N 1
ATOM 3297 C CA . ILE A 1 388 ? -21.942 -3.503 77.273 1.00 90.94 388 ILE A CA 1
ATOM 3298 C C . ILE A 1 388 ? -21.327 -2.151 77.647 1.00 90.94 388 ILE A C 1
ATOM 3300 O O . ILE A 1 388 ? -20.111 -2.069 77.825 1.00 90.94 388 ILE A O 1
ATOM 3304 N N . LEU A 1 389 ? -22.126 -1.087 77.761 1.00 90.81 389 LEU A N 1
ATOM 3305 C CA . LEU A 1 389 ? -21.635 0.228 78.181 1.00 90.81 389 LEU A CA 1
ATOM 3306 C C . LEU A 1 389 ? -21.107 0.201 79.619 1.00 90.81 389 LEU A C 1
ATOM 3308 O O . LEU A 1 389 ? -20.010 0.697 79.865 1.00 90.81 389 LEU A O 1
ATOM 3312 N N . GLN A 1 390 ? -21.819 -0.449 80.543 1.00 91.56 390 GLN A N 1
ATOM 3313 C CA . GLN A 1 390 ? -21.358 -0.629 81.924 1.00 91.56 390 GLN A CA 1
ATOM 3314 C C . GLN A 1 390 ? -20.043 -1.414 81.988 1.00 91.56 390 GLN A C 1
ATOM 3316 O O . GLN A 1 390 ? -19.100 -0.978 82.645 1.00 91.56 390 GLN A O 1
ATOM 3321 N N . LEU A 1 391 ? -19.936 -2.520 81.248 1.00 90.50 391 LEU A N 1
ATOM 3322 C CA . LEU A 1 391 ? -18.710 -3.317 81.177 1.00 90.50 391 LEU A CA 1
ATOM 3323 C C . LEU A 1 391 ? -17.552 -2.536 80.547 1.00 90.50 391 LEU A C 1
ATOM 3325 O O . LEU A 1 391 ? -16.411 -2.667 80.984 1.00 90.50 391 LEU A O 1
ATOM 3329 N N . LYS A 1 392 ? -17.817 -1.699 79.538 1.00 89.12 392 LYS A N 1
ATOM 3330 C CA . LYS A 1 392 ? -16.802 -0.813 78.951 1.00 89.12 392 LYS A CA 1
ATOM 3331 C C . LYS A 1 392 ? -16.317 0.226 79.957 1.00 89.12 392 LYS A C 1
ATOM 3333 O O . LYS A 1 392 ? -15.106 0.413 80.066 1.00 89.12 392 LYS A O 1
ATOM 3338 N N . ASP A 1 393 ? -17.222 0.841 80.712 1.00 89.31 393 ASP A N 1
ATOM 3339 C CA . ASP A 1 393 ? -16.872 1.781 81.777 1.00 89.31 393 ASP A CA 1
ATOM 3340 C C . ASP A 1 393 ? -16.085 1.094 82.897 1.00 89.31 393 ASP A C 1
ATOM 3342 O O . ASP A 1 393 ? -15.122 1.660 83.409 1.00 89.31 393 ASP A O 1
ATOM 3346 N N . GLU A 1 394 ? -16.433 -0.140 83.261 1.00 90.00 394 GLU A N 1
ATOM 3347 C CA . GLU A 1 394 ? -15.666 -0.938 84.218 1.00 90.00 394 GLU A CA 1
ATOM 3348 C C . GLU A 1 394 ? -14.274 -1.269 83.689 1.00 90.00 394 GLU A C 1
ATOM 3350 O O . GLU A 1 394 ? -13.293 -1.034 84.389 1.00 90.00 394 GLU A O 1
ATOM 3355 N N . ILE A 1 395 ? -14.151 -1.751 82.449 1.00 85.69 395 ILE A N 1
ATOM 3356 C CA . ILE A 1 395 ? -12.854 -2.000 81.802 1.00 85.69 395 ILE A CA 1
ATOM 3357 C C . ILE A 1 395 ? -12.020 -0.720 81.777 1.00 85.69 395 ILE A C 1
ATOM 3359 O O . ILE A 1 395 ? -10.817 -0.770 82.030 1.00 85.69 395 ILE A O 1
ATOM 3363 N N . GLN A 1 396 ? -12.639 0.423 81.489 1.00 84.38 396 GLN A N 1
ATOM 3364 C CA . GLN A 1 396 ? -11.953 1.706 81.466 1.00 84.38 396 GLN A CA 1
ATOM 3365 C C . GLN A 1 396 ? -11.491 2.108 82.872 1.00 84.38 396 GLN A C 1
ATOM 3367 O O . GLN A 1 396 ? -10.324 2.440 83.053 1.00 84.38 396 GLN A O 1
ATOM 3372 N N . ARG A 1 397 ? -12.334 1.933 83.897 1.00 85.31 397 ARG A N 1
ATOM 3373 C CA . ARG A 1 397 ? -11.943 2.109 85.306 1.00 85.31 397 ARG A CA 1
ATOM 3374 C C . ARG A 1 397 ? -10.811 1.160 85.710 1.00 85.31 397 ARG A C 1
ATOM 3376 O O . ARG A 1 397 ? -9.897 1.590 86.409 1.00 85.31 397 ARG A O 1
ATOM 3383 N N . TRP A 1 398 ? -10.816 -0.094 85.256 1.00 79.31 398 TRP A N 1
ATOM 3384 C CA . TRP A 1 398 ? -9.737 -1.059 85.502 1.00 79.31 398 TRP A CA 1
ATOM 3385 C C . TRP A 1 398 ? -8.436 -0.683 84.785 1.00 79.31 398 TRP A C 1
ATOM 3387 O O . TRP A 1 398 ? -7.364 -0.858 85.356 1.00 79.31 398 TRP A O 1
ATOM 3397 N N . LYS A 1 399 ? -8.511 -0.134 83.567 1.00 77.50 399 LYS A N 1
ATOM 3398 C CA . LYS A 1 399 ? -7.346 0.388 82.833 1.00 77.50 399 LYS A CA 1
ATOM 3399 C C . LYS A 1 399 ? -6.762 1.638 83.489 1.00 77.50 399 LYS A C 1
ATOM 3401 O O . LYS A 1 399 ? -5.542 1.774 83.561 1.00 77.50 399 LYS A O 1
ATOM 3406 N N . ASP A 1 400 ? -7.625 2.527 83.970 1.00 78.31 400 ASP A N 1
ATOM 3407 C CA . ASP A 1 400 ? -7.232 3.803 84.573 1.00 78.31 400 ASP A CA 1
ATOM 3408 C C . ASP A 1 400 ? -6.741 3.629 86.019 1.00 78.31 400 ASP A C 1
ATOM 3410 O O . ASP A 1 400 ? -5.941 4.424 86.525 1.00 78.31 400 ASP A O 1
ATOM 3414 N N . THR A 1 401 ? -7.144 2.540 86.677 1.00 76.12 401 THR A N 1
ATOM 3415 C CA . THR A 1 401 ? -6.582 2.142 87.965 1.00 76.12 401 THR A CA 1
ATOM 3416 C C . THR A 1 401 ? -5.200 1.526 87.747 1.00 76.12 401 THR A C 1
ATOM 3418 O O . THR A 1 401 ? -5.050 0.336 87.481 1.00 76.12 401 THR A O 1
ATOM 3421 N N . LYS A 1 402 ? -4.150 2.343 87.882 1.00 58.31 402 LYS A N 1
ATOM 3422 C CA . LYS A 1 402 ? -2.763 1.852 87.907 1.00 58.31 402 LYS A CA 1
ATOM 3423 C C . LYS A 1 402 ? -2.602 0.797 89.017 1.00 58.31 402 LYS A C 1
ATOM 3425 O O . LYS A 1 402 ? -3.049 1.052 90.139 1.00 58.31 402 LYS A O 1
ATOM 3430 N N . PRO A 1 403 ? -1.934 -0.347 88.773 1.00 60.44 403 PRO A N 1
ATOM 3431 C CA . PRO A 1 403 ? -1.685 -1.320 89.830 1.00 60.44 403 PRO A CA 1
ATOM 3432 C C . PRO A 1 403 ? -0.831 -0.673 90.929 1.00 60.44 403 PRO A C 1
ATOM 3434 O O . PRO A 1 403 ? 0.220 -0.093 90.651 1.00 60.44 403 PRO A O 1
ATOM 3437 N N . GLN A 1 404 ? -1.283 -0.753 92.184 1.00 48.50 404 GLN A N 1
ATOM 3438 C CA . GLN A 1 404 ? -0.483 -0.337 93.335 1.00 48.50 404 GLN A CA 1
ATOM 3439 C C . GLN A 1 404 ? 0.698 -1.299 93.495 1.00 48.50 404 GLN A C 1
ATOM 3441 O O . GLN A 1 404 ? 0.580 -2.366 94.092 1.00 48.50 404 GLN A O 1
ATOM 3446 N N . ILE A 1 405 ? 1.853 -0.916 92.953 1.00 54.62 405 ILE A N 1
ATOM 3447 C CA . ILE A 1 405 ? 3.118 -1.608 93.190 1.00 54.62 405 ILE A CA 1
ATOM 3448 C C . ILE A 1 405 ? 3.586 -1.219 94.598 1.00 54.62 405 ILE A C 1
ATOM 3450 O O . ILE A 1 405 ? 4.194 -0.170 94.798 1.00 54.62 405 ILE A O 1
ATOM 3454 N N . GLN A 1 406 ? 3.281 -2.059 95.589 1.00 41.88 406 GLN A N 1
ATOM 3455 C CA . GLN A 1 406 ? 4.031 -2.084 96.843 1.00 41.88 406 GLN A CA 1
ATOM 3456 C C . GLN A 1 406 ? 5.347 -2.818 96.577 1.00 41.88 406 GLN A C 1
ATOM 3458 O O . GLN A 1 406 ? 5.391 -4.047 96.569 1.00 41.88 406 GLN A O 1
ATOM 3463 N N . THR A 1 407 ? 6.431 -2.082 96.349 1.00 51.97 407 THR A N 1
ATOM 3464 C CA . THR A 1 407 ? 7.780 -2.652 96.379 1.00 51.97 407 THR A CA 1
ATOM 3465 C C . THR A 1 407 ? 8.120 -3.031 97.819 1.00 51.97 407 THR A C 1
ATOM 3467 O O . THR A 1 407 ? 8.506 -2.195 98.632 1.00 51.97 407 THR A O 1
ATOM 3470 N N . LYS A 1 408 ? 7.954 -4.315 98.144 1.00 40.50 408 LYS A N 1
ATOM 3471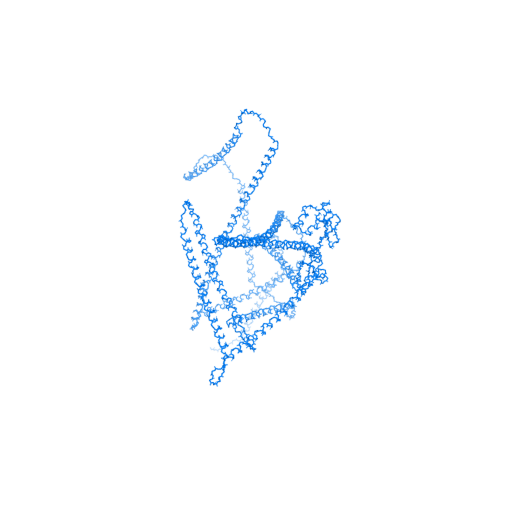 C CA . LYS A 1 408 ? 8.641 -4.965 99.261 1.00 40.50 408 LYS A CA 1
ATOM 3472 C C . LYS A 1 408 ? 9.773 -5.794 98.674 1.00 40.50 408 LYS A C 1
ATOM 3474 O O . LYS A 1 408 ? 9.523 -6.767 97.970 1.00 40.50 408 LYS A O 1
ATOM 3479 N N . GLU A 1 409 ? 11.007 -5.393 98.955 1.00 48.25 409 GLU A N 1
ATOM 3480 C CA . GLU A 1 409 ? 12.170 -6.254 98.772 1.00 48.25 409 GLU A CA 1
ATOM 3481 C C . GLU A 1 409 ? 12.029 -7.452 99.715 1.00 48.25 409 GLU A C 1
ATOM 3483 O O . GLU A 1 409 ? 12.123 -7.310 100.934 1.00 48.25 409 GLU A O 1
ATOM 3488 N N . VAL A 1 410 ? 11.768 -8.633 99.155 1.00 35.03 410 VAL A N 1
ATOM 3489 C CA . VAL A 1 410 ? 11.954 -9.909 99.845 1.00 35.03 410 VAL A CA 1
ATOM 3490 C C . VAL A 1 410 ? 12.640 -10.869 98.881 1.00 35.03 410 VAL A C 1
ATOM 3492 O O . VAL A 1 410 ? 12.264 -11.019 97.722 1.00 35.03 410 VAL A O 1
ATOM 3495 N N . VAL A 1 411 ? 13.709 -11.441 99.416 1.00 32.66 411 VAL A N 1
ATOM 3496 C CA . VAL A 1 411 ? 14.670 -12.385 98.855 1.00 32.66 411 VAL A CA 1
ATOM 3497 C C . VAL A 1 411 ? 14.005 -13.619 98.223 1.00 32.66 411 VAL A C 1
ATOM 3499 O O . VAL A 1 411 ? 13.000 -14.097 98.732 1.00 32.66 411 VAL A O 1
ATOM 3502 N N . ASN A 1 412 ? 14.628 -14.099 97.134 1.00 39.56 412 ASN A N 1
ATOM 3503 C CA . ASN A 1 412 ? 14.574 -15.426 96.493 1.00 39.56 412 ASN A CA 1
ATOM 3504 C C . ASN A 1 412 ? 13.519 -16.440 96.974 1.00 39.56 412 ASN A C 1
ATOM 3506 O O . ASN A 1 412 ? 13.558 -16.834 98.130 1.00 39.56 412 ASN A O 1
ATOM 3510 N N . GLU A 1 413 ? 12.794 -17.049 96.022 1.00 36.62 413 GLU A N 1
ATOM 3511 C CA . GLU A 1 413 ? 12.778 -18.514 95.819 1.00 36.62 413 GLU A CA 1
ATOM 3512 C C . GLU A 1 413 ? 12.002 -18.929 94.543 1.00 36.62 413 GLU A C 1
ATOM 3514 O O . GLU A 1 413 ? 10.808 -18.700 94.414 1.00 36.62 413 GLU A O 1
ATOM 3519 N N . ILE A 1 414 ? 12.747 -19.542 93.609 1.00 39.62 414 ILE A N 1
ATOM 3520 C CA . ILE A 1 414 ? 12.402 -20.639 92.677 1.00 39.62 414 ILE A CA 1
ATOM 3521 C C . ILE A 1 414 ? 11.136 -20.510 91.799 1.00 39.62 414 ILE A C 1
ATOM 3523 O O . ILE A 1 414 ? 10.020 -20.615 92.278 1.00 39.62 414 ILE A O 1
ATOM 3527 N N . LEU A 1 415 ? 11.337 -20.531 90.472 1.00 37.28 415 LEU A N 1
ATOM 3528 C CA . LEU A 1 415 ? 10.762 -21.551 89.571 1.00 37.28 415 LEU A CA 1
ATOM 3529 C C . LEU A 1 415 ? 11.589 -21.595 88.275 1.00 37.28 415 LEU A C 1
ATOM 3531 O O . LEU A 1 415 ? 11.532 -20.707 87.428 1.00 37.28 415 LEU A O 1
ATOM 3535 N N . GLN A 1 416 ? 12.417 -22.634 88.160 1.00 46.00 416 GLN A N 1
ATOM 3536 C CA . GLN A 1 416 ? 13.177 -22.955 86.955 1.00 46.00 416 GLN A CA 1
ATOM 3537 C C . GLN A 1 416 ? 12.209 -23.287 85.811 1.00 46.00 416 GLN A C 1
ATOM 3539 O O . GLN A 1 416 ? 11.691 -24.399 85.747 1.00 46.00 416 GLN A O 1
ATOM 3544 N N . TYR A 1 417 ? 12.027 -22.367 84.866 1.00 41.09 417 TYR A N 1
ATOM 3545 C CA . TYR A 1 417 ? 11.708 -22.762 83.498 1.00 41.09 417 TYR A CA 1
ATOM 3546 C C . TYR A 1 417 ? 13.023 -23.200 82.844 1.00 41.09 417 TYR A C 1
ATOM 3548 O O . TYR A 1 417 ? 13.881 -22.378 82.523 1.00 41.09 417 TYR A O 1
ATOM 3556 N N . ARG A 1 418 ? 13.223 -24.517 82.710 1.00 47.03 418 ARG A N 1
ATOM 3557 C CA . ARG A 1 418 ? 14.232 -25.055 81.791 1.00 47.03 418 ARG A CA 1
ATOM 3558 C C . ARG A 1 418 ? 13.720 -24.811 80.375 1.00 47.03 418 ARG A C 1
ATOM 3560 O O . ARG A 1 418 ? 12.956 -25.612 79.852 1.00 47.03 418 ARG A O 1
ATOM 3567 N N . GLU A 1 419 ? 14.127 -23.703 79.774 1.00 47.84 419 GLU A N 1
ATOM 3568 C CA . GLU A 1 419 ? 14.189 -23.629 78.318 1.00 47.84 419 GLU A CA 1
ATOM 3569 C C . GLU A 1 419 ? 15.242 -24.642 77.853 1.00 47.84 419 GLU A C 1
ATOM 3571 O O . GLU A 1 419 ? 16.336 -24.714 78.426 1.00 47.84 419 GLU A O 1
ATOM 3576 N N . ASP A 1 420 ? 14.891 -25.473 76.873 1.00 56.38 420 ASP A N 1
ATOM 3577 C CA . ASP A 1 420 ? 15.780 -26.503 76.345 1.00 56.38 420 ASP A CA 1
ATOM 3578 C C . ASP A 1 420 ? 17.143 -25.898 75.944 1.00 56.38 420 ASP A C 1
ATOM 3580 O O . ASP A 1 420 ? 17.199 -24.924 75.191 1.00 56.38 420 ASP A O 1
ATOM 3584 N N . PRO A 1 421 ? 18.280 -26.464 76.394 1.00 66.88 421 PRO A N 1
ATOM 3585 C CA . PRO A 1 421 ? 19.604 -25.890 76.132 1.00 66.88 421 PRO A CA 1
ATOM 3586 C C . PRO A 1 421 ? 19.917 -25.794 74.632 1.00 66.88 421 PRO A C 1
ATOM 3588 O O . PRO A 1 421 ? 20.634 -24.895 74.203 1.00 66.88 421 PRO A O 1
ATOM 3591 N N . LYS A 1 422 ? 19.312 -26.665 73.817 1.00 59.41 422 LYS A N 1
ATOM 3592 C CA . LYS A 1 422 ? 19.518 -26.712 72.366 1.00 59.41 422 LYS A CA 1
ATOM 3593 C C . LYS A 1 422 ? 18.898 -25.523 71.634 1.00 59.41 422 LYS A C 1
ATOM 3595 O O . LYS A 1 422 ? 19.539 -24.974 70.748 1.00 59.41 422 LYS A O 1
ATOM 3600 N N . THR A 1 423 ? 17.703 -25.071 72.021 1.00 64.12 423 THR A N 1
ATOM 3601 C CA . THR A 1 423 ? 17.071 -23.900 71.385 1.00 64.12 423 THR A CA 1
ATOM 3602 C C . THR A 1 423 ? 17.788 -22.610 71.766 1.00 64.12 423 THR A C 1
ATOM 3604 O O . THR A 1 423 ? 17.925 -21.712 70.936 1.00 64.12 423 THR A O 1
ATOM 3607 N N . ARG A 1 424 ? 18.342 -22.528 72.981 1.00 68.19 424 ARG A N 1
ATOM 3608 C CA . ARG A 1 424 ? 19.181 -21.397 73.395 1.00 68.19 424 ARG A CA 1
ATOM 3609 C C . ARG A 1 424 ? 20.530 -21.379 72.671 1.00 68.19 424 ARG A C 1
ATOM 3611 O O . ARG A 1 424 ? 20.927 -20.326 72.179 1.00 68.19 424 ARG A O 1
ATOM 3618 N N . GLU A 1 425 ? 21.189 -22.529 72.531 1.00 74.06 425 GLU A N 1
ATOM 3619 C CA . GLU A 1 425 ? 22.427 -22.661 71.749 1.00 74.06 425 GLU A CA 1
ATOM 3620 C C . GLU A 1 425 ? 22.204 -22.361 70.260 1.00 74.06 425 GLU A C 1
ATOM 3622 O O . GLU A 1 425 ? 23.029 -21.687 69.641 1.00 74.06 425 GLU A O 1
ATOM 3627 N N . GLU A 1 426 ? 21.075 -22.784 69.686 1.00 73.56 426 GLU A N 1
ATOM 3628 C CA . GLU A 1 426 ? 20.707 -22.479 68.303 1.00 73.56 426 GLU A CA 1
ATOM 3629 C C . GLU A 1 426 ? 20.442 -20.986 68.108 1.00 73.56 426 GLU A C 1
ATOM 3631 O O . GLU A 1 426 ? 21.013 -20.388 67.195 1.00 73.56 426 GLU A O 1
ATOM 3636 N N . ILE A 1 427 ? 19.676 -20.348 68.998 1.00 75.31 427 ILE A N 1
ATOM 3637 C CA . ILE A 1 427 ? 19.435 -18.899 68.960 1.00 75.31 427 ILE A CA 1
ATOM 3638 C C . ILE A 1 427 ? 20.743 -18.123 69.151 1.00 75.31 427 ILE A C 1
ATOM 3640 O O . ILE A 1 427 ? 20.983 -17.145 68.443 1.00 75.31 427 ILE A O 1
ATOM 3644 N N . GLU A 1 428 ? 21.624 -18.549 70.055 1.00 74.88 428 GLU A N 1
ATOM 3645 C CA . GLU A 1 428 ? 22.940 -17.931 70.231 1.00 74.88 428 GLU A CA 1
ATOM 3646 C C . GLU A 1 428 ? 23.856 -18.161 69.025 1.00 74.88 428 GLU A C 1
ATOM 3648 O O . GLU A 1 428 ? 24.625 -17.269 68.665 1.00 74.88 428 GLU A O 1
ATOM 3653 N N . SER A 1 429 ? 23.762 -19.314 68.358 1.00 77.94 429 SER A N 1
ATOM 3654 C CA . SER A 1 429 ? 24.498 -19.590 67.121 1.00 77.94 429 SER A CA 1
ATOM 3655 C C . SER A 1 429 ? 23.989 -18.740 65.956 1.00 77.94 429 SER A C 1
ATOM 3657 O O . SER A 1 429 ? 24.792 -18.232 65.177 1.00 77.94 429 SER A O 1
ATOM 3659 N N . LEU A 1 430 ? 22.674 -18.523 65.857 1.00 78.06 430 LEU A N 1
ATOM 3660 C CA . LEU A 1 430 ? 22.054 -17.689 64.831 1.00 78.06 430 LEU A CA 1
ATOM 3661 C C . LEU A 1 430 ? 22.341 -16.210 65.081 1.00 78.06 430 LEU A C 1
ATOM 3663 O O . LEU A 1 430 ? 22.673 -15.494 64.141 1.00 78.06 430 LEU A O 1
ATOM 3667 N N . LYS A 1 431 ? 22.320 -15.762 66.343 1.00 76.44 431 LYS A N 1
ATOM 3668 C CA . LYS A 1 431 ? 22.762 -14.413 66.724 1.00 76.44 431 LYS A CA 1
ATOM 3669 C C . LYS A 1 431 ? 24.246 -14.200 66.423 1.00 76.44 431 LYS A C 1
ATOM 3671 O O . LYS A 1 431 ? 24.598 -13.148 65.899 1.00 76.44 431 LYS A O 1
ATOM 3676 N N . ARG A 1 432 ? 25.105 -15.198 66.676 1.00 82.88 432 ARG A N 1
ATOM 3677 C CA . ARG A 1 432 ? 26.529 -15.151 66.295 1.00 82.88 432 ARG A CA 1
ATOM 3678 C C . ARG A 1 432 ? 26.721 -15.104 64.780 1.00 82.88 432 ARG A C 1
ATOM 3680 O O . ARG A 1 432 ? 27.446 -14.239 64.310 1.00 82.88 432 ARG A O 1
ATOM 3687 N N . LYS A 1 433 ? 26.019 -15.942 64.012 1.00 80.75 433 LYS A N 1
ATOM 3688 C CA . LYS A 1 433 ? 26.072 -15.937 62.538 1.00 80.75 433 LYS A CA 1
ATOM 3689 C C . LYS A 1 433 ? 25.565 -14.623 61.941 1.00 80.75 433 LYS A C 1
ATOM 3691 O O . LYS A 1 433 ? 26.162 -14.116 61.000 1.00 80.75 433 LYS A O 1
ATOM 3696 N N . LEU A 1 434 ? 24.502 -14.046 62.503 1.00 81.94 434 LEU A N 1
ATOM 3697 C CA . LEU A 1 434 ? 23.987 -12.744 62.080 1.00 81.94 434 LEU A CA 1
ATOM 3698 C C . LEU A 1 434 ? 24.989 -11.621 62.383 1.00 81.94 434 LEU A C 1
ATOM 3700 O O . LEU A 1 434 ? 25.232 -10.779 61.524 1.00 81.94 434 LEU A O 1
ATOM 3704 N N . ALA A 1 435 ? 25.609 -11.638 63.567 1.00 81.50 435 ALA A N 1
ATOM 3705 C CA . ALA A 1 435 ? 26.647 -10.676 63.931 1.00 81.50 435 ALA A CA 1
ATOM 3706 C C . ALA A 1 435 ? 27.914 -10.828 63.066 1.00 81.50 435 ALA A C 1
ATOM 3708 O O . ALA A 1 435 ? 28.517 -9.830 62.680 1.00 81.50 435 ALA A O 1
ATOM 3709 N N . GLU A 1 436 ? 28.303 -12.056 62.713 1.00 81.56 436 GLU A N 1
ATOM 3710 C CA . GLU A 1 436 ? 29.422 -12.331 61.803 1.00 81.56 436 GLU A CA 1
ATOM 3711 C C . GLU A 1 436 ? 29.133 -11.864 60.371 1.00 81.56 436 GLU A C 1
ATOM 3713 O O . GLU A 1 436 ? 30.004 -11.261 59.751 1.00 81.56 436 GLU A O 1
ATOM 3718 N N . GLU A 1 437 ? 27.919 -12.066 59.851 1.00 75.56 437 GLU A N 1
ATOM 3719 C CA . GLU A 1 437 ? 27.517 -11.563 58.529 1.00 75.56 437 GLU A CA 1
ATOM 3720 C C . GLU A 1 437 ? 27.423 -10.031 58.487 1.00 75.56 437 GLU A C 1
ATOM 3722 O O . GLU A 1 437 ? 27.866 -9.402 57.524 1.00 75.56 437 GLU A O 1
ATOM 3727 N N . GLN A 1 438 ? 26.924 -9.401 59.553 1.00 76.06 438 GLN A N 1
ATOM 3728 C CA . GLN A 1 438 ? 26.937 -7.941 59.682 1.00 76.06 438 GLN A CA 1
ATOM 3729 C C . GLN A 1 438 ? 28.367 -7.393 59.753 1.00 76.06 438 GLN A C 1
ATOM 3731 O O . GLN A 1 438 ? 28.676 -6.397 59.098 1.00 76.06 438 GLN A O 1
ATOM 3736 N N . ARG A 1 439 ? 29.265 -8.073 60.477 1.00 80.31 439 ARG A N 1
ATOM 3737 C CA . ARG A 1 439 ? 30.684 -7.710 60.542 1.00 80.31 439 ARG A CA 1
ATOM 3738 C C . ARG A 1 439 ? 31.381 -7.885 59.191 1.00 80.31 439 ARG A C 1
ATOM 3740 O O . ARG A 1 439 ? 32.079 -6.976 58.770 1.00 80.31 439 ARG A O 1
ATOM 3747 N N . ARG A 1 440 ? 31.115 -8.975 58.462 1.00 81.44 440 ARG A N 1
ATOM 3748 C CA . ARG A 1 440 ? 31.634 -9.190 57.097 1.00 81.44 440 ARG A CA 1
ATOM 3749 C C . ARG A 1 440 ? 31.173 -8.113 56.121 1.00 81.44 440 ARG A C 1
ATOM 3751 O O . ARG A 1 440 ? 31.963 -7.683 55.289 1.00 81.44 440 ARG A O 1
ATOM 3758 N N . ARG A 1 441 ? 29.919 -7.657 56.213 1.00 76.06 441 ARG A N 1
ATOM 3759 C CA . ARG A 1 441 ? 29.434 -6.543 55.381 1.00 76.06 441 ARG A CA 1
ATOM 3760 C C . ARG A 1 441 ? 30.152 -5.234 55.693 1.00 76.06 441 ARG A C 1
ATOM 3762 O O . ARG A 1 441 ? 30.583 -4.567 54.759 1.00 76.06 441 ARG A O 1
ATOM 3769 N N . LEU A 1 442 ? 30.334 -4.915 56.973 1.00 81.38 442 LEU A N 1
ATOM 3770 C CA . LEU A 1 442 ? 31.095 -3.737 57.401 1.00 81.38 442 LEU A CA 1
ATOM 3771 C C . LEU A 1 442 ? 32.571 -3.820 56.983 1.00 81.38 442 LEU A C 1
ATOM 3773 O O . LEU A 1 442 ? 33.130 -2.831 56.520 1.00 81.38 442 LEU A O 1
ATOM 3777 N N . ASP A 1 443 ? 33.195 -4.993 57.087 1.00 83.81 443 ASP A N 1
ATOM 3778 C CA . ASP A 1 443 ? 34.580 -5.206 56.660 1.00 83.81 443 ASP A CA 1
ATOM 3779 C C . ASP A 1 443 ? 34.722 -5.047 55.134 1.00 83.81 443 ASP A C 1
ATOM 3781 O O . ASP A 1 443 ? 35.635 -4.364 54.678 1.00 83.81 443 ASP A O 1
ATOM 3785 N N . LEU A 1 444 ? 33.775 -5.564 54.339 1.00 80.56 444 LEU A N 1
ATOM 3786 C CA . LEU A 1 444 ? 33.747 -5.373 52.881 1.00 80.56 444 LEU A CA 1
ATOM 3787 C C . LEU A 1 444 ? 33.511 -3.909 52.475 1.00 80.56 444 LEU A C 1
ATOM 3789 O O . LEU A 1 444 ? 34.094 -3.445 51.494 1.00 80.56 444 LEU A O 1
ATOM 3793 N N . GLU A 1 445 ? 32.668 -3.171 53.200 1.00 79.25 445 GLU A N 1
ATOM 3794 C CA . GLU A 1 445 ? 32.477 -1.731 52.981 1.00 79.25 445 GLU A CA 1
ATOM 3795 C C . GLU A 1 445 ? 33.743 -0.936 53.331 1.00 79.25 445 GLU A C 1
ATOM 3797 O O . GLU A 1 445 ? 34.169 -0.084 52.548 1.00 79.25 445 GLU A O 1
ATOM 3802 N N . ASN A 1 446 ? 34.414 -1.273 54.435 1.00 83.00 446 ASN A N 1
ATOM 3803 C CA . ASN A 1 446 ? 35.692 -0.670 54.816 1.00 83.00 446 ASN A CA 1
ATOM 3804 C C . ASN A 1 446 ? 36.816 -1.005 53.816 1.00 83.00 446 ASN A C 1
ATOM 3806 O O . ASN A 1 446 ? 37.620 -0.140 53.459 1.00 83.00 446 ASN A O 1
ATOM 3810 N N . GLU A 1 447 ? 36.879 -2.235 53.304 1.00 83.38 447 GLU A N 1
ATOM 3811 C CA . GLU A 1 447 ? 37.827 -2.629 52.254 1.00 83.38 447 GLU A CA 1
ATOM 3812 C C . GLU A 1 447 ? 37.572 -1.882 50.940 1.00 83.38 447 GLU A C 1
ATOM 3814 O O . GLU A 1 447 ? 38.519 -1.435 50.288 1.00 83.38 447 GLU A O 1
ATOM 3819 N N . ARG A 1 448 ? 36.305 -1.676 50.561 1.00 83.19 448 ARG A N 1
ATOM 3820 C CA . ARG A 1 448 ? 35.946 -0.847 49.399 1.00 83.19 448 ARG A CA 1
ATOM 3821 C C . ARG A 1 448 ? 36.386 0.600 49.592 1.00 83.19 448 ARG A C 1
ATOM 3823 O O . ARG A 1 448 ? 37.068 1.126 48.717 1.00 83.19 448 ARG A O 1
ATOM 3830 N N . ALA A 1 449 ? 36.100 1.198 50.748 1.00 77.50 449 ALA A N 1
ATOM 3831 C CA . ALA A 1 449 ? 36.506 2.567 51.061 1.00 77.50 449 ALA A CA 1
ATOM 3832 C C . ALA A 1 449 ? 38.038 2.737 51.058 1.00 77.50 449 ALA A C 1
ATOM 3834 O O . ALA A 1 449 ? 38.567 3.686 50.478 1.00 77.50 449 ALA A O 1
ATOM 3835 N N . THR A 1 450 ? 38.785 1.788 51.634 1.00 82.06 450 THR A N 1
ATOM 3836 C CA . THR A 1 450 ? 40.260 1.834 51.612 1.00 82.06 450 THR A CA 1
ATOM 3837 C C . THR A 1 450 ? 40.836 1.608 50.213 1.00 82.06 450 THR A C 1
ATOM 3839 O O . THR A 1 450 ? 41.868 2.192 49.877 1.00 82.06 450 THR A O 1
ATOM 3842 N N . ASN A 1 451 ? 40.194 0.793 49.373 1.00 74.94 451 ASN A N 1
ATOM 3843 C CA . ASN A 1 451 ? 40.602 0.601 47.983 1.00 74.94 451 ASN A CA 1
ATOM 3844 C C . ASN A 1 451 ? 40.300 1.830 47.118 1.00 74.94 451 ASN A C 1
ATOM 3846 O O . ASN A 1 451 ? 41.150 2.217 46.316 1.00 74.94 451 ASN A O 1
ATOM 3850 N N . GLU A 1 452 ? 39.154 2.483 47.309 1.00 79.88 452 GLU A N 1
ATOM 3851 C CA . GLU A 1 452 ? 38.832 3.756 46.658 1.00 79.88 452 GLU A CA 1
ATOM 3852 C C . GLU A 1 452 ? 39.826 4.858 47.038 1.00 79.88 452 GLU A C 1
ATOM 3854 O O . GLU A 1 452 ? 40.321 5.565 46.157 1.00 79.88 452 GLU A O 1
ATOM 3859 N N . GLU A 1 453 ? 40.205 4.956 48.314 1.00 80.69 453 GLU A N 1
ATOM 3860 C CA . GLU A 1 453 ? 41.199 5.933 48.763 1.00 80.69 453 GLU A CA 1
ATOM 3861 C C . GLU A 1 453 ? 42.599 5.618 48.208 1.00 80.69 453 GLU A C 1
ATOM 3863 O O . GLU A 1 453 ? 43.290 6.510 47.721 1.00 80.69 453 GLU A O 1
ATOM 3868 N N . LYS A 1 454 ? 43.003 4.340 48.142 1.00 82.94 454 LYS A N 1
ATOM 3869 C CA . LYS A 1 454 ? 44.250 3.932 47.462 1.00 82.94 454 LYS A CA 1
ATOM 3870 C C . LYS A 1 454 ? 44.235 4.266 45.970 1.00 82.94 454 LYS A C 1
ATOM 3872 O O . LYS A 1 454 ? 45.276 4.627 45.425 1.00 82.94 454 LYS A O 1
ATOM 3877 N N . ILE A 1 455 ? 43.091 4.138 45.294 1.00 75.50 455 ILE A N 1
ATOM 3878 C CA . ILE A 1 455 ? 42.936 4.534 43.885 1.00 75.50 455 ILE A CA 1
ATOM 3879 C C . ILE A 1 455 ? 43.051 6.055 43.752 1.00 75.50 455 ILE A C 1
ATOM 3881 O O . ILE A 1 455 ? 43.688 6.536 42.815 1.00 75.50 455 ILE A O 1
ATOM 3885 N N . ARG A 1 456 ? 42.481 6.814 44.692 1.00 79.50 456 ARG A N 1
ATOM 3886 C CA . ARG A 1 456 ? 42.564 8.277 44.724 1.00 79.50 456 ARG A CA 1
ATOM 3887 C C . ARG A 1 456 ? 44.001 8.755 44.949 1.00 79.50 456 ARG A C 1
ATOM 3889 O O . ARG A 1 456 ? 44.478 9.579 44.175 1.00 79.50 456 ARG A O 1
ATOM 3896 N N . ILE A 1 457 ? 44.715 8.173 45.912 1.00 76.12 457 ILE A N 1
ATOM 3897 C CA . ILE A 1 457 ? 46.133 8.464 46.172 1.00 76.12 457 ILE A CA 1
ATOM 3898 C C . ILE A 1 457 ? 46.993 8.064 44.969 1.00 76.12 457 ILE A C 1
ATOM 3900 O O . ILE A 1 457 ? 47.763 8.882 44.487 1.00 76.12 457 ILE A O 1
ATOM 3904 N N . LYS A 1 458 ? 46.793 6.876 44.379 1.00 75.25 458 LYS A N 1
ATOM 3905 C CA . LYS A 1 458 ? 47.515 6.478 43.157 1.00 75.25 458 LYS A CA 1
ATOM 3906 C C . LYS A 1 458 ? 47.240 7.407 41.975 1.00 75.25 458 LYS A C 1
ATOM 3908 O O . LYS A 1 458 ? 48.146 7.641 41.188 1.00 75.25 458 LYS A O 1
ATOM 3913 N N . LYS A 1 459 ? 46.026 7.953 41.833 1.00 70.94 459 LYS A N 1
ATOM 3914 C CA . LYS A 1 459 ? 45.728 8.980 40.818 1.00 70.94 459 LYS A CA 1
ATOM 3915 C C . LYS A 1 459 ? 46.506 10.273 41.073 1.00 70.94 459 LYS A C 1
ATOM 3917 O O . LYS A 1 459 ? 46.997 10.866 40.119 1.00 70.94 459 LYS A O 1
ATOM 3922 N N . ILE A 1 460 ? 46.645 10.677 42.335 1.00 72.31 460 ILE A N 1
ATOM 3923 C CA . ILE A 1 460 ? 47.426 11.856 42.728 1.00 72.31 460 ILE A CA 1
ATOM 3924 C C . ILE A 1 460 ? 48.926 11.605 42.505 1.00 72.31 460 ILE A C 1
ATOM 3926 O O . ILE A 1 460 ? 49.589 12.425 41.876 1.00 72.31 460 ILE A O 1
ATOM 3930 N N . ASP A 1 461 ? 49.441 10.439 42.888 1.00 63.94 461 ASP A N 1
ATOM 3931 C CA . ASP A 1 461 ? 50.842 10.056 42.684 1.00 63.94 461 ASP A CA 1
ATOM 3932 C C . ASP A 1 461 ? 51.192 9.926 41.193 1.00 63.94 461 ASP A C 1
ATOM 3934 O O . ASP A 1 461 ? 52.255 10.368 40.762 1.00 63.94 461 ASP A O 1
ATOM 3938 N N . LEU A 1 462 ? 50.277 9.398 40.367 1.00 58.78 462 LEU A N 1
ATOM 3939 C CA . LEU A 1 462 ? 50.431 9.369 38.906 1.00 58.78 462 LEU A CA 1
ATOM 3940 C C . LEU A 1 462 ? 50.464 10.779 38.296 1.00 58.78 462 LEU A C 1
ATOM 3942 O O . LEU A 1 462 ? 51.091 10.968 37.257 1.00 58.78 462 LEU A O 1
ATOM 3946 N N . SER A 1 463 ? 49.838 11.766 38.947 1.00 59.47 463 SER A N 1
ATOM 3947 C CA . SER A 1 463 ? 49.903 13.177 38.547 1.00 59.47 463 SER A CA 1
ATOM 3948 C C . SER A 1 463 ? 51.112 13.942 39.114 1.00 59.47 463 SER A C 1
ATOM 3950 O O . SER A 1 463 ? 51.359 15.063 38.679 1.00 59.47 463 SER A O 1
ATOM 3952 N N . GLN A 1 464 ? 51.891 13.358 40.040 1.00 52.84 464 GLN A N 1
ATOM 3953 C CA . GLN A 1 464 ? 53.000 14.040 40.734 1.00 52.84 464 GLN A CA 1
ATOM 3954 C C . GLN A 1 464 ? 54.408 13.442 40.526 1.00 52.84 464 GLN A C 1
ATOM 3956 O O . GLN A 1 464 ? 55.361 13.887 41.169 1.00 52.84 464 GLN A O 1
ATOM 3961 N N . VAL A 1 465 ? 54.631 12.507 39.595 1.00 39.44 465 VAL A N 1
ATOM 3962 C CA . VAL A 1 465 ? 55.984 11.957 39.360 1.00 39.44 465 VAL A CA 1
ATOM 3963 C C . VAL A 1 465 ? 56.671 12.549 38.114 1.00 39.44 465 VAL A C 1
ATOM 3965 O O . VAL A 1 465 ? 56.552 12.037 37.007 1.00 39.44 465 VAL A O 1
ATOM 3968 N N . ARG A 1 466 ? 57.534 13.540 38.410 1.00 34.91 466 ARG A N 1
ATOM 3969 C CA . ARG A 1 466 ? 58.838 13.889 37.789 1.00 34.91 466 ARG A CA 1
ATOM 3970 C C . ARG A 1 466 ? 58.864 14.716 36.493 1.00 34.91 466 ARG A C 1
ATOM 3972 O O . ARG A 1 466 ? 59.289 14.226 35.449 1.00 34.91 466 ARG A O 1
ATOM 3979 N N . GLU A 1 467 ? 58.706 16.033 36.629 1.00 38.16 467 GLU A N 1
ATOM 3980 C CA . GLU A 1 467 ? 59.536 16.971 35.857 1.00 38.16 467 GLU A CA 1
ATOM 3981 C C . GLU A 1 467 ? 60.984 16.874 36.364 1.00 38.16 467 GLU A C 1
ATOM 3983 O O . GLU A 1 467 ? 61.382 17.463 37.369 1.00 38.16 467 GLU A O 1
ATOM 3988 N N . LYS A 1 468 ? 61.790 16.051 35.688 1.00 36.03 468 LYS A N 1
ATOM 3989 C CA . LYS A 1 468 ? 63.244 16.192 35.742 1.00 36.03 468 LYS A CA 1
ATOM 3990 C C . LYS A 1 468 ? 63.601 17.396 34.878 1.00 36.03 468 LYS A C 1
ATOM 3992 O O . LYS A 1 468 ? 63.413 17.345 33.667 1.00 36.03 468 LYS A O 1
ATOM 3997 N N . PHE A 1 469 ? 64.149 18.441 35.491 1.00 39.19 469 PHE A N 1
ATOM 3998 C CA . PHE A 1 469 ? 64.855 19.499 34.777 1.00 39.19 469 PHE A CA 1
ATOM 3999 C C . PHE A 1 469 ? 65.986 18.873 33.948 1.00 39.19 469 PHE A C 1
ATOM 4001 O O . PHE A 1 469 ? 67.029 18.500 34.482 1.00 39.19 469 PHE A O 1
ATOM 4008 N N . VAL A 1 470 ? 65.768 18.744 32.642 1.00 32.41 470 VAL A N 1
ATOM 4009 C CA . VAL A 1 470 ? 66.835 18.608 31.654 1.00 32.41 470 VAL A CA 1
ATOM 4010 C C . VAL A 1 470 ? 66.935 19.972 30.991 1.00 32.41 470 VAL A C 1
ATOM 4012 O O . VAL A 1 470 ? 65.990 20.428 30.353 1.00 32.41 470 VAL A O 1
ATOM 4015 N N . GLN A 1 471 ? 68.062 20.651 31.204 1.00 39.38 471 GLN A N 1
ATOM 4016 C CA . GLN A 1 471 ? 68.433 21.813 30.408 1.00 39.38 471 GLN A CA 1
ATOM 4017 C C . GLN A 1 471 ? 68.460 21.373 28.943 1.00 39.38 471 GLN A C 1
ATOM 4019 O O . GLN A 1 471 ? 69.304 20.568 28.558 1.00 39.38 471 GLN A O 1
ATOM 4024 N N . GLN A 1 472 ? 67.520 21.868 28.146 1.00 34.25 472 GLN A N 1
ATOM 4025 C CA . GLN A 1 472 ? 67.550 21.711 26.703 1.00 34.25 472 GLN A CA 1
ATOM 4026 C C . GLN A 1 472 ? 67.693 23.105 26.110 1.00 34.25 472 GLN A C 1
ATOM 4028 O O . GLN A 1 472 ? 66.862 23.984 26.345 1.00 34.25 472 GLN A O 1
ATOM 4033 N N . GLU A 1 473 ? 68.814 23.312 25.423 1.00 37.34 473 GLU A N 1
ATOM 4034 C CA . GLU A 1 473 ? 69.113 24.512 24.654 1.00 37.34 473 GLU A CA 1
ATOM 4035 C C . GLU A 1 473 ? 67.894 24.909 23.823 1.00 37.34 473 GLU A C 1
ATOM 4037 O O . GLU A 1 473 ? 67.430 24.165 22.957 1.00 37.34 473 GLU A O 1
ATOM 4042 N N . VAL A 1 474 ? 67.368 26.100 24.099 1.00 37.59 474 VAL A N 1
ATOM 4043 C CA . VAL A 1 474 ? 66.317 26.708 23.292 1.00 37.59 474 VAL A CA 1
ATOM 4044 C C . VAL A 1 474 ? 66.970 27.208 22.007 1.00 37.59 474 VAL A C 1
ATOM 4046 O O . VAL A 1 474 ? 67.305 28.384 21.875 1.00 37.59 474 VAL A O 1
ATOM 4049 N N . VAL A 1 475 ? 67.153 26.312 21.038 1.00 43.19 475 VAL A N 1
ATOM 4050 C CA . VAL A 1 475 ? 67.199 26.732 19.639 1.00 43.19 475 VAL A CA 1
ATOM 4051 C C . VAL A 1 475 ? 65.781 27.179 19.308 1.00 43.19 475 VAL A C 1
ATOM 4053 O O . VAL A 1 475 ? 64.862 26.365 19.206 1.00 43.19 475 VAL A O 1
ATOM 4056 N N . LYS A 1 476 ? 65.584 28.496 19.204 1.00 46.41 476 LYS A N 1
ATOM 4057 C CA . LYS A 1 476 ? 64.369 29.068 18.625 1.00 46.41 476 LYS A CA 1
ATOM 4058 C C . LYS A 1 476 ? 64.291 28.599 17.174 1.00 46.41 476 LYS A C 1
ATOM 4060 O O . LYS A 1 476 ? 64.916 29.186 16.299 1.00 46.41 476 LYS A O 1
ATOM 4065 N N . MET A 1 477 ? 63.542 27.531 16.930 1.00 52.56 477 MET A N 1
ATOM 4066 C CA . MET A 1 477 ? 63.016 27.258 15.602 1.00 52.56 477 MET A CA 1
ATOM 4067 C C . MET A 1 477 ? 61.984 28.350 15.322 1.00 52.56 477 MET A C 1
ATOM 4069 O O . MET A 1 477 ? 60.888 28.327 15.885 1.00 52.56 477 MET A O 1
ATOM 4073 N N . GLU A 1 478 ? 62.351 29.332 14.501 1.00 51.78 478 GLU A N 1
ATOM 4074 C CA . GLU A 1 478 ? 61.379 30.179 13.814 1.00 51.78 478 GLU A CA 1
ATOM 4075 C C . GLU A 1 478 ? 60.567 29.261 12.898 1.00 51.78 478 GLU A C 1
ATOM 4077 O O . GLU A 1 478 ? 60.975 28.920 11.794 1.00 51.78 478 GLU A O 1
ATOM 4082 N N . GLN A 1 479 ? 59.453 28.752 13.418 1.00 58.38 479 GLN A N 1
ATOM 4083 C CA . GLN A 1 479 ? 58.462 28.073 12.601 1.00 58.38 479 GLN A CA 1
ATOM 4084 C C . GLN A 1 479 ? 57.640 29.149 11.904 1.00 58.38 479 GLN A C 1
ATOM 4086 O O . GLN A 1 479 ? 57.088 30.031 12.569 1.00 58.38 479 GLN A O 1
ATOM 4091 N N . ASP A 1 480 ? 57.574 29.066 10.577 1.00 67.69 480 ASP A N 1
ATOM 4092 C CA . ASP A 1 480 ? 56.793 29.985 9.763 1.00 67.69 480 ASP A CA 1
ATOM 4093 C C . ASP A 1 480 ? 55.355 30.091 10.303 1.00 67.69 480 ASP A C 1
ATOM 4095 O O . ASP A 1 480 ? 54.684 29.067 10.491 1.00 67.69 480 ASP A O 1
ATOM 4099 N N . PRO A 1 481 ? 54.839 31.311 10.544 1.00 77.44 481 PRO A N 1
ATOM 4100 C CA . PRO A 1 481 ? 53.514 31.511 11.133 1.00 77.44 481 PRO A CA 1
ATOM 4101 C C . PRO A 1 481 ? 52.391 30.912 10.273 1.00 77.44 481 PRO A C 1
ATOM 4103 O O . PRO A 1 481 ? 51.355 30.520 10.807 1.00 77.44 481 PRO A O 1
ATOM 4106 N N . VAL A 1 482 ? 52.623 30.784 8.963 1.00 77.69 482 VAL A N 1
ATOM 4107 C CA . VAL A 1 482 ? 51.705 30.154 8.003 1.00 77.69 482 VAL A CA 1
ATOM 4108 C C . VAL A 1 482 ? 51.610 28.644 8.232 1.00 77.69 482 VAL A C 1
ATOM 4110 O O . VAL A 1 482 ? 50.512 28.097 8.305 1.00 77.69 482 VAL A O 1
ATOM 4113 N N . LEU A 1 483 ? 52.745 27.973 8.452 1.00 79.00 483 LEU A N 1
ATOM 4114 C CA . LEU A 1 483 ? 52.777 26.529 8.697 1.00 79.00 483 LEU A CA 1
ATOM 4115 C C . LEU A 1 483 ? 52.109 26.178 10.034 1.00 79.00 483 LEU A C 1
ATOM 4117 O O . LEU A 1 483 ? 51.476 25.133 10.177 1.00 79.00 483 LEU A O 1
ATOM 4121 N N . LYS A 1 484 ? 52.210 27.077 11.020 1.00 82.44 484 LYS A N 1
ATOM 4122 C CA . LYS A 1 484 ? 51.516 26.928 12.299 1.00 82.44 484 LYS A CA 1
ATOM 4123 C C . LYS A 1 484 ? 50.002 27.070 12.146 1.00 82.44 484 LYS A C 1
ATOM 4125 O O . LYS A 1 484 ? 49.279 26.221 12.658 1.00 82.44 484 LYS A O 1
ATOM 4130 N N . SER A 1 485 ? 49.521 28.073 11.404 1.00 83.75 485 SER A N 1
ATOM 4131 C CA . SER A 1 485 ? 48.079 28.199 11.161 1.00 83.75 485 SER A CA 1
ATOM 4132 C C . SER A 1 485 ? 47.531 27.026 10.351 1.00 83.75 485 SER A C 1
ATOM 4134 O O . SER A 1 485 ? 46.440 26.548 10.642 1.00 83.75 485 SER A O 1
ATOM 4136 N N . GLU A 1 486 ? 48.296 26.502 9.391 1.00 89.19 486 GLU A N 1
ATOM 4137 C CA . GLU A 1 486 ? 47.930 25.282 8.665 1.00 89.19 486 GLU A CA 1
ATOM 4138 C C . GLU A 1 486 ? 47.836 24.071 9.607 1.00 89.19 486 GLU A C 1
ATOM 4140 O O . GLU A 1 486 ? 46.804 23.401 9.634 1.00 89.19 486 GLU A O 1
ATOM 4145 N N . CYS A 1 487 ? 48.836 23.830 10.462 1.00 86.56 487 CYS A N 1
ATOM 4146 C CA . CYS A 1 487 ? 48.789 22.762 11.468 1.00 86.56 487 CYS A CA 1
ATOM 4147 C C . CYS A 1 487 ? 47.605 22.906 12.439 1.00 86.56 487 CYS A C 1
ATOM 4149 O O . CYS A 1 487 ? 46.951 21.910 12.763 1.00 86.56 487 CYS A O 1
ATOM 4151 N N . ASP A 1 488 ? 47.297 24.127 12.877 1.00 88.81 488 ASP A N 1
ATOM 4152 C CA . ASP A 1 488 ? 46.163 24.402 13.761 1.00 88.81 488 ASP A CA 1
ATOM 4153 C C . ASP A 1 488 ? 44.830 24.115 13.045 1.00 88.81 488 ASP A C 1
ATOM 4155 O O . ASP A 1 488 ? 43.955 23.453 13.610 1.00 88.81 488 ASP A O 1
ATOM 4159 N N . THR A 1 489 ? 44.692 24.506 11.770 1.00 91.69 489 THR A N 1
ATOM 4160 C CA . THR A 1 489 ? 43.496 24.183 10.967 1.00 91.69 489 THR A CA 1
ATOM 4161 C C . THR A 1 489 ? 43.353 22.684 10.706 1.00 91.69 489 THR A C 1
ATOM 4163 O O . THR A 1 489 ? 42.254 22.146 10.845 1.00 91.69 489 THR A O 1
ATOM 4166 N N . PHE A 1 490 ? 44.444 21.966 10.412 1.00 92.06 490 PHE A N 1
ATOM 4167 C CA . PHE A 1 490 ? 44.408 20.509 10.264 1.00 92.06 490 PHE A CA 1
ATOM 4168 C C . PHE A 1 490 ? 44.039 19.818 11.573 1.00 92.06 490 PHE A C 1
ATOM 4170 O O . PHE A 1 490 ? 43.221 18.902 11.567 1.00 92.06 490 PHE A O 1
ATOM 4177 N N . THR A 1 491 ? 44.563 20.289 12.703 1.00 93.88 491 THR A N 1
ATOM 4178 C CA . THR A 1 491 ? 44.205 19.768 14.028 1.00 93.88 491 THR A CA 1
ATOM 4179 C C . THR A 1 491 ? 42.722 19.996 14.322 1.00 93.88 491 THR A C 1
ATOM 4181 O O . THR A 1 491 ? 42.036 19.096 14.808 1.00 93.88 491 THR A O 1
ATOM 4184 N N . GLN A 1 492 ? 42.190 21.170 13.977 1.00 94.12 492 GLN A N 1
ATOM 4185 C CA . GLN A 1 492 ? 40.771 21.476 14.141 1.00 94.12 492 GLN A CA 1
ATOM 4186 C C . GLN A 1 492 ? 39.886 20.600 13.242 1.00 94.12 492 GLN A C 1
ATOM 4188 O O . GLN A 1 492 ? 38.877 20.077 13.714 1.00 94.12 492 GLN A O 1
ATOM 4193 N N . ASN A 1 493 ? 40.287 20.371 11.990 1.00 94.88 493 ASN A N 1
ATOM 4194 C CA . ASN A 1 493 ? 39.584 19.475 11.070 1.00 94.88 493 ASN A CA 1
ATOM 4195 C C . ASN A 1 493 ? 39.609 18.026 11.567 1.00 94.88 493 ASN A C 1
ATOM 4197 O O . ASN A 1 493 ? 38.563 17.391 11.625 1.00 94.88 493 ASN A O 1
ATOM 4201 N N . ILE A 1 494 ? 40.762 17.529 12.023 1.00 94.06 494 ILE A N 1
ATOM 4202 C CA . ILE A 1 494 ? 40.888 16.188 12.613 1.00 94.06 4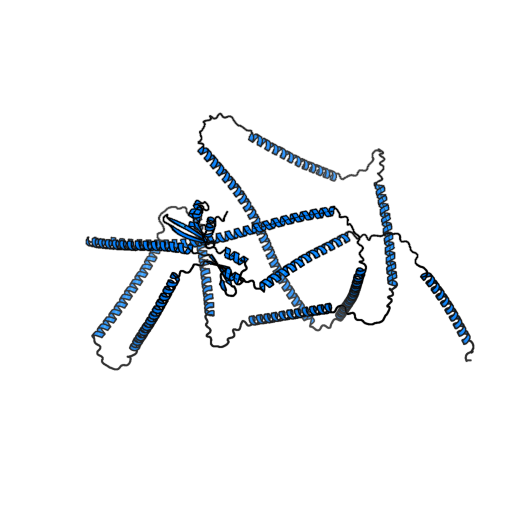94 ILE A CA 1
ATOM 4203 C C . ILE A 1 494 ? 39.980 16.048 13.840 1.00 94.06 494 ILE A C 1
ATOM 4205 O O . ILE A 1 494 ? 39.301 15.034 13.986 1.00 94.06 494 ILE A O 1
ATOM 4209 N N . ASN A 1 495 ? 39.920 17.061 14.705 1.00 95.31 495 ASN A N 1
ATOM 4210 C CA . ASN A 1 495 ? 39.040 17.044 15.873 1.00 95.31 495 ASN A CA 1
ATOM 4211 C C . ASN A 1 495 ? 37.554 17.058 15.480 1.00 95.31 495 ASN A C 1
ATOM 4213 O O . ASN A 1 495 ? 36.746 16.375 16.108 1.00 95.31 495 ASN A O 1
ATOM 4217 N N . ASN A 1 496 ? 37.182 17.804 14.438 1.00 94.62 496 ASN A N 1
ATOM 4218 C CA . ASN A 1 496 ? 35.815 17.813 13.920 1.00 94.62 496 ASN A CA 1
ATOM 4219 C C . ASN A 1 496 ? 35.434 16.451 13.318 1.00 94.62 496 ASN A C 1
ATOM 4221 O O . ASN A 1 496 ? 34.375 15.924 13.648 1.00 94.62 496 ASN A O 1
ATOM 4225 N N . GLU A 1 497 ? 36.319 15.842 12.528 1.00 92.75 497 GLU A N 1
ATOM 4226 C CA . GLU A 1 497 ? 36.149 14.492 11.974 1.00 92.75 497 GLU A CA 1
ATOM 4227 C C . GLU A 1 497 ? 36.059 13.424 13.078 1.00 92.75 497 GLU A C 1
ATOM 4229 O O . GLU A 1 497 ? 35.234 12.513 13.017 1.00 92.75 497 GLU A O 1
ATOM 4234 N N . GLN A 1 498 ? 36.856 13.543 14.146 1.00 94.25 498 GLN A N 1
ATOM 4235 C CA . GLN A 1 498 ? 36.768 12.642 15.299 1.00 94.25 498 GLN A CA 1
ATOM 4236 C C . GLN A 1 498 ? 35.416 12.749 16.010 1.00 94.25 498 GLN A C 1
ATOM 4238 O O . GLN A 1 498 ? 34.820 11.712 16.302 1.00 94.25 498 GLN A O 1
ATOM 4243 N N . ARG A 1 499 ? 34.905 13.969 16.218 1.00 95.50 499 ARG A N 1
ATOM 4244 C CA . ARG A 1 499 ? 33.569 14.199 16.794 1.00 95.50 499 ARG A CA 1
ATOM 4245 C C . ARG A 1 499 ? 32.464 13.653 15.895 1.00 95.50 499 ARG A C 1
ATOM 4247 O O . ARG A 1 499 ? 31.561 12.987 16.385 1.00 95.50 499 ARG A O 1
ATOM 4254 N N . GLN A 1 500 ? 32.545 13.878 14.583 1.00 94.62 500 GLN A N 1
ATOM 4255 C CA . GLN A 1 500 ? 31.585 13.314 13.629 1.00 94.62 500 GLN A CA 1
ATOM 4256 C C . GLN A 1 500 ? 31.603 11.783 13.659 1.00 94.62 500 GLN A C 1
ATOM 4258 O O . GLN A 1 500 ? 30.552 11.151 13.713 1.00 94.62 500 GLN A O 1
ATOM 4263 N N . ARG A 1 501 ? 32.789 11.169 13.717 1.00 95.81 501 ARG A N 1
ATOM 4264 C CA . ARG A 1 501 ? 32.931 9.716 13.860 1.00 95.81 501 ARG A CA 1
ATOM 4265 C C . ARG A 1 501 ? 32.341 9.196 15.174 1.00 95.81 501 ARG A C 1
ATOM 4267 O O . ARG A 1 501 ? 31.813 8.089 15.189 1.00 95.81 501 ARG A O 1
ATOM 4274 N N . GLU A 1 502 ? 32.459 9.936 16.273 1.00 96.19 502 GLU A N 1
ATOM 4275 C CA . GLU A 1 502 ? 31.837 9.581 17.558 1.00 96.19 502 GLU A CA 1
ATOM 4276 C C . GLU A 1 502 ? 30.309 9.653 17.482 1.00 96.19 502 GLU A C 1
ATOM 4278 O O . GLU A 1 502 ? 29.652 8.677 17.839 1.00 96.19 502 GLU A O 1
ATOM 4283 N N . ILE A 1 503 ? 29.755 10.721 16.902 1.00 96.75 503 ILE A N 1
ATOM 4284 C CA . ILE A 1 503 ? 28.309 10.866 16.668 1.00 96.75 503 ILE A CA 1
ATOM 4285 C C . ILE A 1 503 ? 27.781 9.704 15.813 1.00 96.75 503 ILE A C 1
ATOM 4287 O O . ILE A 1 503 ? 26.834 9.026 16.208 1.00 96.75 503 ILE A O 1
ATOM 4291 N N . LEU A 1 504 ? 28.444 9.394 14.694 1.00 94.06 504 LEU A N 1
ATOM 4292 C CA . LEU A 1 504 ? 28.055 8.282 13.817 1.00 94.06 504 LEU A CA 1
ATOM 4293 C C . LEU A 1 504 ? 28.158 6.915 14.514 1.00 94.06 504 LEU A C 1
ATOM 4295 O O . LEU A 1 504 ? 27.354 6.021 14.254 1.00 94.06 504 LEU A O 1
ATOM 4299 N N . LYS A 1 505 ? 29.131 6.727 15.415 1.00 95.88 505 LYS A N 1
ATOM 4300 C CA . LYS A 1 505 ? 29.226 5.504 16.229 1.00 95.88 505 LYS A CA 1
ATOM 4301 C C . LYS A 1 505 ? 28.061 5.386 17.206 1.00 95.88 505 LYS A C 1
ATOM 4303 O O . LYS A 1 505 ? 27.517 4.296 17.356 1.00 95.88 505 LYS A O 1
ATOM 4308 N N . GLU A 1 506 ? 27.670 6.476 17.858 1.00 96.31 506 GLU A N 1
ATOM 4309 C CA . GLU A 1 506 ? 26.504 6.485 18.746 1.00 96.31 506 GLU A CA 1
ATOM 4310 C C . GLU A 1 506 ? 25.199 6.234 17.983 1.00 96.31 506 GLU A C 1
ATOM 4312 O O . GLU A 1 506 ? 24.324 5.525 18.480 1.00 96.31 506 GLU A O 1
ATOM 4317 N N . GLU A 1 507 ? 25.054 6.787 16.779 1.00 96.50 507 GLU A N 1
ATOM 4318 C CA . GLU A 1 507 ? 23.917 6.516 15.892 1.00 96.50 507 GLU A CA 1
ATOM 4319 C C . GLU A 1 507 ? 23.878 5.050 15.454 1.00 96.50 507 GLU A C 1
ATOM 4321 O O . GLU A 1 507 ? 22.826 4.419 15.527 1.00 96.50 507 GLU A O 1
ATOM 4326 N N . LEU A 1 508 ? 25.024 4.466 15.088 1.00 94.44 508 LEU A N 1
ATOM 4327 C CA . LEU A 1 508 ? 25.116 3.046 14.748 1.00 94.44 508 LEU A CA 1
ATOM 4328 C C . LEU A 1 508 ? 24.690 2.156 15.921 1.00 94.44 508 LEU A C 1
ATOM 4330 O O . LEU A 1 508 ? 23.928 1.213 15.723 1.00 94.44 508 LEU A O 1
ATOM 4334 N N . ILE A 1 509 ? 25.149 2.462 17.139 1.00 95.38 509 ILE A N 1
ATOM 4335 C CA . ILE A 1 509 ? 24.752 1.724 18.344 1.00 95.38 509 ILE A CA 1
ATOM 4336 C C . ILE A 1 509 ? 23.244 1.873 18.578 1.00 95.38 509 ILE A C 1
ATOM 4338 O O . ILE A 1 509 ? 22.575 0.876 18.847 1.00 95.38 509 ILE A O 1
ATOM 4342 N N . ARG A 1 510 ? 22.678 3.078 18.435 1.00 96.06 510 ARG A N 1
ATOM 4343 C CA . ARG A 1 510 ? 21.227 3.304 18.562 1.00 96.06 510 ARG A CA 1
ATOM 4344 C C . ARG A 1 510 ? 20.424 2.499 17.539 1.00 96.06 510 ARG A C 1
ATOM 4346 O O . ARG A 1 510 ? 19.466 1.831 17.919 1.00 96.06 510 ARG A O 1
ATOM 4353 N N . LEU A 1 511 ? 20.847 2.493 16.277 1.00 93.44 511 LEU A N 1
ATOM 4354 C CA . LEU A 1 511 ? 20.209 1.710 15.215 1.00 93.44 511 LEU A CA 1
ATOM 4355 C C . LEU A 1 511 ? 20.331 0.199 15.454 1.00 93.44 511 LEU A C 1
ATOM 4357 O O . LEU A 1 511 ? 19.393 -0.544 15.178 1.00 93.44 511 LEU A O 1
ATOM 4361 N N . GLN A 1 512 ? 21.457 -0.269 15.998 1.00 93.31 512 GLN A N 1
ATOM 4362 C CA . GLN A 1 512 ? 21.630 -1.676 16.368 1.00 93.31 512 GLN A CA 1
ATOM 4363 C C . GLN A 1 512 ? 20.675 -2.105 17.489 1.00 93.31 512 GLN A C 1
ATOM 4365 O O . GLN A 1 512 ? 20.109 -3.192 17.396 1.00 93.31 512 GLN A O 1
ATOM 4370 N N . HIS A 1 513 ? 20.455 -1.262 18.504 1.00 95.12 513 HIS A N 1
ATOM 4371 C CA . HIS A 1 513 ? 19.470 -1.539 19.556 1.00 95.12 513 HIS A CA 1
ATOM 4372 C C . HIS A 1 513 ? 18.045 -1.558 18.993 1.00 95.12 513 HIS A C 1
ATOM 4374 O O . HIS A 1 513 ? 17.329 -2.528 19.205 1.00 95.12 513 HIS A O 1
ATOM 4380 N N . GLN A 1 514 ? 17.672 -0.562 18.180 1.00 96.44 514 GLN A N 1
ATOM 4381 C CA . GLN A 1 514 ? 16.356 -0.532 17.528 1.00 96.44 514 GLN A CA 1
ATOM 4382 C C . GLN A 1 514 ? 16.111 -1.759 16.644 1.00 96.44 514 GLN A C 1
ATOM 4384 O O . GLN A 1 514 ? 15.013 -2.307 16.634 1.00 96.44 514 GLN A O 1
ATOM 4389 N N . LYS A 1 515 ? 17.134 -2.217 15.914 1.00 92.88 515 LYS A N 1
ATOM 4390 C CA . LYS A 1 515 ? 17.046 -3.452 15.135 1.00 92.88 515 LYS A CA 1
ATOM 4391 C C . LYS A 1 515 ? 16.801 -4.666 16.037 1.00 92.88 515 LYS A C 1
ATOM 4393 O O . LYS A 1 515 ? 15.929 -5.463 15.723 1.00 92.88 515 LYS A O 1
ATOM 4398 N N . ALA A 1 516 ? 17.539 -4.794 17.141 1.00 94.94 516 ALA A N 1
ATOM 4399 C CA . ALA A 1 516 ? 17.359 -5.900 18.080 1.00 94.94 516 ALA A CA 1
ATOM 4400 C C . ALA A 1 516 ? 15.952 -5.902 18.708 1.00 94.94 516 ALA A C 1
ATOM 4402 O O . ALA A 1 516 ? 15.337 -6.960 18.813 1.00 94.94 516 ALA A O 1
ATOM 4403 N N . ASP A 1 517 ? 15.416 -4.728 19.050 1.00 95.56 517 ASP A N 1
ATOM 4404 C CA . ASP A 1 517 ? 14.053 -4.590 19.574 1.00 95.56 517 ASP A CA 1
ATOM 4405 C C . ASP A 1 517 ? 13.002 -5.017 18.534 1.00 95.56 517 ASP A C 1
ATOM 4407 O O . ASP A 1 517 ? 12.063 -5.748 18.857 1.00 95.56 517 ASP A O 1
ATOM 4411 N N . LEU A 1 518 ? 13.176 -4.618 17.267 1.00 93.81 518 LEU A N 1
ATOM 4412 C CA . LEU A 1 518 ? 12.303 -5.038 16.166 1.00 93.81 518 LEU A CA 1
ATOM 4413 C C . LEU A 1 518 ? 12.400 -6.543 15.884 1.00 93.81 518 LEU A C 1
ATOM 4415 O O . LEU A 1 518 ? 11.375 -7.177 15.633 1.00 93.81 518 LEU A O 1
ATOM 4419 N N . ASP A 1 519 ? 13.597 -7.128 15.953 1.00 92.50 519 ASP A N 1
ATOM 4420 C CA . ASP A 1 519 ? 13.798 -8.571 15.789 1.00 92.50 519 ASP A CA 1
ATOM 4421 C C . ASP A 1 519 ? 13.052 -9.351 16.897 1.00 92.50 519 ASP A C 1
ATOM 4423 O O . ASP A 1 519 ? 12.359 -10.327 16.604 1.00 92.50 519 ASP A O 1
ATOM 4427 N N . ILE A 1 520 ? 13.085 -8.876 18.151 1.00 95.00 520 ILE A N 1
ATOM 4428 C CA . ILE A 1 520 ? 12.322 -9.471 19.266 1.00 95.00 520 ILE A CA 1
ATOM 4429 C C . ILE A 1 520 ? 10.808 -9.369 19.027 1.00 95.00 520 ILE A C 1
ATOM 4431 O O . ILE A 1 520 ? 10.093 -10.359 19.201 1.00 95.00 520 ILE A O 1
ATOM 4435 N N . GLN A 1 521 ? 10.310 -8.209 18.588 1.00 94.94 521 GLN A N 1
ATOM 4436 C CA . GLN A 1 521 ? 8.887 -8.025 18.270 1.00 94.94 521 GLN A CA 1
ATOM 4437 C C . GLN A 1 521 ? 8.428 -8.941 17.128 1.00 94.94 521 GLN A C 1
ATOM 4439 O O . GLN A 1 521 ? 7.336 -9.513 17.178 1.00 94.94 521 GLN A O 1
ATOM 4444 N N . LEU A 1 522 ? 9.260 -9.119 16.099 1.00 90.75 522 LEU A N 1
ATOM 4445 C CA . LEU A 1 522 ? 8.977 -10.050 15.009 1.00 90.75 522 LEU A CA 1
ATOM 4446 C C . LEU A 1 522 ? 8.918 -11.495 15.512 1.00 90.75 522 LEU A C 1
ATOM 4448 O O . LEU A 1 522 ? 7.980 -12.217 15.165 1.00 90.75 522 LEU A O 1
ATOM 4452 N N . GLU A 1 523 ? 9.847 -11.911 16.375 1.00 94.38 523 GLU A N 1
ATOM 4453 C CA . GLU A 1 523 ? 9.799 -13.240 16.987 1.00 94.38 523 GLU A CA 1
ATOM 4454 C C . GLU A 1 523 ? 8.536 -13.450 17.836 1.00 94.38 523 GLU A C 1
ATOM 4456 O O . GLU A 1 523 ? 7.936 -14.528 17.791 1.00 94.38 523 GLU A O 1
ATOM 4461 N N . GLU A 1 524 ? 8.104 -12.444 18.599 1.00 94.38 524 GLU A N 1
ATOM 4462 C CA . GLU A 1 524 ? 6.857 -12.486 19.371 1.00 94.38 524 GLU A CA 1
ATOM 4463 C C . GLU A 1 524 ? 5.635 -12.644 18.462 1.00 94.38 524 GLU A C 1
ATOM 4465 O O . GLU A 1 524 ? 4.820 -13.547 18.680 1.00 94.38 524 GLU A O 1
ATOM 4470 N N . LEU A 1 525 ? 5.552 -11.870 17.377 1.00 89.25 525 LEU A N 1
ATOM 4471 C CA . LEU A 1 525 ? 4.490 -12.005 16.377 1.00 89.25 525 LEU A CA 1
ATOM 4472 C C . LEU A 1 525 ? 4.506 -13.380 15.694 1.00 89.25 525 LEU A C 1
ATOM 4474 O O . LEU A 1 525 ? 3.450 -13.961 15.427 1.00 89.25 525 LEU A O 1
ATOM 4478 N N . GLU A 1 526 ? 5.681 -13.950 15.425 1.00 93.62 526 GLU A N 1
ATOM 4479 C CA . GLU A 1 526 ? 5.803 -15.310 14.898 1.00 93.62 526 GLU A CA 1
ATOM 4480 C C . GLU A 1 526 ? 5.373 -16.381 15.907 1.00 93.62 526 GLU A C 1
ATOM 4482 O O . GLU A 1 526 ? 4.772 -17.392 15.522 1.00 93.62 526 GLU A O 1
ATOM 4487 N N . ARG A 1 527 ? 5.668 -16.192 17.200 1.00 94.75 527 ARG A N 1
ATOM 4488 C CA . ARG A 1 527 ? 5.168 -17.059 18.279 1.00 94.75 527 ARG A CA 1
ATOM 4489 C C . ARG A 1 527 ? 3.645 -16.970 18.371 1.00 94.75 527 ARG A C 1
ATOM 4491 O O . ARG A 1 527 ? 2.996 -18.014 18.347 1.00 94.75 527 ARG A O 1
ATOM 4498 N N . GLU A 1 528 ? 3.056 -15.777 18.334 1.00 92.50 528 GLU A N 1
ATOM 4499 C CA . GLU A 1 528 ? 1.597 -15.627 18.292 1.00 92.50 528 GLU A CA 1
ATOM 4500 C C . GLU A 1 528 ? 0.974 -16.288 17.058 1.00 92.50 528 GLU A C 1
ATOM 4502 O O . GLU A 1 528 ? -0.034 -16.984 17.165 1.00 92.50 528 GLU A O 1
ATOM 4507 N N . ARG A 1 529 ? 1.567 -16.115 15.868 1.00 91.94 529 ARG A N 1
ATOM 4508 C CA . ARG A 1 529 ? 1.102 -16.777 14.635 1.00 91.94 529 ARG A CA 1
ATOM 4509 C C . ARG A 1 529 ? 1.193 -18.303 14.722 1.00 91.94 529 ARG A C 1
ATOM 4511 O O . ARG A 1 529 ? 0.402 -18.991 14.081 1.00 91.94 529 ARG A O 1
ATOM 4518 N N . ARG A 1 530 ? 2.155 -18.860 15.466 1.00 94.00 530 ARG A N 1
ATOM 4519 C CA . ARG A 1 530 ? 2.223 -20.307 15.750 1.00 94.00 530 ARG A CA 1
ATOM 4520 C C . ARG A 1 530 ? 1.079 -20.741 16.664 1.00 94.00 530 ARG A C 1
ATOM 4522 O O . ARG A 1 530 ? 0.332 -21.631 16.275 1.00 94.00 530 ARG A O 1
ATOM 4529 N N . VAL A 1 531 ? 0.870 -20.046 17.781 1.00 94.31 531 VAL A N 1
ATOM 4530 C CA . VAL A 1 531 ? -0.223 -20.343 18.725 1.00 94.31 531 VAL A CA 1
ATOM 4531 C C . VAL A 1 531 ? -1.599 -20.208 18.060 1.00 94.31 531 VAL A C 1
ATOM 4533 O O . VAL A 1 531 ? -2.447 -21.079 18.233 1.00 94.31 531 VAL A O 1
ATOM 4536 N N . ARG A 1 532 ? -1.822 -19.176 17.230 1.00 92.00 532 ARG A N 1
ATOM 4537 C CA . ARG A 1 532 ? -3.066 -19.018 16.450 1.00 92.00 532 ARG A CA 1
ATOM 4538 C C . ARG A 1 532 ? -3.297 -20.198 15.502 1.00 92.00 532 ARG A C 1
ATOM 4540 O O . ARG A 1 532 ? -4.395 -20.740 15.485 1.00 92.00 532 ARG A O 1
ATOM 4547 N N . ARG A 1 533 ? -2.265 -20.647 14.775 1.00 92.69 533 ARG A N 1
ATOM 4548 C CA . ARG A 1 533 ? -2.361 -21.829 13.895 1.00 92.69 533 ARG A CA 1
ATOM 4549 C C . ARG A 1 533 ? -2.664 -23.112 14.670 1.00 92.69 533 ARG A C 1
ATOM 4551 O O . ARG A 1 533 ? -3.466 -23.919 14.215 1.00 92.69 533 ARG A O 1
ATOM 4558 N N . GLU A 1 534 ? -2.047 -23.309 15.831 1.00 93.56 534 GLU A N 1
ATOM 4559 C CA . GLU A 1 534 ? -2.329 -24.463 16.694 1.00 93.56 534 GLU A CA 1
ATOM 4560 C C . GLU A 1 534 ? -3.771 -24.437 17.219 1.00 93.56 534 GLU A C 1
ATOM 4562 O O . GLU A 1 534 ? -4.463 -25.453 17.158 1.00 93.56 534 GLU A O 1
ATOM 4567 N N . ALA A 1 535 ? -4.260 -23.268 17.644 1.00 92.81 535 ALA A N 1
ATOM 4568 C CA . ALA A 1 535 ? -5.647 -23.083 18.058 1.00 92.81 535 ALA A CA 1
ATOM 4569 C C . ALA A 1 535 ? -6.637 -23.308 16.901 1.00 92.81 535 ALA A C 1
ATOM 4571 O O . ALA A 1 535 ? -7.667 -23.947 17.095 1.00 92.81 535 ALA A O 1
ATOM 4572 N N . GLU A 1 536 ? -6.329 -22.847 15.686 1.00 92.38 536 GLU A N 1
ATOM 4573 C CA . GLU A 1 536 ? -7.139 -23.105 14.489 1.00 92.38 536 GLU A CA 1
ATOM 4574 C C . GLU A 1 536 ? -7.210 -24.600 14.153 1.00 92.38 536 GLU A C 1
ATOM 4576 O O . GLU A 1 536 ? -8.294 -25.113 13.862 1.00 92.38 536 GLU A O 1
ATOM 4581 N N . LEU A 1 537 ? -6.084 -25.317 14.236 1.00 94.00 537 LEU A N 1
ATOM 4582 C CA . LEU A 1 537 ? -6.050 -26.770 14.056 1.00 94.00 537 LEU A CA 1
ATOM 4583 C C . LEU A 1 537 ? -6.872 -27.490 15.132 1.00 94.00 537 LEU A C 1
ATOM 4585 O O . LEU A 1 537 ? -7.585 -28.445 14.818 1.00 94.00 537 LEU A O 1
ATOM 4589 N N . GLU A 1 538 ? -6.827 -27.028 16.381 1.00 94.31 538 GLU A N 1
ATOM 4590 C CA . GLU A 1 538 ? -7.636 -27.596 17.460 1.00 94.31 538 GLU A CA 1
ATOM 4591 C C . GLU A 1 538 ? -9.129 -27.300 17.267 1.00 94.31 538 GLU A C 1
ATOM 4593 O O . GLU A 1 538 ? -9.956 -28.196 17.407 1.00 94.31 538 GLU A O 1
ATOM 4598 N N . ILE A 1 539 ? -9.493 -26.096 16.815 1.00 92.50 539 ILE A N 1
ATOM 4599 C CA . ILE A 1 539 ? -10.871 -25.769 16.422 1.00 92.50 539 ILE A CA 1
ATOM 4600 C C . ILE A 1 539 ? -11.337 -26.683 15.284 1.00 92.50 539 ILE A C 1
ATOM 4602 O O . ILE A 1 539 ? -12.469 -27.164 15.318 1.00 92.50 539 ILE A O 1
ATOM 4606 N N . GLN A 1 540 ? -10.499 -26.958 14.281 1.00 91.75 540 GLN A N 1
ATOM 4607 C CA . GLN A 1 540 ? -10.842 -27.895 13.206 1.00 91.75 540 GLN A CA 1
ATOM 4608 C C . GLN A 1 540 ? -11.059 -29.317 13.739 1.00 91.75 540 GLN A C 1
ATOM 4610 O O . GLN A 1 540 ? -12.052 -29.952 13.382 1.00 91.75 540 GLN A O 1
ATOM 4615 N N . ARG A 1 541 ? -10.193 -29.803 14.637 1.00 95.38 541 ARG A N 1
ATOM 4616 C CA . ARG A 1 541 ? -10.367 -31.106 15.303 1.00 95.38 541 ARG A CA 1
ATOM 4617 C C . ARG A 1 541 ? -11.658 -31.162 16.114 1.00 95.38 541 ARG A C 1
ATOM 4619 O O . ARG A 1 541 ? -12.412 -32.124 15.984 1.00 95.38 541 ARG A O 1
ATOM 4626 N N . LEU A 1 542 ? -11.948 -30.122 16.895 1.00 92.75 542 LEU A N 1
ATOM 4627 C CA . LEU A 1 542 ? -13.178 -30.012 17.677 1.00 92.75 542 LEU A CA 1
ATOM 4628 C C . LEU A 1 542 ? -14.417 -29.934 16.780 1.00 92.75 542 LEU A C 1
ATOM 4630 O O . LEU A 1 542 ? -15.423 -30.554 17.105 1.00 92.75 542 LEU A O 1
ATOM 4634 N N . ARG A 1 543 ? -14.350 -29.258 15.626 1.00 93.62 543 ARG A N 1
ATOM 4635 C CA . ARG A 1 543 ? -15.434 -29.242 14.625 1.00 93.62 543 ARG A CA 1
ATOM 4636 C C . ARG A 1 543 ? -15.694 -30.625 14.041 1.00 93.62 543 ARG A C 1
ATOM 4638 O O . ARG A 1 543 ? -16.848 -31.032 13.950 1.00 93.62 543 ARG A O 1
ATOM 4645 N N . VAL A 1 544 ? -14.645 -31.364 13.676 1.00 94.19 544 VAL A N 1
ATOM 4646 C CA . VAL A 1 544 ? -14.788 -32.756 13.216 1.00 94.19 544 VAL A CA 1
ATOM 4647 C C . VAL A 1 544 ? -15.403 -33.607 14.323 1.00 94.19 544 VAL A C 1
ATOM 4649 O O . VAL A 1 544 ? -16.359 -34.337 14.075 1.00 94.19 544 VAL A O 1
ATOM 4652 N N . ARG A 1 545 ? -14.929 -33.453 15.564 1.00 93.56 545 ARG A N 1
ATOM 4653 C CA . ARG A 1 545 ? -15.463 -34.190 16.708 1.00 93.56 545 ARG A CA 1
ATOM 4654 C C . ARG A 1 545 ? -16.924 -33.849 17.004 1.00 93.56 545 ARG A C 1
ATOM 4656 O O . ARG A 1 545 ? -17.698 -34.746 17.325 1.00 93.56 545 ARG A O 1
ATOM 4663 N N . LEU A 1 546 ? -17.305 -32.581 16.889 1.00 92.19 546 LEU A N 1
ATOM 4664 C CA . LEU A 1 546 ? -18.684 -32.135 17.046 1.00 92.19 546 LEU A CA 1
ATOM 4665 C C . LEU A 1 546 ? -19.570 -32.748 15.960 1.00 92.19 546 LEU A C 1
ATOM 4667 O O . LEU A 1 546 ? -20.593 -33.333 16.291 1.00 92.19 546 LEU A O 1
ATOM 4671 N N . ASN A 1 547 ? -19.136 -32.720 14.697 1.00 91.88 547 ASN A N 1
ATOM 4672 C CA . ASN A 1 547 ? -19.858 -33.360 13.597 1.00 91.88 547 ASN A CA 1
ATOM 4673 C C . ASN A 1 547 ? -20.019 -34.874 13.818 1.00 91.88 547 ASN A C 1
ATOM 4675 O O . ASN A 1 547 ? -21.098 -35.415 13.590 1.00 91.88 547 ASN A O 1
ATOM 4679 N N . GLU A 1 548 ? -18.984 -35.572 14.297 1.00 92.31 548 GLU A N 1
ATOM 4680 C CA . GLU A 1 548 ? -19.088 -36.991 14.667 1.00 92.31 548 GLU A CA 1
ATOM 4681 C C . GLU A 1 548 ? -20.120 -37.222 15.776 1.00 92.31 548 GLU A C 1
ATOM 4683 O O . GLU A 1 548 ? -20.888 -38.184 15.715 1.00 92.31 548 GLU A O 1
ATOM 4688 N N . LEU A 1 549 ? -20.132 -36.363 16.800 1.00 90.25 549 LEU A N 1
ATOM 4689 C CA . LEU A 1 549 ? -21.098 -36.441 17.890 1.00 90.25 549 LEU A CA 1
ATOM 4690 C C . LEU A 1 549 ? -22.514 -36.143 17.398 1.00 90.25 549 LEU A C 1
ATOM 4692 O O . LEU A 1 549 ? -23.415 -36.889 17.748 1.00 90.25 549 LEU A O 1
ATOM 4696 N N . GLU A 1 550 ? -22.713 -35.145 16.538 1.00 89.31 550 GLU A N 1
ATOM 4697 C CA . GLU A 1 550 ? -24.011 -34.837 15.934 1.00 89.31 550 GLU A CA 1
ATOM 4698 C C . GLU A 1 550 ? -24.531 -35.971 15.049 1.00 89.31 550 GLU A C 1
ATOM 4700 O O . GLU A 1 550 ? -25.721 -36.279 15.088 1.00 89.31 550 GLU A O 1
ATOM 4705 N N . ILE A 1 551 ? -23.662 -36.617 14.264 1.00 87.50 551 ILE A N 1
ATOM 4706 C CA . ILE A 1 551 ? -24.032 -37.791 13.462 1.00 87.50 551 ILE A CA 1
ATOM 4707 C C . ILE A 1 551 ? -24.432 -38.943 14.384 1.00 87.50 551 ILE A C 1
ATOM 4709 O O . ILE A 1 551 ? -25.475 -39.556 14.171 1.00 87.50 551 ILE A O 1
ATOM 4713 N N . ARG A 1 552 ? -23.670 -39.199 15.455 1.00 83.88 552 ARG A N 1
ATOM 4714 C CA . ARG A 1 552 ? -24.039 -40.204 16.467 1.00 83.88 552 ARG A CA 1
ATOM 4715 C C . ARG A 1 552 ? -25.351 -39.857 17.162 1.00 83.88 552 ARG A C 1
ATOM 4717 O O . ARG A 1 552 ? -26.138 -40.757 17.429 1.00 83.88 552 ARG A O 1
ATOM 4724 N N . ASP A 1 553 ? -25.607 -38.582 17.432 1.00 78.62 553 ASP A N 1
ATOM 4725 C CA . ASP A 1 553 ? -26.848 -38.117 18.048 1.00 78.62 553 ASP A CA 1
ATOM 4726 C C . ASP A 1 553 ? -28.037 -38.295 17.097 1.00 78.62 553 ASP A C 1
ATOM 4728 O O . ASP A 1 553 ? -29.092 -38.769 17.514 1.00 78.62 553 ASP A O 1
ATOM 4732 N N . LYS A 1 554 ? -27.860 -38.007 15.801 1.00 78.19 554 LYS A N 1
ATOM 4733 C CA . LYS A 1 554 ? -28.852 -38.280 14.749 1.00 78.19 554 LYS A CA 1
ATOM 4734 C C . LYS A 1 554 ? -29.120 -39.774 14.610 1.00 78.19 554 LYS A C 1
ATOM 4736 O O . LYS A 1 554 ? -30.275 -40.174 14.672 1.00 78.19 554 LYS A O 1
ATOM 4741 N N . GLU A 1 555 ? -28.084 -40.607 14.544 1.00 79.00 555 GLU A N 1
ATOM 4742 C CA . GLU A 1 555 ? -28.235 -42.064 14.519 1.00 79.00 555 GLU A CA 1
ATOM 4743 C C . GLU A 1 555 ? -28.896 -42.603 15.790 1.00 79.00 555 GLU A C 1
ATOM 4745 O O . GLU A 1 555 ? -29.670 -43.553 15.721 1.00 79.00 555 GLU A O 1
ATOM 4750 N N . ASN A 1 556 ? -28.605 -42.031 16.960 1.00 72.19 556 ASN A N 1
ATOM 4751 C CA . ASN A 1 556 ? -29.254 -42.412 18.210 1.00 72.19 556 ASN A CA 1
ATOM 4752 C C . ASN A 1 556 ? -30.725 -41.981 18.210 1.00 72.19 556 ASN A C 1
ATOM 4754 O O . ASN A 1 556 ? -31.574 -42.781 18.587 1.00 72.19 556 ASN A O 1
ATOM 4758 N N . ARG A 1 557 ? -31.059 -40.780 17.724 1.00 65.19 557 ARG A N 1
ATOM 4759 C CA . ARG A 1 557 ? -32.449 -40.325 17.541 1.00 65.19 557 ARG A CA 1
ATOM 4760 C C . ARG A 1 557 ? -33.197 -41.196 16.536 1.00 65.19 557 ARG A C 1
ATOM 4762 O O . ARG A 1 557 ? -34.341 -41.558 16.791 1.00 65.19 557 ARG A O 1
ATOM 4769 N N . GLU A 1 558 ? -32.559 -41.601 15.445 1.00 58.53 558 GLU A N 1
ATOM 4770 C CA . GLU A 1 558 ? -33.113 -42.530 14.455 1.00 58.53 558 GLU A CA 1
ATOM 4771 C C . GLU A 1 558 ? -33.269 -43.946 15.034 1.00 58.53 558 GLU A C 1
ATOM 4773 O O . GLU A 1 558 ? -34.321 -44.559 14.889 1.00 58.53 558 GLU A O 1
ATOM 4778 N N . LYS A 1 559 ? -32.302 -44.457 15.806 1.00 58.62 559 LYS A N 1
ATOM 4779 C CA . LYS A 1 559 ? -32.407 -45.757 16.501 1.00 58.62 559 LYS A CA 1
ATOM 4780 C C . LYS A 1 559 ? -33.464 -45.748 17.613 1.00 58.62 559 LYS A C 1
ATOM 4782 O O . LYS A 1 559 ? -34.117 -46.770 17.827 1.00 58.62 559 LYS A O 1
ATOM 4787 N N . VAL A 1 560 ? -33.661 -44.623 18.303 1.00 51.81 560 VAL A N 1
ATOM 4788 C CA . VAL A 1 560 ? -34.711 -44.441 19.322 1.00 51.81 560 VAL A CA 1
ATOM 4789 C C . VAL A 1 560 ? -36.085 -44.328 18.655 1.00 51.81 560 VAL A C 1
ATOM 4791 O O . VAL A 1 560 ? -37.003 -45.039 19.050 1.00 51.81 560 VAL A O 1
ATOM 4794 N N . THR A 1 561 ? -36.220 -43.555 17.575 1.00 50.78 561 THR A N 1
ATOM 4795 C CA . THR A 1 561 ? -37.488 -43.432 16.828 1.00 50.78 561 THR A CA 1
ATOM 4796 C C . THR A 1 561 ? -37.871 -44.710 16.072 1.00 50.78 561 THR A C 1
ATOM 4798 O O . THR A 1 561 ? -39.056 -45.030 15.989 1.00 50.78 561 THR A O 1
ATOM 4801 N N . VAL A 1 562 ? -36.901 -45.503 15.598 1.00 46.62 562 VAL A N 1
ATOM 4802 C CA . VAL A 1 562 ? -37.148 -46.801 14.939 1.00 46.62 562 VAL A CA 1
ATOM 4803 C C . VAL A 1 562 ? -37.481 -47.907 15.952 1.00 46.62 562 VAL A C 1
ATOM 4805 O O . VAL A 1 562 ? -38.324 -48.753 15.659 1.00 46.62 562 VAL A O 1
ATOM 4808 N N . LYS A 1 563 ? -36.925 -47.883 17.175 1.00 48.50 563 LYS A N 1
ATOM 4809 C CA . LYS A 1 563 ? -37.339 -48.808 18.254 1.00 48.50 563 LYS A CA 1
ATOM 4810 C C . LYS A 1 563 ? -38.692 -48.453 18.879 1.00 48.50 563 LYS A C 1
ATOM 4812 O O . LYS A 1 563 ? -39.359 -49.341 19.399 1.00 48.50 563 LYS A O 1
ATOM 4817 N N . GLN A 1 564 ? -39.121 -47.195 18.796 1.00 41.31 564 GLN A N 1
ATOM 4818 C CA . GLN A 1 564 ? -40.373 -46.714 19.394 1.00 41.31 564 GLN A CA 1
ATOM 4819 C C . GLN A 1 564 ? -41.572 -46.735 18.427 1.00 41.31 564 GLN A C 1
ATOM 4821 O O . GLN A 1 564 ? -42.673 -46.327 18.792 1.00 41.31 564 GLN A O 1
ATOM 4826 N N . LYS A 1 565 ? -41.388 -47.260 17.205 1.00 39.47 565 LYS A N 1
ATOM 4827 C CA . LYS A 1 565 ? -42.468 -47.532 16.239 1.00 39.47 565 LYS A CA 1
ATOM 4828 C C . LYS A 1 565 ? -42.786 -49.028 16.105 1.00 39.47 565 LYS A C 1
ATOM 4830 O O . LYS A 1 565 ? -43.266 -49.480 15.070 1.00 39.47 565 LYS A O 1
ATOM 4835 N N . VAL A 1 566 ? -42.534 -49.792 17.166 1.00 43.47 566 VAL A N 1
ATOM 4836 C CA . VAL A 1 566 ? -43.174 -51.088 17.414 1.00 43.47 566 VAL A CA 1
ATOM 4837 C C . VAL A 1 566 ? -44.173 -50.845 18.533 1.00 43.47 566 VAL A C 1
ATOM 4839 O O . VAL A 1 566 ? -43.807 -50.274 19.554 1.00 43.47 566 VAL A O 1
ATOM 4842 N N . VAL A 1 567 ? -45.430 -51.213 18.291 1.00 52.03 567 VAL A N 1
ATOM 4843 C CA . VAL A 1 567 ? -46.589 -51.058 19.180 1.00 52.03 567 VAL A CA 1
ATOM 4844 C C . VAL A 1 567 ? -46.232 -51.466 20.615 1.00 52.03 567 VAL A C 1
ATOM 4846 O O . VAL A 1 567 ? -46.312 -52.635 20.978 1.00 52.03 567 VAL A O 1
ATOM 4849 N N . LEU A 1 568 ? -45.821 -50.497 21.431 1.00 49.53 568 LEU A N 1
ATOM 4850 C CA . LEU A 1 568 ? -45.703 -50.638 22.872 1.00 49.53 568 LEU A CA 1
ATOM 4851 C C . LEU A 1 568 ? -47.004 -50.093 23.437 1.00 49.53 568 LEU A C 1
ATOM 4853 O O . LEU A 1 568 ? -47.297 -48.903 23.316 1.00 49.53 568 LEU A O 1
ATOM 4857 N N . GLN A 1 569 ? -47.811 -50.993 23.997 1.00 55.66 569 GLN A N 1
ATOM 4858 C CA . GLN A 1 569 ? -48.870 -50.602 24.917 1.00 55.66 569 GLN A CA 1
ATOM 4859 C C . GLN A 1 569 ? -48.258 -49.625 25.921 1.00 55.66 569 GLN A C 1
ATOM 4861 O O . GLN A 1 569 ? -47.221 -49.919 26.515 1.00 55.66 569 GLN A O 1
ATOM 4866 N N . GLN A 1 570 ? -48.848 -48.434 26.009 1.00 48.72 570 GLN A N 1
ATOM 4867 C CA . GLN A 1 570 ? -48.359 -47.379 26.883 1.00 48.72 570 GLN A CA 1
ATOM 4868 C C . GLN A 1 570 ? -48.350 -47.905 28.318 1.00 48.72 570 GLN A C 1
ATOM 4870 O O . GLN A 1 570 ? -49.347 -48.451 28.790 1.00 48.72 570 GLN A O 1
ATOM 4875 N N . ASP A 1 571 ? -47.200 -47.784 28.975 1.00 59.16 571 ASP A N 1
ATOM 4876 C CA . ASP A 1 571 ? -47.030 -48.178 30.365 1.00 59.16 571 ASP A CA 1
ATOM 4877 C C . ASP A 1 571 ? -47.957 -47.306 31.241 1.00 59.16 571 ASP A C 1
ATOM 4879 O O . ASP A 1 571 ? -47.822 -46.075 31.225 1.00 59.16 571 ASP A O 1
ATOM 4883 N N . PRO A 1 572 ? -48.902 -47.890 32.006 1.00 68.62 572 PRO A N 1
ATOM 4884 C CA . PRO A 1 572 ? -49.819 -47.139 32.863 1.00 68.62 572 PRO A CA 1
ATOM 4885 C C . PRO A 1 572 ? -49.113 -46.242 33.888 1.00 68.62 572 PRO A C 1
ATOM 4887 O O . PRO A 1 572 ? -49.729 -45.316 34.418 1.00 68.62 572 PRO A O 1
ATOM 4890 N N . GLN A 1 573 ? -47.840 -46.506 34.208 1.00 67.88 573 GLN A N 1
ATOM 4891 C CA . GLN A 1 573 ? -47.050 -45.624 35.069 1.00 67.88 573 GLN A CA 1
ATOM 4892 C C . GLN A 1 573 ? -46.589 -44.354 34.342 1.00 67.88 573 GLN A C 1
ATOM 4894 O O . GLN A 1 573 ? -46.678 -43.278 34.930 1.00 67.88 573 GLN A O 1
ATOM 4899 N N . GLN A 1 574 ? -46.214 -44.428 33.060 1.00 72.38 574 GLN A N 1
ATOM 4900 C CA . GLN A 1 574 ? -45.824 -43.242 32.284 1.00 72.38 574 GLN A CA 1
ATOM 4901 C C . GLN A 1 574 ? -46.996 -42.286 32.041 1.00 72.38 574 GLN A C 1
ATOM 4903 O O . GLN A 1 574 ? -46.811 -41.071 32.068 1.00 72.38 574 GLN A O 1
ATOM 4908 N N . GLU A 1 575 ? -48.213 -42.798 31.844 1.00 73.12 575 GLU A N 1
ATOM 4909 C CA . GLU A 1 575 ? -49.397 -41.942 31.696 1.00 73.12 575 GLU A CA 1
ATOM 4910 C C . GLU A 1 575 ? -49.752 -41.233 33.011 1.00 73.12 575 GLU A C 1
ATOM 4912 O O . GLU A 1 575 ? -50.128 -40.059 33.002 1.00 73.12 575 GLU A O 1
ATOM 4917 N N . LYS A 1 576 ? -49.556 -41.902 34.155 1.00 79.44 576 LYS A N 1
ATOM 4918 C CA . LYS A 1 576 ? -49.712 -41.286 35.480 1.00 79.44 576 LYS A CA 1
ATOM 4919 C C . LYS A 1 576 ? -48.664 -40.207 35.721 1.00 79.44 576 LYS A C 1
ATOM 4921 O O . LYS A 1 576 ? -49.031 -39.111 36.125 1.00 79.44 576 LYS A O 1
ATOM 4926 N N . GLU A 1 577 ? -47.396 -40.476 35.427 1.00 81.38 577 GLU A N 1
ATOM 4927 C CA . GLU A 1 577 ? -46.320 -39.487 35.558 1.00 81.38 577 GLU A CA 1
ATOM 4928 C C . GLU A 1 577 ? -46.545 -38.283 34.642 1.00 81.38 577 GLU A C 1
ATOM 4930 O O . GLU A 1 577 ? -46.443 -37.141 35.079 1.00 81.38 577 GLU A O 1
ATOM 4935 N N . HIS A 1 578 ? -46.943 -38.517 33.393 1.00 80.19 578 HIS A N 1
ATOM 4936 C CA . HIS A 1 578 ? -47.260 -37.447 32.456 1.00 80.19 578 HIS A CA 1
ATOM 4937 C C . HIS A 1 578 ? -48.511 -36.655 32.870 1.00 80.19 578 HIS A C 1
ATOM 4939 O O . HIS A 1 578 ? -48.554 -35.439 32.690 1.00 80.19 578 HIS A O 1
ATOM 4945 N N . SER A 1 579 ? -49.507 -37.307 33.475 1.00 82.62 579 SER A N 1
ATOM 4946 C CA . SER A 1 579 ? -50.683 -36.632 34.040 1.00 82.62 579 SER A CA 1
ATOM 4947 C C . SER A 1 579 ? -50.323 -35.793 35.269 1.00 82.62 579 SER A C 1
ATOM 4949 O O . SER A 1 579 ? -50.802 -34.670 35.393 1.00 82.62 579 SER A O 1
ATOM 4951 N N . ILE A 1 580 ? -49.432 -36.286 36.135 1.00 86.88 580 ILE A N 1
ATOM 4952 C CA . ILE A 1 580 ? -48.917 -35.547 37.298 1.00 86.88 580 ILE A CA 1
ATOM 4953 C C . ILE A 1 580 ? -48.081 -34.347 36.843 1.00 86.88 580 ILE A C 1
ATOM 4955 O O . ILE A 1 580 ? -48.274 -33.247 37.349 1.00 86.88 580 ILE A O 1
ATOM 4959 N N . LEU A 1 581 ? -47.202 -34.518 35.852 1.00 86.56 581 LEU A N 1
ATOM 4960 C CA . LEU A 1 581 ? -46.411 -33.420 35.290 1.00 86.56 581 LEU A CA 1
ATOM 4961 C C . LEU A 1 581 ? -47.299 -32.371 34.613 1.00 86.56 581 LEU A C 1
ATOM 4963 O O . LEU A 1 581 ? -47.050 -31.178 34.755 1.00 86.56 581 LEU A O 1
ATOM 4967 N N . ARG A 1 582 ? -48.362 -32.786 33.911 1.00 89.44 582 ARG A N 1
ATOM 4968 C CA . ARG A 1 582 ? -49.357 -31.848 33.367 1.00 89.44 582 ARG A CA 1
ATOM 4969 C C . ARG A 1 582 ? -50.062 -31.068 34.468 1.00 89.44 582 ARG A C 1
ATOM 4971 O O . ARG A 1 582 ? -50.163 -29.853 34.344 1.00 89.44 582 ARG A O 1
ATOM 4978 N N . LEU A 1 583 ? -50.475 -31.741 35.541 1.00 91.44 583 LEU A N 1
ATOM 4979 C CA . LEU A 1 583 ? -51.103 -31.091 36.688 1.00 91.44 583 LEU A CA 1
ATOM 4980 C C . LEU A 1 583 ? -50.149 -30.082 37.346 1.00 91.44 583 LEU A C 1
ATOM 4982 O O . LEU A 1 583 ? -50.537 -28.946 37.578 1.00 91.44 583 LEU A O 1
ATOM 4986 N N . GLN A 1 584 ? -48.879 -30.443 37.545 1.00 88.62 584 GLN A N 1
ATOM 4987 C CA . GLN A 1 584 ? -47.860 -29.534 38.084 1.00 88.62 584 GLN A CA 1
ATOM 4988 C C . GLN A 1 584 ? -47.632 -28.318 37.178 1.00 88.62 584 GLN A C 1
ATOM 4990 O O . GLN A 1 584 ? -47.504 -27.195 37.657 1.00 88.62 584 GLN A O 1
ATOM 4995 N N . VAL A 1 585 ? -47.623 -28.508 35.856 1.00 90.56 585 VAL A N 1
ATOM 4996 C CA . VAL A 1 585 ? -47.518 -27.395 34.902 1.00 90.56 585 VAL A CA 1
ATOM 4997 C C . VAL A 1 585 ? -48.760 -26.502 34.950 1.00 90.56 585 VAL A C 1
ATOM 4999 O O . VAL A 1 585 ? -48.639 -25.283 34.831 1.00 90.56 585 VAL A O 1
ATOM 5002 N N . GLU A 1 586 ? -49.953 -27.070 35.121 1.00 89.00 586 GLU A N 1
ATOM 5003 C CA . GLU A 1 586 ? -51.196 -26.310 35.290 1.00 89.00 586 GLU A CA 1
ATOM 5004 C C . GLU A 1 586 ? -51.224 -25.539 36.618 1.00 89.00 586 GLU A C 1
ATOM 5006 O O . GLU A 1 586 ? -51.612 -24.369 36.631 1.00 89.00 586 GLU A O 1
ATOM 5011 N N . GLU A 1 587 ? -50.724 -26.130 37.704 1.00 90.38 587 GLU A N 1
ATOM 5012 C CA . GLU A 1 587 ? -50.546 -25.470 39.002 1.00 90.38 587 GLU A CA 1
ATOM 5013 C C . GLU A 1 587 ? -49.548 -24.309 38.918 1.00 90.38 587 GLU A C 1
ATOM 5015 O O . GLU A 1 587 ? -49.849 -23.209 39.379 1.00 90.38 587 GLU A O 1
ATOM 5020 N N . GLU A 1 588 ? -48.392 -24.498 38.278 1.00 86.56 588 GLU A N 1
ATOM 5021 C CA . GLU A 1 588 ? -47.407 -23.426 38.076 1.00 86.56 588 GLU A CA 1
ATOM 5022 C C . GLU A 1 588 ? -47.941 -22.315 37.161 1.00 86.56 588 GLU A C 1
ATOM 5024 O O . GLU A 1 588 ? -47.710 -21.130 37.408 1.00 86.56 588 GLU A O 1
ATOM 5029 N N . ARG A 1 589 ? -48.740 -22.658 36.141 1.00 89.38 589 ARG A N 1
ATOM 5030 C CA . ARG A 1 589 ? -49.461 -21.662 35.328 1.00 89.38 589 ARG A CA 1
ATOM 5031 C C . ARG A 1 589 ? -50.478 -20.882 36.156 1.00 89.38 589 ARG A C 1
ATOM 5033 O O . ARG A 1 589 ? -50.615 -19.676 35.958 1.00 89.38 589 ARG A O 1
ATOM 5040 N N . HIS A 1 590 ? -51.173 -21.539 37.082 1.00 90.75 590 HIS A N 1
ATOM 5041 C CA . HIS A 1 590 ? -52.111 -20.870 37.976 1.00 90.75 590 HIS A CA 1
ATOM 5042 C C . HIS A 1 590 ? -51.390 -19.950 38.970 1.00 90.75 590 HIS A C 1
ATOM 5044 O O . HIS A 1 590 ? -51.779 -18.791 39.103 1.00 90.75 590 HIS A O 1
ATOM 5050 N N . LYS A 1 591 ? -50.291 -20.404 39.588 1.00 91.38 591 LYS A N 1
ATOM 5051 C CA . LYS A 1 591 ? -49.437 -19.570 40.455 1.00 91.38 591 LYS A CA 1
ATOM 5052 C C . LYS A 1 591 ? -48.895 -18.356 39.711 1.00 91.38 591 LYS A C 1
ATOM 5054 O O . LYS A 1 591 ? -48.978 -17.244 40.219 1.00 91.38 591 LYS A O 1
ATOM 5059 N N . ARG A 1 592 ? -48.416 -18.543 38.478 1.00 91.69 592 ARG A N 1
ATOM 5060 C CA . ARG A 1 592 ? -47.982 -17.438 37.619 1.00 91.69 592 ARG A CA 1
ATOM 5061 C C . ARG A 1 592 ? -49.111 -16.444 37.357 1.00 91.69 592 ARG A C 1
ATOM 5063 O O . ARG A 1 592 ? -48.883 -15.247 37.459 1.00 91.69 592 ARG A O 1
ATOM 5070 N N . MET A 1 593 ? -50.323 -16.918 37.066 1.00 91.94 593 MET A N 1
ATOM 5071 C CA . MET A 1 593 ? -51.482 -16.041 36.872 1.00 91.94 593 MET A CA 1
ATOM 5072 C C . MET A 1 593 ? -51.822 -15.248 38.145 1.00 91.94 593 MET A C 1
ATOM 5074 O O . MET A 1 593 ? -52.206 -14.084 38.052 1.00 91.94 593 MET A O 1
ATOM 5078 N N . LEU A 1 594 ? -51.701 -15.857 39.328 1.00 91.50 594 LEU A N 1
ATOM 5079 C CA . LEU A 1 594 ? -51.915 -15.172 40.607 1.00 91.50 594 LEU A CA 1
ATOM 5080 C C . LEU A 1 594 ? -50.845 -14.101 40.850 1.00 91.50 594 LEU A C 1
ATOM 5082 O O . LEU A 1 594 ? -51.199 -12.957 41.118 1.00 91.50 594 LEU A O 1
ATOM 5086 N N . LEU A 1 595 ? -49.570 -14.428 40.635 1.00 90.38 595 LEU A N 1
ATOM 5087 C CA . LEU A 1 595 ? -48.464 -13.472 40.732 1.00 90.38 595 LEU A CA 1
ATOM 5088 C C . LEU A 1 595 ? -48.590 -12.332 39.712 1.00 90.38 595 LEU A C 1
ATOM 5090 O O . LEU A 1 595 ? -48.326 -11.183 40.041 1.00 90.38 595 LEU A O 1
ATOM 5094 N N . GLU A 1 596 ? -49.042 -12.611 38.487 1.00 90.50 596 GLU A N 1
ATOM 5095 C CA . GLU A 1 596 ? -49.323 -11.574 37.486 1.00 90.50 596 GLU A CA 1
ATOM 5096 C C . GLU A 1 596 ? -50.479 -10.662 37.931 1.00 90.50 596 GLU A C 1
ATOM 5098 O O . GLU A 1 596 ? -50.435 -9.453 37.704 1.00 90.50 596 GLU A O 1
ATOM 5103 N N . LYS A 1 597 ? -51.508 -11.195 38.603 1.00 92.06 597 LYS A N 1
ATOM 5104 C CA . LYS A 1 597 ? -52.587 -10.377 39.188 1.00 92.06 597 LYS A CA 1
ATOM 5105 C C . LYS A 1 597 ? -52.091 -9.522 40.355 1.00 92.06 597 LYS A C 1
ATOM 5107 O O . LYS A 1 597 ? -52.438 -8.345 40.410 1.00 92.06 597 LYS A O 1
ATOM 5112 N N . GLU A 1 598 ? -51.273 -10.080 41.244 1.00 90.75 598 GLU A N 1
ATOM 5113 C CA . GLU A 1 598 ? -50.652 -9.350 42.357 1.00 90.75 598 GLU A CA 1
ATOM 5114 C C . GLU A 1 598 ? -49.716 -8.249 41.852 1.00 90.75 598 GLU A C 1
ATOM 5116 O O . GLU A 1 598 ? -49.801 -7.109 42.302 1.00 90.75 598 GLU A O 1
ATOM 5121 N N . PHE A 1 599 ? -48.891 -8.549 40.849 1.00 91.12 599 PHE A N 1
ATOM 5122 C CA . PHE A 1 599 ? -48.015 -7.578 40.200 1.00 91.12 599 PHE A CA 1
ATOM 5123 C C . PHE A 1 599 ? -48.806 -6.428 39.567 1.00 91.12 599 PHE A C 1
ATOM 5125 O O . PHE A 1 599 ? -48.470 -5.263 39.763 1.00 91.12 599 PHE A O 1
ATOM 5132 N N . ASN A 1 600 ? -49.902 -6.734 38.865 1.00 90.31 600 ASN A N 1
ATOM 5133 C CA . ASN A 1 600 ? -50.777 -5.708 38.298 1.00 90.31 600 ASN A CA 1
ATOM 5134 C C . ASN A 1 600 ? -51.467 -4.861 39.382 1.00 90.31 600 ASN A C 1
ATOM 5136 O O . ASN A 1 600 ? -51.633 -3.656 39.200 1.00 90.31 600 ASN A O 1
ATOM 5140 N N . ALA A 1 601 ? -51.842 -5.458 40.518 1.00 90.44 601 ALA A N 1
ATOM 5141 C CA . ALA A 1 601 ? -52.389 -4.719 41.653 1.00 90.44 601 ALA A CA 1
ATOM 5142 C C . ALA A 1 601 ? -51.340 -3.787 42.287 1.00 90.44 601 ALA A C 1
ATOM 5144 O O . ALA A 1 601 ? -51.655 -2.636 42.589 1.00 90.44 601 ALA A O 1
ATOM 5145 N N . LEU A 1 602 ? -50.090 -4.242 42.429 1.00 89.31 602 LEU A N 1
ATOM 5146 C CA . LEU A 1 602 ? -48.974 -3.424 42.913 1.00 89.31 602 LEU A CA 1
ATOM 5147 C C . LEU A 1 602 ? -48.646 -2.273 41.953 1.00 89.31 602 LEU A C 1
ATOM 5149 O O . LEU A 1 602 ? -48.435 -1.154 42.407 1.00 89.31 602 LEU A O 1
ATOM 5153 N N . LEU A 1 603 ? -48.680 -2.510 40.640 1.00 91.31 603 LEU A N 1
ATOM 5154 C CA . LEU A 1 603 ? -48.536 -1.462 39.621 1.00 91.31 603 LEU A CA 1
ATOM 5155 C C . LEU A 1 603 ? -49.622 -0.388 39.748 1.00 91.31 603 LEU A C 1
ATOM 5157 O O . LEU A 1 603 ? -49.321 0.802 39.714 1.00 91.31 603 LEU A O 1
ATOM 5161 N N . GLN A 1 604 ? -50.880 -0.791 39.945 1.00 88.69 604 GLN A N 1
ATOM 5162 C CA . GLN A 1 604 ? -51.973 0.158 40.174 1.00 88.69 604 GLN A CA 1
ATOM 5163 C C . GLN A 1 604 ? -51.795 0.926 41.490 1.00 88.69 604 GLN A C 1
ATOM 5165 O O . GLN A 1 604 ? -52.069 2.124 41.539 1.00 88.69 604 GLN A O 1
ATOM 5170 N N . GLN A 1 605 ? -51.311 0.273 42.551 1.00 84.88 605 GLN A N 1
ATOM 5171 C CA . GLN A 1 605 ? -50.987 0.942 43.814 1.00 84.88 605 GLN A CA 1
ATOM 5172 C C . GLN A 1 605 ? -49.839 1.943 43.654 1.00 84.88 605 GLN A C 1
ATOM 5174 O O . GLN A 1 605 ? -49.948 3.056 44.161 1.00 84.88 605 GLN A O 1
ATOM 5179 N N . GLN A 1 606 ? -48.786 1.590 42.914 1.00 82.81 606 GLN A N 1
ATOM 5180 C CA . GLN A 1 606 ? -47.688 2.497 42.584 1.00 82.81 606 GLN A CA 1
ATOM 5181 C C . GLN A 1 606 ? -48.202 3.709 41.800 1.00 82.81 606 GLN A C 1
ATOM 5183 O O . GLN A 1 606 ? -47.901 4.840 42.163 1.00 82.81 606 GLN A O 1
ATOM 5188 N N . GLU A 1 607 ? -49.038 3.498 40.783 1.00 85.31 607 GLU A N 1
ATOM 5189 C CA . GLU A 1 607 ? -49.601 4.590 39.986 1.00 85.31 607 GLU A CA 1
ATOM 5190 C C . GLU A 1 607 ? -50.493 5.521 40.831 1.00 85.31 607 GLU A C 1
ATOM 5192 O O . GLU A 1 607 ? -50.492 6.741 40.649 1.00 85.31 607 GLU A O 1
ATOM 5197 N N . ILE A 1 608 ? -51.241 4.973 41.795 1.00 83.69 608 ILE A N 1
ATOM 5198 C CA . ILE A 1 608 ? -52.018 5.766 42.755 1.00 83.69 608 ILE A CA 1
ATOM 5199 C C . ILE A 1 608 ? -51.086 6.558 43.679 1.00 83.69 608 ILE A C 1
ATOM 5201 O O . ILE A 1 608 ? -51.317 7.753 43.867 1.00 83.69 608 ILE A O 1
ATOM 5205 N N . LEU A 1 609 ? -50.033 5.929 44.212 1.00 76.50 609 LEU A N 1
ATOM 5206 C CA . LEU A 1 609 ? -49.056 6.575 45.091 1.00 76.50 609 LEU A CA 1
ATOM 5207 C C . LEU A 1 609 ? -48.325 7.716 44.376 1.00 76.50 609 LEU A C 1
ATOM 5209 O O . LEU A 1 609 ? -48.310 8.835 44.887 1.00 76.50 609 LEU A O 1
ATOM 5213 N N . GLU A 1 610 ? -47.847 7.491 43.153 1.00 74.69 610 GLU A N 1
ATOM 5214 C CA . GLU A 1 610 ? -47.219 8.514 42.309 1.00 74.69 610 GLU A CA 1
ATOM 5215 C C . GLU A 1 610 ? -48.178 9.683 42.026 1.00 74.69 610 GLU A C 1
ATOM 5217 O O . GLU A 1 610 ? -47.795 10.851 42.111 1.00 74.69 610 GLU A O 1
ATOM 5222 N N . ARG A 1 611 ? -49.4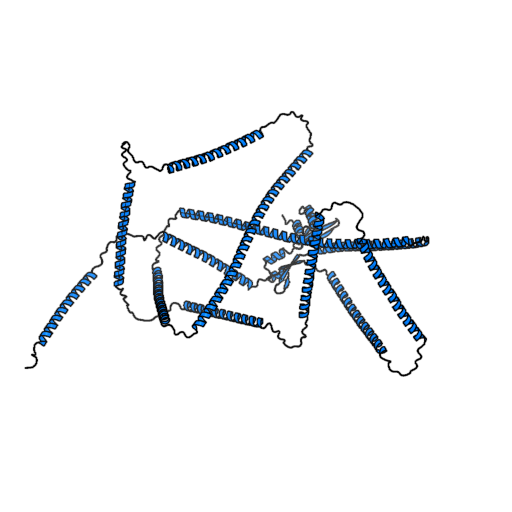64 9.408 41.763 1.00 74.19 611 ARG A N 1
ATOM 5223 C CA . ARG A 1 611 ? -50.485 10.458 41.582 1.00 74.19 611 ARG A CA 1
ATOM 5224 C C . ARG A 1 611 ? -50.791 11.221 42.876 1.00 74.19 611 ARG A C 1
ATOM 5226 O O . ARG A 1 611 ? -51.139 12.403 42.805 1.00 74.19 611 ARG A O 1
ATOM 5233 N N . THR A 1 612 ? -50.682 10.582 44.042 1.00 63.75 612 THR A N 1
ATOM 5234 C CA . THR A 1 612 ? -50.868 11.239 45.347 1.00 63.75 612 THR A CA 1
ATOM 5235 C C . THR A 1 612 ? -49.648 12.051 45.788 1.00 63.75 612 THR A C 1
ATOM 5237 O O . THR A 1 612 ? -49.831 13.165 46.277 1.00 63.75 612 THR A O 1
ATOM 5240 N N . GLU A 1 613 ? -48.421 11.591 45.515 1.00 54.94 613 GLU A N 1
ATOM 5241 C CA . GLU A 1 613 ? -47.177 12.321 45.818 1.00 54.94 613 GLU A CA 1
ATOM 5242 C C . GLU A 1 613 ? -47.071 13.651 45.054 1.00 54.94 613 GLU A C 1
ATOM 5244 O O . GLU A 1 613 ? -46.499 14.626 45.547 1.00 54.94 613 GLU A O 1
ATOM 5249 N N . VAL A 1 614 ? -47.683 13.748 43.869 1.00 51.72 614 VAL A N 1
ATOM 5250 C CA . VAL A 1 614 ? -47.716 14.999 43.089 1.00 51.72 614 VAL A CA 1
ATOM 5251 C C . VAL A 1 614 ? -48.552 16.095 43.777 1.00 51.72 614 VAL A C 1
ATOM 5253 O O . VAL A 1 614 ? -48.343 17.276 43.498 1.00 51.72 614 VAL A O 1
ATOM 5256 N N . ARG A 1 615 ? -49.446 15.762 44.724 1.00 49.34 615 ARG A N 1
ATOM 5257 C CA . ARG A 1 615 ? -50.241 16.762 45.469 1.00 49.34 615 ARG A CA 1
ATOM 5258 C C . ARG A 1 615 ? -49.550 17.309 46.725 1.00 49.34 615 ARG A C 1
ATOM 5260 O O . ARG A 1 615 ? -49.942 18.380 47.180 1.00 49.34 615 ARG A O 1
ATOM 5267 N N . GLU A 1 616 ? -48.512 16.650 47.245 1.00 47.88 616 GLU A N 1
ATOM 5268 C CA . GLU A 1 616 ? -47.779 17.098 48.446 1.00 47.88 616 GLU A CA 1
ATOM 5269 C C . GLU A 1 616 ? -46.508 17.912 48.160 1.00 47.88 616 GLU A C 1
ATOM 5271 O O . GLU A 1 616 ? -45.885 18.433 49.085 1.00 47.88 616 GLU A O 1
ATOM 5276 N N . LYS A 1 617 ? -46.156 18.156 46.891 1.00 47.25 617 LYS A N 1
ATOM 5277 C CA . LYS A 1 617 ? -45.109 19.132 46.535 1.00 47.25 617 LYS A CA 1
ATOM 5278 C C . LYS A 1 617 ? -45.628 20.576 46.603 1.00 47.25 617 LYS A C 1
ATOM 5280 O O . LYS A 1 617 ? -45.526 21.339 45.645 1.00 47.25 617 LYS A O 1
ATOM 5285 N N . VAL A 1 618 ? -46.148 20.980 47.764 1.00 41.38 618 VAL A N 1
ATOM 5286 C CA . VAL A 1 618 ? -46.166 22.394 48.156 1.00 41.38 618 VAL A CA 1
ATOM 5287 C C . VAL A 1 618 ? -44.766 22.724 48.658 1.00 41.38 618 VAL A C 1
ATOM 5289 O O . VAL A 1 618 ? -44.322 22.267 49.707 1.00 41.38 618 VAL A O 1
ATOM 5292 N N . VAL A 1 619 ? -44.064 23.496 47.837 1.00 49.56 619 VAL A N 1
ATOM 5293 C CA . VAL A 1 619 ? -42.712 24.019 48.025 1.00 49.56 619 VAL A CA 1
ATOM 5294 C C . VAL A 1 619 ? -42.466 24.472 49.472 1.00 49.56 619 VAL A C 1
ATOM 5296 O O . VAL A 1 619 ? -42.922 25.535 49.889 1.00 49.56 619 VAL A O 1
ATOM 5299 N N . ARG A 1 620 ? -41.667 23.707 50.222 1.00 39.12 620 ARG A N 1
ATOM 5300 C CA . ARG A 1 620 ? -40.843 24.253 51.305 1.00 39.12 620 ARG A CA 1
ATOM 5301 C C . ARG A 1 620 ? -39.447 24.466 50.740 1.00 39.12 620 ARG A C 1
ATOM 5303 O O . ARG A 1 620 ? -38.690 23.520 50.562 1.00 39.12 620 ARG A O 1
ATOM 5310 N N . THR A 1 621 ? -39.114 25.712 50.414 1.00 45.66 621 THR A N 1
ATOM 5311 C CA . THR A 1 621 ? -37.729 26.107 50.146 1.00 45.66 621 THR A CA 1
ATOM 5312 C C . THR A 1 621 ? -36.957 26.094 51.461 1.00 45.66 621 THR A C 1
ATOM 5314 O O . THR A 1 621 ? -36.824 27.125 52.119 1.00 45.66 621 THR A O 1
ATOM 5317 N N . GLU A 1 622 ? -36.459 24.931 51.861 1.00 41.41 622 GLU A N 1
ATOM 5318 C CA . GLU A 1 622 ? -35.414 24.855 52.872 1.00 41.41 622 GLU A CA 1
ATOM 5319 C C . GLU A 1 622 ? -34.079 25.026 52.140 1.00 41.41 622 GLU A C 1
ATOM 5321 O O . GLU A 1 622 ? -33.667 24.188 51.337 1.00 41.41 622 GLU A O 1
ATOM 5326 N N . LYS A 1 623 ? -33.439 26.186 52.326 1.00 41.78 623 LYS A N 1
ATOM 5327 C CA . LYS A 1 623 ? -32.073 26.418 51.849 1.00 41.78 623 LYS A CA 1
ATOM 5328 C C . LYS A 1 623 ? -31.140 25.547 52.686 1.00 41.78 623 LYS A C 1
ATOM 5330 O O . LYS A 1 623 ? -30.629 25.996 53.707 1.00 41.78 623 LYS A O 1
ATOM 5335 N N . ILE A 1 624 ? -30.926 24.312 52.252 1.00 47.16 624 ILE A N 1
ATOM 5336 C CA . ILE A 1 624 ? -29.874 23.453 52.786 1.00 47.16 624 ILE A CA 1
ATOM 5337 C C . ILE A 1 624 ? -28.547 24.024 52.273 1.00 47.16 624 ILE A C 1
ATOM 5339 O O . ILE A 1 624 ? -28.162 23.818 51.122 1.00 47.16 624 ILE A O 1
ATOM 5343 N N . GLN A 1 625 ? -27.861 24.798 53.115 1.00 50.28 625 GLN A N 1
ATOM 5344 C CA . GLN A 1 625 ? -26.420 24.974 52.976 1.00 50.28 625 GLN A CA 1
ATOM 5345 C C . GLN A 1 625 ? -25.786 23.640 53.361 1.00 50.28 625 GLN A C 1
ATOM 5347 O O . GLN A 1 625 ? -25.628 23.334 54.536 1.00 50.28 625 GLN A O 1
ATOM 5352 N N . VAL A 1 626 ? -25.492 22.821 52.353 1.00 54.03 626 VAL A N 1
ATOM 5353 C CA . VAL A 1 626 ? -24.629 21.653 52.517 1.00 54.03 626 VAL A CA 1
ATOM 5354 C C . VAL A 1 626 ? -23.241 22.197 52.852 1.00 54.03 626 VAL A C 1
ATOM 5356 O O . VAL A 1 626 ? -22.655 22.908 52.030 1.00 54.03 626 VAL A O 1
ATOM 5359 N N . GLU A 1 627 ? -22.745 21.929 54.062 1.00 55.09 627 GLU A N 1
ATOM 5360 C CA . GLU A 1 627 ? -21.337 22.149 54.391 1.00 55.09 627 GLU A CA 1
ATOM 5361 C C . GLU A 1 627 ? -20.504 21.317 53.416 1.00 55.09 627 GLU A C 1
ATOM 5363 O O . GLU A 1 627 ? -20.566 20.089 53.392 1.00 55.09 627 GLU A O 1
ATOM 5368 N N . ARG A 1 628 ? -19.799 22.019 52.530 1.00 58.38 628 ARG A N 1
ATOM 5369 C CA . ARG A 1 628 ? -18.838 21.429 51.607 1.00 58.38 628 ARG A CA 1
ATOM 5370 C C . ARG A 1 628 ? -17.676 20.922 52.435 1.00 58.38 628 ARG A C 1
ATOM 5372 O O . ARG A 1 628 ? -17.035 21.711 53.123 1.00 58.38 628 ARG A O 1
ATOM 5379 N N . ASP A 1 629 ? -17.427 19.626 52.348 1.00 76.44 629 ASP A N 1
ATOM 5380 C CA . ASP A 1 629 ? -16.268 19.017 52.972 1.00 76.44 629 ASP A CA 1
ATOM 5381 C C . ASP A 1 629 ? -14.995 19.553 52.279 1.00 76.44 629 ASP A C 1
ATOM 5383 O O . ASP A 1 629 ? -14.809 19.320 51.075 1.00 76.44 629 ASP A O 1
ATOM 5387 N N . PRO A 1 630 ? -14.152 20.349 52.966 1.00 78.94 630 PRO A N 1
ATOM 5388 C CA . PRO A 1 630 ? -13.026 21.038 52.337 1.00 78.94 630 PRO A CA 1
ATOM 5389 C C . PRO A 1 630 ? -11.985 20.068 51.765 1.00 78.94 630 PRO A C 1
ATOM 5391 O O . PRO A 1 630 ? -11.295 20.412 50.805 1.00 78.94 630 PRO A O 1
ATOM 5394 N N . GLU A 1 631 ? -11.883 18.852 52.305 1.00 79.94 631 GLU A N 1
ATOM 5395 C CA . GLU A 1 631 ? -10.975 17.821 51.793 1.00 79.94 631 GLU A CA 1
ATOM 5396 C C . GLU A 1 631 ? -11.456 17.266 50.446 1.00 79.94 631 GLU A C 1
ATOM 5398 O O . GLU A 1 631 ? -10.673 17.190 49.497 1.00 79.94 631 GLU A O 1
ATOM 5403 N N . ALA A 1 632 ? -12.761 17.008 50.311 1.00 79.69 632 ALA A N 1
ATOM 5404 C CA . ALA A 1 632 ? -13.356 16.549 49.059 1.00 79.69 632 ALA A CA 1
ATOM 5405 C C . ALA A 1 632 ? -13.260 17.610 47.947 1.00 79.69 632 ALA A C 1
ATOM 5407 O O . ALA A 1 632 ? -13.004 17.278 46.788 1.00 79.69 632 ALA A O 1
ATOM 5408 N N . GLU A 1 633 ? -13.412 18.900 48.271 1.00 84.62 633 GLU A N 1
ATOM 5409 C CA . GLU A 1 633 ? -13.206 19.971 47.286 1.00 84.62 633 GLU A CA 1
ATOM 5410 C C . GLU A 1 633 ? -11.747 20.069 46.832 1.00 84.62 633 GLU A C 1
ATOM 5412 O O . GLU A 1 633 ? -11.482 20.235 45.637 1.00 84.62 633 GLU A O 1
ATOM 5417 N N . MET A 1 634 ? -10.797 19.915 47.758 1.00 86.62 634 MET A N 1
ATOM 5418 C CA . MET A 1 634 ? -9.373 19.884 47.427 1.00 86.62 634 MET A CA 1
ATOM 5419 C C . MET A 1 634 ? -9.018 18.682 46.549 1.00 86.62 634 MET A C 1
ATOM 5421 O O . MET A 1 634 ? -8.250 18.834 45.597 1.00 86.62 634 MET A O 1
ATOM 5425 N N . ASP A 1 635 ? -9.607 17.513 46.799 1.00 89.44 635 ASP A N 1
ATOM 5426 C CA . ASP A 1 635 ? -9.422 16.329 45.958 1.00 89.44 635 ASP A CA 1
ATOM 5427 C C . ASP A 1 635 ? -10.020 16.495 44.566 1.00 89.44 635 ASP A C 1
ATOM 5429 O O . ASP A 1 635 ? -9.359 16.190 43.573 1.00 89.44 635 ASP A O 1
ATOM 5433 N N . ILE A 1 636 ? -11.215 17.075 44.459 1.00 86.19 636 ILE A N 1
ATOM 5434 C CA . ILE A 1 636 ? -11.820 17.399 43.163 1.00 86.19 636 ILE A CA 1
ATOM 5435 C C . ILE A 1 636 ? -10.936 18.383 42.384 1.00 86.19 636 ILE A C 1
ATOM 5437 O O . ILE A 1 636 ? -10.761 18.222 41.176 1.00 86.19 636 ILE A O 1
ATOM 5441 N N . ILE A 1 637 ? -10.353 19.389 43.044 1.00 91.94 637 ILE A N 1
ATOM 5442 C CA . ILE A 1 637 ? -9.435 20.343 42.402 1.00 91.94 637 ILE A CA 1
ATOM 5443 C C . ILE A 1 637 ? -8.142 19.645 41.958 1.00 91.94 637 ILE A C 1
ATOM 5445 O O . ILE A 1 637 ? -7.691 19.866 40.832 1.00 91.94 637 ILE A O 1
ATOM 5449 N N . ARG A 1 638 ? -7.562 18.773 42.796 1.00 93.56 638 ARG A N 1
ATOM 5450 C CA . ARG A 1 638 ? -6.370 17.981 42.447 1.00 93.56 638 ARG A CA 1
ATOM 5451 C C . ARG A 1 638 ? -6.623 17.075 41.244 1.00 93.56 638 ARG A C 1
ATOM 5453 O O . ARG A 1 638 ? -5.829 17.082 40.306 1.00 93.56 638 ARG A O 1
ATOM 5460 N N . LEU A 1 639 ? -7.737 16.346 41.242 1.00 91.88 639 LEU A N 1
ATOM 5461 C CA . LEU A 1 639 ? -8.115 15.444 40.154 1.00 91.88 639 LEU A CA 1
ATOM 5462 C C . LEU A 1 639 ? -8.401 16.203 38.857 1.00 91.88 639 LEU A C 1
ATOM 5464 O O . LEU A 1 639 ? -7.942 15.783 37.800 1.00 91.88 639 LEU A O 1
ATOM 5468 N N . LYS A 1 640 ? -9.079 17.355 38.926 1.00 95.12 640 LYS A N 1
ATOM 5469 C CA . LYS A 1 640 ? -9.278 18.225 37.756 1.00 95.12 640 LYS A CA 1
ATOM 5470 C C . LYS A 1 640 ? -7.959 18.722 37.181 1.00 95.12 640 LYS A C 1
ATOM 5472 O O . LYS A 1 640 ? -7.776 18.671 35.973 1.00 95.12 640 LYS A O 1
ATOM 5477 N N . LYS A 1 641 ? -7.024 19.145 38.034 1.00 95.50 641 LYS A N 1
ATOM 5478 C CA . LYS A 1 641 ? -5.701 19.586 37.586 1.00 95.50 641 LYS A CA 1
ATOM 5479 C C . LYS A 1 641 ? -4.918 18.445 36.929 1.00 95.50 641 LYS A C 1
ATOM 5481 O O . LYS A 1 641 ? -4.336 18.646 35.870 1.00 95.50 641 LYS A O 1
ATOM 5486 N N . SER A 1 642 ? -4.957 17.245 37.512 1.00 93.94 642 SER A N 1
ATOM 5487 C CA . SER A 1 642 ? -4.343 16.054 36.914 1.00 93.94 642 SER A CA 1
ATOM 5488 C C . SER A 1 642 ? -4.981 15.696 35.569 1.00 93.94 642 SER A C 1
ATOM 5490 O O . SER A 1 642 ? -4.267 15.352 34.634 1.00 93.94 642 SER A O 1
ATOM 5492 N N . LEU A 1 643 ? -6.308 15.802 35.450 1.00 95.19 643 LEU A N 1
ATOM 5493 C CA . LEU A 1 643 ? -7.022 15.554 34.199 1.00 95.19 643 LEU A CA 1
ATOM 5494 C C . LEU A 1 643 ? -6.643 16.580 33.123 1.00 95.19 643 LEU A C 1
ATOM 5496 O O . LEU A 1 643 ? -6.361 16.198 31.994 1.00 95.19 643 LEU A O 1
ATOM 5500 N N . GLU A 1 644 ? -6.575 17.866 33.470 1.00 96.00 644 GLU A N 1
ATOM 5501 C CA . GLU A 1 644 ? -6.143 18.924 32.548 1.00 96.00 644 GLU A CA 1
ATOM 5502 C C . GLU A 1 644 ? -4.690 18.738 32.081 1.00 96.00 644 GLU A C 1
ATOM 5504 O O . GLU A 1 644 ? -4.365 19.040 30.930 1.00 96.00 644 GLU A O 1
ATOM 5509 N N . GLU A 1 645 ? -3.803 18.258 32.958 1.00 95.38 645 GLU A N 1
ATOM 5510 C CA . GLU A 1 645 ? -2.418 17.922 32.613 1.00 95.38 645 GLU A CA 1
ATOM 5511 C C . GLU A 1 645 ? -2.351 16.717 31.661 1.00 95.38 645 GLU A C 1
ATOM 5513 O O . GLU A 1 645 ? -1.644 16.786 30.655 1.00 95.38 645 GLU A O 1
ATOM 5518 N N . GLU A 1 646 ? -3.136 15.663 31.896 1.00 91.12 646 GLU A N 1
ATOM 5519 C CA . GLU A 1 646 ? -3.227 14.517 30.979 1.00 91.12 646 GLU A CA 1
ATOM 5520 C C . GLU A 1 646 ? -3.871 14.886 29.633 1.00 91.12 646 GLU A C 1
ATOM 5522 O O . GLU A 1 646 ? -3.400 14.465 28.578 1.00 91.12 646 GLU A O 1
ATOM 5527 N N . GLU A 1 647 ? -4.889 15.748 29.613 1.00 94.31 647 GLU A N 1
ATOM 5528 C CA . GLU A 1 647 ? -5.472 16.260 28.367 1.00 94.31 647 GLU A CA 1
ATOM 5529 C C . GLU A 1 647 ? -4.499 17.137 27.570 1.00 94.31 647 GLU A C 1
ATOM 5531 O O . GLU A 1 647 ? -4.604 17.219 26.341 1.00 94.31 647 GLU A O 1
ATOM 5536 N N . LYS A 1 648 ? -3.572 17.834 28.239 1.00 95.81 648 LYS A N 1
ATOM 5537 C CA . LYS A 1 648 ? -2.482 18.558 27.568 1.00 95.81 648 LYS A CA 1
ATOM 5538 C C . LYS A 1 648 ? -1.470 17.583 26.977 1.00 95.81 648 LYS A C 1
ATOM 5540 O O . LYS A 1 648 ? -1.204 17.686 25.785 1.00 95.81 648 LYS A O 1
ATOM 5545 N N . ARG A 1 649 ? -1.009 16.593 27.750 1.00 94.62 649 ARG A N 1
ATOM 5546 C CA . ARG A 1 649 ? -0.087 15.552 27.259 1.00 94.62 649 ARG A CA 1
ATOM 5547 C C . ARG A 1 649 ? -0.670 14.777 26.082 1.00 94.62 649 ARG A C 1
ATOM 5549 O O . ARG A 1 649 ? 0.018 14.565 25.093 1.00 94.62 649 ARG A O 1
ATOM 5556 N N . ARG A 1 650 ? -1.958 14.417 26.137 1.00 95.81 650 ARG A N 1
ATOM 5557 C CA . ARG A 1 650 ? -2.645 13.764 25.013 1.00 95.81 650 ARG A CA 1
ATOM 5558 C C . ARG A 1 650 ? -2.609 14.633 23.756 1.00 95.81 650 ARG A C 1
ATOM 5560 O O . ARG A 1 650 ? -2.276 14.136 22.691 1.00 95.81 650 ARG A O 1
ATOM 5567 N N . ARG A 1 651 ? -2.898 15.934 23.880 1.00 95.88 651 ARG A N 1
ATOM 5568 C CA . ARG A 1 651 ? -2.841 16.875 22.747 1.00 95.88 651 ARG A CA 1
ATOM 5569 C C . ARG A 1 651 ? -1.430 17.053 22.188 1.00 95.88 651 ARG A C 1
ATOM 5571 O O . ARG A 1 651 ? -1.292 17.204 20.980 1.00 95.88 651 ARG A O 1
ATOM 5578 N N . GLU A 1 652 ? -0.409 17.056 23.040 1.00 96.56 652 GLU A N 1
ATOM 5579 C CA . GLU A 1 652 ? 0.997 17.103 22.620 1.00 96.56 652 GLU A CA 1
ATOM 5580 C C . GLU A 1 652 ? 1.367 15.840 21.827 1.00 96.56 652 GLU A C 1
ATOM 5582 O O . GLU A 1 652 ? 1.873 15.949 20.713 1.00 96.56 652 GLU A O 1
ATOM 5587 N N . LEU A 1 653 ? 0.994 14.655 22.322 1.00 93.69 653 LEU A N 1
ATOM 5588 C CA . LEU A 1 653 ? 1.195 13.387 21.612 1.00 93.69 653 LEU A CA 1
ATOM 5589 C C . LEU A 1 653 ? 0.426 13.327 20.283 1.00 93.69 653 LEU A C 1
ATOM 5591 O O . LEU A 1 653 ? 0.977 12.886 19.278 1.00 93.69 653 LEU A O 1
ATOM 5595 N N . ASP A 1 654 ? -0.816 13.814 20.236 1.00 95.75 654 ASP A N 1
ATOM 5596 C CA . ASP A 1 654 ? -1.594 13.885 18.991 1.00 95.75 654 ASP A CA 1
ATOM 5597 C C . ASP A 1 654 ? -0.902 14.790 17.950 1.00 95.75 654 ASP A C 1
ATOM 5599 O O . ASP A 1 654 ? -0.861 14.470 16.760 1.00 95.75 654 ASP A O 1
ATOM 5603 N N . GLN A 1 655 ? -0.304 15.907 18.382 1.00 96.75 655 GLN A N 1
ATOM 5604 C CA . GLN A 1 655 ? 0.479 16.790 17.508 1.00 96.75 655 GLN A CA 1
ATOM 5605 C C . GLN A 1 655 ? 1.787 16.139 17.038 1.00 96.75 655 GLN A C 1
ATOM 5607 O O . GLN A 1 655 ? 2.166 16.288 15.869 1.00 96.75 655 GLN A O 1
ATOM 5612 N N . GLU A 1 656 ? 2.466 15.392 17.909 1.00 96.94 656 GLU A N 1
ATOM 5613 C CA . GLU A 1 656 ? 3.648 14.602 17.551 1.00 96.94 656 GLU A CA 1
ATOM 5614 C C . GLU A 1 656 ? 3.307 13.519 16.520 1.00 96.94 656 GLU A C 1
ATOM 5616 O O . GLU A 1 656 ? 4.007 13.376 15.520 1.00 96.94 656 GLU A O 1
ATOM 5621 N N . ILE A 1 657 ? 2.180 12.823 16.680 1.00 95.44 657 ILE A N 1
ATOM 5622 C CA . ILE A 1 657 ? 1.700 11.833 15.707 1.00 95.44 657 ILE A CA 1
ATOM 5623 C C . ILE A 1 657 ? 1.431 12.492 14.350 1.00 95.44 657 ILE A C 1
ATOM 5625 O O . ILE A 1 657 ? 1.850 11.967 13.318 1.00 95.44 657 ILE A O 1
ATOM 5629 N N . ILE A 1 658 ? 0.778 13.658 14.325 1.00 96.50 658 ILE A N 1
ATOM 5630 C CA . ILE A 1 658 ? 0.517 14.391 13.075 1.00 96.50 658 ILE A CA 1
ATOM 5631 C C . ILE A 1 658 ? 1.831 14.789 12.387 1.00 96.50 658 ILE A C 1
ATOM 5633 O O . ILE A 1 658 ? 1.973 14.595 11.179 1.00 96.50 658 ILE A O 1
ATOM 5637 N N . THR A 1 659 ? 2.804 15.306 13.141 1.00 96.69 659 THR A N 1
ATOM 5638 C CA . THR A 1 659 ? 4.109 15.708 12.587 1.00 96.69 659 THR A CA 1
ATOM 5639 C C . THR A 1 659 ? 4.971 14.523 12.152 1.00 96.69 659 THR A C 1
ATOM 5641 O O . THR A 1 659 ? 5.718 14.633 11.180 1.00 96.69 659 THR A O 1
ATOM 5644 N N . ILE A 1 660 ? 4.874 13.374 12.821 1.00 93.62 660 ILE A N 1
ATOM 5645 C CA . ILE A 1 660 ? 5.529 12.136 12.382 1.00 93.62 660 ILE A CA 1
ATOM 5646 C C . ILE A 1 660 ? 4.871 11.616 11.101 1.00 93.62 660 ILE A C 1
ATOM 5648 O O . ILE A 1 660 ? 5.581 11.273 10.159 1.00 93.62 660 ILE A O 1
ATOM 5652 N N . ASN A 1 661 ? 3.540 11.624 11.013 1.00 93.00 661 ASN A N 1
ATOM 5653 C CA . ASN A 1 661 ? 2.815 11.178 9.821 1.00 93.00 661 ASN A CA 1
ATOM 5654 C C . ASN A 1 661 ? 3.090 12.063 8.597 1.00 93.00 661 ASN A C 1
ATOM 5656 O O . ASN A 1 661 ? 3.222 11.545 7.486 1.00 93.00 661 ASN A O 1
ATOM 5660 N N . SER A 1 662 ? 3.223 13.382 8.777 1.00 94.94 662 SER A N 1
ATOM 5661 C CA . SER A 1 662 ? 3.608 14.271 7.675 1.00 94.94 662 SER A CA 1
ATOM 5662 C C . SER A 1 662 ? 5.027 13.968 7.188 1.00 94.94 662 SER A C 1
ATOM 5664 O O . SER A 1 662 ? 5.239 13.823 5.987 1.00 94.94 662 SER A O 1
ATOM 5666 N N . LYS A 1 663 ? 5.982 13.772 8.109 1.00 95.75 663 LYS A N 1
ATOM 5667 C CA . LYS A 1 663 ? 7.357 13.369 7.768 1.00 95.75 663 LYS A CA 1
ATOM 5668 C C . LYS A 1 663 ? 7.405 12.002 7.089 1.00 95.75 663 LYS A C 1
ATOM 5670 O O . LYS A 1 663 ? 8.153 11.831 6.133 1.00 95.75 663 LYS A O 1
ATOM 5675 N N . LEU A 1 664 ? 6.605 11.040 7.550 1.00 92.81 664 LEU A N 1
ATOM 5676 C CA . LEU A 1 664 ? 6.499 9.725 6.923 1.00 92.81 664 LEU A CA 1
ATOM 5677 C C . LEU A 1 664 ? 6.004 9.861 5.481 1.00 92.81 664 LEU A C 1
ATOM 5679 O O . LEU A 1 664 ? 6.631 9.323 4.577 1.00 92.81 664 LEU A O 1
ATOM 5683 N N . SER A 1 665 ? 4.956 10.654 5.259 1.00 94.62 665 SER A N 1
ATOM 5684 C CA . SER A 1 665 ? 4.404 10.904 3.922 1.00 94.62 665 SER A CA 1
ATOM 5685 C C . SER A 1 665 ? 5.427 11.572 2.987 1.00 94.62 665 SER A C 1
ATOM 5687 O O . SER A 1 665 ? 5.533 11.213 1.816 1.00 94.62 665 SER A O 1
ATOM 5689 N N . GLU A 1 666 ? 6.223 12.522 3.492 1.00 95.38 666 GLU A N 1
ATOM 5690 C CA . GLU A 1 666 ? 7.322 13.150 2.741 1.00 95.38 666 GLU A CA 1
ATOM 5691 C C . GLU A 1 666 ? 8.438 12.149 2.396 1.00 95.38 666 GLU A C 1
ATOM 5693 O O . GLU A 1 666 ? 8.944 12.133 1.269 1.00 95.38 666 GLU A O 1
ATOM 5698 N N . VAL A 1 667 ? 8.812 11.280 3.338 1.00 94.50 667 VAL A N 1
ATOM 5699 C CA . VAL A 1 667 ? 9.808 10.222 3.110 1.00 94.50 667 VAL A CA 1
ATOM 5700 C C . VAL A 1 667 ? 9.289 9.188 2.110 1.00 94.50 667 VAL A C 1
ATOM 5702 O O . VAL A 1 667 ? 10.012 8.807 1.194 1.00 94.50 667 VAL A O 1
ATOM 5705 N N . GLU A 1 668 ? 8.031 8.769 2.213 1.00 94.50 668 GLU A N 1
ATOM 5706 C CA . GLU A 1 668 ? 7.399 7.872 1.242 1.00 94.50 668 GLU A CA 1
ATOM 5707 C C . GLU A 1 668 ? 7.374 8.503 -0.151 1.00 94.50 668 GLU A C 1
ATOM 5709 O O . GLU A 1 668 ? 7.761 7.864 -1.133 1.00 94.50 668 GLU A O 1
ATOM 5714 N N . PHE A 1 669 ? 7.012 9.783 -0.248 1.00 95.38 669 PHE A N 1
ATOM 5715 C CA . PHE A 1 669 ? 7.032 10.513 -1.509 1.00 95.38 669 PHE A CA 1
ATOM 5716 C C . PHE A 1 669 ? 8.443 10.588 -2.107 1.00 95.38 669 PHE A C 1
ATOM 5718 O O . PHE A 1 669 ? 8.634 10.249 -3.278 1.00 95.38 669 PHE A O 1
ATOM 5725 N N . THR A 1 670 ? 9.451 10.969 -1.318 1.00 94.62 670 THR A N 1
ATOM 5726 C CA . THR A 1 670 ? 10.845 11.026 -1.791 1.00 94.62 670 THR A CA 1
ATOM 5727 C C . THR A 1 670 ? 11.378 9.650 -2.187 1.00 94.62 670 THR A C 1
ATOM 5729 O O . THR A 1 670 ? 12.069 9.554 -3.198 1.00 94.62 670 THR A O 1
ATOM 5732 N N . ASN A 1 671 ? 10.989 8.584 -1.484 1.00 92.62 671 ASN A N 1
ATOM 5733 C CA . ASN A 1 671 ? 11.337 7.208 -1.835 1.00 92.62 671 ASN A CA 1
ATOM 5734 C C . ASN A 1 671 ? 10.661 6.758 -3.144 1.00 92.62 671 ASN A C 1
ATOM 5736 O O . ASN A 1 671 ? 11.291 6.158 -4.010 1.00 92.62 671 ASN A O 1
ATOM 5740 N N . THR A 1 672 ? 9.391 7.115 -3.365 1.00 94.75 672 THR A N 1
ATOM 5741 C CA . THR A 1 672 ? 8.735 6.822 -4.653 1.00 94.75 672 THR A CA 1
ATOM 5742 C C . THR A 1 672 ? 9.382 7.584 -5.811 1.00 94.75 672 THR A C 1
ATOM 5744 O O . THR A 1 672 ? 9.506 7.044 -6.912 1.00 94.75 672 THR A O 1
ATOM 5747 N N . LYS A 1 673 ? 9.834 8.822 -5.573 1.00 95.38 673 LYS A N 1
ATOM 5748 C CA . LYS A 1 673 ? 10.563 9.620 -6.562 1.00 95.38 673 LYS A CA 1
ATOM 5749 C C . LYS A 1 673 ? 11.934 9.010 -6.863 1.00 95.38 673 LYS A C 1
ATOM 5751 O O . LYS A 1 673 ? 12.242 8.799 -8.032 1.00 95.38 673 LYS A O 1
ATOM 5756 N N . SER A 1 674 ? 12.715 8.667 -5.839 1.00 90.44 674 SER A N 1
ATOM 5757 C CA . SER A 1 674 ? 14.038 8.058 -6.018 1.00 90.44 674 SER A CA 1
ATOM 5758 C C . SER A 1 674 ? 13.952 6.670 -6.657 1.00 90.44 674 SER A C 1
ATOM 5760 O O . SER A 1 674 ? 14.772 6.346 -7.510 1.00 90.44 674 SER A O 1
ATOM 5762 N N . SER A 1 675 ? 12.924 5.872 -6.346 1.00 94.31 675 SER A N 1
ATOM 5763 C CA . SER A 1 675 ? 12.666 4.600 -7.032 1.00 94.31 675 SER A CA 1
ATOM 5764 C C . SER A 1 675 ? 12.439 4.801 -8.531 1.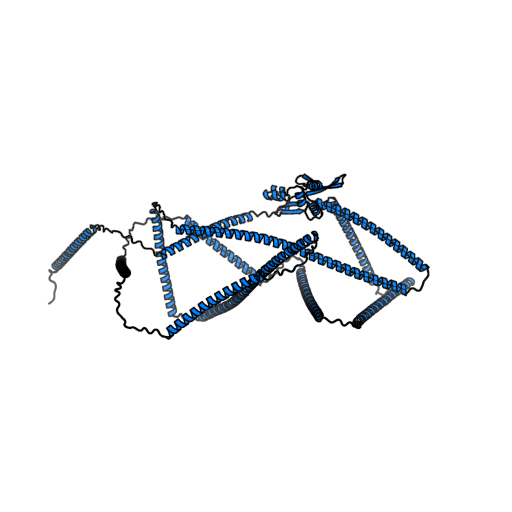00 94.31 675 SER A C 1
ATOM 5766 O O . SER A 1 675 ? 13.026 4.082 -9.333 1.00 94.31 675 SER A O 1
ATOM 5768 N N . LYS A 1 676 ? 11.642 5.803 -8.928 1.00 96.31 676 LYS A N 1
ATOM 5769 C CA . LYS A 1 676 ? 11.428 6.126 -10.349 1.00 96.31 676 LYS A CA 1
ATOM 5770 C C . LYS A 1 676 ? 12.711 6.598 -11.035 1.00 96.31 676 LYS A C 1
ATOM 5772 O O . LYS A 1 676 ? 12.950 6.241 -12.184 1.00 96.31 676 LYS A O 1
ATOM 5777 N N . GLU A 1 677 ? 13.542 7.377 -10.344 1.00 93.88 677 GLU A N 1
ATOM 5778 C CA . GLU A 1 677 ? 14.857 7.790 -10.851 1.00 93.88 677 GLU A CA 1
ATOM 5779 C C . GLU A 1 677 ? 15.801 6.587 -11.020 1.00 93.88 677 GLU A C 1
ATOM 5781 O O . GLU A 1 677 ? 16.486 6.483 -12.036 1.00 93.88 677 GLU A O 1
ATOM 5786 N N . LEU A 1 678 ? 15.797 5.634 -10.082 1.00 93.69 678 LEU A N 1
ATOM 5787 C CA . LEU A 1 678 ? 16.560 4.388 -10.200 1.00 93.69 678 LEU A CA 1
ATOM 5788 C C . LEU A 1 678 ? 16.080 3.524 -11.367 1.00 93.69 678 LEU A C 1
ATOM 5790 O O . LEU A 1 678 ? 16.910 2.962 -12.082 1.00 93.69 678 LEU A O 1
ATOM 5794 N N . ASP A 1 679 ? 14.770 3.423 -11.580 1.00 94.81 679 ASP A N 1
ATOM 5795 C CA . ASP A 1 679 ? 14.212 2.684 -12.713 1.00 94.81 679 ASP A CA 1
ATOM 5796 C C . ASP A 1 679 ? 14.591 3.344 -14.045 1.00 94.81 679 ASP A C 1
ATOM 5798 O O . ASP A 1 679 ? 15.048 2.652 -14.953 1.00 94.81 679 ASP A O 1
ATOM 5802 N N . TYR A 1 680 ? 14.557 4.678 -14.126 1.00 96.25 680 TYR A N 1
ATOM 5803 C CA . TYR A 1 680 ? 15.062 5.415 -15.287 1.00 96.25 680 TYR A CA 1
ATOM 5804 C C . TYR A 1 680 ? 16.557 5.153 -15.542 1.00 96.25 680 TYR A C 1
ATOM 5806 O O . TYR A 1 680 ? 16.960 4.882 -16.674 1.00 96.25 680 TYR A O 1
ATOM 5814 N N . ILE A 1 681 ? 17.395 5.166 -14.498 1.00 95.31 681 ILE A N 1
ATOM 5815 C CA . ILE A 1 681 ? 18.831 4.861 -14.624 1.00 95.31 681 ILE A CA 1
ATOM 5816 C C . ILE A 1 681 ? 19.048 3.415 -15.092 1.00 95.31 681 ILE A C 1
ATOM 5818 O O . ILE A 1 681 ? 19.927 3.163 -15.917 1.00 95.31 681 ILE A O 1
ATOM 5822 N N . ARG A 1 682 ? 18.255 2.455 -14.602 1.00 96.06 682 ARG A N 1
ATOM 5823 C CA . ARG A 1 682 ? 18.314 1.052 -15.048 1.00 96.06 682 ARG A CA 1
ATOM 5824 C C . ARG A 1 682 ? 17.913 0.910 -16.512 1.00 96.06 682 ARG A C 1
ATOM 5826 O O . ARG A 1 682 ? 18.585 0.193 -17.250 1.00 96.06 682 ARG A O 1
ATOM 5833 N N . GLU A 1 683 ? 16.848 1.580 -16.941 1.00 96.12 683 GLU A N 1
ATOM 5834 C CA . GLU A 1 683 ? 16.411 1.591 -18.340 1.00 96.12 683 GLU A CA 1
ATOM 5835 C C . GLU A 1 683 ? 17.483 2.186 -19.259 1.00 96.12 683 GLU A C 1
ATOM 5837 O O . GLU A 1 683 ? 17.831 1.573 -20.272 1.00 96.12 683 GLU A O 1
ATOM 5842 N N . GLU A 1 684 ? 18.077 3.316 -18.876 1.00 96.56 684 GLU A N 1
ATOM 5843 C CA . GLU A 1 684 ? 19.138 3.953 -19.658 1.00 96.56 684 GLU A CA 1
ATOM 5844 C C . GLU A 1 684 ? 20.423 3.109 -19.667 1.00 96.56 684 GLU A C 1
ATOM 5846 O O . GLU A 1 684 ? 21.059 2.950 -20.709 1.00 96.56 684 GLU A O 1
ATOM 5851 N N . SER A 1 685 ? 20.773 2.466 -18.549 1.00 94.12 685 SER A N 1
ATOM 5852 C CA . SER A 1 685 ? 21.891 1.517 -18.485 1.00 94.12 685 SER A CA 1
ATOM 5853 C C . SER A 1 685 ? 21.675 0.319 -19.416 1.00 94.12 685 SER A C 1
ATOM 5855 O O . SER A 1 685 ? 22.571 -0.031 -20.188 1.00 94.12 685 SER A O 1
ATOM 5857 N N . ASN A 1 686 ? 20.469 -0.260 -19.425 1.00 96.12 686 ASN A N 1
ATOM 5858 C CA . ASN A 1 686 ? 20.106 -1.345 -20.337 1.00 96.12 686 ASN A CA 1
ATOM 5859 C C . ASN A 1 686 ? 20.179 -0.899 -21.804 1.00 96.12 686 ASN A C 1
ATOM 5861 O O . ASN A 1 686 ? 20.656 -1.648 -22.661 1.00 96.12 686 ASN A O 1
ATOM 5865 N N . ARG A 1 687 ? 19.734 0.324 -22.107 1.00 97.56 687 ARG A N 1
ATOM 5866 C CA . ARG A 1 687 ? 19.815 0.908 -23.449 1.00 97.56 687 ARG A CA 1
ATOM 5867 C C . ARG A 1 687 ? 21.266 1.078 -23.902 1.00 97.56 687 ARG A C 1
ATOM 5869 O O . ARG A 1 687 ? 21.612 0.614 -24.989 1.00 97.56 687 ARG A O 1
ATOM 5876 N N . LEU A 1 688 ? 22.117 1.663 -23.060 1.00 95.25 688 LEU A N 1
ATOM 5877 C CA . LEU A 1 688 ? 23.548 1.817 -23.331 1.00 95.25 688 LEU A CA 1
ATOM 5878 C C . LEU A 1 688 ? 24.241 0.460 -23.490 1.00 95.25 688 LEU A C 1
ATOM 5880 O O . LEU A 1 688 ? 25.093 0.300 -24.361 1.00 95.25 688 LEU A O 1
ATOM 5884 N N . GLN A 1 689 ? 23.857 -0.550 -22.707 1.00 96.31 689 GLN A N 1
ATOM 5885 C CA . GLN A 1 689 ? 24.390 -1.905 -22.849 1.00 96.31 689 GLN A CA 1
ATOM 5886 C C . GLN A 1 689 ? 24.019 -2.527 -24.204 1.00 96.31 689 GLN A C 1
ATOM 5888 O O . GLN A 1 689 ? 24.870 -3.147 -24.845 1.00 96.31 689 GLN A O 1
ATOM 5893 N N . GLN A 1 690 ? 22.780 -2.340 -24.672 1.00 96.06 690 GLN A N 1
ATOM 5894 C CA . GLN A 1 690 ? 22.361 -2.789 -26.005 1.00 96.06 690 GLN A CA 1
ATOM 5895 C C . GLN A 1 690 ? 23.124 -2.064 -27.118 1.00 96.06 690 GLN A C 1
ATOM 5897 O O . GLN A 1 690 ? 23.533 -2.695 -28.091 1.00 96.06 690 GLN A O 1
ATOM 5902 N N . GLU A 1 691 ? 23.335 -0.755 -26.987 1.00 96.06 691 GLU A N 1
ATOM 5903 C CA . GLU A 1 691 ? 24.119 0.027 -27.945 1.00 96.06 691 GLU A CA 1
ATOM 5904 C C . GLU A 1 691 ? 25.583 -0.427 -27.978 1.00 96.06 691 GLU A C 1
ATOM 5906 O O . GLU A 1 691 ? 26.131 -0.670 -29.051 1.00 96.06 691 GLU A O 1
ATOM 5911 N N . ASN A 1 692 ? 26.182 -0.677 -26.815 1.00 95.50 692 ASN A N 1
ATOM 5912 C CA . ASN A 1 692 ? 27.543 -1.194 -26.711 1.00 95.50 692 ASN A CA 1
ATOM 5913 C C . ASN A 1 692 ? 27.670 -2.584 -27.366 1.00 95.50 692 ASN A C 1
ATOM 5915 O O . ASN A 1 692 ? 28.607 -2.834 -28.119 1.00 95.50 692 ASN A O 1
ATOM 5919 N N . GLN A 1 693 ? 26.683 -3.471 -27.188 1.00 96.19 693 GLN A N 1
ATOM 5920 C CA . GLN A 1 693 ? 26.638 -4.753 -27.907 1.00 96.19 693 GLN A CA 1
ATOM 5921 C C . GLN A 1 693 ? 26.511 -4.576 -29.428 1.00 96.19 693 GLN A C 1
ATOM 5923 O O . GLN A 1 693 ? 27.146 -5.312 -30.186 1.00 96.19 693 GLN A O 1
ATOM 5928 N N . ARG A 1 694 ? 25.711 -3.609 -29.898 1.00 96.56 694 ARG A N 1
ATOM 5929 C CA . ARG A 1 694 ? 25.598 -3.294 -31.334 1.00 96.56 694 ARG A CA 1
ATOM 5930 C C . ARG A 1 694 ? 26.933 -2.816 -31.897 1.00 96.56 694 ARG A C 1
ATOM 5932 O O . ARG A 1 694 ? 27.375 -3.372 -32.899 1.00 96.56 694 ARG A O 1
ATOM 5939 N N . LEU A 1 695 ? 27.595 -1.884 -31.213 1.00 96.00 695 LEU A N 1
ATOM 5940 C CA . LEU A 1 695 ? 28.913 -1.377 -31.599 1.00 96.00 695 LEU A CA 1
ATOM 5941 C C . LEU A 1 695 ? 29.974 -2.483 -31.577 1.00 96.00 695 LEU A C 1
ATOM 5943 O O . LEU A 1 695 ? 30.756 -2.597 -32.512 1.00 96.00 695 LEU A O 1
ATOM 5947 N N . GLN A 1 696 ? 29.975 -3.367 -30.577 1.00 95.56 696 GLN A N 1
ATOM 5948 C CA . GLN A 1 696 ? 30.882 -4.522 -30.552 1.00 95.56 696 GLN A CA 1
ATOM 5949 C C . GLN A 1 696 ? 30.663 -5.465 -31.741 1.00 95.56 696 GLN A C 1
ATOM 5951 O O . GLN A 1 696 ? 31.626 -5.973 -32.317 1.00 95.56 696 GLN A O 1
ATOM 5956 N N . ASN A 1 697 ? 29.408 -5.702 -32.131 1.00 95.06 697 ASN A N 1
ATOM 5957 C CA . ASN A 1 697 ? 29.101 -6.505 -33.312 1.00 95.06 697 ASN A CA 1
ATOM 5958 C C . ASN A 1 697 ? 29.549 -5.811 -34.603 1.00 95.06 697 ASN A C 1
ATOM 5960 O O . ASN A 1 697 ? 30.031 -6.480 -35.513 1.00 95.06 697 ASN A O 1
ATOM 5964 N N . GLU A 1 698 ? 29.420 -4.490 -34.684 1.00 96.56 698 GLU A N 1
ATOM 5965 C CA . GLU A 1 698 ? 29.901 -3.692 -35.812 1.00 96.56 698 GLU A CA 1
ATOM 5966 C C . GLU A 1 698 ? 31.431 -3.709 -35.909 1.00 96.56 698 GLU A C 1
ATOM 5968 O O . GLU A 1 698 ? 31.968 -3.984 -36.978 1.00 96.56 698 GLU A O 1
ATOM 5973 N N . VAL A 1 699 ? 32.141 -3.572 -34.785 1.00 94.50 699 VAL A N 1
ATOM 5974 C CA . VAL A 1 699 ? 33.602 -3.730 -34.721 1.00 94.50 699 VAL A CA 1
ATOM 5975 C C . VAL A 1 699 ? 34.027 -5.112 -35.217 1.00 94.50 699 VAL A C 1
ATOM 5977 O O . VAL A 1 699 ? 34.946 -5.207 -36.024 1.00 94.50 699 VAL A O 1
ATOM 5980 N N . ARG A 1 700 ? 33.343 -6.187 -34.801 1.00 95.06 700 ARG A N 1
ATOM 5981 C CA . ARG A 1 700 ? 33.634 -7.548 -35.293 1.00 95.06 700 ARG A CA 1
ATOM 5982 C C . ARG A 1 700 ? 33.380 -7.697 -36.793 1.00 95.06 700 ARG A C 1
ATOM 5984 O O . ARG A 1 700 ? 34.157 -8.368 -37.466 1.00 95.06 700 ARG A O 1
ATOM 5991 N N . LYS A 1 701 ? 32.315 -7.082 -37.323 1.00 95.75 701 LYS A N 1
ATOM 5992 C CA . LYS A 1 701 ? 32.033 -7.072 -38.769 1.00 95.75 701 LYS A CA 1
ATOM 5993 C C . LYS A 1 701 ? 33.140 -6.361 -39.541 1.00 95.75 701 LYS A C 1
ATOM 5995 O O . LYS A 1 701 ? 33.688 -6.947 -40.466 1.00 95.75 701 LYS A O 1
ATOM 6000 N N . LEU A 1 702 ? 33.527 -5.162 -39.107 1.00 93.94 702 LEU A N 1
ATOM 6001 C CA . LEU A 1 702 ? 34.614 -4.400 -39.723 1.00 93.94 702 LEU A CA 1
ATOM 6002 C C . LEU A 1 702 ? 35.952 -5.146 -39.634 1.00 93.94 702 LEU A C 1
ATOM 6004 O O . LEU A 1 702 ? 36.708 -5.171 -40.598 1.00 93.94 702 LEU A O 1
ATOM 6008 N N . GLN A 1 703 ? 36.241 -5.812 -38.512 1.00 93.81 703 GLN A N 1
ATOM 6009 C CA . GLN A 1 703 ? 37.424 -6.669 -38.380 1.00 93.81 703 GLN A CA 1
ATOM 6010 C C . GLN A 1 703 ? 37.404 -7.832 -39.380 1.00 93.81 703 GLN A C 1
ATOM 6012 O O . GLN A 1 703 ? 38.423 -8.099 -40.012 1.00 93.81 703 GLN A O 1
ATOM 6017 N N . ALA A 1 704 ? 36.255 -8.486 -39.576 1.00 92.81 704 ALA A N 1
ATOM 6018 C CA . ALA A 1 704 ? 36.110 -9.545 -40.572 1.00 92.81 704 ALA A CA 1
ATOM 6019 C C . ALA A 1 704 ? 36.279 -9.019 -42.009 1.00 92.81 704 ALA A C 1
ATOM 6021 O O . ALA A 1 704 ? 36.951 -9.658 -42.814 1.00 92.81 704 ALA A O 1
ATOM 6022 N N . GLU A 1 705 ? 35.736 -7.842 -42.328 1.00 94.50 705 GLU A N 1
ATOM 6023 C CA . GLU A 1 705 ? 35.937 -7.181 -43.627 1.00 94.50 705 GLU A CA 1
ATOM 6024 C C . GLU A 1 705 ? 37.413 -6.824 -43.863 1.00 94.50 705 GLU A C 1
ATOM 6026 O O . GLU A 1 705 ? 37.952 -7.072 -44.944 1.00 94.50 705 GLU A O 1
ATOM 6031 N N . ILE A 1 706 ? 38.113 -6.319 -42.841 1.00 92.38 706 ILE A N 1
ATOM 6032 C CA . ILE A 1 706 ? 39.561 -6.070 -42.900 1.00 92.38 706 ILE A CA 1
ATOM 6033 C C . ILE A 1 706 ? 40.327 -7.386 -43.112 1.00 92.38 706 ILE A C 1
ATOM 6035 O O . ILE A 1 706 ? 41.254 -7.447 -43.916 1.00 92.38 706 ILE A O 1
ATOM 6039 N N . GLU A 1 707 ? 39.956 -8.474 -42.438 1.00 91.88 707 GLU A N 1
ATOM 6040 C CA . GLU A 1 707 ? 40.589 -9.781 -42.651 1.00 91.88 707 GLU A CA 1
ATOM 6041 C C . GLU A 1 707 ? 40.359 -10.337 -44.062 1.00 91.88 707 GLU A C 1
ATOM 6043 O O . GLU A 1 707 ? 41.268 -10.926 -44.648 1.00 91.88 707 GLU A O 1
ATOM 6048 N N . ILE A 1 708 ? 39.158 -10.162 -44.617 1.00 90.06 708 ILE A N 1
ATOM 6049 C CA . ILE A 1 708 ? 38.836 -10.582 -45.985 1.00 90.06 708 ILE A CA 1
ATOM 6050 C C . ILE A 1 708 ? 39.662 -9.765 -46.980 1.00 90.06 708 ILE A C 1
ATOM 6052 O O . ILE A 1 708 ? 40.413 -10.343 -47.762 1.00 90.06 708 ILE A O 1
ATOM 6056 N N . THR A 1 709 ? 39.631 -8.436 -46.879 1.00 87.69 709 THR A N 1
ATOM 6057 C CA . THR A 1 709 ? 40.395 -7.547 -47.771 1.00 87.69 709 THR A CA 1
ATOM 6058 C C . THR A 1 709 ? 41.908 -7.749 -47.641 1.00 87.69 709 THR A C 1
ATOM 6060 O O . THR A 1 709 ? 42.635 -7.702 -48.634 1.00 87.69 709 THR A O 1
ATOM 6063 N N . THR A 1 710 ? 42.427 -8.042 -46.445 1.00 87.75 710 THR A N 1
ATOM 6064 C CA . THR A 1 710 ? 43.850 -8.381 -46.261 1.00 87.75 710 THR A CA 1
ATOM 6065 C C . THR A 1 710 ? 44.217 -9.736 -46.866 1.00 87.75 710 THR A C 1
ATOM 6067 O O . THR A 1 710 ? 45.303 -9.867 -47.426 1.00 87.75 710 THR A O 1
ATOM 6070 N N . LYS A 1 711 ? 43.337 -10.744 -46.813 1.00 84.25 711 LYS A N 1
ATOM 6071 C CA . LYS A 1 711 ? 43.550 -12.033 -47.500 1.00 84.25 711 LYS A CA 1
ATOM 6072 C C . LYS A 1 711 ? 43.479 -11.883 -49.018 1.00 84.25 711 LYS A C 1
ATOM 6074 O O . LYS A 1 711 ? 44.335 -12.424 -49.709 1.00 84.25 711 LYS A O 1
ATOM 6079 N N . GLU A 1 712 ? 42.525 -11.111 -49.526 1.00 82.00 712 GLU A N 1
ATOM 6080 C CA . GLU A 1 712 ? 42.391 -10.799 -50.953 1.00 82.00 712 GLU A CA 1
ATOM 6081 C C . GLU A 1 712 ? 43.605 -10.027 -51.476 1.00 82.00 712 GLU A C 1
ATOM 6083 O O . GLU A 1 712 ? 44.184 -10.401 -52.492 1.00 82.00 712 GLU A O 1
ATOM 6088 N N . THR A 1 713 ? 44.059 -8.996 -50.757 1.00 79.06 713 THR A N 1
ATOM 6089 C CA . THR A 1 713 ? 45.270 -8.248 -51.131 1.00 79.06 713 THR A CA 1
ATOM 6090 C C . THR A 1 713 ? 46.526 -9.110 -51.054 1.00 79.06 713 THR A C 1
ATOM 6092 O O . THR A 1 713 ? 47.342 -9.024 -51.969 1.00 79.06 713 THR A O 1
ATOM 6095 N N . ARG A 1 714 ? 46.661 -9.980 -50.039 1.00 76.56 714 ARG A N 1
ATOM 6096 C CA . ARG A 1 714 ? 47.750 -10.971 -49.962 1.00 76.56 714 ARG A CA 1
ATOM 6097 C C . ARG A 1 714 ? 47.734 -11.934 -51.145 1.00 76.56 714 ARG A C 1
ATOM 6099 O O . ARG A 1 714 ? 48.772 -12.106 -51.774 1.00 76.56 714 ARG A O 1
ATOM 6106 N N . HIS A 1 715 ? 46.572 -12.483 -51.500 1.00 70.38 715 HIS A N 1
ATOM 6107 C CA . HIS A 1 715 ? 46.425 -13.327 -52.688 1.00 70.38 715 HIS A CA 1
ATOM 6108 C C . HIS A 1 715 ? 46.796 -12.583 -53.970 1.00 70.38 715 HIS A C 1
ATOM 6110 O O . HIS A 1 715 ? 47.587 -13.109 -54.741 1.00 70.38 715 HIS A O 1
ATOM 6116 N N . ILE A 1 716 ? 46.346 -11.339 -54.160 1.00 68.12 716 ILE A N 1
ATOM 6117 C CA . ILE A 1 716 ? 46.739 -10.512 -55.314 1.00 68.12 716 ILE A CA 1
ATOM 6118 C C . ILE A 1 716 ? 48.261 -10.280 -55.341 1.00 68.12 716 ILE A C 1
ATOM 6120 O O . ILE A 1 716 ? 48.860 -10.316 -56.416 1.00 68.12 716 ILE A O 1
ATOM 6124 N N . THR A 1 717 ? 48.909 -10.064 -54.189 1.00 63.25 717 THR A N 1
ATOM 6125 C CA . THR A 1 717 ? 50.373 -9.898 -54.123 1.00 63.25 717 THR A CA 1
ATOM 6126 C C . THR A 1 717 ? 51.156 -11.198 -54.318 1.00 63.25 717 THR A C 1
ATOM 6128 O O . THR A 1 717 ? 52.265 -11.147 -54.839 1.00 63.25 717 THR A O 1
ATOM 6131 N N . GLU A 1 718 ? 50.602 -12.351 -53.938 1.00 58.00 718 GLU A N 1
ATOM 6132 C CA . GLU A 1 718 ? 51.241 -13.668 -54.076 1.00 58.00 718 GLU A CA 1
ATOM 6133 C C . GLU A 1 718 ? 51.043 -14.285 -55.473 1.00 58.00 718 GLU A C 1
ATOM 6135 O O . GLU A 1 718 ? 51.887 -15.059 -55.921 1.00 58.00 718 GLU A O 1
ATOM 6140 N N . THR A 1 719 ? 49.969 -13.929 -56.193 1.00 53.03 719 THR A N 1
ATOM 6141 C CA . THR A 1 719 ? 49.670 -14.453 -57.540 1.00 53.03 719 THR A CA 1
ATOM 6142 C C . THR A 1 719 ? 50.155 -13.574 -58.690 1.00 53.03 719 THR A C 1
ATOM 6144 O O . THR A 1 719 ? 49.989 -13.960 -59.845 1.00 53.03 719 THR A O 1
ATOM 6147 N N . SER A 1 720 ? 50.732 -12.398 -58.428 1.00 44.12 720 SER A N 1
ATOM 6148 C CA . SER A 1 720 ? 51.212 -11.527 -59.506 1.00 44.12 720 SER A CA 1
ATOM 6149 C C . SER A 1 720 ? 52.674 -11.840 -59.846 1.00 44.12 720 SER A C 1
ATOM 6151 O O . SER A 1 720 ? 53.558 -11.512 -59.050 1.00 44.12 720 SER A O 1
ATOM 6153 N N . PRO A 1 721 ? 52.990 -12.397 -61.033 1.00 50.12 721 PRO A N 1
ATOM 6154 C CA . PRO A 1 721 ? 54.331 -12.251 -61.565 1.00 50.12 721 PRO A CA 1
ATOM 6155 C C . PRO A 1 721 ? 54.554 -10.766 -61.872 1.00 50.12 721 PRO A C 1
ATOM 6157 O O . PRO A 1 721 ? 53.615 -9.994 -62.086 1.00 50.12 721 PRO A O 1
ATOM 6160 N N . VAL A 1 722 ? 55.814 -10.355 -61.830 1.00 56.97 722 VAL A N 1
ATOM 6161 C CA . VAL A 1 722 ? 56.262 -9.001 -62.155 1.00 56.97 722 VAL A CA 1
ATOM 6162 C C . VAL A 1 722 ? 55.736 -8.616 -63.542 1.00 56.97 722 VAL A C 1
ATOM 6164 O O . VAL A 1 722 ? 56.230 -9.126 -64.544 1.00 56.97 722 VAL A O 1
ATOM 6167 N N . GLU A 1 723 ? 54.755 -7.714 -63.616 1.00 42.16 723 GLU A N 1
ATOM 6168 C CA . GLU A 1 723 ? 54.245 -7.197 -64.888 1.00 42.16 723 GLU A CA 1
ATOM 6169 C C . GLU A 1 723 ? 54.299 -5.668 -64.957 1.00 42.16 723 GLU A C 1
ATOM 6171 O O . GLU A 1 723 ? 53.594 -4.959 -64.242 1.00 42.16 723 GLU A O 1
ATOM 6176 N N . ASN A 1 724 ? 55.155 -5.219 -65.881 1.00 57.16 724 ASN A N 1
ATOM 6177 C CA . ASN A 1 724 ? 55.075 -4.063 -66.777 1.00 57.16 724 ASN A CA 1
ATOM 6178 C C . ASN A 1 724 ? 54.479 -2.745 -66.250 1.00 57.16 724 ASN A C 1
ATOM 6180 O O . ASN A 1 724 ? 53.315 -2.654 -65.868 1.00 57.16 724 ASN A O 1
ATOM 6184 N N . SER A 1 725 ? 55.256 -1.664 -66.410 1.00 54.97 725 SER A N 1
ATOM 6185 C CA . SER A 1 725 ? 54.938 -0.280 -66.006 1.00 54.97 725 SER A CA 1
ATOM 6186 C C . SER A 1 725 ? 53.554 0.227 -66.431 1.00 54.97 725 SER A C 1
ATOM 6188 O O . SER A 1 725 ? 52.998 1.101 -65.776 1.00 54.97 725 SER A O 1
ATOM 6190 N N . ARG A 1 726 ? 52.961 -0.358 -67.475 1.00 62.38 726 ARG A N 1
ATOM 6191 C CA . ARG A 1 726 ? 51.618 -0.035 -67.963 1.00 62.38 726 ARG A CA 1
ATOM 6192 C C . ARG A 1 726 ? 50.501 -0.443 -66.992 1.00 62.38 726 ARG A C 1
ATOM 6194 O O . ARG A 1 726 ? 49.512 0.270 -66.879 1.00 62.38 726 ARG A O 1
ATOM 6201 N N . ASN A 1 727 ? 50.663 -1.541 -66.249 1.00 62.00 727 ASN A N 1
ATOM 6202 C CA . ASN A 1 727 ? 49.708 -1.951 -65.210 1.00 62.00 727 ASN A CA 1
ATOM 6203 C C . ASN A 1 727 ? 49.811 -1.056 -63.966 1.00 62.00 727 ASN A C 1
ATOM 6205 O O . ASN A 1 727 ? 48.802 -0.775 -63.321 1.00 62.00 727 ASN A O 1
ATOM 6209 N N . LEU A 1 728 ? 51.016 -0.558 -63.659 1.00 65.94 728 LEU A N 1
ATOM 6210 C CA . LEU A 1 728 ? 51.221 0.432 -62.601 1.00 65.94 728 LEU A CA 1
ATOM 6211 C C . LEU A 1 728 ? 50.588 1.778 -62.968 1.00 65.94 728 LEU A C 1
ATOM 6213 O O . LEU A 1 728 ? 49.930 2.357 -62.115 1.00 65.94 728 LEU A O 1
ATOM 6217 N N . GLU A 1 729 ? 50.700 2.234 -64.220 1.00 73.50 729 GLU A N 1
ATOM 6218 C CA . GLU A 1 729 ? 50.002 3.439 -64.703 1.00 73.50 729 GLU A CA 1
ATOM 6219 C C . GLU A 1 729 ? 48.477 3.294 -64.642 1.00 73.50 729 GLU A C 1
ATOM 6221 O O . GLU A 1 729 ? 47.809 4.173 -64.110 1.00 73.50 729 GLU A O 1
ATOM 6226 N N . ILE A 1 730 ? 47.915 2.161 -65.084 1.00 76.56 730 ILE A N 1
ATOM 6227 C CA . ILE A 1 730 ? 46.461 1.922 -65.018 1.00 76.56 730 ILE A CA 1
ATOM 6228 C C . ILE A 1 730 ? 45.963 1.897 -63.566 1.00 76.56 730 ILE A C 1
ATOM 6230 O O . ILE A 1 730 ? 44.880 2.408 -63.274 1.00 76.56 730 ILE A O 1
ATOM 6234 N N . ARG A 1 731 ? 46.753 1.335 -62.643 1.00 77.06 731 ARG A N 1
ATOM 6235 C CA . ARG A 1 731 ? 46.431 1.312 -61.211 1.00 77.06 731 ARG A CA 1
ATOM 6236 C C . ARG A 1 731 ? 46.604 2.681 -60.551 1.00 77.06 731 ARG A C 1
ATOM 6238 O O . ARG A 1 731 ? 45.865 3.013 -59.632 1.00 77.06 731 ARG A O 1
ATOM 6245 N N . LEU A 1 732 ? 47.551 3.490 -61.016 1.00 78.81 732 LEU A N 1
ATOM 6246 C CA . LEU A 1 732 ? 47.738 4.860 -60.543 1.00 78.81 732 LEU A CA 1
ATOM 6247 C C . LEU A 1 732 ? 46.580 5.750 -61.017 1.00 78.81 732 LEU A C 1
ATOM 6249 O O . LEU A 1 732 ? 46.026 6.497 -60.214 1.00 78.81 732 LEU A O 1
ATOM 6253 N N . ASP A 1 733 ? 46.130 5.573 -62.261 1.00 81.38 733 ASP A N 1
ATOM 6254 C CA . ASP A 1 733 ? 44.934 6.220 -62.804 1.00 81.38 733 ASP A CA 1
ATOM 6255 C C . ASP A 1 733 ? 43.649 5.769 -62.094 1.00 81.38 733 ASP A C 1
ATOM 6257 O O . ASP A 1 733 ? 42.757 6.586 -61.853 1.00 81.38 733 ASP A O 1
ATOM 6261 N N . SER A 1 734 ? 43.519 4.482 -61.742 1.00 83.19 734 SER A N 1
ATOM 6262 C CA . SER A 1 734 ? 42.352 3.991 -60.995 1.00 83.19 734 SER A CA 1
ATOM 6263 C C . SER A 1 734 ? 42.325 4.553 -59.575 1.00 83.19 734 SER A C 1
ATOM 6265 O O . SER A 1 734 ? 41.291 5.054 -59.143 1.00 83.19 734 SER A O 1
ATOM 6267 N N . LEU A 1 735 ? 43.469 4.571 -58.885 1.00 84.25 735 LEU A N 1
ATOM 6268 C CA . LEU A 1 735 ? 43.596 5.163 -57.552 1.00 84.25 735 LEU A CA 1
ATOM 6269 C C . LEU A 1 735 ? 43.401 6.683 -57.570 1.00 84.25 735 LEU A C 1
ATOM 6271 O O . LEU A 1 735 ? 42.822 7.232 -56.636 1.00 84.25 735 LEU A O 1
ATOM 6275 N N . GLN A 1 736 ? 43.832 7.382 -58.626 1.00 87.31 736 GLN A N 1
ATOM 6276 C CA . GLN A 1 736 ? 43.527 8.804 -58.805 1.00 87.31 736 GLN A CA 1
ATOM 6277 C C . GLN A 1 736 ? 42.031 9.046 -59.000 1.00 87.31 736 GLN A C 1
ATOM 6279 O O . GLN A 1 736 ? 41.495 9.996 -58.422 1.00 87.31 736 GLN A O 1
ATOM 6284 N N . ARG A 1 737 ? 41.344 8.183 -59.758 1.00 87.25 737 ARG A N 1
ATOM 6285 C CA . ARG A 1 737 ? 39.884 8.246 -59.899 1.00 87.25 737 ARG A CA 1
ATOM 6286 C C . ARG A 1 737 ? 39.184 7.987 -58.569 1.00 87.25 737 ARG A C 1
ATOM 6288 O O . ARG A 1 737 ? 38.358 8.803 -58.174 1.00 87.25 737 ARG A O 1
ATOM 6295 N N . GLU A 1 738 ? 39.574 6.956 -57.829 1.00 88.25 738 GLU A N 1
ATOM 6296 C CA . GLU A 1 738 ? 39.030 6.673 -56.493 1.00 88.25 738 GLU A CA 1
ATOM 6297 C C . GLU A 1 738 ? 39.280 7.825 -55.508 1.00 88.25 738 GLU A C 1
ATOM 6299 O O . GLU A 1 738 ? 38.371 8.231 -54.788 1.00 88.25 738 GLU A O 1
ATOM 6304 N N . LEU A 1 739 ? 40.468 8.440 -55.524 1.00 88.00 739 LEU A N 1
ATOM 6305 C CA . LEU A 1 739 ? 40.757 9.644 -54.738 1.00 88.00 739 LEU A CA 1
ATOM 6306 C C . LEU A 1 739 ? 39.875 10.831 -55.134 1.00 88.00 739 LEU A C 1
ATOM 6308 O O . LEU A 1 739 ? 39.468 11.599 -54.261 1.00 88.00 739 LEU A O 1
ATOM 6312 N N . SER A 1 740 ? 39.585 11.008 -56.424 1.00 90.00 740 SER A N 1
ATOM 6313 C CA . SER A 1 740 ? 38.665 12.054 -56.879 1.00 90.00 740 SER A CA 1
ATOM 6314 C C . SER A 1 740 ? 37.216 11.772 -56.464 1.00 90.00 740 SER A C 1
ATOM 6316 O O . SER A 1 740 ? 36.547 12.688 -55.989 1.00 90.00 740 SER A O 1
ATOM 6318 N N . GLU A 1 741 ? 36.767 10.515 -56.522 1.00 90.12 741 GLU A N 1
ATOM 6319 C CA . GLU A 1 741 ? 35.440 10.086 -56.064 1.00 90.12 741 GLU A CA 1
ATOM 6320 C C . GLU A 1 741 ? 35.296 10.280 -54.546 1.00 90.12 741 GLU A C 1
ATOM 6322 O O . GLU A 1 741 ? 34.330 10.884 -54.087 1.00 90.12 741 GLU A O 1
ATOM 6327 N N . LEU A 1 742 ? 36.297 9.882 -53.751 1.00 87.56 742 LEU A N 1
ATOM 6328 C CA . LEU A 1 742 ? 36.309 10.081 -52.296 1.00 87.56 742 LEU A CA 1
ATOM 6329 C C . LEU A 1 742 ? 36.339 11.562 -51.908 1.00 87.56 742 LEU A C 1
ATOM 6331 O O . LEU A 1 742 ? 35.703 11.958 -50.932 1.00 87.56 742 LEU A O 1
ATOM 6335 N N . ARG A 1 743 ? 37.046 12.405 -52.672 1.00 89.94 743 ARG A N 1
ATOM 6336 C CA . ARG A 1 743 ? 37.000 13.863 -52.485 1.00 89.94 743 ARG A CA 1
ATOM 6337 C C . ARG A 1 743 ? 35.616 14.424 -52.801 1.00 89.94 743 ARG A C 1
ATOM 6339 O O . ARG A 1 743 ? 35.157 15.290 -52.061 1.00 89.94 743 ARG A O 1
ATOM 6346 N N . ARG A 1 744 ? 34.944 13.912 -53.838 1.00 93.88 744 ARG A N 1
ATOM 6347 C CA . ARG A 1 744 ? 33.564 14.293 -54.167 1.00 93.88 744 ARG A CA 1
ATOM 6348 C C . ARG A 1 744 ? 32.601 13.893 -53.052 1.00 93.88 744 ARG A C 1
ATOM 6350 O O . ARG A 1 744 ? 31.873 14.746 -52.563 1.00 93.88 744 ARG A O 1
ATOM 6357 N N . ILE A 1 745 ? 32.678 12.649 -52.576 1.00 91.19 745 ILE A N 1
ATOM 6358 C CA . ILE A 1 745 ? 31.865 12.147 -51.458 1.00 91.19 745 ILE A CA 1
ATOM 6359 C C . ILE A 1 745 ? 32.124 12.968 -50.192 1.00 91.19 745 ILE A C 1
ATOM 6361 O O . ILE A 1 745 ? 31.184 13.324 -49.490 1.00 91.19 745 ILE A O 1
ATOM 6365 N N . ARG A 1 746 ? 33.383 13.317 -49.902 1.00 91.19 746 ARG A N 1
ATOM 6366 C CA . ARG A 1 746 ? 33.711 14.190 -48.770 1.00 91.19 746 ARG A CA 1
ATOM 6367 C C . ARG A 1 746 ? 33.043 15.559 -48.906 1.00 91.19 746 ARG A C 1
ATOM 6369 O O . ARG A 1 746 ? 32.455 16.013 -47.936 1.00 91.19 746 ARG A O 1
ATOM 6376 N N . MET A 1 747 ? 33.097 16.188 -50.081 1.00 91.00 747 MET A N 1
ATOM 6377 C CA . MET A 1 747 ? 32.416 17.467 -50.309 1.00 91.00 747 MET A CA 1
ATOM 6378 C C . MET A 1 747 ? 30.895 17.343 -50.164 1.00 91.00 747 MET A C 1
ATOM 6380 O O . MET A 1 747 ? 30.287 18.163 -49.487 1.00 91.00 747 MET A O 1
ATOM 6384 N N . GLU A 1 748 ? 30.286 16.293 -50.722 1.00 90.94 748 GLU A N 1
ATOM 6385 C CA . GLU A 1 748 ? 28.851 16.013 -50.567 1.00 90.94 748 GLU A CA 1
ATOM 6386 C C . GLU A 1 748 ? 28.472 15.821 -49.085 1.00 90.94 748 GLU A C 1
ATOM 6388 O O . GLU A 1 748 ? 27.433 16.309 -48.637 1.00 90.94 748 GLU A O 1
ATOM 6393 N N . LYS A 1 749 ? 29.333 15.162 -48.298 1.00 87.12 749 LYS A N 1
ATOM 6394 C CA . LYS A 1 749 ? 29.151 14.980 -46.851 1.00 87.12 749 LYS A CA 1
ATOM 6395 C C . LYS A 1 749 ? 29.367 16.267 -46.064 1.00 87.12 749 LYS A C 1
ATOM 6397 O O . LYS A 1 749 ? 28.604 16.519 -45.139 1.00 87.12 749 LYS A O 1
ATOM 6402 N N . ASP A 1 750 ? 30.340 17.091 -46.434 1.00 87.62 750 ASP A N 1
ATOM 6403 C CA . ASP A 1 750 ? 30.561 18.403 -45.822 1.00 87.62 750 ASP A CA 1
ATOM 6404 C C . ASP A 1 750 ? 29.351 19.330 -46.084 1.00 87.62 750 ASP A C 1
ATOM 6406 O O . ASP A 1 750 ? 28.873 19.997 -45.165 1.00 87.62 750 ASP A O 1
ATOM 6410 N N . GLU A 1 751 ? 28.760 19.293 -47.285 1.00 91.19 751 GLU A N 1
ATOM 6411 C CA . GLU A 1 751 ? 27.503 19.992 -47.596 1.00 91.19 751 GLU A CA 1
ATOM 6412 C C . GLU A 1 751 ? 26.299 19.432 -46.821 1.00 91.19 751 GLU A C 1
ATOM 6414 O O . GLU A 1 751 ? 25.424 20.185 -46.385 1.00 91.19 751 GLU A O 1
ATOM 6419 N N . GLU A 1 752 ? 26.219 18.110 -46.653 1.00 90.75 752 GLU A N 1
ATOM 6420 C CA . GLU A 1 752 ? 25.183 17.460 -45.845 1.00 90.75 752 GLU A CA 1
ATOM 6421 C C . GLU A 1 752 ? 25.310 17.859 -44.371 1.00 90.75 752 GLU A C 1
ATOM 6423 O O . GLU A 1 752 ? 24.313 18.213 -43.743 1.00 90.75 752 GLU A O 1
ATOM 6428 N N . ILE A 1 753 ? 26.533 17.903 -43.838 1.00 85.44 753 ILE A N 1
ATOM 6429 C CA . ILE A 1 753 ? 26.822 18.391 -42.489 1.00 85.44 753 ILE A CA 1
ATOM 6430 C C . ILE A 1 753 ? 26.409 19.859 -42.359 1.00 85.44 753 ILE A C 1
ATOM 6432 O O . ILE A 1 753 ? 25.747 20.206 -41.383 1.00 85.44 753 ILE A O 1
ATOM 6436 N N . GLU A 1 754 ? 26.706 20.717 -43.337 1.00 90.31 754 GLU A N 1
ATOM 6437 C CA . GLU A 1 754 ? 26.287 22.124 -43.305 1.00 90.31 754 GLU A CA 1
ATOM 6438 C C . GLU A 1 754 ? 24.751 22.264 -43.337 1.00 90.31 754 GLU A C 1
ATOM 6440 O O . GLU A 1 754 ? 24.169 23.058 -42.591 1.00 90.31 754 GLU A O 1
ATOM 6445 N N . LYS A 1 755 ? 24.059 21.451 -44.149 1.00 87.69 755 LYS A N 1
ATOM 6446 C CA . LYS A 1 755 ? 22.585 21.390 -44.191 1.00 87.69 755 LYS A CA 1
ATOM 6447 C C . LYS A 1 755 ? 21.998 20.884 -42.874 1.00 87.69 755 LYS A C 1
ATOM 6449 O O . LYS A 1 755 ? 21.004 21.441 -42.399 1.00 87.69 755 LYS A O 1
ATOM 6454 N N . LEU A 1 756 ? 22.605 19.870 -42.261 1.00 78.56 756 LEU A N 1
ATOM 6455 C CA . LEU A 1 756 ? 22.198 19.337 -40.961 1.00 78.56 756 LEU A CA 1
ATOM 6456 C C . LEU A 1 756 ? 22.453 20.346 -39.842 1.00 78.56 756 LEU A C 1
ATOM 6458 O O . LEU A 1 756 ? 21.587 20.519 -38.992 1.00 78.56 756 LEU A O 1
ATOM 6462 N N . GLN A 1 757 ? 23.568 21.076 -39.869 1.00 79.38 757 GLN A N 1
ATOM 6463 C CA . GLN A 1 757 ? 23.862 22.157 -38.925 1.00 79.38 757 GLN A CA 1
ATOM 6464 C C . GLN A 1 757 ? 22.864 23.314 -39.055 1.00 79.38 757 GLN A C 1
ATOM 6466 O O . GLN A 1 757 ? 22.349 23.786 -38.041 1.00 79.38 757 GLN A O 1
ATOM 6471 N N . LYS A 1 758 ? 22.519 23.727 -40.284 1.00 81.75 758 LYS A N 1
ATOM 6472 C CA . LYS A 1 758 ? 21.455 24.718 -40.541 1.00 81.75 758 LYS A CA 1
ATOM 6473 C C . LYS A 1 758 ? 20.076 24.215 -40.106 1.00 81.75 758 LYS A C 1
ATOM 6475 O O . LYS A 1 758 ? 19.273 24.983 -39.586 1.00 81.75 758 LYS A O 1
ATOM 6480 N N . SER A 1 759 ? 19.802 22.923 -40.272 1.00 75.00 759 SER A N 1
ATOM 6481 C CA . SER A 1 759 ? 18.552 22.308 -39.812 1.00 75.00 759 SER A CA 1
ATOM 6482 C C . SER A 1 759 ? 18.496 22.214 -38.288 1.00 75.00 759 SER A C 1
ATOM 6484 O O . SER A 1 759 ? 17.456 22.495 -37.706 1.00 75.00 759 SER A O 1
ATOM 6486 N N . LEU A 1 760 ? 19.611 21.898 -37.625 1.00 70.19 760 LEU A N 1
ATOM 6487 C CA . LEU A 1 760 ? 19.742 21.878 -36.168 1.00 70.19 760 LEU A CA 1
ATOM 6488 C C . LEU A 1 760 ? 19.595 23.271 -35.564 1.00 70.19 760 LEU A C 1
ATOM 6490 O O . LEU A 1 760 ? 18.900 23.414 -34.563 1.00 70.19 760 LEU A O 1
ATOM 6494 N N . SER A 1 761 ? 20.193 24.302 -36.165 1.00 69.69 761 SER A N 1
ATOM 6495 C CA . SER A 1 761 ? 20.019 25.681 -35.703 1.00 69.69 761 SER A CA 1
ATOM 6496 C C . SER A 1 761 ? 18.584 26.163 -35.919 1.00 69.69 761 SER A C 1
ATOM 6498 O O . SER A 1 761 ? 17.982 26.700 -34.992 1.00 69.69 761 SER A O 1
ATOM 6500 N N . ALA A 1 762 ? 17.973 25.870 -37.072 1.00 68.00 762 ALA A N 1
ATOM 6501 C CA . ALA A 1 762 ? 16.558 26.148 -37.313 1.00 68.00 762 ALA A CA 1
ATOM 6502 C C . ALA A 1 762 ? 15.640 25.373 -36.351 1.00 68.00 762 ALA A C 1
ATOM 6504 O O . ALA A 1 762 ? 14.638 25.908 -35.883 1.00 68.00 762 ALA A O 1
ATOM 6505 N N . MET A 1 763 ? 15.977 24.126 -36.017 1.00 60.66 763 MET A N 1
ATOM 6506 C CA . MET A 1 763 ? 15.223 23.307 -35.071 1.00 60.66 763 MET A CA 1
ATOM 6507 C C . MET A 1 763 ? 15.416 23.779 -33.626 1.00 60.66 763 MET A C 1
ATOM 6509 O O . MET A 1 763 ? 14.471 23.711 -32.849 1.00 60.66 763 MET A O 1
ATOM 6513 N N . ARG A 1 764 ? 16.592 24.313 -33.274 1.00 58.50 764 ARG A N 1
ATOM 6514 C CA . ARG A 1 764 ? 16.868 24.947 -31.978 1.00 58.50 764 ARG A CA 1
ATOM 6515 C C . ARG A 1 764 ? 16.055 26.229 -31.810 1.00 58.50 764 ARG A C 1
ATOM 6517 O O . ARG A 1 764 ? 15.352 26.343 -30.816 1.00 58.50 764 ARG A O 1
ATOM 6524 N N . VAL A 1 765 ? 16.023 27.088 -32.833 1.00 57.09 765 VAL A N 1
ATOM 6525 C CA . VAL A 1 765 ? 15.172 28.293 -32.862 1.00 57.09 765 VAL A CA 1
ATOM 6526 C C . VAL A 1 765 ? 13.685 27.923 -32.813 1.00 57.09 765 VAL A C 1
ATOM 6528 O O . VAL A 1 765 ? 12.930 28.511 -32.046 1.00 57.09 765 VAL A O 1
ATOM 6531 N N . LYS A 1 766 ? 13.245 26.897 -33.558 1.00 54.78 766 LYS A N 1
ATOM 6532 C CA . LYS A 1 766 ? 11.859 26.394 -33.494 1.00 54.78 766 LYS A CA 1
ATOM 6533 C C . LYS A 1 766 ? 11.523 25.743 -32.147 1.00 54.78 766 LYS A C 1
ATOM 6535 O O . LYS A 1 766 ? 10.367 25.769 -31.740 1.00 54.78 766 LYS A O 1
ATOM 6540 N N . ARG A 1 767 ? 12.494 25.138 -31.455 1.00 50.75 767 ARG A N 1
ATOM 6541 C CA . ARG A 1 767 ? 12.319 24.559 -30.112 1.00 50.75 767 ARG A CA 1
ATOM 6542 C C . ARG A 1 767 ? 12.220 25.654 -29.051 1.00 50.75 767 ARG A C 1
ATOM 6544 O O . ARG A 1 767 ? 11.319 25.580 -28.227 1.00 50.75 767 ARG A O 1
ATOM 6551 N N . GLU A 1 768 ? 13.065 26.680 -29.134 1.00 49.09 768 GLU A N 1
ATOM 6552 C CA . GLU A 1 768 ? 12.992 27.883 -28.293 1.00 49.09 768 GLU A CA 1
ATOM 6553 C C . GLU A 1 768 ? 11.667 28.634 -28.503 1.00 49.09 768 GLU A C 1
ATOM 6555 O O . GLU A 1 768 ? 11.006 28.970 -27.526 1.00 49.09 768 GLU A O 1
ATOM 6560 N N . GLN A 1 769 ? 11.196 28.781 -29.749 1.00 47.31 769 GLN A N 1
ATOM 6561 C CA . GLN A 1 769 ? 9.879 29.368 -30.055 1.00 47.31 769 GLN A CA 1
ATOM 6562 C C . GLN A 1 769 ? 8.687 28.504 -29.599 1.00 47.31 769 GLN A C 1
ATOM 6564 O O . GLN A 1 769 ? 7.613 29.027 -29.324 1.00 47.31 769 GLN A O 1
ATOM 6569 N N . ARG A 1 770 ? 8.834 27.174 -29.522 1.00 51.91 770 ARG A N 1
ATOM 6570 C CA . ARG A 1 770 ? 7.779 26.277 -29.007 1.00 51.91 770 ARG A CA 1
ATOM 6571 C C . ARG A 1 770 ? 7.696 26.295 -27.481 1.00 51.91 770 ARG A C 1
ATOM 6573 O O . ARG A 1 770 ? 6.599 26.178 -26.946 1.00 51.91 770 ARG A O 1
ATOM 6580 N N . GLU A 1 771 ? 8.828 26.438 -26.791 1.00 47.34 771 GLU A N 1
ATOM 6581 C CA . GLU A 1 771 ? 8.879 26.519 -25.325 1.00 47.34 771 GLU A CA 1
ATOM 6582 C C . GLU A 1 771 ? 8.502 27.918 -24.801 1.00 47.34 771 GLU A C 1
ATOM 6584 O O . GLU A 1 771 ? 7.877 28.002 -23.746 1.00 47.34 771 GLU A O 1
ATOM 6589 N N . SER A 1 772 ? 8.755 29.001 -25.554 1.00 49.12 772 SER A N 1
ATOM 6590 C CA . SER A 1 772 ? 8.331 30.367 -25.184 1.00 49.12 772 SER A CA 1
ATOM 6591 C C . SER A 1 772 ? 6.813 30.609 -25.265 1.00 49.12 772 SER A C 1
ATOM 6593 O O . SER A 1 772 ? 6.318 31.623 -24.773 1.00 49.12 772 SER A O 1
ATOM 6595 N N . HIS A 1 773 ? 6.056 29.678 -25.856 1.00 47.94 773 HIS A N 1
ATOM 6596 C CA . HIS A 1 773 ? 4.598 29.753 -26.009 1.00 47.94 773 HIS A CA 1
ATOM 6597 C C . HIS A 1 773 ? 3.829 28.690 -25.205 1.00 47.94 773 HIS A C 1
ATOM 6599 O O . HIS A 1 773 ? 2.628 28.511 -25.424 1.00 47.94 773 HIS A O 1
ATOM 6605 N N . LEU A 1 774 ? 4.477 27.983 -24.268 1.00 49.03 774 LEU A N 1
ATOM 6606 C CA . LEU A 1 774 ? 3.793 27.007 -23.415 1.00 49.03 774 LEU A CA 1
ATOM 6607 C C . LEU A 1 774 ? 2.887 27.723 -22.394 1.00 49.03 774 LEU A C 1
ATOM 6609 O O . LEU A 1 774 ? 3.337 28.169 -21.341 1.00 49.03 774 LEU A O 1
ATOM 6613 N N . ARG A 1 775 ? 1.591 27.825 -22.709 1.00 54.16 775 ARG A N 1
ATOM 6614 C CA . ARG A 1 775 ? 0.560 28.340 -21.794 1.00 54.16 775 ARG A CA 1
ATOM 6615 C C . ARG A 1 775 ? 0.018 27.219 -20.911 1.00 54.16 775 ARG A C 1
ATOM 6617 O O . ARG A 1 775 ? -0.358 26.156 -21.415 1.00 54.16 775 ARG A O 1
ATOM 6624 N N . ARG A 1 776 ? -0.091 27.477 -19.605 1.00 53.59 776 ARG A N 1
ATOM 6625 C CA . ARG A 1 776 ? -0.890 26.666 -18.673 1.00 53.59 776 ARG A CA 1
ATOM 6626 C C . ARG A 1 776 ? -2.281 27.289 -18.577 1.00 53.59 776 ARG A C 1
ATOM 6628 O O . ARG A 1 776 ? -2.495 28.209 -17.793 1.00 53.59 776 ARG A O 1
ATOM 6635 N N . SER A 1 777 ? -3.208 26.807 -19.405 1.00 58.09 777 SER A N 1
ATOM 6636 C CA . SER A 1 777 ? -4.627 27.176 -19.322 1.00 58.09 777 SER A CA 1
ATOM 6637 C C . SER A 1 777 ? -5.398 26.076 -18.607 1.00 58.09 777 SER A C 1
ATOM 6639 O O . SER A 1 777 ? -5.257 24.901 -18.960 1.00 58.09 777 SER A O 1
ATOM 6641 N N . ILE A 1 778 ? -6.225 26.444 -17.638 1.00 65.12 778 ILE A N 1
ATOM 6642 C CA . ILE A 1 778 ? -7.009 25.487 -16.866 1.00 65.12 778 ILE A CA 1
ATOM 6643 C C . ILE A 1 778 ? -8.383 25.381 -17.511 1.00 65.12 778 ILE A C 1
ATOM 6645 O O . ILE A 1 778 ? -8.996 26.380 -17.880 1.00 65.12 778 ILE A O 1
ATOM 6649 N N . VAL A 1 779 ? -8.868 24.156 -17.690 1.00 73.94 779 VAL A N 1
ATOM 6650 C CA . VAL A 1 779 ? -10.170 23.902 -18.306 1.00 73.94 779 VAL A CA 1
ATOM 6651 C C . VAL A 1 779 ? -11.021 23.108 -17.331 1.00 73.94 779 VAL A C 1
ATOM 6653 O O . VAL A 1 779 ? -10.576 22.113 -16.753 1.00 73.94 779 VAL A O 1
ATOM 6656 N N . VAL A 1 780 ? -12.255 23.565 -17.150 1.00 75.88 780 VAL A N 1
ATOM 6657 C CA . VAL A 1 780 ? -13.269 22.861 -16.371 1.00 75.88 780 VAL A CA 1
ATOM 6658 C C . VAL A 1 780 ? -14.103 22.039 -17.344 1.00 75.88 780 VAL A C 1
ATOM 6660 O O . VAL A 1 780 ? -14.542 22.549 -18.376 1.00 75.88 780 VAL A O 1
ATOM 6663 N N . ILE A 1 781 ? -14.272 20.755 -17.040 1.00 78.69 781 ILE A N 1
ATOM 6664 C CA . ILE A 1 781 ? -15.064 19.834 -17.852 1.00 78.69 781 ILE A CA 1
ATOM 6665 C C . ILE A 1 781 ? -16.390 19.612 -17.144 1.00 78.69 781 ILE A C 1
ATOM 6667 O O . ILE A 1 781 ? -16.411 19.171 -15.995 1.00 78.69 781 ILE A O 1
ATOM 6671 N N . ASP A 1 782 ? -17.474 19.915 -17.851 1.00 77.25 782 ASP A N 1
ATOM 6672 C CA . ASP A 1 782 ? -18.823 19.577 -17.416 1.00 77.25 782 ASP A CA 1
ATOM 6673 C C . ASP A 1 782 ? -18.978 18.040 -17.383 1.00 77.25 782 ASP A C 1
ATOM 6675 O O . ASP A 1 782 ? -18.780 17.398 -18.422 1.00 77.25 782 ASP A O 1
ATOM 6679 N N . PRO A 1 783 ? -19.283 17.429 -16.224 1.00 66.19 783 PRO A N 1
ATOM 6680 C CA . PRO A 1 783 ? -19.370 15.976 -16.085 1.00 66.19 783 PRO A CA 1
ATOM 6681 C C . PRO A 1 783 ? -20.509 15.347 -16.895 1.00 66.19 783 PRO A C 1
ATOM 6683 O O . PRO A 1 783 ? -20.377 14.198 -17.316 1.00 66.19 783 PRO A O 1
ATOM 6686 N N . ASP A 1 784 ? -21.587 16.090 -17.164 1.00 67.94 784 ASP A N 1
ATOM 6687 C CA . ASP A 1 784 ? -22.770 15.554 -17.845 1.00 67.94 784 ASP A CA 1
ATOM 6688 C C . ASP A 1 784 ? -22.628 15.613 -19.370 1.00 67.94 784 ASP A C 1
ATOM 6690 O O . ASP A 1 784 ? -23.082 14.723 -20.092 1.00 67.94 784 ASP A O 1
ATOM 6694 N N . THR A 1 785 ? -21.976 16.663 -19.882 1.00 74.06 785 THR A N 1
ATOM 6695 C CA . THR A 1 785 ? -21.826 16.888 -21.330 1.00 74.06 785 THR A CA 1
ATOM 6696 C C . THR A 1 785 ? -20.426 16.582 -21.862 1.00 74.06 785 THR A C 1
ATOM 6698 O O . THR A 1 785 ? -20.235 16.502 -23.078 1.00 74.06 785 THR A O 1
ATOM 6701 N N . GLY A 1 786 ? -19.431 16.431 -20.982 1.00 69.81 786 GLY A N 1
ATOM 6702 C CA . GLY A 1 786 ? -18.017 16.297 -21.344 1.00 69.81 786 GLY A CA 1
ATOM 6703 C C . GLY A 1 786 ? -17.431 17.554 -21.997 1.00 69.81 786 GLY A C 1
ATOM 6704 O O . GLY A 1 786 ? -16.346 17.501 -22.579 1.00 69.81 786 GLY A O 1
ATOM 6705 N N . LYS A 1 787 ? -18.151 18.682 -21.953 1.00 76.38 787 LYS A N 1
ATOM 6706 C CA . LYS A 1 787 ? -17.772 19.916 -22.638 1.00 76.38 787 LYS A CA 1
ATOM 6707 C C . LYS A 1 787 ? -16.692 20.660 -21.856 1.00 76.38 787 LYS A C 1
ATOM 6709 O O . LYS A 1 787 ? -16.871 21.014 -20.695 1.00 76.38 787 LYS A O 1
ATOM 6714 N N . GLU A 1 788 ? -15.587 20.939 -22.537 1.00 78.69 788 GLU A N 1
ATOM 6715 C CA . GLU A 1 788 ? -14.488 21.773 -22.049 1.00 78.69 788 GLU A CA 1
ATOM 6716 C C . GLU A 1 788 ? -14.862 23.262 -22.077 1.00 78.69 788 GLU A C 1
ATOM 6718 O O . GLU A 1 788 ? -15.248 23.791 -23.123 1.00 78.69 788 GLU A O 1
ATOM 6723 N N . MET A 1 789 ? -14.701 23.955 -20.950 1.00 78.12 789 MET A N 1
ATOM 6724 C CA . MET A 1 789 ? -14.971 25.391 -20.824 1.00 78.12 789 MET A CA 1
ATOM 6725 C C . MET A 1 789 ? -13.986 26.096 -19.892 1.00 78.12 789 MET A C 1
ATOM 6727 O O . MET A 1 789 ? -13.305 25.471 -19.075 1.00 78.12 789 MET A O 1
ATOM 6731 N N . ARG A 1 790 ? -13.877 27.422 -20.034 1.00 78.25 790 ARG A N 1
ATOM 6732 C CA . ARG A 1 790 ? -12.979 28.228 -19.188 1.00 78.25 790 ARG A CA 1
ATOM 6733 C C . ARG A 1 790 ? -13.515 28.322 -17.751 1.00 78.25 790 ARG A C 1
ATOM 6735 O O . ARG A 1 790 ? -14.732 28.285 -17.575 1.00 78.25 790 ARG A O 1
ATOM 6742 N N . PRO A 1 791 ? -12.662 28.551 -16.733 1.00 79.50 791 PRO A N 1
ATOM 6743 C CA . PRO A 1 791 ? -13.112 28.725 -15.351 1.00 79.50 791 PRO A CA 1
ATOM 6744 C C . PRO A 1 791 ? -14.173 29.828 -15.200 1.00 79.50 791 PRO A C 1
ATOM 6746 O O . PRO A 1 791 ? -15.124 29.671 -14.446 1.00 79.50 791 PRO A O 1
ATOM 6749 N N . GLU A 1 792 ? -14.074 30.920 -15.968 1.00 79.19 792 GLU A N 1
ATOM 6750 C CA . GLU A 1 792 ? -15.081 31.995 -15.960 1.00 79.19 792 GLU A CA 1
ATOM 6751 C C . GLU A 1 792 ? -16.446 31.540 -16.505 1.00 79.19 792 GLU A C 1
ATOM 6753 O O . GLU A 1 792 ? -17.492 31.911 -15.976 1.00 79.19 792 GLU A O 1
ATOM 6758 N N . GLU A 1 793 ? -16.444 30.730 -17.563 1.00 82.69 793 GLU A N 1
ATOM 6759 C CA . GLU A 1 793 ? -17.661 30.187 -18.173 1.00 82.69 793 GLU A CA 1
ATOM 6760 C C . GLU A 1 793 ? -18.300 29.142 -17.256 1.00 82.69 793 GLU A C 1
ATOM 6762 O O . GLU A 1 793 ? -19.511 29.169 -17.056 1.00 82.69 793 GLU A O 1
ATOM 6767 N N . ALA A 1 794 ? -17.481 28.295 -16.628 1.00 81.38 794 ALA A N 1
ATOM 6768 C CA . ALA A 1 794 ? -17.925 27.332 -15.629 1.00 81.38 794 ALA A CA 1
ATOM 6769 C C . ALA A 1 794 ? -18.535 28.021 -14.400 1.00 81.38 794 ALA A C 1
ATOM 6771 O O . ALA A 1 794 ? -19.575 27.587 -13.911 1.00 81.38 794 ALA A O 1
ATOM 6772 N N . TYR A 1 795 ? -17.947 29.131 -13.941 1.00 81.19 795 TYR A N 1
ATOM 6773 C CA . TYR A 1 795 ? -18.503 29.923 -12.843 1.00 81.19 795 TYR A CA 1
ATOM 6774 C C . TYR A 1 795 ? -19.847 30.556 -13.221 1.00 81.19 795 TYR A C 1
ATOM 6776 O O . TYR A 1 795 ? -20.813 30.469 -12.466 1.00 81.19 795 TYR A O 1
ATOM 6784 N N . LYS A 1 796 ? -19.950 31.143 -14.422 1.00 82.25 796 LYS A N 1
ATOM 6785 C CA . LYS A 1 796 ? -21.212 31.717 -14.928 1.00 82.25 796 LYS A CA 1
ATOM 6786 C C . LYS A 1 796 ? -22.315 30.672 -15.091 1.00 82.25 796 LYS A C 1
ATOM 6788 O O . LYS A 1 796 ? -23.484 31.007 -14.936 1.00 82.25 796 LYS A O 1
ATOM 6793 N N . LEU A 1 797 ? -21.945 29.431 -15.404 1.00 82.38 797 LEU A N 1
ATOM 6794 C CA . LEU A 1 797 ? -22.862 28.295 -15.512 1.00 82.38 797 LEU A CA 1
ATOM 6795 C C . LEU A 1 797 ? -23.153 27.621 -14.162 1.00 82.38 797 LEU A C 1
ATOM 6797 O O . LEU A 1 797 ? -23.929 26.672 -14.123 1.00 82.38 797 LEU A O 1
ATOM 6801 N N . GLY A 1 798 ? -22.565 28.110 -13.064 1.00 78.88 798 GLY A N 1
ATOM 6802 C CA . GLY A 1 798 ? -22.760 27.568 -11.719 1.00 78.88 798 GLY A CA 1
ATOM 6803 C C . GLY A 1 798 ? -22.092 26.212 -11.479 1.00 78.88 798 GLY A C 1
ATOM 6804 O O . GLY A 1 798 ? -22.382 25.576 -10.475 1.00 78.88 798 GLY A O 1
ATOM 6805 N N . LEU A 1 799 ? -21.205 25.774 -12.379 1.00 78.25 799 LEU A N 1
ATOM 6806 C CA . LEU A 1 799 ? -20.495 24.492 -12.293 1.00 78.25 799 LEU A CA 1
ATOM 6807 C C . LEU A 1 799 ? -19.321 24.528 -11.303 1.00 78.25 799 LEU A C 1
ATOM 6809 O O . LEU A 1 799 ? -18.865 23.486 -10.844 1.00 78.25 799 LEU A O 1
ATOM 6813 N N . ILE A 1 800 ? -18.807 25.722 -10.991 1.00 77.88 800 ILE A N 1
ATOM 6814 C CA . ILE A 1 800 ? -17.796 25.947 -9.951 1.00 77.88 800 ILE A CA 1
ATOM 6815 C C . ILE A 1 800 ? -18.205 27.138 -9.080 1.00 77.88 800 ILE A C 1
ATOM 6817 O O . ILE A 1 800 ? -18.850 28.070 -9.563 1.00 77.88 800 ILE A O 1
ATOM 6821 N N . ASP A 1 801 ? -17.814 27.134 -7.806 1.00 77.62 801 ASP A N 1
ATOM 6822 C CA . ASP A 1 801 ? -18.066 28.247 -6.888 1.00 77.62 801 ASP A CA 1
ATOM 6823 C C . ASP A 1 801 ? -17.062 29.404 -7.090 1.00 77.62 801 ASP A C 1
ATOM 6825 O O . ASP A 1 801 ? -16.033 29.276 -7.759 1.00 77.62 801 ASP A O 1
ATOM 6829 N N . TRP A 1 802 ? -17.354 30.579 -6.518 1.00 75.19 802 TRP A N 1
ATOM 6830 C CA . TRP A 1 802 ? -16.505 31.772 -6.684 1.00 75.19 802 TRP A CA 1
ATOM 6831 C C . TRP A 1 802 ? -15.093 31.563 -6.128 1.00 75.19 802 TRP A C 1
ATOM 6833 O O . TRP A 1 802 ? -14.110 32.047 -6.689 1.00 75.19 802 TRP A O 1
ATOM 6843 N N . LYS A 1 803 ? -14.980 30.818 -5.024 1.00 71.75 803 LYS A N 1
ATOM 6844 C CA . LYS A 1 803 ? -13.697 30.527 -4.385 1.00 71.75 803 LYS A CA 1
ATOM 6845 C C . LYS A 1 803 ? -12.828 29.647 -5.286 1.00 71.75 803 LYS A C 1
ATOM 6847 O O . LYS A 1 803 ? -11.639 29.931 -5.434 1.00 71.75 803 LYS A O 1
ATOM 6852 N N . MET A 1 804 ? -13.412 28.634 -5.922 1.00 68.06 804 MET A N 1
ATOM 6853 C CA . MET A 1 804 ? -12.739 27.783 -6.895 1.00 68.06 804 MET A CA 1
ATOM 6854 C C . MET A 1 804 ? -12.424 28.548 -8.176 1.00 68.06 804 MET A C 1
ATOM 6856 O O . MET A 1 804 ? -11.308 28.441 -8.663 1.00 68.06 804 MET A O 1
ATOM 6860 N N . PHE A 1 805 ? -13.321 29.400 -8.676 1.00 76.19 805 PHE A N 1
ATOM 6861 C CA . PHE A 1 805 ? -13.029 30.284 -9.810 1.00 76.19 805 PHE A CA 1
ATOM 6862 C C . PHE A 1 805 ? -11.780 31.139 -9.567 1.00 76.19 805 PHE A C 1
ATOM 6864 O O . PHE A 1 805 ? -10.862 31.126 -10.385 1.00 76.19 805 PHE A O 1
ATOM 6871 N N . VAL A 1 806 ? -11.706 31.821 -8.419 1.00 71.00 806 VAL A N 1
ATOM 6872 C CA . VAL A 1 806 ? -10.540 32.638 -8.048 1.00 71.00 806 VAL A CA 1
ATOM 6873 C C . VAL A 1 806 ? -9.284 31.776 -7.925 1.00 71.00 806 VAL A C 1
ATOM 6875 O O . VAL A 1 806 ? -8.212 32.195 -8.358 1.00 71.00 806 VAL A O 1
ATOM 6878 N N . ASN A 1 807 ? -9.400 30.561 -7.385 1.00 68.50 807 ASN A N 1
ATOM 6879 C CA . ASN A 1 807 ? -8.271 29.644 -7.254 1.00 68.50 807 ASN A CA 1
ATOM 6880 C C . ASN A 1 807 ? -7.760 29.167 -8.627 1.00 68.50 807 ASN A C 1
ATOM 6882 O O . ASN A 1 807 ? -6.573 29.307 -8.918 1.00 68.50 807 ASN A O 1
ATOM 6886 N N . LEU A 1 808 ? -8.651 28.710 -9.511 1.00 72.69 808 LEU A N 1
ATOM 6887 C CA . LEU A 1 808 ? -8.309 28.260 -10.865 1.00 72.69 808 LEU A CA 1
ATOM 6888 C C . LEU A 1 808 ? -7.751 29.418 -11.704 1.00 72.69 808 LEU A C 1
ATOM 6890 O O . LEU A 1 808 ? -6.715 29.282 -12.342 1.00 72.69 808 LEU A O 1
ATOM 6894 N N . GLN A 1 809 ? -8.348 30.606 -11.616 1.00 65.50 809 GLN A N 1
ATOM 6895 C CA . GLN A 1 809 ? -7.822 31.806 -12.267 1.00 65.50 809 GLN A CA 1
ATOM 6896 C C . GLN A 1 809 ? -6.468 32.248 -11.684 1.00 65.50 809 GLN A C 1
ATOM 6898 O O . GLN A 1 809 ? -5.663 32.872 -12.377 1.00 65.50 809 GLN A O 1
ATOM 6903 N N . SER A 1 810 ? -6.178 31.959 -10.411 1.00 60.03 810 SER A N 1
ATOM 6904 C CA . SER A 1 810 ? -4.873 32.270 -9.816 1.00 60.03 810 SER A CA 1
ATOM 6905 C C . SER A 1 810 ? -3.761 31.347 -10.328 1.00 60.03 810 SER A C 1
ATOM 6907 O O . SER A 1 810 ? -2.634 31.814 -10.493 1.00 60.03 810 SER A O 1
ATOM 6909 N N . GLN A 1 811 ? -4.104 30.098 -10.654 1.00 61.03 811 GLN A N 1
ATOM 6910 C CA . GLN A 1 811 ? -3.198 29.062 -11.161 1.00 61.03 811 GLN A CA 1
ATOM 6911 C C . GLN A 1 811 ? -2.906 29.181 -12.669 1.00 61.03 811 GLN A C 1
ATOM 6913 O O . GLN A 1 811 ? -1.880 28.689 -13.138 1.00 61.03 811 GLN A O 1
ATOM 6918 N N . GLU A 1 812 ? -3.742 29.895 -13.425 1.00 59.94 812 GLU A N 1
ATOM 6919 C CA . GLU A 1 812 ? -3.420 30.336 -14.787 1.00 59.94 812 GLU A CA 1
ATOM 6920 C C . GLU A 1 812 ? -2.352 31.448 -14.743 1.00 59.94 812 GLU A C 1
ATOM 6922 O O . GLU A 1 812 ? -2.577 32.551 -14.215 1.00 59.94 812 GLU A O 1
ATOM 6927 N N . CYS A 1 813 ? -1.160 31.156 -15.272 1.00 57.97 813 CYS A N 1
ATOM 6928 C CA . CYS A 1 813 ? -0.020 32.071 -15.265 1.00 57.97 813 CYS A CA 1
ATOM 6929 C C . CYS A 1 813 ? 0.758 31.989 -16.588 1.00 57.97 813 CYS A C 1
ATOM 6931 O O . CYS A 1 813 ? 1.373 30.964 -16.887 1.00 57.97 813 CYS A O 1
ATOM 6933 N N . ASP A 1 814 ? 0.737 33.092 -17.344 1.00 63.12 814 ASP A N 1
ATOM 6934 C CA . ASP A 1 814 ? 1.314 33.228 -18.685 1.00 63.12 814 ASP A CA 1
ATOM 6935 C C . ASP A 1 814 ? 2.523 34.181 -18.648 1.00 63.12 814 ASP A C 1
ATOM 6937 O O . ASP A 1 814 ? 2.406 35.381 -18.923 1.00 63.12 814 ASP A O 1
ATOM 6941 N N . TRP A 1 815 ? 3.690 33.647 -18.281 1.00 69.81 815 TRP A N 1
ATOM 6942 C CA . TRP A 1 815 ? 4.972 34.333 -18.465 1.00 69.81 815 TRP A CA 1
ATOM 6943 C C . TRP A 1 815 ? 5.526 34.018 -19.855 1.00 69.81 815 TRP A C 1
ATOM 6945 O O . TRP A 1 815 ? 5.596 32.856 -20.243 1.00 69.81 815 TRP A O 1
ATOM 6955 N N . GLU A 1 816 ? 5.932 35.046 -20.595 1.00 68.44 816 GLU A N 1
ATOM 6956 C CA . GLU A 1 816 ? 6.540 34.919 -21.921 1.00 68.44 816 GLU A CA 1
ATOM 6957 C C . GLU A 1 816 ? 7.910 35.599 -21.934 1.00 68.44 816 GLU A C 1
ATOM 6959 O O . GLU A 1 816 ? 8.026 36.770 -21.571 1.00 68.44 816 GLU A O 1
ATOM 6964 N N . GLU A 1 817 ? 8.948 34.893 -22.379 1.00 73.75 817 GLU A N 1
ATOM 6965 C CA . GLU A 1 817 ? 10.250 35.508 -22.641 1.00 73.75 817 GLU A CA 1
ATOM 6966 C C . GLU A 1 817 ? 10.277 36.089 -24.057 1.00 73.75 817 GLU A C 1
ATOM 6968 O O . GLU A 1 817 ? 10.064 35.391 -25.048 1.00 73.75 817 GLU A O 1
ATOM 6973 N N . ILE A 1 818 ? 10.536 37.389 -24.150 1.00 72.38 818 ILE A N 1
ATOM 6974 C CA . ILE A 1 818 ? 10.654 38.137 -25.395 1.00 72.38 818 ILE A CA 1
ATOM 6975 C C . ILE A 1 818 ? 12.109 38.575 -25.528 1.00 72.38 818 ILE A C 1
ATOM 6977 O O . ILE A 1 818 ? 12.576 39.456 -24.807 1.00 72.38 818 ILE A O 1
ATOM 6981 N N . THR A 1 819 ? 12.821 37.996 -26.488 1.00 68.00 819 THR A N 1
ATOM 6982 C CA . THR A 1 819 ? 14.153 38.460 -26.886 1.00 68.00 819 THR A CA 1
ATOM 6983 C C . THR A 1 819 ? 14.013 39.661 -27.816 1.00 68.00 819 THR A C 1
ATOM 6985 O O . THR A 1 819 ? 13.547 39.525 -28.952 1.00 68.00 819 THR A O 1
ATOM 6988 N N . VAL A 1 820 ? 14.409 40.845 -27.354 1.00 68.06 820 VAL A N 1
ATOM 6989 C CA . VAL A 1 820 ? 14.405 42.073 -28.153 1.00 68.06 820 VAL A CA 1
ATOM 6990 C C . VAL A 1 820 ? 15.812 42.296 -28.703 1.00 68.06 820 VAL A C 1
ATOM 6992 O O . VAL A 1 820 ? 16.765 42.517 -27.960 1.00 68.06 820 VAL A O 1
ATOM 6995 N N . LYS A 1 821 ? 15.959 42.241 -30.030 1.00 58.28 821 LYS A N 1
ATOM 6996 C CA . LYS A 1 821 ? 17.224 42.571 -30.704 1.00 58.28 821 LYS A CA 1
ATOM 6997 C C . LYS A 1 821 ? 17.362 44.089 -30.800 1.00 58.28 821 LYS A C 1
ATOM 6999 O O . LYS A 1 821 ? 16.634 44.721 -31.564 1.00 58.28 821 LYS A O 1
ATOM 7004 N N . GLY A 1 822 ? 18.272 44.665 -30.018 1.00 57.31 822 GLY A N 1
ATOM 7005 C CA . GLY A 1 822 ? 18.600 46.090 -30.042 1.00 57.31 822 GLY A CA 1
ATOM 7006 C C . GLY A 1 822 ? 19.988 46.368 -30.640 1.00 57.31 822 GLY A C 1
ATOM 7007 O O . GLY A 1 822 ? 20.790 45.451 -30.805 1.00 57.31 822 GLY A O 1
ATOM 7008 N N . PRO A 1 823 ? 20.318 47.640 -30.933 1.00 54.03 823 PRO A N 1
ATOM 7009 C CA . PRO A 1 823 ? 21.613 48.032 -31.508 1.00 54.03 823 PRO A CA 1
ATOM 7010 C C . PRO A 1 823 ? 22.830 47.735 -30.608 1.00 54.03 823 PRO A C 1
ATOM 7012 O O . PRO A 1 823 ? 23.953 47.751 -31.100 1.00 54.03 823 PRO A O 1
ATOM 7015 N N . ASN A 1 824 ? 22.615 47.421 -29.323 1.00 53.22 824 ASN A N 1
ATOM 7016 C CA . ASN A 1 824 ? 23.667 47.110 -28.348 1.00 53.22 824 ASN A CA 1
ATOM 7017 C C . ASN A 1 824 ? 23.749 45.611 -27.977 1.00 53.22 824 ASN A C 1
ATOM 7019 O O . ASN A 1 824 ? 24.544 45.259 -27.109 1.00 53.22 824 ASN A O 1
ATOM 7023 N N . GLY A 1 825 ? 22.945 44.737 -28.600 1.00 58.16 825 GLY A N 1
ATOM 7024 C CA . GLY A 1 825 ? 22.887 43.301 -28.292 1.00 58.16 825 GLY A CA 1
ATOM 7025 C C . GLY A 1 825 ? 21.463 42.736 -28.200 1.00 58.16 825 GLY A C 1
ATOM 7026 O O . GLY A 1 825 ? 20.473 43.455 -28.355 1.00 58.16 825 GLY A O 1
ATOM 7027 N N . GLU A 1 826 ? 21.368 41.424 -27.974 1.00 66.06 826 GLU A N 1
ATOM 7028 C CA . GLU A 1 826 ? 20.123 40.710 -27.658 1.00 66.06 826 GLU A CA 1
ATOM 7029 C C . GLU A 1 826 ? 19.797 40.881 -26.171 1.00 66.06 826 GLU A C 1
ATOM 7031 O O . GLU A 1 826 ? 20.547 40.385 -25.336 1.00 66.06 826 GLU A O 1
ATOM 7036 N N . SER A 1 827 ? 18.695 41.565 -25.841 1.00 65.62 827 SER A N 1
ATOM 7037 C CA . SER A 1 827 ? 18.220 41.683 -24.459 1.00 65.62 827 SER A CA 1
ATOM 7038 C C . SER A 1 827 ? 16.943 40.865 -24.248 1.00 65.62 827 SER A C 1
ATOM 7040 O O . SER A 1 827 ? 15.956 40.997 -24.979 1.00 65.62 827 SER A O 1
ATOM 7042 N N . SER A 1 828 ? 16.963 39.981 -23.249 1.00 74.00 828 SER A N 1
ATOM 7043 C CA . SER A 1 828 ? 15.817 39.145 -22.875 1.00 74.00 828 SER A CA 1
ATOM 7044 C C . SER A 1 828 ? 14.922 39.859 -21.861 1.00 74.00 828 SER A C 1
ATOM 7046 O O . SER A 1 828 ? 15.368 40.284 -20.789 1.00 74.00 828 SER A O 1
ATOM 7048 N N . VAL A 1 829 ? 13.635 39.972 -22.188 1.00 81.12 829 VAL A N 1
ATOM 7049 C CA . VAL A 1 829 ? 12.608 40.596 -21.347 1.00 81.12 829 VAL A CA 1
ATOM 7050 C C . VAL A 1 829 ? 11.525 39.575 -21.035 1.00 81.12 829 VAL A C 1
ATOM 7052 O O . VAL A 1 829 ? 10.918 39.019 -21.944 1.00 81.12 829 VAL A O 1
ATOM 7055 N N . LEU A 1 830 ? 11.221 39.373 -19.755 1.00 81.12 830 LEU A N 1
ATOM 7056 C CA . LEU A 1 830 ? 10.111 38.529 -19.323 1.00 81.12 830 LEU A CA 1
ATOM 7057 C C . LEU A 1 830 ? 8.834 39.352 -19.174 1.00 81.12 830 LEU A C 1
ATOM 7059 O O . LEU A 1 830 ? 8.784 40.345 -18.451 1.00 81.12 830 LEU A O 1
ATOM 7063 N N . HIS A 1 831 ? 7.792 38.949 -19.884 1.00 75.56 831 HIS A N 1
ATOM 7064 C CA . HIS A 1 831 ? 6.501 39.610 -19.929 1.00 75.56 831 HIS A CA 1
ATOM 7065 C C . HIS A 1 831 ? 5.466 38.769 -19.184 1.00 75.56 831 HIS A C 1
ATOM 7067 O O . HIS A 1 831 ? 5.143 37.657 -19.594 1.00 75.56 831 HIS A O 1
ATOM 7073 N N . ASP A 1 832 ? 4.918 39.326 -18.106 1.00 78.12 832 ASP A N 1
ATOM 7074 C CA . ASP A 1 832 ? 3.728 38.789 -17.457 1.00 78.12 832 ASP A CA 1
ATOM 7075 C C . ASP A 1 832 ? 2.495 39.260 -18.236 1.00 78.12 832 ASP A C 1
ATOM 7077 O O . ASP A 1 832 ? 2.068 40.411 -18.101 1.00 78.12 832 ASP A O 1
ATOM 7081 N N . ARG A 1 833 ? 1.911 38.382 -19.058 1.00 65.25 833 ARG A N 1
ATOM 7082 C CA . ARG A 1 833 ? 0.728 38.722 -19.865 1.00 65.25 833 ARG A CA 1
ATOM 7083 C C . ARG A 1 833 ? -0.532 38.928 -19.019 1.00 65.25 833 ARG A C 1
ATOM 7085 O O . ARG A 1 833 ? -1.456 39.591 -19.485 1.00 65.25 833 ARG A O 1
ATOM 7092 N N . LYS A 1 834 ? -0.567 38.425 -17.777 1.00 63.50 834 LYS A N 1
ATOM 7093 C CA . LYS A 1 834 ? -1.695 38.598 -16.846 1.00 63.50 834 LYS A CA 1
ATOM 7094 C C . LYS A 1 834 ? -1.753 40.018 -16.295 1.00 63.50 834 LYS A C 1
ATOM 7096 O O . LYS A 1 834 ? -2.834 40.585 -16.169 1.00 63.50 834 LYS A O 1
ATOM 7101 N N . SER A 1 835 ? -0.596 40.595 -15.964 1.00 66.06 835 SER A N 1
ATOM 7102 C CA . SER A 1 835 ? -0.505 41.972 -15.456 1.00 66.06 835 SER A CA 1
ATOM 7103 C C . SER A 1 835 ? -0.100 43.008 -16.510 1.00 66.06 835 SER A C 1
ATOM 7105 O O . SER A 1 835 ? -0.164 44.206 -16.234 1.00 66.06 835 SER A O 1
ATOM 7107 N N . GLY A 1 836 ? 0.327 42.567 -17.698 1.00 68.31 836 GLY A N 1
ATOM 7108 C CA . GLY A 1 836 ? 0.868 43.411 -18.767 1.00 68.31 836 GLY A CA 1
ATOM 7109 C C . GLY A 1 836 ? 2.242 44.013 -18.446 1.00 68.31 836 GLY A C 1
ATOM 7110 O O . GLY A 1 836 ? 2.701 44.919 -19.145 1.00 68.31 836 GLY A O 1
ATOM 7111 N N . LYS A 1 837 ? 2.894 43.562 -17.366 1.00 73.88 837 LYS A N 1
ATOM 7112 C CA . LYS A 1 837 ? 4.173 44.107 -16.896 1.00 73.88 837 LYS A CA 1
ATOM 7113 C C . LYS A 1 837 ? 5.341 43.381 -17.548 1.00 73.88 837 LYS A C 1
ATOM 7115 O O . LYS A 1 837 ? 5.366 42.156 -17.630 1.00 73.88 837 LYS A O 1
ATOM 7120 N N . LYS A 1 838 ? 6.333 44.155 -17.980 1.00 81.56 838 LYS A N 1
ATOM 7121 C CA . LYS A 1 838 ? 7.566 43.658 -18.593 1.00 81.56 838 LYS A CA 1
ATOM 7122 C C . LYS A 1 838 ? 8.729 43.863 -17.634 1.00 81.56 838 LYS A C 1
ATOM 7124 O O . LYS A 1 838 ? 8.906 44.961 -17.110 1.00 81.56 838 LYS A O 1
ATOM 7129 N N . PHE A 1 839 ? 9.510 42.815 -17.432 1.00 82.44 839 PHE A N 1
ATOM 7130 C CA . PHE A 1 839 ? 10.654 42.779 -16.537 1.00 82.44 839 PHE A CA 1
ATOM 7131 C C . PHE A 1 839 ? 11.903 42.470 -17.358 1.00 82.44 839 PHE A C 1
ATOM 7133 O O . PHE A 1 839 ? 12.038 41.396 -17.939 1.00 82.44 839 PHE A O 1
ATOM 7140 N N . SER A 1 840 ? 12.805 43.442 -17.437 1.00 83.12 840 SER A N 1
ATOM 7141 C CA . SER A 1 840 ? 14.106 43.273 -18.081 1.00 83.12 840 SER A CA 1
ATOM 7142 C C . SER A 1 840 ? 15.028 42.472 -17.162 1.00 83.12 840 SER A C 1
ATOM 7144 O O . SER A 1 840 ? 15.214 42.833 -15.997 1.00 83.12 840 SER A O 1
ATOM 7146 N N . ILE A 1 841 ? 15.598 41.379 -17.678 1.00 84.00 841 ILE A N 1
ATOM 7147 C CA . ILE A 1 841 ? 16.496 40.504 -16.907 1.00 84.00 841 ILE A CA 1
ATOM 7148 C C . ILE A 1 841 ? 17.791 41.252 -16.550 1.00 84.00 841 ILE A C 1
ATOM 7150 O O . ILE A 1 841 ? 18.285 41.148 -15.428 1.00 84.00 841 ILE A O 1
ATOM 7154 N N . GLU A 1 842 ? 18.305 42.073 -17.467 1.00 82.31 842 GLU A N 1
ATOM 7155 C CA . GLU A 1 842 ? 19.506 42.892 -17.255 1.00 82.31 842 GLU A CA 1
ATOM 7156 C C . GLU A 1 842 ? 19.297 43.958 -16.172 1.00 82.31 842 GLU A C 1
ATOM 7158 O O . GLU A 1 842 ? 20.170 44.185 -15.333 1.00 82.31 842 GLU A O 1
ATOM 7163 N N . ASP A 1 843 ? 18.122 44.592 -16.147 1.00 82.25 843 ASP A N 1
ATOM 7164 C CA . ASP A 1 843 ? 17.789 45.590 -15.126 1.00 82.25 843 ASP A CA 1
ATOM 7165 C C . ASP A 1 843 ? 17.632 44.952 -13.748 1.00 82.25 843 ASP A C 1
ATOM 7167 O O . ASP A 1 843 ? 18.087 45.515 -12.753 1.00 82.25 843 ASP A O 1
ATOM 7171 N N . ALA A 1 844 ? 17.047 43.756 -13.685 1.00 81.75 844 ALA A N 1
ATOM 7172 C CA . ALA A 1 844 ? 16.890 43.017 -12.441 1.00 81.75 844 ALA A CA 1
ATOM 7173 C C . ALA A 1 844 ? 18.230 42.505 -11.879 1.00 81.75 844 ALA A C 1
ATOM 7175 O O . ALA A 1 844 ? 18.405 42.498 -10.659 1.00 81.75 844 ALA A O 1
ATOM 7176 N N . LEU A 1 845 ? 19.191 42.146 -12.742 1.00 82.25 845 LEU A N 1
ATOM 7177 C CA . LEU A 1 845 ? 20.574 41.855 -12.341 1.00 82.25 845 LEU A CA 1
ATOM 7178 C C . LEU A 1 845 ? 21.281 43.106 -11.807 1.00 82.25 845 LEU A C 1
ATOM 7180 O O . LEU A 1 845 ? 21.916 43.048 -10.755 1.00 82.25 845 LEU A O 1
ATOM 7184 N N . ARG A 1 846 ? 21.145 44.252 -12.492 1.00 81.50 846 ARG A N 1
ATOM 7185 C CA . ARG A 1 846 ? 21.735 45.528 -12.044 1.00 81.50 846 ARG A CA 1
ATOM 7186 C C . ARG A 1 846 ? 21.137 46.024 -10.729 1.00 81.50 846 ARG A C 1
ATOM 7188 O O . ARG A 1 846 ? 21.862 46.567 -9.902 1.00 81.50 846 ARG A O 1
ATOM 7195 N N . ALA A 1 847 ? 19.836 45.823 -10.530 1.00 79.00 847 ALA A N 1
ATOM 7196 C CA . ALA A 1 847 ? 19.129 46.167 -9.298 1.00 79.00 847 ALA A CA 1
ATOM 7197 C C . ALA A 1 847 ? 19.381 45.171 -8.147 1.00 79.00 847 ALA A C 1
ATOM 7199 O O . ALA A 1 847 ? 18.971 45.435 -7.019 1.00 79.00 847 ALA A O 1
ATOM 7200 N N . GLY A 1 848 ? 20.036 44.033 -8.412 1.00 76.81 848 GLY A N 1
ATOM 7201 C CA . GLY A 1 848 ? 20.297 42.988 -7.418 1.00 76.81 848 GLY A CA 1
ATOM 7202 C C . GLY A 1 848 ? 19.056 42.192 -6.995 1.00 76.81 848 GLY A C 1
ATOM 7203 O O . GLY A 1 848 ? 19.080 41.537 -5.954 1.00 76.81 848 GLY A O 1
ATOM 7204 N N . ASN A 1 849 ? 17.971 42.242 -7.775 1.00 79.25 849 ASN A N 1
ATOM 7205 C CA . ASN A 1 849 ? 16.760 41.450 -7.527 1.00 79.25 849 ASN A CA 1
ATOM 7206 C C . ASN A 1 849 ? 16.969 39.968 -7.871 1.00 79.25 849 ASN A C 1
ATOM 7208 O O . ASN A 1 849 ? 16.342 39.102 -7.267 1.00 79.25 849 ASN A O 1
ATOM 7212 N N . ILE A 1 850 ? 17.867 39.689 -8.818 1.00 83.69 850 ILE A N 1
ATOM 7213 C CA . ILE A 1 850 ? 18.325 38.345 -9.175 1.00 83.69 850 ILE A CA 1
ATOM 7214 C C . ILE A 1 850 ? 19.856 38.305 -9.205 1.00 83.69 850 ILE A C 1
ATOM 7216 O O . ILE A 1 850 ? 20.515 39.319 -9.430 1.00 83.69 850 ILE A O 1
ATOM 7220 N N . THR A 1 851 ? 20.432 37.128 -8.978 1.00 85.81 851 THR A N 1
ATOM 7221 C CA . THR A 1 851 ? 21.883 36.888 -9.041 1.00 85.81 851 THR A CA 1
ATOM 7222 C C . THR A 1 851 ? 22.279 36.199 -10.348 1.00 85.81 851 THR A C 1
ATOM 7224 O O . THR A 1 851 ? 21.488 35.462 -10.936 1.00 85.81 851 THR A O 1
ATOM 7227 N N . ASN A 1 852 ? 23.539 36.358 -10.777 1.00 84.31 852 ASN A N 1
ATOM 7228 C CA . ASN A 1 852 ? 24.070 35.647 -11.954 1.00 84.31 852 ASN A CA 1
ATOM 7229 C C . ASN A 1 852 ? 23.934 34.122 -11.837 1.00 84.31 852 ASN A C 1
ATOM 7231 O O . ASN A 1 852 ? 23.707 33.449 -12.837 1.00 84.31 852 ASN A O 1
ATOM 7235 N N . ARG A 1 853 ? 24.015 33.578 -10.614 1.00 84.69 853 ARG A N 1
ATOM 7236 C CA . ARG A 1 853 ? 23.767 32.157 -10.357 1.00 84.69 853 ARG A CA 1
ATOM 7237 C C . ARG A 1 853 ? 22.327 31.781 -10.706 1.00 84.69 853 ARG A C 1
ATOM 7239 O O . ARG A 1 853 ? 22.130 30.832 -11.444 1.00 84.69 853 ARG A O 1
ATOM 7246 N N . GLN A 1 854 ? 21.335 32.539 -10.241 1.00 81.25 854 GLN A N 1
ATOM 7247 C CA . GLN A 1 854 ? 19.920 32.273 -10.543 1.00 81.25 854 GLN A CA 1
ATOM 7248 C C . GLN A 1 854 ? 19.610 32.404 -12.039 1.00 81.25 854 GLN A C 1
ATOM 7250 O O . GLN A 1 854 ? 18.850 31.602 -12.571 1.00 81.25 854 GLN A O 1
ATOM 7255 N N . LEU A 1 855 ? 20.242 33.347 -12.745 1.00 83.38 855 LEU A N 1
ATOM 7256 C CA . LEU A 1 855 ? 20.126 33.422 -14.204 1.00 83.38 855 LEU A CA 1
ATOM 7257 C C . LEU A 1 855 ? 20.700 32.169 -14.889 1.00 83.38 855 LEU A C 1
ATOM 7259 O O . LEU A 1 855 ? 20.068 31.628 -15.790 1.00 83.38 855 LEU A O 1
ATOM 7263 N N . GLN A 1 856 ? 21.863 31.677 -14.450 1.00 81.56 856 GLN A N 1
ATOM 7264 C CA . GLN A 1 856 ? 22.435 30.433 -14.979 1.00 81.56 856 GLN A CA 1
ATOM 7265 C C . GLN A 1 856 ? 21.552 29.221 -14.678 1.00 81.56 856 GLN A C 1
ATOM 7267 O O . GLN A 1 856 ? 21.376 28.374 -15.543 1.00 81.56 856 GLN A O 1
ATOM 7272 N N . GLN A 1 857 ? 20.946 29.156 -13.492 1.00 81.19 857 GLN A N 1
ATOM 7273 C CA . GLN A 1 857 ? 19.990 28.101 -13.150 1.00 81.19 857 GLN A CA 1
ATOM 7274 C C . GLN A 1 857 ? 18.758 28.140 -14.057 1.00 81.19 857 GLN A C 1
ATOM 7276 O O . GLN A 1 857 ? 18.298 27.094 -14.505 1.00 81.19 857 GLN A O 1
ATOM 7281 N N . TYR A 1 858 ? 18.255 29.332 -14.388 1.00 80.44 858 TYR A N 1
ATOM 7282 C CA . TYR A 1 858 ? 17.163 29.489 -15.348 1.00 80.44 858 TYR A CA 1
ATOM 7283 C C . TYR A 1 858 ? 17.579 29.040 -16.758 1.00 80.44 858 TYR A C 1
ATOM 7285 O O . TYR A 1 858 ? 16.890 28.233 -17.379 1.00 80.44 858 TYR A O 1
ATOM 7293 N N . GLN A 1 859 ? 18.752 29.468 -17.234 1.00 78.31 859 GLN A N 1
ATOM 7294 C CA . GLN A 1 859 ? 19.293 29.068 -18.542 1.00 78.31 859 GLN A CA 1
ATOM 7295 C C . GLN A 1 859 ? 19.574 27.558 -18.637 1.00 78.31 859 GLN A C 1
ATOM 7297 O O . GLN A 1 859 ? 19.341 26.947 -19.680 1.00 78.31 859 GLN A O 1
ATOM 7302 N N . ASN A 1 860 ? 20.013 26.942 -17.536 1.00 78.38 860 ASN A N 1
ATOM 7303 C CA . ASN A 1 860 ? 20.241 25.501 -17.417 1.00 78.38 860 ASN A CA 1
ATOM 7304 C C . ASN A 1 860 ? 18.951 24.707 -17.151 1.00 78.38 860 ASN A C 1
ATOM 7306 O O . ASN A 1 860 ? 19.007 23.483 -17.046 1.00 78.38 860 ASN A O 1
ATOM 7310 N N . LYS A 1 861 ? 17.793 25.381 -17.070 1.00 71.56 861 LYS A N 1
ATOM 7311 C CA . LYS A 1 861 ? 16.474 24.797 -16.774 1.00 71.56 861 LYS A CA 1
ATOM 7312 C C . LYS A 1 861 ? 16.367 24.127 -15.395 1.00 71.56 861 LYS A C 1
ATOM 7314 O O . LYS A 1 861 ? 15.512 23.270 -15.195 1.00 71.56 861 LYS A O 1
ATOM 7319 N N . GLU A 1 862 ? 17.205 24.524 -14.440 1.00 69.50 862 GLU A N 1
ATOM 7320 C CA . GLU A 1 862 ? 17.119 24.096 -13.035 1.00 69.50 862 GLU A CA 1
ATOM 7321 C C . GLU A 1 862 ? 15.971 24.792 -12.287 1.00 69.50 862 GLU A C 1
ATOM 7323 O O . GLU A 1 862 ? 15.447 24.238 -11.324 1.00 69.50 862 GLU A O 1
ATOM 7328 N N . ILE A 1 863 ? 15.571 25.989 -12.734 1.00 73.06 863 ILE A N 1
ATOM 7329 C CA . ILE A 1 863 ? 14.411 26.730 -12.218 1.00 73.06 863 ILE A CA 1
ATOM 7330 C C . ILE A 1 863 ? 13.459 27.101 -13.357 1.00 73.06 863 ILE A C 1
ATOM 7332 O O . ILE A 1 863 ? 13.883 27.403 -14.475 1.00 73.06 863 ILE A O 1
ATOM 7336 N N . SER A 1 864 ? 12.159 27.068 -13.078 1.00 71.12 864 SER A N 1
ATOM 7337 C CA . SER A 1 864 ? 11.113 27.332 -14.069 1.00 71.12 864 SER A CA 1
ATOM 7338 C C . SER A 1 864 ? 10.963 28.826 -14.386 1.00 71.12 864 SER A C 1
ATOM 7340 O O . SER A 1 864 ? 11.278 29.688 -13.567 1.00 71.12 864 SER A O 1
ATOM 7342 N N . ILE A 1 865 ? 10.393 29.152 -15.554 1.00 74.00 865 ILE A N 1
ATOM 7343 C CA . ILE A 1 865 ? 10.066 30.540 -15.946 1.00 74.00 865 ILE A CA 1
ATOM 7344 C C . ILE A 1 865 ? 9.137 31.238 -14.941 1.00 74.00 865 ILE A C 1
ATOM 7346 O O . ILE A 1 865 ? 9.193 32.454 -14.786 1.00 74.00 865 ILE A O 1
ATOM 7350 N N . GLN A 1 866 ? 8.313 30.472 -14.219 1.00 69.00 866 GLN A N 1
ATOM 7351 C CA . GLN A 1 866 ? 7.413 30.990 -13.189 1.00 69.00 866 GLN A CA 1
ATOM 7352 C C . GLN A 1 866 ? 8.183 31.380 -11.928 1.00 69.00 866 GLN A C 1
ATOM 7354 O O . GLN A 1 866 ? 8.045 32.503 -11.448 1.00 69.00 866 GLN A O 1
ATOM 7359 N N . GLU A 1 867 ? 9.029 30.483 -11.418 1.00 72.69 867 GLU A N 1
ATOM 7360 C CA . GLU A 1 867 ? 9.890 30.760 -10.263 1.00 72.69 867 GLU A CA 1
ATOM 7361 C C . GLU A 1 867 ? 10.833 31.923 -10.567 1.00 72.69 867 GLU A C 1
ATOM 7363 O O . GLU A 1 867 ? 10.972 32.847 -9.766 1.00 72.69 867 GLU A O 1
ATOM 7368 N N . PHE A 1 868 ? 11.399 31.936 -11.772 1.00 80.38 868 PHE A N 1
ATOM 7369 C CA . PHE A 1 868 ? 12.264 33.007 -12.235 1.00 80.38 868 PHE A CA 1
ATOM 7370 C C . PHE A 1 868 ? 11.505 34.335 -12.424 1.00 80.38 868 PHE A C 1
ATOM 7372 O O . PHE A 1 868 ? 11.977 35.384 -11.984 1.00 80.38 868 PHE A O 1
ATOM 7379 N N . GLY A 1 869 ? 10.284 34.309 -12.970 1.00 76.56 869 GLY A N 1
ATOM 7380 C CA . GLY A 1 869 ? 9.401 35.476 -13.084 1.00 76.56 869 GLY A CA 1
ATOM 7381 C C . GLY A 1 869 ? 8.996 36.066 -11.727 1.00 76.56 869 GLY A C 1
ATOM 7382 O O . GLY A 1 869 ? 8.984 37.288 -11.549 1.00 76.56 869 GLY A O 1
ATOM 7383 N N . VAL A 1 870 ? 8.749 35.219 -10.723 1.00 76.31 870 VAL A N 1
ATOM 7384 C CA . VAL A 1 870 ? 8.487 35.657 -9.342 1.00 76.31 870 VAL A CA 1
ATOM 7385 C C . VAL A 1 870 ? 9.714 36.351 -8.749 1.00 76.31 870 VAL A C 1
ATOM 7387 O O . VAL A 1 870 ? 9.564 37.440 -8.185 1.00 76.31 870 VAL A O 1
ATOM 7390 N N . MET A 1 871 ? 10.912 35.788 -8.940 1.00 79.19 871 MET A N 1
ATOM 7391 C CA . MET A 1 871 ? 12.173 36.397 -8.494 1.00 79.19 871 MET A CA 1
ATOM 7392 C C . MET A 1 871 ? 12.409 37.765 -9.154 1.00 79.19 871 MET A C 1
ATOM 7394 O O . MET A 1 871 ? 12.736 38.734 -8.470 1.00 79.19 871 MET A O 1
ATOM 7398 N N . LEU A 1 872 ? 12.147 37.886 -10.459 1.00 76.00 872 LEU A N 1
ATOM 7399 C CA . LEU A 1 872 ? 12.253 39.149 -11.202 1.00 76.00 872 LEU A CA 1
ATOM 7400 C C . LEU A 1 872 ? 11.243 40.208 -10.747 1.00 76.00 872 LEU A C 1
ATOM 7402 O O . LEU A 1 872 ? 11.562 41.397 -10.713 1.00 76.00 872 LEU A O 1
ATOM 7406 N N . SER A 1 873 ? 10.030 39.788 -10.383 1.00 70.69 873 SER A N 1
ATOM 7407 C CA . SER A 1 873 ? 8.968 40.689 -9.925 1.00 70.69 873 SER A CA 1
ATOM 7408 C C . SER A 1 873 ? 9.169 41.224 -8.499 1.00 70.69 873 SER A C 1
ATOM 7410 O O . SER A 1 873 ? 8.417 42.103 -8.073 1.00 70.69 873 SER A O 1
ATOM 7412 N N . GLY A 1 874 ? 10.153 40.699 -7.755 1.00 62.84 874 GLY A N 1
ATOM 7413 C CA . GLY A 1 874 ? 10.470 41.117 -6.387 1.00 62.84 874 GLY A CA 1
ATOM 7414 C C . GLY A 1 874 ? 9.431 40.719 -5.329 1.00 62.84 874 GLY A C 1
ATOM 7415 O O . GLY A 1 874 ? 9.512 41.197 -4.203 1.00 62.84 874 GLY A O 1
ATOM 7416 N N . ARG A 1 875 ? 8.461 39.851 -5.659 1.00 58.25 875 ARG A N 1
ATOM 7417 C CA . ARG A 1 875 ? 7.370 39.429 -4.751 1.00 58.25 875 ARG A CA 1
ATOM 7418 C C . ARG A 1 875 ? 7.758 38.354 -3.724 1.00 58.25 875 ARG A C 1
ATOM 7420 O O . ARG A 1 875 ? 6.905 37.927 -2.958 1.00 58.25 875 ARG A O 1
ATOM 7427 N N . GLY A 1 876 ? 9.010 37.897 -3.731 1.00 50.72 876 GLY A N 1
ATOM 7428 C CA . GLY A 1 876 ? 9.543 36.903 -2.790 1.00 50.72 876 GLY A CA 1
ATOM 7429 C C . GLY A 1 876 ? 10.274 37.494 -1.578 1.00 50.72 876 GLY A C 1
ATOM 7430 O O . GLY A 1 876 ? 11.070 36.782 -0.972 1.00 50.72 876 GLY A O 1
ATOM 7431 N N . LYS A 1 877 ? 10.072 38.781 -1.271 1.00 39.66 877 LYS A N 1
ATOM 7432 C CA . LYS A 1 877 ? 10.565 39.430 -0.048 1.00 39.66 877 LYS A CA 1
ATOM 7433 C C . LYS A 1 877 ? 9.428 39.722 0.912 1.00 39.66 877 LYS A C 1
ATOM 7435 O O . LYS A 1 877 ? 8.358 40.145 0.416 1.00 39.66 877 LYS A O 1
#

Nearest PDB structures (foldseek):
  4q28-assembly4_D  TM=8.711E-01  e=5.269E-12  Homo sapiens

Sequence (877 aa):
TVRSSAPGEEPWRIRKQLQEEIQRRDQLEREIQSVQSDIYLLEGQKPQDTIVKKELIKKVHDPLLDEEYHRVQQKLLEESRTTRVLESELDTLRVKLRGIETEMKEGAQQYTVKEVLRIERDRAQEEELRRLREELEEVKRLKMVRENEIIQIQKQVTILAEEKSREQEIIREEEVIKVQNDPQLESEYRILLERKQKEIDSRKELEDELRFLQERLRRLEKEKAMAEEKISIKEVLKVEKDIALEREVENLRRQYEDEKTKRSSLLREKTDLQRKITSLEEEKSKVIIQEKVREIVRPDPKAEAEVANLRLELVEQQRRCRDSELQLKTHQDELIMLRNRGPQIEYKEIIKEVIKYKIDPETEKELERLRNEIVDKTHQTERFEMEILQLKDEIQRWKDTKPQIQTKEVVNEILQYREDPKTREEIESLKRKLAEEQRRRLDLENERATNEEKIRIKKIDLSQVREKFVQQEVVKMEQDPVLKSECDTFTQNINNEQRQREILKEELIRLQHQKADLDIQLEELERERRVRREAELEIQRLRVRLNELEIRDKENREKVTVKQKVVLQQDPQQEKEHSILRLQVEEERHKRMLLEKEFNALLQQQEILERTEVREKVVRTEKIQVERDPEAEMDIIRLKKSLEEEEKRRRELDQEIITINSKLSEVEFTNTKSSKELDYIREESNRLQQENQRLQNEVRKLQAEIEITTKETRHITETSPVENSRNLEIRLDSLQRELSELRRIRMEKDEEIEKLQKSLSAMRVKREQRESHLRRSIVVIDPDTGKEMRPEEAYKLGLIDWKMFVNLQSQECDWEEITVKGPNGESSVLHDRKSGKKFSIEDALRAGNITNRQLQQYQNKEISIQEFGVMLSGRGK

Mean predicted aligned error: 26.94 Å